Protein 3OND (pdb70)

Nearest PDB structures (foldseek):
  3ond-assembly1_B  TM=9.916E-01  e=1.783E-96  Lupinus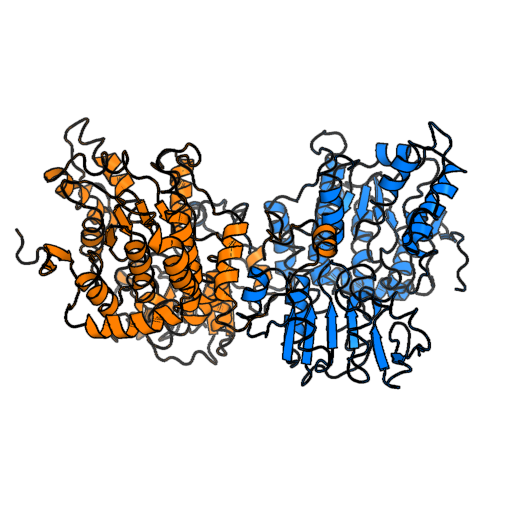 luteus
  5utu-assembly2_H  TM=9.765E-01  e=6.886E-68  Cryptosporidium parvum Iowa II
  5jxw-assembly1_B  TM=9.756E-01  e=2.093E-66  Cryptosporidium parvum
  5jpi-assembly1_C  TM=9.752E-01  e=1.414E-66  Cryptosporidium parvum
  5jxw-assembly1_C  TM=9.666E-01  e=1.003E-65  Cryptosporidium parvum

CATH classification: 3.40.50.1480 (+1 more: 3.40.50.720)

Secondary structure (DSSP, 8-state):
-------EE-TTS-EEEES-GGGHHHHHHHHHHHHHT-HHHHHHHHHHGGG-TTTT-EEEEES--SHHHHHHHHHHHHTT-EEEEE-SSTT---HHHHHHHHHHT-EEEE-TT--HHHHHHHHHHHH---TT---SEEEESSSHHHHHHHHHHHHHHHHHHH-PPP-GGG---HHHHHHHHHHHHHHTT-TTHHHHHHHH--EEEE-SHHHHHHHHHHHHTT---S-EEE-TTSHHHHTTIIIIIHHHHHHHHHHHHH----TT-EEEEE--SHHHHHHHHHHHHTT-EEEEE-S-HHHHHHHHHTT-EE--GGGTTTT-SEEEE-SS-S-SB-HHHHTTSPTTEEEEESSSTTTTBTHHHHHTSTT-EEEEEETTEEEEE-TTT--EEEEEGGGS-HHHHHS--S-HHHHHHHHHHHHHHHHHHHHTTTT----SSEE---HHHHHHHHHHHHGGGT--PPPPPHHHHHHTT--TTS--S-TT---/--TT----EE-TT--EEEES-GGGHHHHHHHHHHHHHH-HHHHHHHHHHTTT-TTTT-EEEE-S--SHHHHHHHHHHHHTT-EEEEE-SSTT---HHHHHHHHHHT-EEEE-TT--HHHHHHHHHHHH---TT---SEEEESSSHHHHHHHHHHHHHHHHHHH-PPP-GGG---HHHHHHHHHHHHHHHH-TTHHHHHHHH--EEEE-SHHHHHHHHHHHHTT---S-EEE-TTSHHHHTTIIIIIHHHHHHHHHHHHH----TT-EEEEE--SHHHHHHHHHHHHTT-EEEEE-S-HHHHHHHHHTT-EE--GGGTTTT-SEEEE--SSS-SB-HHHHTTSPTTEEEEE-SSTTTTBTHHHHHTSTT-EEEEEETTEEEEEETTTTEEEEEEGGGS-HHHHHS--S-HHHHHHHHHHHHHHHHHHHHTTTSSS--SSEE---HHHHHHHHHHHHGGGT--PPPPPHHHHHHHT--TTS--S-TT---

Sequence (975 aa):
SHMALLVEKTTSGREYKKVKKDDMMSQQADFGRLEIELAEVEMPGLMASRSSEFGPSQPFKKGAKITGSSLLHMTIQTAVLLIETLTALLGAEEVRWCSCNIFSTQDHAAAAIARDSAAVVFAWKGETLQQEYWWCTERALDWGPGGGPDLIVDDGGDTTLLLIHEGVKAEEEIYEKKSSGQFPDDPDSSTDNAEFKIVLSIIKEGLKTTDPKRYHKMKDRVVGVSEETTTGVKRLYQMQQANGTLLFPAIINVNDDSVTKSKKFDNLYYGCRHSLLPDGLMMRATDVMIAGKVAVVAGYGDVGKGCAAALKKQQAGARVIVTEIDPICALQATTMMEGLQVLTLEDDVVSEEADIFVTTTGNKDIIMLDHMMKKKMKNNAIVCNIGHFDDNEIDMLGLEETHPGVKRIITIKPQTDDRWVFPETNNTGIIILAEEGRLMNLGCATGHPSFVMSCSFTNQVIAQLELWNEKSSGKYEKKVYVVLPKHLDEKVAALHLEKLGAKLTKLSKDQADYISSVPVEGPYKPFHYRYGSHMALLVEKTTSGREYKKVKDDMMSQQADFGRLEIELAEVEMPGLMASRSEFGPSQPFKGAKITGSSLLHMTIQTAVLLIETLTALGAEVRWCSCNIFSTQDHAAAAIARDSAAVVFAWKGETLQQEYWWCTERRALDDWGPGGGPDLIVDDGGDTTLLLIHEGVKAEEEIYEEKSGQFPDPDSTDNAEFKIVLSSIIKEGLKTDPKKRRYHKMMKKDRVVVGVSEETTTGVKRLYQMQANGTLLFPAIINVNDDSVTKSKKFDNLLYGCRHSLLPDGLMMRATDVMIAGKVAVVAGYGDVGKGCAAALKKQQAGARVIVTEIDPICALQATTMMEGLQVLTLEDDVVSSEADIFVTTTGNKKDIIMLLDDHMMKKMKNNAIVCNIGHFDDNEIDMLGLETHPGVKRITIKPQTDDRWVFPETNTGIIILAEGRLMNLGCATGHPSFVMSCSFTNQVIAQLEELWNNEKSSSGGKYEKKKVYVLPKHLDEKVAALHLEEKLGAKKLTKLSKDQADYISVPVEGPYKPFHHYRY

B-factor: mean 17.03, std 7.27, range [6.89, 55.69]

Organism: Lupinus luteus (NCBI:txid3873)

InterPro domains:
  IPR000043 Adenosylhomocysteinase-like [MF_00563] (9-477)
  IPR000043 Adenosylhomocysteinase-like [PF05221] (13-484)
  IPR000043 Adenosylhomocysteinase-like [PIRSF001109] (7-485)
  IPR000043 Adenosylhomocysteinase-like [PTHR23420] (6-485)
  IPR000043 Adenosylhomocysteinase-like [SM00996] (13-484)
  IPR000043 Adenosylhomocysteinase-like [TIGR00936] (14-477)
  IPR000043 Adenosylhomocysteinase-like [cd00401] (23-473)
  IPR015878 S-adenosyl-L-homocysteine hydrolase, NAD binding domain [PF00670] (240-403)
  IPR015878 S-adenosyl-L-homocysteine hydrolase, NAD binding domain [SM00997] (240-403)
  IPR020082 S-adenosyl-L-homocysteine hydrolase, conserved site [PS00738] (85-99)
  IPR020082 S-adenosyl-L-homocysteine hydrolase, conserved site [PS00739] (262-279)
  IPR036291 NAD(P)-binding domain superfamily [SSF51735] (240-403)
  IPR042172 Adenosylhomocysteinase-like superfamily [G3DSA:3.40.50.1480] (15-485)

Radius of gyration: 31.19 Å; Cα contacts (8 Å, |Δi|>4): 2310; chains: 2; bounding box: 85×85×67 Å

Solvent-accessible surface area: 37130 Å² total; per-residue (Å²): 111,168,39,59,56,126,52,75,124,24,153,98,39,51,44,22,16,9,97,51,57,98,52,3,97,105,0,48,110,64,0,84,126,6,38,106,68,0,28,0,0,59,34,7,43,89,97,53,17,118,80,52,24,0,140,62,1,66,0,0,0,2,2,21,0,6,7,19,1,0,0,1,0,16,0,1,36,41,0,23,6,83,1,20,0,0,1,20,15,16,8,1,1,27,23,13,0,0,0,0,0,0,95,63,18,0,1,0,0,0,5,65,39,5,62,42,125,9,7,3,33,2,2,30,47,0,5,55,37,35,153,68,24,7,0,11,0,0,0,0,15,11,4,23,0,1,40,0,0,20,30,0,8,105,10,3,91,77,59,105,187,82,37,105,63,19,73,36,118,93,22,145,87,75,38,55,69,32,2,15,42,25,3,64,97,6,5,124,106,39,53,71,72,8,30,123,16,46,109,85,10,30,0,0,0,1,6,37,74,15,0,6,39,50,4,82,68,28,42,92,96,69,69,10,36,3,18,0,1,0,0,3,47,3,0,0,4,7,13,1,9,8,31,17,0,4,74,89,0,0,21,30,0,0,97,119,6,33,116,37,134,5,39,74,56,16,0,2,0,3,8,11,16,18,30,0,24,0,0,1,33,7,0,84,143,37,41,10,146,6,3,0,11,13,31,0,5,0,0,0,0,7,0,24,38,63,68,15,89,2,23,23,12,111,62,2,8,68,100,0,23,0,0,0,0,14,48,14,7,44,56,28,2,61,34,81,20,1,79,103,9,80,72,64,1,4,0,0,0,10,24,5,66,50,41,0,0,24,10,131,15,0,86,91,19,108,51,19,144,106,86,81,100,81,106,25,4,2,53,13,22,6,69,114,71,119,49,1,2,24,0,0,0,52,0,31,27,0,6,20,1,20,10,43,0,21,40,13,21,8,21,0,1,0,4,0,0,1,0,17,0,0,13,34,3,30,98,49,113,99,69,68,120,43,117,130,93,18,59,73,12,64,30,100,36,4,8,67,0,0,48,52,0,11,162,84,65,38,8,115,62,44,159,8,55,136,75,26,0,79,47,39,76,22,74,34,140,11,53,28,38,88,134,111,39,45,8,130,80,167,152,46,46,122,49,78,124,22,156,96,28,72,49,20,46,13,132,53,55,95,51,3,97,99,0,48,109,62,0,84,126,5,38,106,68,0,27,0,0,60,34,6,43,89,100,55,11,117,82,73,27,0,165,60,1,34,0,0,0,4,2,20,0,6,6,19,1,0,0,0,0,17,0,0,38,38,0,22,8,102,4,22,0,1,1,20,16,12,9,1,1,27,24,14,0,0,0,0,0,0,92,63,24,0,1,0,0,0,26,66,39,6,75,43,84,39,9,5,28,1,1,12,38,0,0,42,32,38,155,52,26,9,0,10,0,0,0,0,18,10,5,25,2,2,49,0,0,15,34,0,10,105,8,2,93,96,56,112,187,64,40,115,84,22,74,33,119,90,23,140,89,77,51,62,66,30,3,19,34,12,4,66,80,6,6,134,108,35,39,104,20,4,43,117,6,66,122,84,11,26,0,0,0,2,8,37,78,14,0,10,39,47,4,101,75,29,60,95,95,68,69,8,23,2,17,0,0,2,0,4,52,3,0,0,5,8,13,2,8,9,36,17,0,5,56,90,0,0,20,22,0,0,98,120,6,34,116,35,134,10,36,74,56,16,0,2,0,4,8,11,18,20,29,0,29,0,0,1,31,3,0,101,119,41,41,7,146,5,7,0,12,12,31,0,6,0,0,0,0,7,0,30,36,68,66,11,91,3,28,30,14,111,74,6,4,55,101,0,23,0,0,1,0,14,48,15,6,42,56,27,2,62,25,95,22,2,94,121,13,81,73,64,1,4,0,0,0,9,24,6,65,52,40,0,0,24,31,144,18,0,112,95,17,107,62,29,128,104,68,76,98,79,104,24,4,2,53,11,18,8,68,105,80,119,37,1,2,24,0,0,0,60,0,32,27,0,6,20,1,19,10,41,0,24,41,12,21,8,21,0,1,0,6,0,0,0,1,16,0,0,13,30,2,22,98,54,123,112,62,69,114,41,94,127,89,17,53,80,10,61,30,100,37,5,8,69,0,0,48,52,0,10,162,78,72,48,11,96,61,44,158,8,55,167,77,26,2,106,49,37,64,20,74,36,139,11,52,27,37,85,132,109,38,41,4

Foldseek 3Di:
DPDDLDWDAEPVGATADADDLVLQVVLVVVLVVLCLLQLLLVVLLVVQLVVLLQAPAEEFEADQQFSLVLSLQVSNVSSHYAFFYEHPDQAQHDRSSRSNCRHPNYYYYYYGRDDLLSRVSRLVVSLPPDPVADHQEYEYELCPNVVLLLVLVVQLVVCVPPVDAQQLVVDPDPSVSSSSVVSRVVCVPPSCRSVRHLVRHLEYEYQDDNNVVVQQVCVVVVRQRHEYEDLCPLCLRLVFCLAQLLLPLVVQLVCQQPVDQLAPFEEEEEDQGRNSNSNQVNSVVSHYQYEYEDDDVVSVVVCVVVVHHYDQCVVPLQRGQEYEYADSDFDRAEPVSQVNYAAAREYEYQHDDQGNHHLVRQVPPPPWDWDDPDQQWIWIADPVVRGTYIYGNSRHRSSSNRGNGGGSNSSSSSSSSVVVVRSVSSVCSPPPPGDSHYHYDDLLVSVVSVVSNQVSVPHDDDFDDPVRCVVQVADSSDPPDDPPDDD/DDPPDDDWDAEPVGATADADDLVLQVVLVVVLVVLCLLQLLLVVLLVVQLVVLLCAPAEEQEADQQFSLVLSLQVSNVSSHYAFFYEYNDQAQHDRSSRSNCRHPPYYYYYYGRDDLLSRLVRLVVSLPPPDVADHQEYEYEQCPNVVLLLVLVVQLVVCVVPVDAFDLVVDPPPSVSSSSVVSRVVCVVPSCRSVVCLVRHLEYEYQDDNNVVVLVVCVVVVRQRHFYADLCPLCLRVQQCLAQLLLPLVVQLVCQQPVDQLAPFEEEEEDQGRNSNNNQVNSVVSHYQYEYEDDDVVSVVVCVVVVHHYDQLVVCLQRGQEYEYADSDFDRAEPVSQVNYFAAREYEYQHADQGNYHLVRLVPDPPWDWDDPDQQWIWIADPVVRGTYTYGNNRHRSSSNRHNGGGSNSSSSSSSSVVVVRSVSSVVSPHVPGDSHYDYDDLLVSVVSVVSNQVSVPHDDDFDDPVRCVVQVADRSDPPDDPPDDD

Structure (mmCIF, N/CA/C/O backbone):
data_3OND
#
_entry.id   3OND
#
_cell.length_a   122.417
_cell.length_b   122.417
_cell.length_c   126.571
_cell.angle_alpha   90.00
_cell.angle_beta   90.00
_cell.angle_gamma   90.00
#
_symmetry.space_group_name_H-M   'P 43 21 2'
#
loop_
_entity.id
_entity.type
_entity.pdbx_description
1 polymer Adenosylhomocysteinase
2 non-polymer NICOTINAMIDE-ADENINE-DINUCLEOTIDE
3 non-polymer 2-AMINO-2-HYDROXYMETHYL-PROPANE-1,3-DIOL
4 non-polymer ADENOSINE
5 non-polymer 'SODIUM ION'
6 water water
#
loop_
_atom_site.group_PDB
_atom_site.id
_atom_site.type_symbol
_atom_site.label_atom_id
_atom_site.label_alt_id
_atom_site.label_comp_id
_atom_site.label_asym_id
_atom_site.label_entity_id
_atom_site.label_seq_id
_atom_site.pdbx_PDB_ins_code
_atom_site.Cartn_x
_atom_site.Cartn_y
_atom_site.Cartn_z
_atom_site.occupancy
_atom_site.B_iso_or_equiv
_atom_site.auth_seq_id
_atom_site.auth_comp_id
_atom_site.auth_asym_id
_atom_site.auth_atom_id
_atom_site.pdbx_PDB_model_num
ATOM 1 N N . SER A 1 2 ? 24.576 43.626 11.201 1.00 34.61 -1 SER A N 1
ATOM 2 C CA . SER A 1 2 ? 24.504 43.704 9.706 1.00 32.31 -1 SER A CA 1
ATOM 3 C C . SER A 1 2 ? 25.508 44.709 9.130 1.00 32.18 -1 SER A C 1
ATOM 4 O O . SER A 1 2 ? 25.756 45.766 9.733 1.00 34.05 -1 SER A O 1
ATOM 7 N N . HIS A 1 3 ? 26.090 44.390 7.980 1.00 30.93 0 HIS A N 1
ATOM 8 C CA . HIS A 1 3 ? 26.911 45.387 7.275 1.00 30.70 0 HIS A CA 1
ATOM 9 C C . HIS A 1 3 ? 26.170 46.148 6.223 1.00 26.99 0 HIS A C 1
ATOM 10 O O . HIS A 1 3 ? 26.791 46.901 5.485 1.00 28.13 0 HIS A O 1
ATOM 17 N N . MET A 1 4 ? 24.860 45.937 6.110 1.00 24.27 1 MET A N 1
ATOM 18 C CA . MET A 1 4 ? 24.093 46.612 5.074 1.00 22.08 1 MET A CA 1
ATOM 19 C C . MET A 1 4 ? 23.832 48.068 5.402 1.00 20.00 1 MET A C 1
ATOM 20 O O . MET A 1 4 ? 23.411 48.401 6.508 1.00 20.51 1 MET A O 1
ATOM 25 N N . ALA A 1 5 ? 24.043 48.903 4.418 1.00 21.08 2 ALA A N 1
ATOM 26 C CA . ALA A 1 5 ? 23.687 50.297 4.491 1.00 20.46 2 ALA A CA 1
ATOM 27 C C . ALA A 1 5 ? 22.349 50.428 3.774 1.00 20.38 2 ALA A C 1
ATOM 28 O O . ALA A 1 5 ? 22.239 50.033 2.601 1.00 22.40 2 ALA A O 1
ATOM 30 N N . LEU A 1 6 ? 21.341 50.977 4.459 1.00 17.74 3 LEU A N 1
ATOM 31 C CA . LEU A 1 6 ? 19.967 51.051 3.961 1.00 17.87 3 LEU A CA 1
ATOM 32 C C . LEU A 1 6 ? 19.773 52.319 3.130 1.00 18.79 3 LEU A C 1
ATOM 33 O O . LEU A 1 6 ? 19.040 53.275 3.471 1.00 21.49 3 LEU A O 1
ATOM 38 N N . LEU A 1 7 ? 20.492 52.258 2.031 1.00 19.79 4 LEU A N 1
ATOM 39 C CA . LEU A 1 7 ? 20.431 53.281 0.993 1.00 21.90 4 LEU A CA 1
ATOM 40 C C . LEU A 1 7 ? 20.261 52.572 -0.336 1.00 19.71 4 LEU A C 1
ATOM 41 O O . LEU A 1 7 ? 20.964 51.641 -0.633 1.00 22.32 4 LEU A O 1
ATOM 46 N N . VAL A 1 8 ? 19.321 53.048 -1.136 1.00 19.55 5 VAL A N 1
ATOM 47 C CA . VAL A 1 8 ? 19.079 52.374 -2.400 1.00 17.49 5 VAL A CA 1
ATOM 48 C C . VAL A 1 8 ? 20.238 52.600 -3.329 1.00 16.33 5 VAL A C 1
ATOM 49 O O . VAL A 1 8 ? 20.881 53.676 -3.330 1.00 18.19 5 VAL A O 1
ATOM 53 N N . GLU A 1 9 ? 20.485 51.594 -4.107 1.00 15.63 6 GLU A N 1
ATOM 54 C CA . GLU A 1 9 ? 21.386 51.647 -5.232 1.00 15.21 6 GLU A CA 1
ATOM 55 C C . GLU A 1 9 ? 20.550 51.750 -6.503 1.00 16.29 6 GLU A C 1
ATOM 56 O O . GLU A 1 9 ? 19.340 51.613 -6.490 1.00 16.85 6 GLU A O 1
ATOM 62 N N . LYS A 1 10 ? 21.194 52.045 -7.631 1.00 17.62 7 LYS A N 1
ATOM 63 C CA . LYS A 1 10 ? 20.468 52.161 -8.900 1.00 18.94 7 LYS A CA 1
ATOM 64 C C . LYS A 1 10 ? 21.223 51.542 -9.998 1.00 18.85 7 LYS A C 1
ATOM 65 O O . LYS A 1 10 ? 22.452 51.619 -10.048 1.00 21.27 7 LYS A O 1
ATOM 71 N N . THR A 1 11 ? 20.499 50.986 -10.941 1.00 18.92 8 THR A N 1
ATOM 72 C CA . THR A 1 11 ? 21.132 50.459 -12.129 1.00 19.70 8 THR A CA 1
ATOM 73 C C . THR A 1 11 ? 21.602 51.635 -12.962 1.00 20.66 8 THR A C 1
ATOM 74 O O . THR A 1 11 ? 21.227 52.791 -12.748 1.00 21.46 8 THR A O 1
ATOM 78 N N . THR A 1 12 ? 22.334 51.313 -14.015 1.00 21.50 9 THR A N 1
ATOM 79 C CA . THR A 1 12 ? 22.764 52.348 -14.958 1.00 23.33 9 THR A CA 1
ATOM 80 C C . THR A 1 12 ? 21.574 53.148 -15.480 1.00 23.88 9 THR A C 1
ATOM 81 O O . THR A 1 12 ? 21.601 54.365 -15.666 1.00 26.78 9 THR A O 1
ATOM 85 N N . SER A 1 13 ? 20.496 52.453 -15.743 1.00 24.42 10 SER A N 1
ATOM 86 C CA . SER A 1 13 ? 19.258 53.080 -16.209 1.00 23.78 10 SER A CA 1
ATOM 87 C C . SER A 1 13 ? 18.450 53.845 -15.170 1.00 24.31 10 SER A C 1
ATOM 88 O O . SER A 1 13 ? 17.402 54.403 -15.505 1.00 25.78 10 SER A O 1
ATOM 91 N N . GLY A 1 14 ? 18.863 53.817 -13.910 1.00 23.09 11 GLY A N 1
ATOM 92 C CA . GLY A 1 14 ? 18.165 54.568 -12.877 1.00 22.58 11 GLY A CA 1
ATOM 93 C C . GLY A 1 14 ? 17.199 53.779 -12.009 1.00 20.41 11 GLY A C 1
ATOM 94 O O . GLY A 1 14 ? 16.529 54.369 -11.152 1.00 22.73 11 GLY A O 1
ATOM 95 N N . ARG A 1 15 ? 17.090 52.458 -12.207 1.00 19.24 12 ARG A N 1
ATOM 96 C CA . ARG A 1 15 ? 16.127 51.646 -11.435 1.00 17.82 12 ARG A CA 1
ATOM 97 C C . ARG A 1 15 ? 16.748 51.287 -10.094 1.00 15.90 12 ARG A C 1
ATOM 98 O O . ARG A 1 15 ? 17.888 50.848 -10.015 1.00 17.27 12 ARG A O 1
ATOM 106 N N . GLU A 1 16 ? 15.982 51.505 -9.020 1.00 16.20 13 GLU A N 1
ATOM 107 C CA . GLU A 1 16 ? 16.461 51.278 -7.668 1.00 15.35 13 GLU A CA 1
ATOM 108 C C . GLU A 1 16 ? 16.529 49.787 -7.307 1.00 15.24 13 GLU A C 1
ATOM 109 O O . GLU A 1 16 ? 15.765 48.940 -7.803 1.00 16.09 13 GLU A O 1
ATOM 115 N N . TYR A 1 17 ? 17.412 49.487 -6.359 1.00 13.37 14 TYR A N 1
ATOM 116 C CA . TYR A 1 17 ? 17.516 48.146 -5.800 1.00 13.75 14 TYR A CA 1
ATOM 117 C C . TYR A 1 17 ? 18.348 48.157 -4.539 1.00 13.41 14 TYR A C 1
ATOM 118 O O . TYR A 1 17 ? 19.124 49.092 -4.274 1.00 14.25 14 TYR A O 1
ATOM 127 N N . LYS A 1 18 ? 18.228 47.097 -3.771 1.00 12.53 15 LYS A N 1
ATOM 128 C CA A LYS A 1 18 ? 19.160 46.772 -2.695 0.60 12.85 15 LYS A CA 1
ATOM 129 C CA B LYS A 1 18 ? 19.248 46.738 -2.817 0.40 12.94 15 LYS A CA 1
ATOM 130 C C . LYS A 1 18 ? 19.197 45.258 -2.567 1.00 12.68 15 LYS A C 1
ATOM 131 O O . LYS A 1 18 ? 18.205 44.689 -2.143 1.00 13.14 15 LYS A O 1
ATOM 142 N N . VAL A 1 19 ? 20.330 44.649 -2.879 1.00 13.06 16 VAL A N 1
ATOM 143 C CA . VAL A 1 19 ? 20.508 43.209 -2.821 1.00 12.56 16 VAL A CA 1
ATOM 144 C C . VAL A 1 19 ? 21.837 42.899 -2.136 1.00 14.32 16 VAL A C 1
ATOM 145 O O . VAL A 1 19 ? 22.647 43.786 -1.886 1.00 15.81 16 VAL A O 1
ATOM 149 N N . LYS A 1 20 ? 22.090 41.664 -1.784 1.00 13.73 17 LYS A N 1
ATOM 150 C CA A LYS A 1 20 ? 23.344 41.266 -1.169 0.60 14.59 17 LYS A CA 1
ATOM 151 C CA B LYS A 1 20 ? 23.343 41.373 -1.110 0.40 14.94 17 LYS A CA 1
ATOM 152 C C . LYS A 1 20 ? 24.550 41.498 -2.010 1.00 14.13 17 LYS A C 1
ATOM 153 O O . LYS A 1 20 ? 25.587 41.998 -1.537 1.00 16.89 17 LYS A O 1
ATOM 164 N N . ASP A 1 21 ? 24.486 41.028 -3.228 1.00 15.01 18 ASP A N 1
ATOM 165 C CA A ASP A 1 21 ? 25.656 40.875 -4.074 0.50 15.33 18 ASP A CA 1
ATOM 166 C CA B ASP A 1 21 ? 25.660 41.013 -4.131 0.50 15.05 18 ASP A CA 1
ATOM 167 C C . ASP A 1 21 ? 25.298 40.828 -5.579 1.00 14.62 18 ASP A C 1
ATOM 168 O O . ASP A 1 21 ? 24.974 39.798 -6.076 1.00 14.90 18 ASP A O 1
ATOM 177 N N . MET A 1 22 ? 25.396 41.952 -6.246 1.00 15.89 19 MET A N 1
ATOM 178 C CA A MET A 1 22 ? 25.099 42.035 -7.663 0.60 15.60 19 MET A CA 1
ATOM 179 C CA B MET A 1 22 ? 25.034 42.037 -7.629 0.40 15.28 19 MET A CA 1
ATOM 180 C C . MET A 1 22 ? 25.916 41.148 -8.527 1.00 15.30 19 MET A C 1
ATOM 181 O O . MET A 1 22 ? 25.506 40.808 -9.655 1.00 17.23 19 MET A O 1
ATOM 190 N N . SER A 1 23 ? 27.090 40.752 -8.050 1.00 16.72 20 SER A N 1
ATOM 191 C CA . SER A 1 23 ? 27.944 39.887 -8.834 1.00 16.86 20 SER A CA 1
ATOM 192 C C . SER A 1 23 ? 27.353 38.498 -9.013 1.00 15.23 20 SER A C 1
ATOM 193 O O . SER A 1 23 ? 27.832 37.766 -9.849 1.00 17.16 20 SER A O 1
ATOM 196 N N . GLN A 1 24 ? 26.293 38.200 -8.286 1.00 14.46 21 GLN A N 1
ATOM 197 C CA A GLN A 1 24 ? 25.651 36.904 -8.446 0.50 13.45 21 GLN A CA 1
ATOM 198 C CA B GLN A 1 24 ? 25.593 36.937 -8.390 0.50 13.57 21 GLN A CA 1
ATOM 199 C C . GLN A 1 24 ? 24.614 36.877 -9.576 1.00 13.30 21 GLN A C 1
ATOM 200 O O . GLN A 1 24 ? 23.975 35.860 -9.775 1.00 13.10 21 GLN A O 1
ATOM 211 N N . ALA A 1 25 ? 24.493 37.967 -10.341 1.00 13.40 22 ALA A N 1
ATOM 212 C CA . ALA A 1 25 ? 23.441 38.038 -11.344 1.00 12.95 22 ALA A CA 1
ATOM 213 C C . ALA A 1 25 ? 23.624 36.999 -12.447 1.00 13.06 22 ALA A C 1
ATOM 214 O O . ALA A 1 25 ? 22.629 36.408 -12.888 1.00 13.57 22 ALA A O 1
ATOM 216 N N . ASP A 1 26 ? 24.864 36.744 -12.888 1.00 13.34 23 ASP A N 1
ATOM 217 C CA . ASP A 1 26 ? 25.046 35.786 -13.972 1.00 13.49 23 ASP A CA 1
ATOM 218 C C . ASP A 1 26 ? 24.584 34.384 -13.530 1.00 13.37 23 ASP A C 1
ATOM 219 O O . ASP A 1 26 ? 23.936 33.669 -14.269 1.00 14.01 23 ASP A O 1
ATOM 224 N N . PHE A 1 27 ? 24.932 34.027 -12.298 1.00 13.64 24 PHE A N 1
ATOM 225 C CA . PHE A 1 27 ? 24.493 32.728 -11.737 1.00 12.62 24 PHE A CA 1
ATOM 226 C C . PHE A 1 27 ? 22.965 32.666 -11.609 1.00 12.00 24 PHE A C 1
ATOM 227 O O . PHE A 1 27 ? 22.321 31.689 -11.982 1.00 12.58 24 PHE A O 1
ATOM 235 N N . GLY A 1 28 ? 22.379 33.762 -11.135 1.00 12.15 25 GLY A N 1
ATOM 236 C CA . GLY A 1 28 ? 20.932 33.854 -11.110 1.00 11.73 25 GLY A CA 1
ATOM 237 C C . GLY A 1 28 ? 20.300 33.584 -12.463 1.00 11.98 25 GLY A C 1
ATOM 238 O O . GLY A 1 28 ? 19.357 32.837 -12.596 1.00 12.07 25 GLY A O 1
ATOM 239 N N . ARG A 1 29 ? 20.818 34.253 -13.486 1.00 12.05 26 ARG A N 1
ATOM 240 C CA . ARG A 1 29 ? 20.312 34.089 -14.821 1.00 11.41 26 ARG A CA 1
ATOM 241 C C . ARG A 1 29 ? 20.415 32.629 -15.280 1.00 11.28 26 ARG A C 1
ATOM 242 O O . ARG A 1 29 ? 19.488 32.120 -15.905 1.00 11.78 26 ARG A O 1
ATOM 250 N N . LEU A 1 30 ? 21.511 31.955 -15.009 1.00 11.64 27 LEU A N 1
ATOM 251 C CA . LEU A 1 30 ? 21.657 30.542 -15.390 1.00 12.75 27 LEU A CA 1
ATOM 252 C C . LEU A 1 30 ? 20.572 29.680 -14.764 1.00 11.45 27 LEU A C 1
ATOM 253 O O . LEU A 1 30 ? 20.030 28.806 -15.432 1.00 12.22 27 LEU A O 1
ATOM 258 N N . GLU A 1 31 ? 20.263 29.904 -13.487 1.00 11.05 28 GLU A N 1
ATOM 259 C CA . GLU A 1 31 ? 19.250 29.102 -12.868 1.00 11.23 28 GLU A CA 1
ATOM 260 C C . GLU A 1 31 ? 17.850 29.513 -13.258 1.00 10.06 28 GLU A C 1
ATOM 261 O O . GLU A 1 31 ? 16.962 28.662 -13.325 1.00 10.72 28 GLU A O 1
ATOM 267 N N . ILE A 1 32 ? 17.632 30.784 -13.580 1.00 10.23 29 ILE A N 1
ATOM 268 C CA . ILE A 1 32 ? 16.356 31.221 -14.099 1.00 10.89 29 ILE A CA 1
ATOM 269 C C . ILE A 1 32 ? 16.094 30.545 -15.433 1.00 11.01 29 ILE A C 1
ATOM 270 O O . ILE A 1 32 ? 14.971 30.096 -15.719 1.00 11.44 29 ILE A O 1
ATOM 275 N N . GLU A 1 33 ? 17.116 30.440 -16.279 1.00 11.29 30 GLU A N 1
ATOM 276 C CA . GLU A 1 33 ? 16.980 29.786 -17.582 1.00 11.77 30 GLU A CA 1
ATOM 277 C C . GLU A 1 33 ? 16.491 28.354 -17.432 1.00 10.57 30 GLU A C 1
ATOM 278 O O . GLU A 1 33 ? 15.713 27.862 -18.212 1.00 12.07 30 GLU A O 1
ATOM 284 N N . LEU A 1 34 ? 17.004 27.654 -16.422 1.00 10.86 31 LEU A N 1
ATOM 285 C CA . LEU A 1 34 ? 16.564 26.286 -16.115 1.00 10.45 31 LEU A CA 1
ATOM 286 C C . LEU A 1 34 ? 15.133 26.282 -15.607 1.00 10.55 31 LEU A C 1
ATOM 287 O O . LEU A 1 34 ? 14.341 25.446 -16.005 1.00 10.83 31 LEU A O 1
ATOM 292 N N . ALA A 1 35 ? 14.822 27.219 -14.743 1.00 10.12 32 ALA A N 1
ATOM 293 C CA . ALA A 1 35 ? 13.498 27.265 -14.128 1.00 10.49 32 ALA A CA 1
ATOM 294 C C . ALA A 1 35 ? 12.429 27.505 -15.168 1.00 10.26 32 ALA A C 1
ATOM 295 O O . ALA A 1 35 ? 11.347 26.981 -15.088 1.00 10.78 32 ALA A O 1
ATOM 297 N N . GLU A 1 36 ? 12.719 28.326 -16.155 1.00 10.71 33 GLU A N 1
ATOM 298 C CA . GLU A 1 36 ? 11.723 28.612 -17.190 1.00 10.36 33 GLU A CA 1
ATOM 299 C C . GLU A 1 36 ? 11.179 27.344 -17.830 1.00 10.53 33 GLU A C 1
ATOM 300 O O . GLU A 1 36 ? 9.984 27.212 -18.086 1.00 10.77 33 GLU A O 1
ATOM 306 N N . VAL A 1 37 ? 12.060 26.375 -18.096 1.00 10.00 34 VAL A N 1
ATOM 307 C CA . VAL A 1 37 ? 11.680 25.134 -18.699 1.00 10.63 34 VAL A CA 1
ATOM 308 C C . VAL A 1 37 ? 10.731 24.333 -17.791 1.00 10.77 34 VAL A C 1
ATOM 309 O O . VAL A 1 37 ? 9.874 23.614 -18.239 1.00 11.41 34 VAL A O 1
ATOM 313 N N . GLU A 1 38 ? 10.939 24.474 -16.472 1.00 9.92 35 GLU A N 1
ATOM 314 C CA . GLU A 1 38 ? 10.099 23.846 -15.486 1.00 10.07 35 GLU A CA 1
ATOM 315 C C . GLU A 1 38 ? 8.804 24.577 -15.174 1.00 10.20 35 GLU A C 1
ATOM 316 O O . GLU A 1 38 ? 8.034 24.089 -14.341 1.00 10.72 35 GLU A O 1
ATOM 322 N N . MET A 1 39 ? 8.568 25.733 -15.798 1.00 9.97 36 MET A N 1
ATOM 323 C CA . MET A 1 39 ? 7.433 26.564 -15.463 1.00 9.68 36 MET A CA 1
ATOM 324 C C . MET A 1 39 ? 6.577 26.865 -16.696 1.00 10.38 36 MET A C 1
ATOM 325 O O . MET A 1 39 ? 6.433 28.016 -17.110 1.00 10.86 36 MET A O 1
ATOM 330 N N . PRO A 1 40 ? 6.025 25.799 -17.296 1.00 10.37 37 PRO A N 1
ATOM 331 C CA . PRO A 1 40 ? 5.305 26.001 -18.564 1.00 11.26 37 PRO A CA 1
ATOM 332 C C . PRO A 1 40 ? 4.099 26.900 -18.437 1.00 11.28 37 PRO A C 1
ATOM 333 O O . PRO A 1 40 ? 3.692 27.518 -19.421 1.00 12.21 37 PRO A O 1
ATOM 337 N N . GLY A 1 41 ? 3.439 26.961 -17.283 1.00 11.39 38 GLY A N 1
ATOM 338 C CA . GLY A 1 41 ? 2.299 27.843 -17.163 1.00 11.33 38 GLY A CA 1
ATOM 339 C C . GLY A 1 41 ? 2.677 29.309 -17.298 1.00 11.40 38 GLY A C 1
ATOM 340 O O . GLY A 1 41 ? 1.964 30.084 -17.920 1.00 11.56 38 GLY A O 1
ATOM 341 N N . LEU A 1 42 ? 3.794 29.673 -16.684 1.00 11.02 39 LEU A N 1
ATOM 342 C CA . LEU A 1 42 ? 4.326 31.042 -16.831 1.00 10.56 39 LEU A CA 1
ATOM 343 C C . LEU A 1 42 ? 4.746 31.326 -18.236 1.00 10.90 39 LEU A C 1
ATOM 344 O O . LEU A 1 42 ? 4.455 32.389 -18.774 1.00 11.96 39 LEU A O 1
ATOM 349 N N . MET A 1 43 ? 5.458 30.390 -18.838 1.00 11.20 40 MET A N 1
ATOM 350 C CA . MET A 1 43 ? 5.953 30.620 -20.187 1.00 12.07 40 MET A CA 1
ATOM 351 C C . MET A 1 43 ? 4.780 30.685 -21.183 1.00 11.87 40 MET A C 1
ATOM 352 O O . MET A 1 43 ? 4.809 31.494 -22.097 1.00 12.73 40 MET A O 1
ATOM 357 N N . ALA A 1 44 ? 3.756 29.874 -20.974 1.00 12.52 41 ALA A N 1
ATOM 358 C CA . ALA A 1 44 ? 2.573 29.936 -21.834 1.00 12.66 41 ALA A CA 1
ATOM 359 C C . ALA A 1 44 ? 1.874 31.276 -21.661 1.00 12.59 41 ALA A C 1
ATOM 360 O O . ALA A 1 44 ? 1.304 31.807 -22.614 1.00 14.29 41 ALA A O 1
ATOM 362 N N . SER A 1 45 ? 1.837 31.802 -20.445 1.00 12.84 42 SER A N 1
ATOM 363 C CA . SER A 1 45 ? 1.245 33.085 -20.203 1.00 12.12 42 SER A CA 1
ATOM 364 C C . SER A 1 45 ? 2.006 34.181 -20.965 1.00 12.85 42 SER A C 1
ATOM 365 O O . SER A 1 45 ? 1.393 35.090 -21.521 1.00 13.79 42 SER A O 1
ATOM 368 N N . ARG A 1 46 ? 3.315 34.089 -20.997 1.00 13.17 43 ARG A N 1
ATOM 369 C CA . ARG A 1 46 ? 4.078 35.052 -21.759 1.00 13.99 43 ARG A CA 1
ATOM 370 C C . ARG A 1 46 ? 3.743 34.967 -23.252 1.00 15.35 43 ARG A C 1
ATOM 371 O O . ARG A 1 46 ? 3.605 35.975 -23.946 1.00 16.34 43 ARG A O 1
ATOM 379 N N . SER A 1 47 ? 3.628 33.771 -23.788 1.00 14.63 44 SER A N 1
ATOM 380 C CA A SER A 1 47 ? 3.292 33.596 -25.200 0.50 15.74 44 SER A CA 1
ATOM 381 C CA B SER A 1 47 ? 3.325 33.646 -25.210 0.50 16.55 44 SER A CA 1
ATOM 382 C C . SER A 1 47 ? 1.879 34.091 -25.523 1.00 14.87 44 SER A C 1
ATOM 383 O O . SER A 1 47 ? 1.614 34.725 -26.542 1.00 17.03 44 SER A O 1
ATOM 388 N N . GLU A 1 48 ? 0.937 33.779 -24.666 1.00 15.04 45 GLU A N 1
ATOM 389 C CA . GLU A 1 48 ? -0.456 34.139 -24.916 1.00 15.63 45 GLU A CA 1
ATOM 390 C C . GLU A 1 48 ? -0.663 35.652 -24.852 1.00 15.57 45 GLU A C 1
ATOM 391 O O . GLU A 1 48 ? -1.342 36.239 -25.687 1.00 16.53 45 GLU A O 1
ATOM 397 N N . PHE A 1 49 ? -0.067 36.282 -23.831 1.00 15.54 46 PHE A N 1
ATOM 398 C CA . PHE A 1 49 ? -0.402 37.669 -23.511 1.00 15.44 46 PHE A CA 1
ATOM 399 C C . PHE A 1 49 ? 0.703 38.637 -23.906 1.00 16.38 46 PHE A C 1
ATOM 400 O O . PHE A 1 49 ? 0.459 39.838 -23.939 1.00 17.63 46 PHE A O 1
ATOM 408 N N . GLY A 1 50 ? 1.887 38.163 -24.247 1.00 17.71 47 GLY A N 1
ATOM 409 C CA . GLY A 1 50 ? 2.960 39.054 -24.690 1.00 20.08 47 GLY A CA 1
ATOM 410 C C . GLY A 1 50 ? 2.557 40.074 -25.775 1.00 20.69 47 GLY A C 1
ATOM 411 O O . GLY A 1 50 ? 2.791 41.271 -25.634 1.00 22.39 47 GLY A O 1
ATOM 412 N N . PRO A 1 51 ? 1.896 39.598 -26.824 1.00 22.04 48 PRO A N 1
ATOM 413 C CA . PRO A 1 51 ? 1.562 40.492 -27.941 1.00 22.76 48 PRO A CA 1
ATOM 414 C C . PRO A 1 51 ? 0.730 41.696 -27.518 1.00 22.41 48 PRO A C 1
ATOM 415 O O . PRO A 1 51 ? 0.936 42.814 -28.035 1.00 24.35 48 PRO A O 1
ATOM 419 N N . SER A 1 52 ? -0.236 41.490 -26.646 1.00 19.69 49 SER A N 1
ATOM 420 C CA . SER A 1 52 ? -1.151 42.526 -26.210 1.00 19.77 49 SER A CA 1
ATOM 421 C C . SER A 1 52 ? -0.620 43.381 -25.091 1.00 18.11 49 SER A C 1
ATOM 422 O O . SER A 1 52 ? -1.241 44.348 -24.769 1.00 18.98 49 SER A O 1
ATOM 425 N N . GLN A 1 53 ? 0.498 43.016 -24.461 1.00 16.60 50 GLN A N 1
ATOM 426 C CA . GLN A 1 53 ? 1.087 43.829 -23.422 1.00 15.29 50 GLN A CA 1
ATOM 427 C C . GLN A 1 53 ? 0.049 44.336 -22.460 1.00 14.98 50 GLN A C 1
ATOM 428 O O . GLN A 1 53 ? -0.086 45.544 -22.215 1.00 17.20 50 GLN A O 1
ATOM 434 N N . PRO A 1 54 ? -0.699 43.420 -21.818 1.00 15.12 51 PRO A N 1
ATOM 435 C CA . PRO A 1 54 ? -1.813 43.836 -20.943 1.00 15.64 51 PRO A CA 1
ATOM 436 C C . PRO A 1 54 ? -1.404 44.647 -19.735 1.00 16.59 51 PRO A C 1
ATOM 437 O O . PRO A 1 54 ? -2.238 45.376 -19.214 1.00 17.62 51 PRO A O 1
ATOM 441 N N . PHE A 1 55 ? -0.147 44.517 -19.283 1.00 15.39 52 PHE A N 1
ATOM 442 C CA . PHE A 1 55 ? 0.323 45.275 -18.128 1.00 15.00 52 PHE A CA 1
ATOM 443 C C . PHE A 1 55 ? 1.140 46.527 -18.544 1.00 15.63 52 PHE A C 1
ATOM 444 O O . PHE A 1 55 ? 1.737 47.186 -17.698 1.00 16.00 52 PHE A O 1
ATOM 452 N N . LYS A 1 56 ? 1.140 46.902 -19.836 1.00 16.42 53 LYS A N 1
ATOM 453 C CA A LYS A 1 56 ? 1.788 48.139 -20.241 0.50 15.30 53 LYS A CA 1
ATOM 454 C CA B LYS A 1 56 ? 1.659 48.183 -20.290 0.50 16.72 53 LYS A CA 1
ATOM 455 C C . LYS A 1 56 ? 1.178 49.254 -19.393 1.00 16.17 53 LYS A C 1
ATOM 456 O O . LYS A 1 56 ? -0.029 49.422 -19.229 1.00 17.80 53 LYS A O 1
ATOM 467 N N . GLY A 1 57 ? 2.059 50.055 -18.846 1.00 15.55 54 GLY A N 1
ATOM 468 C CA . GLY A 1 57 ? 1.673 51.154 -18.028 1.00 16.77 54 GLY A CA 1
ATOM 469 C C . GLY A 1 57 ? 1.322 50.863 -16.579 1.00 17.17 54 GLY A C 1
ATOM 470 O O . GLY A 1 57 ? 0.967 51.760 -15.831 1.00 19.84 54 GLY A O 1
ATOM 471 N N . ALA A 1 58 ? 1.363 49.603 -16.196 1.00 15.98 55 ALA A N 1
ATOM 472 C CA . ALA A 1 58 ? 1.042 49.219 -14.827 1.00 15.51 55 ALA A CA 1
ATOM 473 C C . ALA A 1 58 ? 2.293 49.186 -13.940 1.00 13.10 55 ALA A C 1
ATOM 474 O O . ALA A 1 58 ? 3.398 48.894 -14.399 1.00 15.15 55 ALA A O 1
ATOM 476 N N . LYS A 1 59 ? 2.063 49.534 -12.694 1.00 14.69 56 LYS A N 1
ATOM 477 C CA . LYS A 1 59 ? 3.087 49.520 -11.616 1.00 14.05 56 LYS A CA 1
ATOM 478 C C . LYS A 1 59 ? 2.701 48.473 -10.569 1.00 14.48 56 LYS A C 1
ATOM 479 O O . LYS A 1 59 ? 1.659 48.601 -9.918 1.00 13.91 56 LYS A O 1
ATOM 485 N N . ILE A 1 60 ? 3.493 47.433 -10.423 1.00 13.11 57 ILE A N 1
ATOM 486 C CA . ILE A 1 60 ? 3.160 46.317 -9.563 1.00 13.32 57 ILE A CA 1
ATOM 487 C C . ILE A 1 60 ? 4.216 46.186 -8.465 1.00 12.64 57 ILE A C 1
ATOM 488 O O . ILE A 1 60 ? 5.394 46.138 -8.753 1.00 13.00 57 ILE A O 1
ATOM 493 N N . THR A 1 61 ? 3.737 46.189 -7.219 1.00 12.52 58 THR A N 1
ATOM 494 C CA . THR A 1 61 ? 4.580 45.860 -6.055 1.00 12.31 58 THR A CA 1
ATOM 495 C C . THR A 1 61 ? 4.305 44.438 -5.619 1.00 12.33 58 THR A C 1
ATOM 496 O O . THR A 1 61 ? 3.140 44.081 -5.442 1.00 13.11 58 THR A O 1
ATOM 500 N N . GLY A 1 62 ? 5.355 43.648 -5.436 1.00 12.28 59 GLY A N 1
ATOM 501 C CA . GLY A 1 62 ? 5.205 42.302 -4.897 1.00 11.91 59 GLY A CA 1
ATOM 502 C C . GLY A 1 62 ? 6.058 42.026 -3.712 1.00 12.51 59 GLY A C 1
ATOM 503 O O . GLY A 1 62 ? 7.140 42.610 -3.558 1.00 12.79 59 GLY A O 1
ATOM 504 N N A SER A 1 63 ? 5.498 41.257 -2.785 0.50 13.91 60 SER A N 1
ATOM 505 N N B SER A 1 63 ? 5.755 40.867 -3.085 0.50 11.38 60 SER A N 1
ATOM 506 C CA A SER A 1 63 ? 6.108 40.994 -1.490 0.50 13.25 60 SER A CA 1
ATOM 507 C CA B SER A 1 63 ? 6.478 40.396 -1.859 0.50 11.17 60 SER A CA 1
ATOM 508 C C A SER A 1 63 ? 5.962 39.508 -1.270 0.50 13.24 60 SER A C 1
ATOM 509 C C B SER A 1 63 ? 6.563 38.883 -1.836 0.50 10.57 60 SER A C 1
ATOM 510 O O A SER A 1 63 ? 5.028 39.039 -0.620 0.50 15.56 60 SER A O 1
ATOM 511 O O B SER A 1 63 ? 6.967 38.270 -0.833 0.50 11.53 60 SER A O 1
ATOM 516 N N A LEU A 1 64 ? 6.799 38.790 -1.970 0.50 14.23 61 LEU A N 1
ATOM 517 N N B LEU A 1 64 ? 6.211 38.212 -2.948 0.50 10.19 61 LEU A N 1
ATOM 518 C CA A LEU A 1 64 ? 6.696 37.341 -2.171 0.50 13.36 61 LEU A CA 1
ATOM 519 C CA B LEU A 1 64 ? 6.549 36.757 -3.015 0.50 10.30 61 LEU A CA 1
ATOM 520 C C A LEU A 1 64 ? 8.121 36.809 -2.211 0.50 13.26 61 LEU A C 1
ATOM 521 C C B LEU A 1 64 ? 8.031 36.566 -2.661 0.50 11.61 61 LEU A C 1
ATOM 522 O O A LEU A 1 64 ? 9.034 37.549 -2.583 0.50 12.75 61 LEU A O 1
ATOM 523 O O B LEU A 1 64 ? 8.896 37.317 -3.155 0.50 11.10 61 LEU A O 1
ATOM 532 N N . HIS A 1 65 ? 8.349 35.555 -1.818 1.00 14.54 62 HIS A N 1
ATOM 533 C CA . HIS A 1 65 ? 9.708 35.180 -1.497 1.00 11.97 62 HIS A CA 1
ATOM 534 C C . HIS A 1 65 ? 10.578 35.356 -2.722 1.00 10.36 62 HIS A C 1
ATOM 535 O O . HIS A 1 65 ? 10.254 34.846 -3.772 1.00 11.05 62 HIS A O 1
ATOM 542 N N . MET A 1 66 ? 11.723 35.979 -2.577 1.00 10.50 63 MET A N 1
ATOM 543 C CA . MET A 1 66 ? 12.558 36.348 -3.716 1.00 10.37 63 MET A CA 1
ATOM 544 C C . MET A 1 66 ? 13.491 35.196 -4.123 1.00 9.82 63 MET A C 1
ATOM 545 O O . MET A 1 66 ? 14.694 35.239 -3.957 1.00 10.63 63 MET A O 1
ATOM 550 N N . THR A 1 67 ? 12.858 34.185 -4.696 1.00 10.08 64 THR A N 1
ATOM 551 C CA . THR A 1 67 ? 13.482 32.977 -5.156 1.00 10.31 64 THR A CA 1
ATOM 552 C C . THR A 1 67 ? 13.623 32.990 -6.688 1.00 10.14 64 THR A C 1
ATOM 553 O O . THR A 1 67 ? 13.091 33.863 -7.368 1.00 10.00 64 THR A O 1
ATOM 557 N N . ILE A 1 68 ? 14.289 31.960 -7.215 1.00 9.96 65 ILE A N 1
ATOM 558 C CA . ILE A 1 68 ? 14.364 31.744 -8.645 1.00 9.62 65 ILE A CA 1
ATOM 559 C C . ILE A 1 68 ? 12.964 31.624 -9.231 1.00 10.39 65 ILE A C 1
ATOM 560 O O . ILE A 1 68 ? 12.694 32.103 -10.348 1.00 10.61 65 ILE A O 1
ATOM 565 N N . GLN A 1 69 ? 12.059 30.966 -8.518 1.00 9.91 66 GLN A N 1
ATOM 566 C CA . GLN A 1 69 ? 10.689 30.811 -8.978 1.00 10.00 66 GLN A CA 1
ATOM 567 C C . GLN A 1 69 ? 9.965 32.133 -9.138 1.00 9.99 66 GLN A C 1
ATOM 568 O O . GLN A 1 69 ? 9.296 32.405 -10.118 1.00 10.22 66 GLN A O 1
ATOM 574 N N . THR A 1 70 ? 10.129 32.969 -8.100 1.00 9.50 67 THR A N 1
ATOM 575 C CA . THR A 1 70 ? 9.547 34.286 -8.139 1.00 10.32 67 THR A CA 1
ATOM 576 C C . THR A 1 70 ? 10.186 35.125 -9.249 1.00 10.72 67 THR A C 1
ATOM 577 O O . THR A 1 70 ? 9.514 35.960 -9.856 1.00 10.96 67 THR A O 1
ATOM 581 N N . ALA A 1 71 ? 11.471 34.943 -9.535 1.00 10.10 68 ALA A N 1
ATOM 582 C CA . ALA A 1 71 ? 12.077 35.638 -10.647 1.00 10.37 68 ALA A CA 1
ATOM 583 C C . ALA A 1 71 ? 11.361 35.370 -11.940 1.00 10.61 68 ALA A C 1
ATOM 584 O O . ALA A 1 71 ? 11.143 36.275 -12.731 1.00 11.11 68 ALA A O 1
ATOM 586 N N . VAL A 1 72 ? 10.978 34.114 -12.196 1.00 10.62 69 VAL A N 1
ATOM 587 C CA . VAL A 1 72 ? 10.219 33.766 -13.398 1.00 10.94 69 VAL A CA 1
ATOM 588 C C . VAL A 1 72 ? 8.870 34.451 -13.408 1.00 10.38 69 VAL A C 1
ATOM 589 O O . VAL A 1 72 ? 8.395 34.921 -14.454 1.00 11.40 69 VAL A O 1
ATOM 593 N N . LEU A 1 73 ? 8.225 34.522 -12.275 1.00 10.39 70 LEU A N 1
ATOM 594 C CA A LEU A 1 73 ? 6.978 35.260 -12.152 0.50 11.04 70 LEU A CA 1
ATOM 595 C CA B LEU A 1 73 ? 6.963 35.267 -12.143 0.50 11.00 70 LEU A CA 1
ATOM 596 C C . LEU A 1 73 ? 7.178 36.749 -12.483 1.00 10.77 70 LEU A C 1
ATOM 597 O O . LEU A 1 73 ? 6.448 37.335 -13.285 1.00 10.98 70 LEU A O 1
ATOM 606 N N . ILE A 1 74 ? 8.190 37.373 -11.863 1.00 11.02 71 ILE A N 1
ATOM 607 C CA . ILE A 1 74 ? 8.444 38.801 -12.113 1.00 10.99 71 ILE A CA 1
ATOM 608 C C . ILE A 1 74 ? 8.666 39.056 -13.586 1.00 11.16 71 ILE A C 1
ATOM 609 O O . ILE A 1 74 ? 8.125 39.983 -14.152 1.00 11.97 71 ILE A O 1
ATOM 614 N N . GLU A 1 75 ? 9.462 38.195 -14.221 1.00 11.05 72 GLU A N 1
ATOM 615 C CA . GLU A 1 75 ? 9.816 38.345 -15.624 1.00 11.54 72 GLU A CA 1
ATOM 616 C C . GLU A 1 75 ? 8.665 37.982 -16.551 1.00 11.06 72 GLU A C 1
ATOM 617 O O . GLU A 1 75 ? 8.666 38.360 -17.721 1.00 12.81 72 GLU A O 1
ATOM 623 N N . THR A 1 76 ? 7.627 37.329 -16.036 1.00 11.39 73 THR A N 1
ATOM 624 C CA . THR A 1 76 ? 6.385 37.199 -16.760 1.00 11.72 73 THR A CA 1
ATOM 625 C C . THR A 1 76 ? 5.593 38.493 -16.695 1.00 11.82 73 THR A C 1
ATOM 626 O O . THR A 1 76 ? 5.065 38.924 -17.708 1.00 12.73 73 THR A O 1
ATOM 630 N N . LEU A 1 77 ? 5.503 39.090 -15.513 1.00 11.98 74 LEU A N 1
ATOM 631 C CA . LEU A 1 77 ? 4.840 40.410 -15.380 1.00 12.61 74 LEU A CA 1
ATOM 632 C C . LEU A 1 77 ? 5.515 41.432 -16.302 1.00 12.44 74 LEU A C 1
ATOM 633 O O . LEU A 1 77 ? 4.842 42.175 -17.003 1.00 13.94 74 LEU A O 1
ATOM 638 N N . THR A 1 78 ? 6.844 41.470 -16.297 1.00 12.57 75 THR A N 1
ATOM 639 C CA . THR A 1 78 ? 7.541 42.440 -17.134 1.00 13.59 75 THR A CA 1
ATOM 640 C C . THR A 1 78 ? 7.433 42.096 -18.642 1.00 14.15 75 THR A C 1
ATOM 641 O O . THR A 1 78 ? 7.309 42.980 -19.481 1.00 15.27 75 THR A O 1
ATOM 645 N N . ALA A 1 79 ? 7.454 40.828 -18.987 1.00 13.88 76 ALA A N 1
ATOM 646 C CA . ALA A 1 79 ? 7.220 40.433 -20.381 1.00 14.14 76 ALA A CA 1
ATOM 647 C C . ALA A 1 79 ? 5.895 40.881 -20.891 1.00 14.32 76 ALA A C 1
ATOM 648 O O . ALA A 1 79 ? 5.726 41.107 -22.058 1.00 17.13 76 ALA A O 1
ATOM 650 N N . LEU A 1 80 ? 4.939 41.046 -19.998 1.00 13.63 77 LEU A N 1
ATOM 651 C CA A LEU A 1 80 ? 3.564 41.454 -20.283 0.50 14.53 77 LEU A CA 1
ATOM 652 C CA B LEU A 1 80 ? 3.609 41.471 -20.356 0.50 14.37 77 LEU A CA 1
ATOM 653 C C . LEU A 1 80 ? 3.393 42.979 -20.179 1.00 14.57 77 LEU A C 1
ATOM 654 O O . LEU A 1 80 ? 2.292 43.474 -20.401 1.00 15.98 77 LEU A O 1
ATOM 663 N N . GLY A 1 81 ? 4.473 43.681 -19.841 1.00 14.59 78 GLY A N 1
ATOM 664 C CA . GLY A 1 81 ? 4.533 45.136 -19.892 1.00 14.48 78 GLY A CA 1
ATOM 665 C C . GLY A 1 81 ? 4.642 45.840 -18.581 1.00 14.56 78 GLY A C 1
ATOM 666 O O . GLY A 1 81 ? 4.778 47.062 -18.573 1.00 15.51 78 GLY A O 1
ATOM 667 N N . ALA A 1 82 ? 4.553 45.127 -17.464 1.00 14.65 79 ALA A N 1
ATOM 668 C CA . ALA A 1 82 ? 4.546 45.779 -16.144 1.00 14.05 79 ALA A CA 1
ATOM 669 C C . ALA A 1 82 ? 5.884 46.356 -15.777 1.00 12.77 79 ALA A C 1
ATOM 670 O O . ALA A 1 82 ? 6.945 45.841 -16.162 1.00 15.60 79 ALA A O 1
ATOM 672 N N A GLU A 1 83 ? 5.882 47.452 -15.030 0.50 13.73 80 GLU A N 1
ATOM 673 N N B GLU A 1 83 ? 5.765 47.434 -14.972 0.50 14.70 80 GLU A N 1
ATOM 674 C CA A GLU A 1 83 ? 7.086 47.863 -14.323 0.50 13.33 80 GLU A CA 1
ATOM 675 C CA B GLU A 1 83 ? 6.855 47.960 -14.123 0.50 14.58 80 GLU A CA 1
ATOM 676 C C A GLU A 1 83 ? 6.872 47.362 -12.894 0.50 12.92 80 GLU A C 1
ATOM 677 C C B GLU A 1 83 ? 6.756 47.313 -12.777 0.50 14.13 80 GLU A C 1
ATOM 678 O O A GLU A 1 83 ? 5.772 47.492 -12.385 0.50 12.79 80 GLU A O 1
ATOM 679 O O B GLU A 1 83 ? 5.615 47.284 -12.208 0.50 14.53 80 GLU A O 1
ATOM 690 N N . VAL A 1 84 ? 7.896 46.821 -12.247 1.00 12.92 81 VAL A N 1
ATOM 691 C CA . VAL A 1 84 ? 7.774 46.017 -11.021 1.00 13.19 81 VAL A CA 1
ATOM 692 C C . VAL A 1 84 ? 8.757 46.506 -9.976 1.00 12.07 81 VAL A C 1
ATOM 693 O O . VAL A 1 84 ? 9.891 46.769 -10.273 1.00 13.23 81 VAL A O 1
ATOM 697 N N . ARG A 1 85 ? 8.283 46.524 -8.714 1.00 12.33 82 ARG A N 1
ATOM 698 C CA . ARG A 1 85 ? 9.137 46.660 -7.524 1.00 11.51 82 ARG A CA 1
ATOM 699 C C . ARG A 1 85 ? 8.835 45.480 -6.597 1.00 12.03 82 ARG A C 1
ATOM 700 O O . ARG A 1 85 ? 7.680 45.106 -6.458 1.00 12.47 82 ARG A O 1
ATOM 708 N N . TRP A 1 86 ? 9.859 44.970 -5.937 1.00 11.53 83 TRP A N 1
ATOM 709 C CA . TRP A 1 86 ? 9.698 43.743 -5.172 1.00 11.67 83 TRP A CA 1
ATOM 710 C C . TRP A 1 86 ? 10.491 43.753 -3.876 1.00 11.59 83 TRP A C 1
ATOM 711 O O . TRP A 1 86 ? 11.562 44.331 -3.786 1.00 12.10 83 TRP A O 1
ATOM 722 N N . CYS A 1 87 ? 9.965 42.974 -2.928 1.00 11.46 84 CYS A N 1
ATOM 723 C CA . CYS A 1 87 ? 10.686 42.613 -1.726 1.00 11.36 84 CYS A CA 1
ATOM 724 C C . CYS A 1 87 ? 10.364 41.160 -1.382 1.00 11.06 84 CYS A C 1
ATOM 725 O O . CYS A 1 87 ? 9.442 40.595 -1.924 1.00 12.08 84 CYS A O 1
ATOM 728 N N . SER A 1 88 ? 11.135 40.538 -0.506 1.00 11.41 85 SER A N 1
ATOM 729 C CA . SER A 1 88 ? 10.753 39.243 0.007 1.00 11.23 85 SER A CA 1
ATOM 730 C C . SER A 1 88 ? 9.810 39.357 1.166 1.00 12.86 85 SER A C 1
ATOM 731 O O . SER A 1 88 ? 9.843 40.321 1.873 1.00 19.34 85 SER A O 1
ATOM 734 N N . CYS A 1 89 ? 8.986 38.364 1.418 1.00 11.92 86 CYS A N 1
ATOM 735 C CA . CYS A 1 89 ? 8.106 38.355 2.559 1.00 12.38 86 CYS A CA 1
ATOM 736 C C . CYS A 1 89 ? 8.680 37.526 3.729 1.00 11.91 86 CYS A C 1
ATOM 737 O O . CYS A 1 89 ? 7.972 37.249 4.685 1.00 13.76 86 CYS A O 1
ATOM 740 N N . ASN A 1 90 ? 9.960 37.205 3.696 1.00 12.33 87 ASN A N 1
ATOM 741 C CA . ASN A 1 90 ? 10.603 36.496 4.812 1.00 11.58 87 ASN A CA 1
ATOM 742 C C . ASN A 1 90 ? 12.053 36.891 4.840 1.00 11.99 87 ASN A C 1
ATOM 743 O O . ASN A 1 90 ? 12.675 37.070 3.776 1.00 12.46 87 ASN A O 1
ATOM 748 N N . ILE A 1 91 ? 12.614 37.041 6.054 1.00 11.72 88 ILE A N 1
ATOM 749 C CA . ILE A 1 91 ? 13.981 37.449 6.214 1.00 11.04 88 ILE A CA 1
ATOM 750 C C . ILE A 1 91 ? 15.021 36.445 5.753 1.00 10.32 88 ILE A C 1
ATOM 751 O O . ILE A 1 91 ? 16.164 36.842 5.509 1.00 11.69 88 ILE A O 1
ATOM 756 N N . PHE A 1 92 ? 14.648 35.172 5.589 1.00 10.85 89 PHE A N 1
ATOM 757 C CA . PHE A 1 92 ? 15.616 34.148 5.191 1.00 11.15 89 PHE A CA 1
ATOM 758 C C . PHE A 1 92 ? 15.317 33.527 3.850 1.00 10.66 89 PHE A C 1
ATOM 759 O O . PHE A 1 92 ? 16.028 32.627 3.435 1.00 11.80 89 PHE A O 1
ATOM 767 N N . SER A 1 93 ? 14.258 33.945 3.127 1.00 10.81 90 SER A N 1
ATOM 768 C CA . SER A 1 93 ? 13.810 33.178 1.955 1.00 10.73 90 SER A CA 1
ATOM 769 C C . SER A 1 93 ? 14.426 33.625 0.652 1.00 10.59 90 SER A C 1
ATOM 770 O O . SER A 1 93 ? 14.324 32.902 -0.328 1.00 11.03 90 SER A O 1
ATOM 773 N N . THR A 1 94 ? 15.028 34.800 0.604 1.00 11.01 91 THR A N 1
ATOM 774 C CA . THR A 1 94 ? 15.629 35.257 -0.631 1.00 10.90 91 THR A CA 1
ATOM 775 C C . THR A 1 94 ? 16.743 34.352 -1.066 1.00 10.84 91 THR A C 1
ATOM 776 O O . THR A 1 94 ? 17.566 33.912 -0.273 1.00 11.54 91 THR A O 1
ATOM 780 N N . GLN A 1 95 ? 16.784 34.071 -2.369 1.00 10.97 92 GLN A N 1
ATOM 781 C CA . GLN A 1 95 ? 17.924 33.476 -3.038 1.00 11.01 92 GLN A CA 1
ATOM 782 C C . GLN A 1 95 ? 18.695 34.653 -3.645 1.00 11.04 92 GLN A C 1
ATOM 783 O O . GLN A 1 95 ? 18.185 35.317 -4.547 1.00 11.39 92 GLN A O 1
ATOM 789 N N . ASP A 1 96 ? 19.885 34.954 -3.140 1.00 11.04 93 ASP A N 1
ATOM 790 C CA . ASP A 1 96 ? 20.559 36.173 -3.502 1.00 12.12 93 ASP A CA 1
ATOM 791 C C . ASP A 1 96 ? 20.883 36.265 -4.987 1.00 12.07 93 ASP A C 1
ATOM 792 O O . ASP A 1 96 ? 20.900 37.359 -5.562 1.00 12.38 93 ASP A O 1
ATOM 797 N N . HIS A 1 97 ? 21.125 35.129 -5.641 1.00 11.75 94 HIS A N 1
ATOM 798 C CA . HIS A 1 97 ? 21.436 35.172 -7.066 1.00 11.70 94 HIS A CA 1
ATOM 799 C C . HIS A 1 97 ? 20.170 35.525 -7.904 1.00 10.96 94 HIS A C 1
ATOM 800 O O . HIS A 1 97 ? 20.259 36.237 -8.902 1.00 11.55 94 HIS A O 1
ATOM 807 N N . ALA A 1 98 ? 19.000 35.048 -7.443 1.00 10.67 95 ALA A N 1
ATOM 808 C CA . ALA A 1 98 ? 17.752 35.420 -8.080 1.00 10.70 95 ALA A CA 1
ATOM 809 C C . ALA A 1 98 ? 17.509 36.932 -7.931 1.00 11.05 95 ALA A C 1
ATOM 810 O O . ALA A 1 98 ? 17.115 37.618 -8.897 1.00 11.89 95 ALA A O 1
ATOM 812 N N . ALA A 1 99 ? 17.709 37.447 -6.727 1.00 10.94 96 ALA A N 1
ATOM 813 C CA . ALA A 1 99 ? 17.515 38.846 -6.502 1.00 10.93 96 ALA A CA 1
ATOM 814 C C . ALA A 1 99 ? 18.426 39.693 -7.378 1.00 11.18 96 ALA A C 1
ATOM 815 O O . ALA A 1 99 ? 18.014 40.695 -7.961 1.00 11.73 96 ALA A O 1
ATOM 817 N N . ALA A 1 100 ? 19.693 39.301 -7.462 1.00 11.13 97 ALA A N 1
ATOM 818 C CA . ALA A 1 100 ? 20.661 40.021 -8.277 1.00 11.59 97 ALA A CA 1
ATOM 819 C C . ALA A 1 100 ? 20.273 40.037 -9.748 1.00 11.91 97 ALA A C 1
ATOM 820 O O . ALA A 1 100 ? 20.351 41.095 -10.398 1.00 13.07 97 ALA A O 1
ATOM 822 N N . ALA A 1 101 ? 19.881 38.899 -10.290 1.00 11.99 98 ALA A N 1
ATOM 823 C CA . ALA A 1 101 ? 19.518 38.847 -11.690 1.00 12.27 98 ALA A CA 1
ATOM 824 C C . ALA A 1 101 ? 18.345 39.747 -11.959 1.00 11.69 98 ALA A C 1
ATOM 825 O O . ALA A 1 101 ? 18.311 40.455 -13.000 1.00 13.11 98 ALA A O 1
ATOM 827 N N . ILE A 1 102 ? 17.334 39.698 -11.115 1.00 11.41 99 ILE A N 1
ATOM 828 C CA . ILE A 1 102 ? 16.160 40.530 -11.307 1.00 11.75 99 ILE A CA 1
ATOM 829 C C . ILE A 1 102 ? 16.535 42.024 -11.175 1.00 12.21 99 ILE A C 1
ATOM 830 O O . ILE A 1 102 ? 16.142 42.838 -12.008 1.00 12.97 99 ILE A O 1
ATOM 835 N N . ALA A 1 103 ? 17.305 42.392 -10.163 1.00 12.43 100 ALA A N 1
ATOM 836 C CA . ALA A 1 103 ? 17.743 43.767 -9.969 1.00 12.94 100 ALA A CA 1
ATOM 837 C C . ALA A 1 103 ? 18.498 44.292 -11.173 1.00 12.68 100 ALA A C 1
ATOM 838 O O . ALA A 1 103 ? 18.361 45.464 -11.569 1.00 14.67 100 ALA A O 1
ATOM 840 N N . ARG A 1 104 ? 19.312 43.447 -11.794 1.00 13.10 101 ARG A N 1
ATOM 841 C CA . ARG A 1 104 ? 20.120 43.826 -12.915 1.00 13.50 101 ARG A CA 1
ATOM 842 C C . ARG A 1 104 ? 19.275 43.995 -14.175 1.00 14.06 101 ARG A C 1
ATOM 843 O O . ARG A 1 104 ? 19.469 44.952 -14.934 1.00 15.69 101 ARG A O 1
ATOM 851 N N . ASP A 1 105 ? 18.383 43.029 -14.409 1.00 13.34 102 ASP A N 1
ATOM 852 C CA . ASP A 1 105 ? 17.775 42.855 -15.715 1.00 14.39 102 ASP A CA 1
ATOM 853 C C . ASP A 1 105 ? 16.346 43.297 -15.831 1.00 15.01 102 ASP A C 1
ATOM 854 O O . ASP A 1 105 ? 15.910 43.548 -16.969 1.00 16.63 102 ASP A O 1
ATOM 859 N N . SER A 1 106 ? 15.575 43.324 -14.736 1.00 14.06 103 SER A N 1
ATOM 860 C CA . SER A 1 106 ? 14.119 43.334 -14.875 1.00 14.63 103 SER A CA 1
ATOM 861 C C . SER A 1 106 ? 13.312 44.195 -13.961 1.00 12.84 103 SER A C 1
ATOM 862 O O . SER A 1 106 ? 12.237 44.664 -14.362 1.00 14.32 103 SER A O 1
ATOM 865 N N . ALA A 1 107 ? 13.686 44.350 -12.698 1.00 13.53 104 ALA A N 1
ATOM 866 C CA . ALA A 1 107 ? 12.762 45.010 -11.735 1.00 13.14 104 ALA A CA 1
ATOM 867 C C . ALA A 1 107 ? 13.559 45.507 -10.555 1.00 13.17 104 ALA A C 1
ATOM 868 O O . ALA A 1 107 ? 14.659 44.990 -10.254 1.00 14.93 104 ALA A O 1
ATOM 870 N N . ALA A 1 108 ? 12.994 46.506 -9.882 1.00 12.82 105 ALA A N 1
ATOM 871 C CA . ALA A 1 108 ? 13.560 46.971 -8.624 1.00 13.56 105 ALA A CA 1
ATOM 872 C C . ALA A 1 108 ? 13.312 45.877 -7.563 1.00 13.62 105 ALA A C 1
ATOM 873 O O . ALA A 1 108 ? 12.230 45.311 -7.480 1.00 14.88 105 ALA A O 1
ATOM 875 N N A VAL A 1 109 ? 14.387 45.452 -6.887 0.50 11.96 106 VAL A N 1
ATOM 876 N N B VAL A 1 109 ? 14.297 45.601 -6.756 0.50 12.90 106 VAL A N 1
ATOM 877 C CA A VAL A 1 109 ? 14.356 44.400 -5.823 0.50 11.45 106 VAL A CA 1
ATOM 878 C CA B VAL A 1 109 ? 14.111 44.616 -5.727 0.50 12.57 106 VAL A CA 1
ATOM 879 C C A VAL A 1 109 ? 15.012 44.942 -4.556 0.50 10.84 106 VAL A C 1
ATOM 880 C C B VAL A 1 109 ? 14.970 44.953 -4.560 0.50 11.32 106 VAL A C 1
ATOM 881 O O A VAL A 1 109 ? 16.105 45.491 -4.647 0.50 12.03 106 VAL A O 1
ATOM 882 O O B VAL A 1 109 ? 16.132 45.351 -4.722 0.50 11.84 106 VAL A O 1
ATOM 889 N N . PHE A 1 110 ? 14.356 44.763 -3.404 1.00 11.54 107 PHE A N 1
ATOM 890 C CA . PHE A 1 110 ? 14.945 45.088 -2.123 1.00 11.34 107 PHE A CA 1
ATOM 891 C C . PHE A 1 110 ? 14.824 43.829 -1.298 1.00 10.89 107 PHE A C 1
ATOM 892 O O . PHE A 1 110 ? 13.795 43.540 -0.720 1.00 11.80 107 PHE A O 1
ATOM 900 N N . ALA A 1 111 ? 15.864 43.019 -1.327 1.00 12.01 108 ALA A N 1
ATOM 901 C CA . ALA A 1 111 ? 15.798 41.687 -0.716 1.00 11.99 108 ALA A CA 1
ATOM 902 C C . ALA A 1 111 ? 17.160 41.057 -0.589 1.00 11.65 108 ALA A C 1
ATOM 903 O O . ALA A 1 111 ? 17.945 41.088 -1.556 1.00 12.04 108 ALA A O 1
ATOM 905 N N . TRP A 1 112 ? 17.418 40.391 0.550 1.00 11.68 109 TRP A N 1
ATOM 906 C CA . TRP A 1 112 ? 18.618 39.571 0.717 1.00 11.85 109 TRP A CA 1
ATOM 907 C C . TRP A 1 112 ? 18.344 38.519 1.744 1.00 11.40 109 TRP A C 1
ATOM 908 O O . TRP A 1 112 ? 17.482 38.691 2.607 1.00 12.03 109 TRP A O 1
ATOM 919 N N . LYS A 1 113 ? 19.081 37.437 1.679 1.00 11.36 110 LYS A N 1
ATOM 920 C CA . LYS A 1 113 ? 18.964 36.375 2.657 1.00 11.60 110 LYS A CA 1
ATOM 921 C C . LYS A 1 113 ? 19.614 36.835 3.944 1.00 12.00 110 LYS A C 1
ATOM 922 O O . LYS A 1 113 ? 20.740 37.323 3.944 1.00 14.12 110 LYS A O 1
ATOM 928 N N . GLY A 1 114 ? 18.920 36.679 5.049 1.00 12.00 111 GLY A N 1
ATOM 929 C CA . GLY A 1 114 ? 19.474 37.066 6.343 1.00 12.94 111 GLY A CA 1
ATOM 930 C C . GLY A 1 114 ? 19.269 38.526 6.688 1.00 12.49 111 GLY A C 1
ATOM 931 O O . GLY A 1 114 ? 20.088 39.128 7.382 1.00 15.03 111 GLY A O 1
ATOM 932 N N . GLU A 1 115 ? 18.133 39.082 6.299 1.00 12.64 112 GLU A N 1
ATOM 933 C CA . GLU A 1 115 ? 17.745 40.406 6.773 1.00 12.28 112 GLU A CA 1
ATOM 934 C C . GLU A 1 115 ? 17.485 40.403 8.271 1.00 12.79 112 GLU A C 1
ATOM 935 O O . GLU A 1 115 ? 17.044 39.420 8.837 1.00 14.00 112 GLU A O 1
ATOM 941 N N . THR A 1 116 ? 17.685 41.556 8.898 1.00 12.35 113 THR A N 1
ATOM 942 C CA . THR A 1 116 ? 17.101 41.817 10.202 1.00 13.33 113 THR A CA 1
ATOM 943 C C . THR A 1 116 ? 15.655 42.253 10.006 1.00 13.90 113 THR A C 1
ATOM 944 O O . THR A 1 116 ? 15.226 42.617 8.916 1.00 12.73 113 THR A O 1
ATOM 948 N N . LEU A 1 117 ? 14.854 42.283 11.078 1.00 14.77 114 LEU A N 1
ATOM 949 C CA . LEU A 1 117 ? 13.472 42.702 10.952 1.00 15.16 114 LEU A CA 1
ATOM 950 C C . LEU A 1 117 ? 13.384 44.175 10.559 1.00 14.24 114 LEU A C 1
ATOM 951 O O . LEU A 1 117 ? 12.488 44.553 9.796 1.00 14.85 114 LEU A O 1
ATOM 956 N N . GLN A 1 118 ? 14.279 45.022 11.061 1.00 14.42 115 GLN A N 1
ATOM 957 C CA A GLN A 1 118 ? 14.249 46.398 10.592 0.70 15.16 115 GLN A CA 1
ATOM 958 C CA B GLN A 1 118 ? 14.384 46.426 10.618 0.30 14.95 115 GLN A CA 1
ATOM 959 C C . GLN A 1 118 ? 14.523 46.468 9.115 1.00 14.65 115 GLN A C 1
ATOM 960 O O . GLN A 1 118 ? 13.874 47.240 8.411 1.00 15.29 115 GLN A O 1
ATOM 971 N N . GLU A 1 119 ? 15.446 45.699 8.637 1.00 14.18 116 GLU A N 1
ATOM 972 C CA . GLU A 1 119 ? 15.757 45.691 7.213 1.00 12.95 116 GLU A CA 1
ATOM 973 C C . GLU A 1 119 ? 14.564 45.178 6.408 1.00 12.22 116 GLU A C 1
ATOM 974 O O . GLU A 1 119 ? 14.288 45.685 5.347 1.00 12.87 116 GLU A O 1
ATOM 980 N N . TYR A 1 120 ? 13.923 44.140 6.917 1.00 12.35 117 TYR A N 1
ATOM 981 C CA . TYR A 1 120 ? 12.743 43.565 6.253 1.00 12.95 117 TYR A CA 1
ATOM 982 C C . TYR A 1 120 ? 11.693 44.620 5.993 1.00 12.55 117 TYR A C 1
ATOM 983 O O . TYR A 1 120 ? 11.087 44.718 4.895 1.00 13.40 117 TYR A O 1
ATOM 992 N N . TRP A 1 121 ? 11.389 45.365 7.049 1.00 12.84 118 TRP A N 1
ATOM 993 C CA . TRP A 1 121 ? 10.368 46.415 6.926 1.00 13.10 118 TRP A CA 1
ATOM 994 C C . TRP A 1 121 ? 10.816 47.611 6.064 1.00 12.94 118 TRP A C 1
ATOM 995 O O . TRP A 1 121 ? 10.017 48.181 5.355 1.00 13.90 118 TRP A O 1
ATOM 1006 N N . TRP A 1 122 ? 12.084 47.948 6.084 1.00 13.42 119 TRP A N 1
ATOM 1007 C CA . TRP A 1 122 ? 12.622 48.945 5.193 1.00 13.18 119 TRP A CA 1
ATOM 1008 C C . TRP A 1 122 ? 12.412 48.460 3.731 1.00 12.65 119 TRP A C 1
ATOM 1009 O O . TRP A 1 122 ? 12.001 49.232 2.854 1.00 13.41 119 TRP A O 1
ATOM 1020 N N . CYS A 1 123 ? 12.741 47.189 3.463 1.00 12.54 120 CYS A N 1
ATOM 1021 C CA . CYS A 1 123 ? 12.558 46.681 2.098 1.00 11.84 120 CYS A CA 1
ATOM 1022 C C . CYS A 1 123 ? 11.108 46.728 1.648 1.00 11.47 120 CYS A C 1
ATOM 1023 O O . CYS A 1 123 ? 10.832 47.007 0.494 1.00 12.77 120 CYS A O 1
ATOM 1026 N N . THR A 1 124 ? 10.200 46.479 2.566 1.00 12.73 121 THR A N 1
ATOM 1027 C CA . THR A 1 124 ? 8.778 46.554 2.297 1.00 13.07 121 THR A CA 1
ATOM 1028 C C . THR A 1 124 ? 8.384 47.966 1.910 1.00 13.71 121 THR A C 1
ATOM 1029 O O . THR A 1 124 ? 7.689 48.194 0.921 1.00 14.20 121 THR A O 1
ATOM 10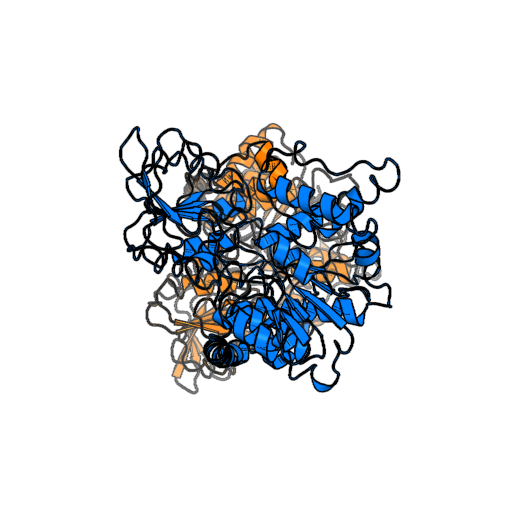33 N N . GLU A 1 125 ? 8.861 48.924 2.670 1.00 12.99 122 GLU A N 1
ATOM 1034 C CA . GLU A 1 125 ? 8.627 50.312 2.328 1.00 13.71 122 GLU A CA 1
ATOM 1035 C C . GLU A 1 125 ? 9.184 50.685 0.989 1.00 13.04 122 GLU A C 1
ATOM 1036 O O . GLU A 1 125 ? 8.557 51.378 0.190 1.00 14.35 122 GLU A O 1
ATOM 1042 N N . ARG A 1 126 ? 10.377 50.211 0.701 1.00 13.05 123 ARG A N 1
ATOM 1043 C CA . ARG A 1 126 ? 10.994 50.493 -0.571 1.00 13.03 123 ARG A CA 1
ATOM 1044 C C . ARG A 1 126 ? 10.227 49.897 -1.725 1.00 12.96 123 ARG A C 1
ATOM 1045 O O . ARG A 1 126 ? 10.048 50.537 -2.767 1.00 13.64 123 ARG A O 1
ATOM 1053 N N . ALA A 1 127 ? 9.742 48.669 -1.571 1.00 12.47 124 ALA A N 1
ATOM 1054 C CA . ALA A 1 127 ? 8.980 48.052 -2.660 1.00 12.90 124 ALA A CA 1
ATOM 1055 C C . ALA A 1 127 ? 7.679 48.807 -2.942 1.00 12.67 124 ALA A C 1
ATOM 1056 O O . ALA A 1 127 ? 7.215 48.819 -4.074 1.00 13.46 124 ALA A O 1
ATOM 1058 N N . LEU A 1 128 ? 7.110 49.428 -1.916 1.00 12.98 125 LEU A N 1
ATOM 1059 C CA . LEU A 1 128 ? 5.918 50.251 -2.094 1.00 13.87 125 LEU A CA 1
ATOM 1060 C C . LEU A 1 128 ? 6.152 51.684 -2.553 1.00 14.40 125 LEU A C 1
ATOM 1061 O O . LEU A 1 128 ? 5.201 52.357 -2.895 1.00 17.32 125 LEU A O 1
ATOM 1066 N N . ASP A 1 129 ? 7.406 52.092 -2.577 1.00 14.56 126 ASP A N 1
ATOM 1067 C CA . ASP A 1 129 ? 7.762 53.505 -2.783 1.00 15.05 126 ASP A CA 1
ATOM 1068 C C . ASP A 1 129 ? 7.993 53.768 -4.240 1.00 16.40 126 ASP A C 1
ATOM 1069 O O . ASP A 1 129 ? 9.054 53.538 -4.780 1.00 19.25 126 ASP A O 1
ATOM 1074 N N . TRP A 1 130 ? 6.946 54.226 -4.919 1.00 15.80 127 TRP A N 1
ATOM 1075 C CA . TRP A 1 130 ? 6.998 54.533 -6.354 1.00 17.27 127 TRP A CA 1
ATOM 1076 C C . TRP A 1 130 ? 7.359 55.994 -6.630 1.00 19.48 127 TRP A C 1
ATOM 1077 O O . TRP A 1 130 ? 7.324 56.438 -7.772 1.00 23.50 127 TRP A O 1
ATOM 1088 N N . GLY A 1 131 ? 7.768 56.691 -5.563 1.00 20.59 128 GLY A N 1
ATOM 1089 C CA . GLY A 1 131 ? 8.173 58.072 -5.655 1.00 21.49 128 GLY A CA 1
ATOM 1090 C C . GLY A 1 131 ? 6.962 58.918 -5.786 1.00 21.53 128 GLY A C 1
ATOM 1091 O O . GLY A 1 131 ? 5.832 58.497 -5.581 1.00 22.76 128 GLY A O 1
ATOM 1092 N N . PRO A 1 132 ? 7.196 60.210 -6.112 1.00 22.83 129 PRO A N 1
ATOM 1093 C CA . PRO A 1 132 ? 6.104 61.191 -5.981 1.00 24.58 129 PRO A CA 1
ATOM 1094 C C . PRO A 1 132 ? 4.942 61.007 -6.951 1.00 25.02 129 PRO A C 1
ATOM 1095 O O . PRO A 1 132 ? 3.812 61.401 -6.612 1.00 29.11 129 PRO A O 1
ATOM 1099 N N . GLY A 1 133 ? 5.204 60.405 -8.096 1.00 25.17 130 GLY A N 1
ATOM 1100 C CA . GLY A 1 133 ? 4.177 60.079 -9.045 1.00 25.72 130 GLY A CA 1
ATOM 1101 C C . GLY A 1 133 ? 3.174 59.042 -8.561 1.00 26.28 130 GLY A C 1
ATOM 1102 O O . GLY A 1 133 ? 2.068 58.952 -9.085 1.00 29.87 130 GLY A O 1
ATOM 1103 N N . GLY A 1 134 ? 3.527 58.231 -7.568 1.00 25.48 131 GLY A N 1
ATOM 1104 C CA . GLY A 1 134 ? 2.505 57.321 -7.041 1.00 22.78 131 GLY A CA 1
ATOM 1105 C C . GLY A 1 134 ? 2.557 55.873 -7.574 1.00 20.56 131 GLY A C 1
ATOM 1106 O O . GLY A 1 134 ? 3.188 55.562 -8.572 1.00 21.96 131 GLY A O 1
ATOM 1107 N N . GLY A 1 135 ? 1.819 55.055 -6.862 1.00 18.40 132 GLY A N 1
ATOM 1108 C CA . GLY A 1 135 ? 1.790 53.621 -7.083 1.00 17.13 132 GLY A CA 1
ATOM 1109 C C . GLY A 1 135 ? 1.851 52.929 -5.759 1.00 17.06 132 GLY A C 1
ATOM 1110 O O . GLY A 1 135 ? 2.049 53.563 -4.732 1.00 18.76 132 GLY A O 1
ATOM 1111 N N . PRO A 1 136 ? 1.698 51.622 -5.760 1.00 15.72 133 PRO A N 1
ATOM 1112 C CA . PRO A 1 136 ? 1.485 50.772 -6.945 1.00 14.58 133 PRO A CA 1
ATOM 1113 C C . PRO A 1 136 ? 0.054 50.799 -7.422 1.00 15.45 133 PRO A C 1
ATOM 1114 O O . PRO A 1 136 ? -0.853 51.176 -6.702 1.00 16.10 133 PRO A O 1
ATOM 1118 N N . ASP A 1 137 ? -0.142 50.355 -8.645 1.00 14.61 134 ASP A N 1
ATOM 1119 C CA . ASP A 1 137 ? -1.474 50.050 -9.144 1.00 14.52 134 ASP A CA 1
ATOM 1120 C C . ASP A 1 137 ? -1.950 48.690 -8.629 1.00 14.91 134 ASP A C 1
ATOM 1121 O O . ASP A 1 137 ? -3.164 48.477 -8.472 1.00 15.49 134 ASP A O 1
ATOM 1126 N N . LEU A 1 138 ? -1.039 47.731 -8.506 1.00 13.74 135 LEU A N 1
ATOM 1127 C CA . LEU A 1 138 ? -1.360 46.344 -8.185 1.00 13.81 135 LEU A CA 1
ATOM 1128 C C . LEU A 1 138 ? -0.406 45.844 -7.152 1.00 13.36 135 LEU A C 1
ATOM 1129 O O . LEU A 1 138 ? 0.778 46.194 -7.181 1.00 13.28 135 LEU A O 1
ATOM 1134 N N . ILE A 1 139 ? -0.878 44.956 -6.272 1.00 12.93 136 ILE A N 1
ATOM 1135 C CA . ILE A 1 139 ? -0.007 44.319 -5.286 1.00 12.71 136 ILE A CA 1
ATOM 1136 C C . ILE A 1 139 ? -0.142 42.789 -5.361 1.00 12.08 136 ILE A C 1
ATOM 1137 O O . ILE A 1 139 ? -1.267 42.258 -5.427 1.00 13.10 136 ILE A O 1
ATOM 1142 N N . VAL A 1 140 ? 0.995 42.138 -5.323 1.00 12.57 137 VAL A N 1
ATOM 1143 C CA . VAL A 1 140 ? 1.095 40.670 -5.178 1.00 11.73 137 VAL A CA 1
ATOM 1144 C C . VAL A 1 140 ? 1.647 40.461 -3.763 1.00 12.01 137 VAL A C 1
ATOM 1145 O O . VAL A 1 140 ? 2.720 40.942 -3.444 1.00 13.29 137 VAL A O 1
ATOM 1149 N N . ASP A 1 141 ? 0.888 39.791 -2.905 1.00 12.55 138 ASP A N 1
ATOM 1150 C CA . ASP A 1 141 ? 1.272 39.668 -1.487 1.00 13.08 138 ASP A CA 1
ATOM 1151 C C . ASP A 1 141 ? 1.351 38.201 -1.092 1.00 12.33 138 ASP A C 1
ATOM 1152 O O . ASP A 1 141 ? 0.653 37.361 -1.624 1.00 14.29 138 ASP A O 1
ATOM 1157 N N . ASP A 1 142 ? 2.175 37.910 -0.107 1.00 13.27 139 ASP A N 1
ATOM 1158 C CA . ASP A 1 142 ? 2.329 36.558 0.435 1.00 13.16 139 ASP A CA 1
ATOM 1159 C C . ASP A 1 142 ? 2.474 36.684 1.946 1.00 12.45 139 ASP A C 1
ATOM 1160 O O . ASP A 1 142 ? 3.513 37.096 2.424 1.00 13.80 139 ASP A O 1
ATOM 1165 N N . GLY A 1 143 ? 1.384 36.427 2.650 1.00 13.08 140 GLY A N 1
ATOM 1166 C CA . GLY A 1 143 ? 1.322 36.495 4.083 1.00 13.48 140 GLY A CA 1
ATOM 1167 C C . GLY A 1 143 ? 0.699 37.763 4.589 1.00 14.19 140 GLY A C 1
ATOM 1168 O O . GLY A 1 143 ? 0.408 37.872 5.741 1.00 15.90 140 GLY A O 1
ATOM 1169 N N . GLY A 1 144 ? 0.482 38.742 3.726 1.00 13.25 141 GLY A N 1
ATOM 1170 C CA . GLY A 1 144 ? -0.264 39.904 4.096 1.00 14.67 141 GLY A CA 1
ATOM 1171 C C . GLY A 1 144 ? 0.457 41.082 4.716 1.00 13.56 141 GLY A C 1
ATOM 1172 O O . GLY A 1 144 ? -0.173 42.052 5.131 1.00 14.08 141 GLY A O 1
ATOM 1173 N N . ASP A 1 145 ? 1.780 41.036 4.803 1.00 14.75 142 ASP A N 1
ATOM 1174 C CA . ASP A 1 145 ? 2.473 42.150 5.493 1.00 14.24 142 ASP A CA 1
ATOM 1175 C C . ASP A 1 145 ? 2.373 43.478 4.725 1.00 14.38 142 ASP A C 1
ATOM 1176 O O . ASP A 1 145 ? 2.241 44.552 5.332 1.00 15.40 142 ASP A O 1
ATOM 1181 N N . THR A 1 146 ? 2.468 43.479 3.408 1.00 16.04 143 THR A N 1
ATOM 1182 C CA . THR A 1 146 ? 2.332 44.710 2.661 1.00 15.61 143 THR A CA 1
ATOM 1183 C C . THR A 1 146 ? 0.918 45.271 2.776 1.00 15.12 143 THR A C 1
ATOM 1184 O O . THR A 1 146 ? 0.737 46.460 3.031 1.00 15.96 143 THR A O 1
ATOM 1188 N N . THR A 1 147 ? -0.087 44.388 2.682 1.00 15.14 144 THR A N 1
ATOM 1189 C CA . THR A 1 147 ? -1.436 44.743 2.885 1.00 14.79 144 THR A CA 1
ATOM 1190 C C . THR A 1 147 ? -1.656 45.333 4.290 1.00 14.64 144 THR A C 1
ATOM 1191 O O . THR A 1 147 ? -2.362 46.342 4.442 1.00 15.54 144 THR A O 1
ATOM 1195 N N . LEU A 1 148 ? -1.086 44.700 5.302 1.00 15.16 145 LEU A N 1
ATOM 1196 C CA A LEU A 1 148 ? -1.125 45.152 6.690 0.50 14.95 145 LEU A CA 1
ATOM 1197 C CA B LEU A 1 148 ? -1.162 45.165 6.677 0.50 15.05 145 LEU A CA 1
ATOM 1198 C C . LEU A 1 148 ? -0.591 46.574 6.835 1.00 14.48 145 LEU A C 1
ATOM 1199 O O . LEU A 1 148 ? -1.192 47.434 7.457 1.00 15.74 145 LEU A O 1
ATOM 1208 N N . LEU A 1 149 ? 0.578 46.797 6.272 1.00 14.33 146 LEU A N 1
ATOM 1209 C CA . LEU A 1 149 ? 1.217 48.093 6.406 1.00 14.66 146 LEU A CA 1
ATOM 1210 C C . LEU A 1 149 ? 0.312 49.176 5.833 1.00 14.43 146 LEU A C 1
ATOM 1211 O O . LEU A 1 149 ? 0.143 50.246 6.435 1.00 14.99 146 LEU A O 1
ATOM 1216 N N . ILE A 1 150 ? -0.300 48.938 4.688 1.00 13.91 147 ILE A N 1
ATOM 1217 C CA . ILE A 1 150 ? -1.163 49.939 4.113 1.00 14.16 147 ILE A CA 1
ATOM 1218 C C . ILE A 1 150 ? -2.405 50.226 4.951 1.00 14.89 147 ILE A C 1
ATOM 1219 O O . ILE A 1 150 ? -2.786 51.363 5.165 1.00 15.72 147 ILE A O 1
ATOM 1224 N N . HIS A 1 151 ? -3.015 49.162 5.449 1.00 15.05 148 HIS A N 1
ATOM 1225 C CA . HIS A 1 151 ? -4.206 49.297 6.281 1.00 15.81 148 HIS A CA 1
ATOM 1226 C C . HIS A 1 151 ? -3.898 49.967 7.617 1.00 15.02 148 HIS A C 1
ATOM 1227 O O . HIS A 1 151 ? -4.634 50.851 8.040 1.00 16.07 148 HIS A O 1
ATOM 1234 N N . GLU A 1 152 ? -2.829 49.545 8.283 1.00 14.98 149 GLU A N 1
ATOM 1235 C CA . GLU A 1 152 ? -2.414 50.194 9.501 1.00 14.30 149 GLU A CA 1
ATOM 1236 C C . GLU A 1 152 ? -2.043 51.652 9.238 1.00 14.76 149 GLU A C 1
ATOM 1237 O O . GLU A 1 152 ? -2.279 52.539 10.048 1.00 16.34 149 GLU A O 1
ATOM 1243 N N . GLY A 1 153 ? -1.428 51.880 8.117 1.00 14.55 150 GLY A N 1
ATOM 1244 C CA . GLY A 1 153 ? -1.004 53.238 7.773 1.00 14.44 150 GLY A CA 1
ATOM 1245 C C . GLY A 1 153 ? -2.214 54.143 7.602 1.00 15.42 150 GLY A C 1
ATOM 1246 O O . GLY A 1 153 ? -2.229 55.272 8.105 1.00 16.09 150 GLY A O 1
ATOM 1247 N N . VAL A 1 154 ? -3.225 53.703 6.884 1.00 15.84 151 VAL A N 1
ATOM 1248 C CA . VAL A 1 154 ? -4.452 54.487 6.692 1.00 16.43 151 VAL A CA 1
ATOM 1249 C C . VAL A 1 154 ? -5.069 54.796 8.039 1.00 17.40 151 VAL A C 1
ATOM 1250 O O . VAL A 1 154 ? -5.465 55.936 8.338 1.00 18.15 151 VAL A O 1
ATOM 1254 N N . LYS A 1 155 ? -5.166 53.827 8.882 1.00 17.12 152 LYS A N 1
ATOM 1255 C CA . LYS A 1 155 ? -5.770 54.024 10.187 1.00 18.75 152 LYS A CA 1
ATOM 1256 C C . LYS A 1 155 ? -5.017 55.075 11.009 1.00 17.50 152 LYS A C 1
ATOM 1257 O O . LYS A 1 155 ? -5.601 56.000 11.609 1.00 18.39 152 LYS A O 1
ATOM 1263 N N . ALA A 1 156 ? -3.699 54.971 11.019 1.00 16.52 153 ALA A N 1
ATOM 1264 C CA . ALA A 1 156 ? -2.877 55.943 11.713 1.00 15.19 153 ALA A CA 1
ATOM 1265 C C . ALA A 1 156 ? -3.026 57.340 11.135 1.00 14.81 153 ALA A C 1
ATOM 1266 O O . ALA A 1 156 ? -3.019 58.345 11.863 1.00 15.83 153 ALA A O 1
ATOM 1268 N N . GLU A 1 157 ? -3.131 57.421 9.818 1.00 14.82 154 GLU A N 1
ATOM 1269 C CA . GLU A 1 157 ? -3.298 58.703 9.145 1.00 15.98 154 GLU A CA 1
ATOM 1270 C C . GLU A 1 157 ? -4.608 59.347 9.505 1.00 16.16 154 GLU A C 1
ATOM 1271 O O . GLU A 1 157 ? -4.708 60.563 9.630 1.00 16.60 154 GLU A O 1
ATOM 1277 N N . GLU A 1 158 ? -5.663 58.580 9.678 1.00 17.21 155 GLU A N 1
ATOM 1278 C CA A GLU A 1 158 ? -6.942 59.179 10.007 0.50 17.01 155 GLU A CA 1
ATOM 1279 C CA B GLU A 1 158 ? -7.004 59.052 10.135 0.50 17.03 155 GLU A CA 1
ATOM 1280 C C . GLU A 1 158 ? -6.878 59.784 11.437 1.00 16.45 155 GLU A C 1
ATOM 1281 O O . GLU A 1 158 ? -7.387 60.898 11.631 1.00 18.49 155 GLU A O 1
ATOM 1292 N N . ILE A 1 159 ? -6.261 59.118 12.387 1.00 16.67 156 ILE A N 1
ATOM 1293 C CA . ILE A 1 159 ? -6.091 59.624 13.722 1.00 16.89 156 ILE A CA 1
ATOM 1294 C C . ILE A 1 159 ? -5.220 60.851 13.727 1.00 16.46 156 ILE A C 1
ATOM 1295 O O . ILE A 1 159 ? -5.548 61.868 14.325 1.00 16.24 156 ILE A O 1
ATOM 1300 N N . TYR A 1 160 ? -4.096 60.793 13.015 1.00 15.70 157 TYR A N 1
ATOM 1301 C CA . TYR A 1 160 ? -3.133 61.871 13.000 1.00 14.33 157 TYR A CA 1
ATOM 1302 C C . TYR A 1 160 ? -3.737 63.158 12.426 1.00 15.26 157 TYR A C 1
ATOM 1303 O O . TYR A 1 160 ? -3.553 64.257 12.921 1.00 15.79 157 TYR A O 1
ATOM 1312 N N . GLU A 1 161 ? -4.475 63.013 11.351 1.00 15.58 158 GLU A N 1
ATOM 1313 C CA . GLU A 1 161 ? -5.124 64.145 10.710 1.00 16.71 158 GLU A CA 1
ATOM 1314 C C . GLU A 1 161 ? -6.016 64.979 11.674 1.00 17.40 158 GLU A C 1
ATOM 1315 O O . GLU A 1 161 ? -6.089 66.190 11.547 1.00 17.75 158 GLU A O 1
ATOM 1321 N N . LYS A 1 162 ? -6.629 64.304 12.650 1.00 17.59 159 LYS A N 1
ATOM 1322 C CA A LYS A 1 162 ? -7.586 64.903 13.624 0.60 16.48 159 LYS A CA 1
ATOM 1323 C CA B LYS A 1 162 ? -7.535 64.993 13.550 0.40 17.74 159 LYS A CA 1
ATOM 1324 C C . LYS A 1 162 ? -6.875 65.457 14.853 1.00 18.99 159 LYS A C 1
ATOM 1325 O O . LYS A 1 162 ? -7.007 66.629 15.211 1.00 19.50 159 LYS A O 1
ATOM 1336 N N . SER A 1 163 ? -6.142 64.575 15.543 1.00 17.55 160 SER A N 1
ATOM 1337 C CA A SER A 1 163 ? -5.613 64.894 16.867 0.60 18.75 160 SER A CA 1
ATOM 1338 C CA B SER A 1 163 ? -5.593 64.853 16.863 0.40 19.14 160 SER A CA 1
ATOM 1339 C C . SER A 1 163 ? -4.137 65.089 16.881 1.00 16.60 160 SER A C 1
ATOM 1340 O O . SER A 1 163 ? -3.561 65.473 17.911 1.00 20.64 160 SER A O 1
ATOM 1345 N N . GLY A 1 164 ? -3.476 64.772 15.758 1.00 18.41 161 GLY A N 1
ATOM 1346 C CA . GLY A 1 164 ? -2.033 64.838 15.683 1.00 16.13 161 GLY A CA 1
ATOM 1347 C C . GLY A 1 164 ? -1.355 63.697 16.451 1.00 18.53 161 GLY A C 1
ATOM 1348 O O . GLY A 1 164 ? -0.153 63.724 16.663 1.00 19.35 161 GLY A O 1
ATOM 1349 N N . GLN A 1 165 ? -2.138 62.704 16.898 1.00 17.73 162 GLN A N 1
ATOM 1350 C CA . GLN A 1 165 ? -1.575 61.561 17.629 1.00 17.37 162 GLN A CA 1
ATOM 1351 C C . GLN A 1 165 ? -0.812 60.646 16.693 1.00 16.22 162 GLN A C 1
ATOM 1352 O O . GLN A 1 165 ? -1.270 60.350 15.611 1.00 16.02 162 GLN A O 1
ATOM 1358 N N . PHE A 1 166 ? 0.334 60.215 17.166 1.00 16.84 163 PHE A N 1
ATOM 1359 C CA . PHE A 1 166 ? 1.165 59.254 16.470 1.00 16.11 163 PHE A CA 1
ATOM 1360 C C . PHE A 1 166 ? 0.968 57.874 17.030 1.00 16.28 163 PHE A C 1
ATOM 1361 O O . PHE A 1 166 ? 0.624 57.684 18.209 1.00 18.26 163 PHE A O 1
ATOM 1369 N N . PRO A 1 167 ? 1.223 56.816 16.222 1.00 16.58 164 PRO A N 1
ATOM 1370 C CA . PRO A 1 167 ? 1.367 55.462 16.738 1.00 18.04 164 PRO A CA 1
ATOM 1371 C C . PRO A 1 167 ? 2.415 55.497 17.774 1.00 18.63 164 PRO A C 1
ATOM 1372 O O . PRO A 1 167 ? 3.386 56.251 17.666 1.00 19.50 164 PRO A O 1
ATOM 1376 N N . ASP A 1 168 ? 2.229 54.674 18.788 1.00 20.29 165 ASP A N 1
ATOM 1377 C CA A ASP A 1 168 ? 3.173 54.556 19.875 0.50 19.48 165 ASP A CA 1
ATOM 1378 C CA B ASP A 1 168 ? 3.212 54.558 19.827 0.50 20.04 165 ASP A CA 1
ATOM 1379 C C . ASP A 1 168 ? 3.602 53.107 20.006 1.00 19.51 165 ASP A C 1
ATOM 1380 O O . ASP A 1 168 ? 2.758 52.256 20.342 1.00 20.04 165 ASP A O 1
ATOM 1389 N N . PRO A 1 169 ? 4.896 52.799 19.783 1.00 19.04 166 PRO A N 1
ATOM 1390 C CA . PRO A 1 169 ? 5.305 51.383 19.902 1.00 18.91 166 PRO A CA 1
ATOM 1391 C C . PRO A 1 169 ? 5.051 50.755 21.278 1.00 18.41 166 PRO A C 1
ATOM 1392 O O . PRO A 1 169 ? 4.939 49.526 21.402 1.00 18.67 166 PRO A O 1
ATOM 1396 N N . ASP A 1 170 ? 4.946 51.598 22.284 1.00 17.60 167 ASP A N 1
ATOM 1397 C CA . ASP A 1 170 ? 4.657 51.107 23.640 1.00 18.88 167 ASP A CA 1
ATOM 1398 C C . ASP A 1 170 ? 3.267 50.445 23.702 1.00 20.60 167 ASP A C 1
ATOM 1399 O O . ASP A 1 170 ? 2.995 49.677 24.654 1.00 22.55 167 ASP A O 1
ATOM 1404 N N . SER A 1 171 ? 2.426 50.664 22.703 1.00 19.99 168 SER A N 1
ATOM 1405 C CA A SER A 1 171 ? 1.069 50.104 22.733 0.50 20.58 168 SER A CA 1
ATOM 1406 C CA B SER A 1 171 ? 1.060 50.121 22.628 0.50 21.53 168 SER A CA 1
ATOM 1407 C C . SER A 1 171 ? 1.049 48.608 22.394 1.00 22.21 168 SER A C 1
ATOM 1408 O O . SER A 1 171 ? 0.014 47.951 22.536 1.00 24.88 168 SER A O 1
ATOM 1413 N N . THR A 1 172 ? 2.191 48.046 21.971 1.00 22.14 169 THR A N 1
ATOM 1414 C CA . THR A 1 172 ? 2.308 46.610 21.642 1.00 23.51 169 THR A CA 1
ATOM 1415 C C . THR A 1 172 ? 3.510 46.004 22.332 1.00 23.48 169 THR A C 1
ATOM 1416 O O . THR A 1 172 ? 4.557 46.653 22.525 1.00 23.52 169 THR A O 1
ATOM 1420 N N . ASP A 1 173 ? 3.346 44.733 22.724 1.00 26.54 170 ASP A N 1
ATOM 1421 C CA . ASP A 1 173 ? 4.417 44.021 23.352 1.00 28.29 170 ASP A CA 1
ATOM 1422 C C . ASP A 1 173 ? 5.131 43.172 22.322 1.00 27.66 170 ASP A C 1
ATOM 1423 O O . ASP A 1 173 ? 6.135 42.501 22.635 1.00 31.24 170 ASP A O 1
ATOM 1428 N N . ASN A 1 174 ? 4.618 43.209 21.097 1.00 25.98 171 ASN A N 1
ATOM 1429 C CA . ASN A 1 174 ? 5.180 42.437 19.959 1.00 24.82 171 ASN A CA 1
ATOM 1430 C C . ASN A 1 174 ? 6.358 43.208 19.346 1.00 23.85 171 ASN A C 1
ATOM 1431 O O . ASN A 1 174 ? 6.171 44.310 18.851 1.00 22.44 171 ASN A O 1
ATOM 1436 N N . ALA A 1 175 ? 7.556 42.657 19.443 1.00 24.14 172 ALA A N 1
ATOM 1437 C CA . ALA A 1 175 ? 8.769 43.400 19.119 1.00 23.52 172 ALA A CA 1
ATOM 1438 C C . ALA A 1 175 ? 8.725 43.848 17.634 1.00 22.28 172 ALA A C 1
ATOM 1439 O O . ALA A 1 175 ? 9.194 44.951 17.249 1.00 20.62 172 ALA A O 1
ATOM 1441 N N . GLU A 1 176 ? 8.171 42.983 16.784 1.00 20.86 173 GLU A N 1
ATOM 1442 C CA . GLU A 1 176 ? 8.143 43.270 15.368 1.00 21.28 173 GLU A CA 1
ATOM 1443 C C . GLU A 1 176 ? 7.076 44.319 15.075 1.00 20.26 173 GLU A C 1
ATOM 1444 O O . GLU A 1 176 ? 7.262 45.213 14.234 1.00 20.18 173 GLU A O 1
ATOM 1450 N N . PHE A 1 177 ? 5.917 44.227 15.715 1.00 19.94 174 PHE A N 1
ATOM 1451 C CA . PHE A 1 177 ? 4.889 45.246 15.476 1.00 20.76 174 PHE A CA 1
ATOM 1452 C C . PHE A 1 177 ? 5.336 46.627 16.020 1.00 18.49 174 PHE A C 1
ATOM 1453 O O . PHE A 1 177 ? 4.944 47.659 15.461 1.00 19.33 174 PHE A O 1
ATOM 1461 N N . LYS A 1 178 ? 6.202 46.682 17.023 1.00 18.15 175 LYS A N 1
ATOM 1462 C CA . LYS A 1 178 ? 6.829 47.948 17.399 1.00 17.64 175 LYS A CA 1
ATOM 1463 C C . LYS A 1 178 ? 7.574 48.580 16.235 1.00 16.90 175 LYS A C 1
ATOM 1464 O O . LYS A 1 178 ? 7.516 49.782 16.028 1.00 17.24 175 LYS A O 1
ATOM 1470 N N . ILE A 1 179 ? 8.252 47.738 15.454 1.00 16.28 176 ILE A N 1
ATOM 1471 C CA . ILE A 1 179 ? 8.936 48.200 14.275 1.00 17.06 176 ILE A CA 1
ATOM 1472 C C . ILE A 1 179 ? 7.972 48.825 13.299 1.00 16.72 176 ILE A C 1
ATOM 1473 O O . ILE A 1 179 ? 8.221 49.905 12.750 1.00 16.91 176 ILE A O 1
ATOM 1478 N N . VAL A 1 180 ? 6.883 48.144 13.058 1.00 16.88 177 VAL A N 1
ATOM 1479 C CA . VAL A 1 180 ? 5.869 48.599 12.133 1.00 16.64 177 VAL A CA 1
ATOM 1480 C C . VAL A 1 180 ? 5.283 49.963 12.602 1.00 16.04 177 VAL A C 1
ATOM 1481 O O . VAL A 1 180 ? 5.157 50.912 11.834 1.00 15.63 177 VAL A O 1
ATOM 1485 N N . LEU A 1 181 ? 4.912 50.039 13.861 1.00 15.32 178 LEU A N 1
ATOM 1486 C CA . LEU A 1 181 ? 4.352 51.276 14.348 1.00 14.91 178 LEU A CA 1
ATOM 1487 C C . LEU A 1 181 ? 5.349 52.419 14.279 1.00 15.24 178 LEU A C 1
ATOM 1488 O O . LEU A 1 181 ? 4.973 53.552 13.956 1.00 15.17 178 LEU A O 1
ATOM 1493 N N . SER A 1 182 ? 6.621 52.132 14.557 1.00 15.38 179 SER A N 1
ATOM 1494 C CA . SER A 1 182 ? 7.612 53.159 14.418 1.00 15.27 179 SER A CA 1
ATOM 1495 C C . SER A 1 182 ? 7.832 53.626 12.995 1.00 14.83 179 SER A C 1
ATOM 1496 O O . SER A 1 182 ? 8.022 54.819 12.754 1.00 15.72 179 SER A O 1
ATOM 1499 N N . ILE A 1 183 ? 7.755 52.717 12.032 1.00 15.72 180 ILE A N 1
ATOM 1500 C CA . ILE A 1 183 ? 7.838 53.123 10.637 1.00 15.02 180 ILE A CA 1
ATOM 1501 C C . ILE A 1 183 ? 6.634 53.943 10.191 1.00 14.35 180 ILE A C 1
ATOM 1502 O O . ILE A 1 183 ? 6.794 54.895 9.430 1.00 15.38 180 ILE A O 1
ATOM 1507 N N . ILE A 1 184 ? 5.460 53.624 10.702 1.00 13.99 181 ILE A N 1
ATOM 1508 C CA . ILE A 1 184 ? 4.290 54.403 10.384 1.00 14.46 181 ILE A CA 1
ATOM 1509 C C . ILE A 1 184 ? 4.419 55.801 11.003 1.00 13.81 181 ILE A C 1
ATOM 1510 O O . ILE A 1 184 ? 4.100 56.802 10.355 1.00 14.64 181 ILE A O 1
ATOM 1515 N N . LYS A 1 185 ? 4.892 55.872 12.233 1.00 14.08 182 LYS A N 1
ATOM 1516 C CA . LYS A 1 185 ? 5.099 57.171 12.835 1.00 15.19 182 LYS A CA 1
ATOM 1517 C C . LYS A 1 185 ? 6.071 58.010 12.016 1.00 14.46 182 LYS A C 1
ATOM 1518 O O . LYS A 1 185 ? 5.824 59.188 11.755 1.00 15.25 182 LYS A O 1
ATOM 1524 N N . GLU A 1 186 ? 7.193 57.431 11.627 1.00 14.32 183 GLU A N 1
ATOM 1525 C CA . GLU A 1 186 ? 8.159 58.164 10.869 1.00 15.57 183 GLU A CA 1
ATOM 1526 C C . GLU A 1 186 ? 7.573 58.640 9.562 1.00 15.31 183 GLU A C 1
ATOM 1527 O O . GLU A 1 186 ? 7.859 59.739 9.081 1.00 16.19 183 GLU A O 1
ATOM 1533 N N . GLY A 1 187 ? 6.729 57.836 8.954 1.00 15.63 184 GLY A N 1
ATOM 1534 C CA . GLY A 1 187 ? 6.116 58.222 7.697 1.00 16.23 184 GLY A CA 1
ATOM 1535 C C . GLY A 1 187 ? 5.115 59.345 7.861 1.00 15.48 184 GLY A C 1
ATOM 1536 O O . GLY A 1 187 ? 5.003 60.182 6.966 1.00 17.53 184 GLY A O 1
ATOM 1537 N N . LEU A 1 188 ? 4.444 59.420 8.987 1.00 15.04 185 LEU A N 1
ATOM 1538 C CA . LEU A 1 188 ? 3.513 60.531 9.230 1.00 14.71 185 LEU A CA 1
ATOM 1539 C C . LEU A 1 188 ? 4.278 61.854 9.271 1.00 14.93 185 LEU A C 1
ATOM 1540 O O . LEU A 1 188 ? 3.754 62.918 8.880 1.00 17.19 185 LEU A O 1
ATOM 1545 N N . LYS A 1 189 ? 5.504 61.788 9.770 1.00 14.76 186 LYS A N 1
ATOM 1546 C CA . LYS A 1 189 ? 6.346 62.952 9.950 1.00 16.13 186 LYS A CA 1
ATOM 1547 C C . LYS A 1 189 ? 6.928 63.452 8.640 1.00 17.31 186 LYS A C 1
ATOM 1548 O O . LYS A 1 189 ? 7.531 64.541 8.618 1.00 18.43 186 LYS A O 1
ATOM 1554 N N . THR A 1 190 ? 6.717 62.706 7.551 1.00 18.32 187 THR A N 1
ATOM 1555 C CA A THR A 1 190 ? 7.118 63.153 6.213 0.50 19.69 187 THR A CA 1
ATOM 1556 C CA B THR A 1 190 ? 7.152 63.068 6.212 0.50 19.20 187 THR A CA 1
ATOM 1557 C C . THR A 1 190 ? 5.951 63.347 5.284 1.00 19.76 187 THR A C 1
ATOM 1558 O O . THR A 1 190 ? 5.918 64.356 4.572 1.00 23.78 187 THR A O 1
ATOM 1565 N N . ASP A 1 191 ? 4.998 62.418 5.235 1.00 18.21 188 ASP A N 1
ATOM 1566 C CA . ASP A 1 191 ? 3.827 62.522 4.366 1.00 18.33 188 ASP A CA 1
ATOM 1567 C C . ASP A 1 191 ? 2.633 61.884 5.027 1.00 16.10 188 ASP A C 1
ATOM 1568 O O . ASP A 1 191 ? 2.467 60.645 4.927 1.00 16.96 188 ASP A O 1
ATOM 1573 N N . PRO A 1 192 ? 1.784 62.685 5.694 1.00 16.18 189 PRO A N 1
ATOM 1574 C CA . PRO A 1 192 ? 0.690 62.123 6.476 1.00 16.35 189 PRO A CA 1
ATOM 1575 C C . PRO A 1 192 ? -0.477 61.557 5.654 1.00 16.69 189 PRO A C 1
ATOM 1576 O O . PRO A 1 192 ? -1.429 61.099 6.193 1.00 16.79 189 PRO A O 1
ATOM 1580 N N . LYS A 1 193 ? -0.344 61.592 4.354 1.00 16.20 190 LYS A N 1
ATOM 1581 C CA . LYS A 1 193 ? -1.358 60.986 3.478 1.00 17.67 190 LYS A CA 1
ATOM 1582 C C . LYS A 1 193 ? -0.751 59.940 2.492 1.00 18.19 190 LYS A C 1
ATOM 1583 O O . LYS A 1 193 ? -1.373 59.548 1.547 1.00 19.47 190 LYS A O 1
ATOM 1589 N N . ARG A 1 194 ? 0.472 59.495 2.778 1.00 17.92 191 ARG A N 1
ATOM 1590 C CA . ARG A 1 194 ? 1.088 58.456 1.975 1.00 18.14 191 ARG A CA 1
ATOM 1591 C C . ARG A 1 194 ? 0.168 57.280 1.665 1.00 19.13 191 ARG A C 1
ATOM 1592 O O . ARG A 1 194 ? -0.028 56.901 0.506 1.00 19.72 191 ARG A O 1
ATOM 1600 N N . TYR A 1 195 ? -0.413 56.720 2.710 1.00 17.17 192 TYR A N 1
ATOM 1601 C CA . TYR A 1 195 ? -1.216 55.514 2.513 1.00 16.94 192 TYR A CA 1
ATOM 1602 C C . TYR A 1 195 ? -2.613 55.780 1.987 1.00 19.65 192 TYR A C 1
ATOM 1603 O O . TYR A 1 195 ? -3.154 54.964 1.267 1.00 20.62 192 TYR A O 1
ATOM 1612 N N . HIS A 1 196 ? -3.174 56.926 2.366 1.00 18.94 193 HIS A N 1
ATOM 1613 C CA . HIS A 1 196 ? -4.399 57.361 1.703 1.00 20.64 193 HIS A CA 1
ATOM 1614 C C . HIS A 1 196 ? -4.254 57.442 0.207 1.00 21.78 193 HIS A C 1
ATOM 1615 O O . HIS A 1 196 ? -5.082 56.953 -0.559 1.00 22.16 193 HIS A O 1
ATOM 1622 N N . LYS A 1 197 ? -3.227 58.105 -0.239 1.00 22.09 194 LYS A N 1
ATOM 1623 C CA . LYS A 1 197 ? -2.999 58.285 -1.671 1.00 22.35 194 LYS A CA 1
ATOM 1624 C C . LYS A 1 197 ? -2.791 56.905 -2.288 1.00 21.67 194 LYS A C 1
ATOM 1625 O O . LYS A 1 197 ? -3.296 56.597 -3.366 1.00 24.13 194 LYS A O 1
ATOM 1631 N N . MET A 1 198 ? -2.051 56.046 -1.592 1.00 21.37 195 MET A N 1
ATOM 1632 C CA . MET A 1 198 ? -1.748 54.726 -2.101 1.00 22.43 195 MET A CA 1
ATOM 1633 C C . MET A 1 198 ? -3.017 53.912 -2.286 1.00 22.22 195 MET A C 1
ATOM 1634 O O . MET A 1 198 ? -3.248 53.322 -3.365 1.00 23.07 195 MET A O 1
ATOM 1639 N N . LYS A 1 199 ? -3.844 53.890 -1.262 1.00 20.91 196 LYS A N 1
ATOM 1640 C CA . LYS A 1 199 ? -5.001 53.034 -1.315 1.00 24.25 196 LYS A CA 1
ATOM 1641 C C . LYS A 1 199 ? -5.969 53.492 -2.372 1.00 25.00 196 LYS A C 1
ATOM 1642 O O . LYS A 1 199 ? -6.709 52.672 -2.902 1.00 26.58 196 LYS A O 1
ATOM 1648 N N . ASP A 1 200 ? -5.954 54.766 -2.716 1.00 24.51 197 ASP A N 1
ATOM 1649 C CA . ASP A 1 200 ? -6.907 55.292 -3.677 1.00 26.68 197 ASP A CA 1
ATOM 1650 C C . ASP A 1 200 ? -6.507 54.915 -5.094 1.00 27.49 197 ASP A C 1
ATOM 1651 O O . ASP A 1 200 ? -7.305 54.989 -6.030 1.00 29.91 197 ASP A O 1
ATOM 1656 N N . ARG A 1 201 ? -5.282 54.427 -5.234 1.00 24.23 198 ARG A N 1
ATOM 1657 C CA . ARG A 1 201 ? -4.747 54.051 -6.535 1.00 24.14 198 ARG A CA 1
ATOM 1658 C C . ARG A 1 201 ? -4.664 52.564 -6.737 1.00 22.12 198 ARG A C 1
ATOM 1659 O O . ARG A 1 201 ? -4.678 52.075 -7.865 1.00 23.50 198 ARG A O 1
ATOM 1667 N N . VAL A 1 202 ? -4.560 51.844 -5.634 1.00 19.44 199 VAL A N 1
ATOM 1668 C CA . VAL A 1 202 ? -4.471 50.368 -5.705 1.00 17.24 199 VAL A CA 1
ATOM 1669 C C . VAL A 1 202 ? -5.761 49.788 -6.292 1.00 17.90 199 VAL A C 1
ATOM 1670 O O . VAL A 1 202 ? -6.842 49.928 -5.733 1.00 19.65 199 VAL A O 1
ATOM 1674 N N . VAL A 1 203 ? -5.615 49.094 -7.408 1.00 15.75 200 VAL A N 1
ATOM 1675 C CA . VAL A 1 203 ? -6.706 48.376 -8.088 1.00 16.36 200 VAL A CA 1
ATOM 1676 C C . VAL A 1 203 ? -7.047 47.088 -7.321 1.00 15.62 200 VAL A C 1
ATOM 1677 O O . VAL A 1 203 ? -8.200 46.705 -7.221 1.00 18.52 200 VAL A O 1
ATOM 1681 N N . GLY A 1 204 ? -6.061 46.400 -6.773 1.00 15.65 201 GLY A N 1
ATOM 1682 C CA . GLY A 1 204 ? -6.341 45.241 -5.931 1.00 15.95 201 GLY A CA 1
ATOM 1683 C C . GLY A 1 204 ? -5.054 44.559 -5.541 1.00 14.33 201 GLY A C 1
ATOM 1684 O O . GLY A 1 204 ? -3.967 44.913 -5.982 1.00 15.05 201 GLY A O 1
ATOM 1685 N N . VAL A 1 205 ? -5.226 43.578 -4.680 1.00 14.02 202 VAL A N 1
ATOM 1686 C CA . VAL A 1 205 ? -4.149 42.693 -4.233 1.00 13.52 202 VAL A CA 1
ATOM 1687 C C . VAL A 1 205 ? -4.501 41.249 -4.524 1.00 13.44 202 VAL A C 1
ATOM 1688 O O . VAL A 1 205 ? -5.665 40.827 -4.450 1.00 14.37 202 VAL A O 1
ATOM 1692 N N . SER A 1 206 ? -3.487 40.461 -4.899 1.00 12.44 203 SER A N 1
ATOM 1693 C CA . SER A 1 206 ? -3.660 38.991 -4.977 1.00 11.88 203 SER A CA 1
ATOM 1694 C C . SER A 1 206 ? -2.746 38.393 -3.916 1.00 13.82 203 SER A C 1
ATOM 1695 O O . SER A 1 206 ? -1.569 38.680 -3.885 1.00 14.85 203 SER A O 1
ATOM 1698 N N . GLU A 1 207 ? -3.303 37.498 -3.103 1.00 13.23 204 GLU A N 1
ATOM 1699 C CA . GLU A 1 207 ? -2.643 36.940 -1.921 1.00 12.53 204 GLU A CA 1
ATOM 1700 C C . GLU A 1 207 ? -2.348 35.429 -2.062 1.00 11.60 204 GLU A C 1
ATOM 1701 O O . GLU A 1 207 ? -3.234 34.603 -2.353 1.00 13.41 204 GLU A O 1
ATOM 1707 N N . GLU A 1 208 ? -1.103 35.094 -1.836 1.00 12.52 205 GLU A N 1
ATOM 1708 C CA . GLU A 1 208 ? -0.553 33.764 -2.037 1.00 12.21 205 GLU A CA 1
ATOM 1709 C C . GLU A 1 208 ? -0.978 32.682 -1.033 1.00 11.98 205 GLU A C 1
ATOM 1710 O O . GLU A 1 208 ? -1.047 31.535 -1.432 1.00 13.00 205 GLU A O 1
ATOM 1716 N N . THR A 1 209 ? -1.057 33.000 0.250 1.00 12.37 206 THR A N 1
ATOM 1717 C CA . THR A 1 209 ? -0.970 31.940 1.239 1.00 11.59 206 THR A CA 1
ATOM 1718 C C . THR A 1 209 ? -2.063 31.991 2.243 1.00 11.71 206 THR A C 1
ATOM 1719 O O . THR A 1 209 ? -2.687 32.984 2.501 1.00 12.48 206 THR A O 1
ATOM 1723 N N . THR A 1 210 ? -2.294 30.826 2.875 1.00 12.31 207 THR A N 1
ATOM 1724 C CA . THR A 1 210 ? -3.408 30.608 3.804 1.00 12.16 207 THR A CA 1
ATOM 1725 C C . THR A 1 210 ? -3.455 31.680 4.873 1.00 12.41 207 THR A C 1
ATOM 1726 O O . THR A 1 210 ? -4.503 32.229 5.133 1.00 13.16 207 THR A O 1
ATOM 1730 N N . THR A 1 211 ? -2.328 31.964 5.522 1.00 12.68 208 THR A N 1
ATOM 1731 C CA . THR A 1 211 ? -2.316 32.971 6.581 1.00 13.55 208 THR A CA 1
ATOM 1732 C C . THR A 1 211 ? -2.689 34.352 6.067 1.00 13.14 208 THR A C 1
ATOM 1733 O O . THR A 1 211 ? -3.393 35.108 6.728 1.00 14.87 208 THR A O 1
ATOM 1737 N N . GLY A 1 212 ? -2.180 34.699 4.902 1.00 13.14 209 GLY A N 1
ATOM 1738 C CA . GLY A 1 212 ? -2.559 35.979 4.328 1.00 13.20 209 GLY A CA 1
ATOM 1739 C C . GLY A 1 212 ? -4.021 36.079 4.013 1.00 14.00 209 GLY A C 1
ATOM 1740 O O . GLY A 1 212 ? -4.670 37.115 4.198 1.00 14.18 209 GLY A O 1
ATOM 1741 N N . VAL A 1 213 ? -4.619 34.991 3.521 1.00 14.49 210 VAL A N 1
ATOM 1742 C CA . VAL A 1 213 ? -6.015 35.001 3.177 1.00 15.82 210 VAL A CA 1
ATOM 1743 C C . VAL A 1 213 ? -6.837 35.081 4.452 1.00 16.13 210 VAL A C 1
ATOM 1744 O O . VAL A 1 213 ? -7.872 35.736 4.476 1.00 17.69 210 VAL A O 1
ATOM 1748 N N . LYS A 1 214 ? -6.385 34.460 5.525 1.00 17.55 211 LYS A N 1
ATOM 1749 C CA . LYS A 1 214 ? -7.050 34.583 6.808 1.00 19.27 211 LYS A CA 1
ATOM 1750 C C . LYS A 1 214 ? -7.129 36.077 7.181 1.00 18.24 211 LYS A C 1
ATOM 1751 O O . LYS A 1 214 ? -8.149 36.594 7.629 1.00 20.94 211 LYS A O 1
ATOM 1757 N N . ARG A 1 215 ? -6.014 36.785 7.013 1.00 17.82 212 ARG A N 1
ATOM 1758 C CA . ARG A 1 215 ? -5.960 38.215 7.340 1.00 17.36 212 ARG A CA 1
ATOM 1759 C C . ARG A 1 215 ? -6.943 38.990 6.475 1.00 17.79 212 ARG A C 1
ATOM 1760 O O . ARG A 1 215 ? -7.584 39.926 6.950 1.00 19.20 212 ARG A O 1
ATOM 1768 N N . LEU A 1 216 ? -7.072 38.604 5.208 1.00 16.47 213 LEU A N 1
ATOM 1769 C CA . LEU A 1 216 ? -8.005 39.311 4.337 1.00 16.83 213 LEU A CA 1
ATOM 1770 C C . LEU A 1 216 ? -9.425 39.123 4.730 1.00 19.57 213 LEU A C 1
ATOM 1771 O O . LEU A 1 216 ? -10.208 40.038 4.624 1.00 19.34 213 LEU A O 1
ATOM 1776 N N . TYR A 1 217 ? -9.792 37.877 5.085 1.00 20.27 214 TYR A N 1
ATOM 1777 C CA . TYR A 1 217 ? -11.183 37.581 5.397 1.00 22.58 214 TYR A CA 1
ATOM 1778 C C . TYR A 1 217 ? -11.494 38.323 6.706 1.00 22.81 214 TYR A C 1
ATOM 1779 O O . TYR A 1 217 ? -12.594 38.834 6.859 1.00 24.65 214 TYR A O 1
ATOM 1788 N N . GLN A 1 218 ? -10.530 38.466 7.617 1.00 24.12 215 GLN A N 1
ATOM 1789 C CA . GLN A 1 218 ? -10.732 39.215 8.884 1.00 23.53 215 GLN A CA 1
ATOM 1790 C C . GLN A 1 218 ? -11.071 40.700 8.494 1.00 24.24 215 GLN A C 1
ATOM 1791 O O . GLN A 1 218 ? -12.030 41.293 8.994 1.00 25.50 215 GLN A O 1
ATOM 1797 N N . MET A 1 219 ? -10.317 41.289 7.563 1.00 22.46 216 MET A N 1
ATOM 1798 C CA . MET A 1 219 ? -10.569 42.679 7.139 1.00 21.32 216 MET A CA 1
ATOM 1799 C C . MET A 1 219 ? -11.866 42.850 6.389 1.00 21.34 216 MET A C 1
ATOM 1800 O O . MET A 1 219 ? -12.525 43.915 6.452 1.00 22.39 216 MET A O 1
ATOM 1805 N N . GLN A 1 220 ? -12.255 41.871 5.613 1.00 22.29 217 GLN A N 1
ATOM 1806 C CA A GLN A 1 220 ? -13.559 41.853 4.992 0.50 21.89 217 GLN A CA 1
ATOM 1807 C CA B GLN A 1 220 ? -13.549 41.991 4.978 0.50 22.51 217 GLN A CA 1
ATOM 1808 C C . GLN A 1 220 ? -14.658 41.901 6.055 1.00 23.79 217 GLN A C 1
ATOM 1809 O O . GLN A 1 220 ? -15.623 42.685 6.012 1.00 24.00 217 GLN A O 1
ATOM 1820 N N . ALA A 1 221 ? -14.501 41.010 7.033 1.00 24.74 218 ALA A N 1
ATOM 1821 C CA . ALA A 1 221 ? -15.562 40.777 8.039 1.00 27.05 218 ALA A CA 1
ATOM 1822 C C . ALA A 1 221 ? -15.697 42.035 8.902 1.00 27.65 218 ALA A C 1
ATOM 1823 O O . ALA A 1 221 ? -16.792 42.337 9.427 1.00 30.83 218 ALA A O 1
ATOM 1825 N N . ASN A 1 222 ? -14.646 42.816 9.073 1.00 27.34 219 ASN A N 1
ATOM 1826 C CA . ASN A 1 222 ? -14.761 43.961 9.965 1.00 28.88 219 ASN A CA 1
ATOM 1827 C C . ASN A 1 222 ? -14.919 45.278 9.222 1.00 26.04 219 ASN A C 1
ATOM 1828 O O . ASN A 1 222 ? -14.863 46.336 9.822 1.00 27.50 219 ASN A O 1
ATOM 1833 N N . GLY A 1 223 ? -15.092 45.158 7.913 1.00 24.55 220 GLY A N 1
ATOM 1834 C CA . GLY A 1 223 ? -15.331 46.269 7.029 1.00 23.51 220 GLY A CA 1
ATOM 1835 C C . GLY A 1 223 ? -14.160 47.214 6.784 1.00 23.39 220 GLY A C 1
ATOM 1836 O O . GLY A 1 223 ? -14.338 48.347 6.343 1.00 24.86 220 GLY A O 1
ATOM 1837 N N . THR A 1 224 ? -12.941 46.750 7.018 1.00 21.78 221 THR A N 1
ATOM 1838 C CA . THR A 1 224 ? -11.769 47.598 6.896 1.00 21.69 221 THR A CA 1
ATOM 1839 C C . THR A 1 224 ? -11.022 47.394 5.582 1.00 19.21 221 THR A C 1
ATOM 1840 O O . THR A 1 224 ? -10.168 48.194 5.226 1.00 21.09 221 THR A O 1
ATOM 1844 N N . LEU A 1 225 ? -11.326 46.332 4.840 1.00 19.12 222 LEU A N 1
ATOM 1845 C CA . LEU A 1 225 ? -10.568 46.049 3.615 1.00 17.77 222 LEU A CA 1
ATOM 1846 C C . LEU A 1 225 ? -10.730 47.215 2.646 1.00 17.73 222 LEU A C 1
ATOM 1847 O O . LEU A 1 225 ? -11.838 47.637 2.337 1.00 19.83 222 LEU A O 1
ATOM 1852 N N . LEU A 1 226 ? -9.612 47.731 2.150 1.00 17.42 223 LEU A N 1
ATOM 1853 C CA . LEU A 1 226 ? -9.602 48.969 1.368 1.00 17.34 223 LEU A CA 1
ATOM 1854 C C . LEU A 1 226 ? -9.743 48.830 -0.166 1.00 18.95 223 LEU A C 1
ATOM 1855 O O . LEU A 1 226 ? -9.948 49.825 -0.860 1.00 19.14 223 LEU A O 1
ATOM 1860 N N . PHE A 1 227 ? -9.566 47.620 -0.678 1.00 16.39 224 PHE A N 1
ATOM 1861 C CA . PHE A 1 227 ? -9.535 47.361 -2.106 1.00 17.20 224 PHE A CA 1
ATOM 1862 C C . PHE A 1 227 ? -9.849 45.903 -2.327 1.00 16.97 224 PHE A C 1
ATOM 1863 O O . PHE A 1 227 ? -9.736 45.100 -1.394 1.00 17.35 224 PHE A O 1
ATOM 1871 N N . PRO A 1 228 ? -10.220 45.547 -3.580 1.00 17.24 225 PRO A N 1
ATOM 1872 C CA . PRO A 1 228 ? -10.440 44.159 -3.915 1.00 16.74 225 PRO A CA 1
ATOM 1873 C C . PRO A 1 228 ? -9.236 43.291 -3.660 1.00 16.25 225 PRO A C 1
ATOM 1874 O O . PRO A 1 228 ? -8.087 43.723 -3.824 1.00 16.17 225 PRO A O 1
ATOM 1878 N N . ALA A 1 229 ? -9.520 42.040 -3.337 1.00 15.61 226 ALA A N 1
ATOM 1879 C CA . ALA A 1 229 ? -8.513 41.008 -3.102 1.00 15.68 226 ALA A CA 1
ATOM 1880 C C . ALA A 1 229 ? -8.898 39.727 -3.794 1.00 14.57 226 ALA A C 1
ATOM 1881 O O . ALA A 1 229 ? -10.023 39.295 -3.725 1.00 16.73 226 ALA A O 1
ATOM 1883 N N . ILE A 1 230 ? -7.931 39.128 -4.469 1.00 14.68 227 ILE A N 1
ATOM 1884 C CA A ILE A 1 230 ? -8.116 37.771 -4.929 0.50 14.66 227 ILE A CA 1
ATOM 1885 C CA B ILE A 1 230 ? -8.053 37.763 -5.013 0.50 14.52 227 ILE A CA 1
ATOM 1886 C C . ILE A 1 230 ? -7.278 36.816 -4.103 1.00 14.40 227 ILE A C 1
ATOM 1887 O O . ILE A 1 230 ? -6.071 36.974 -3.948 1.00 14.47 227 ILE A O 1
ATOM 1896 N N . ASN A 1 231 ? -7.980 35.816 -3.555 1.00 14.15 228 ASN A N 1
ATOM 1897 C CA . ASN A 1 231 ? -7.425 34.706 -2.802 1.00 13.73 228 ASN A CA 1
ATOM 1898 C C . ASN A 1 231 ? -6.916 33.700 -3.794 1.00 13.52 228 ASN A C 1
ATOM 1899 O O . ASN A 1 231 ? -7.659 32.894 -4.344 1.00 14.74 228 ASN A O 1
ATOM 1904 N N . VAL A 1 232 ? -5.606 33.742 -4.032 1.00 12.07 229 VAL A N 1
ATOM 1905 C CA . VAL A 1 232 ? -4.913 32.788 -4.896 1.00 12.55 229 VAL A CA 1
ATOM 1906 C C . VAL A 1 232 ? -4.694 31.458 -4.185 1.00 12.48 229 VAL A C 1
ATOM 1907 O O . VAL A 1 232 ? -4.730 30.393 -4.809 1.00 12.73 229 VAL A O 1
ATOM 1911 N N . ASN A 1 233 ? -4.449 31.501 -2.879 1.00 12.74 230 ASN A N 1
ATOM 1912 C CA . ASN A 1 233 ? -4.222 30.270 -2.143 1.00 12.48 230 ASN A CA 1
ATOM 1913 C C . ASN A 1 233 ? -5.256 29.198 -2.418 1.00 12.03 230 ASN A C 1
ATOM 1914 O O . ASN A 1 233 ? -4.920 28.026 -2.553 1.00 12.67 230 ASN A O 1
ATOM 1919 N N . ASP A 1 234 ? -6.503 29.623 -2.466 1.00 11.92 231 ASP A N 1
ATOM 1920 C CA A ASP A 1 234 ? -7.622 28.682 -2.529 0.50 12.78 231 ASP A CA 1
ATOM 1921 C CA B ASP A 1 234 ? -7.606 28.682 -2.562 0.50 12.98 231 ASP A CA 1
ATOM 1922 C C . ASP A 1 234 ? -8.070 28.318 -3.951 1.00 12.87 231 ASP A C 1
ATOM 1923 O O . ASP A 1 234 ? -9.084 27.623 -4.118 1.00 14.59 231 ASP A O 1
ATOM 1932 N N . SER A 1 235 ? -7.341 28.701 -4.963 1.00 12.78 232 SER A N 1
ATOM 1933 C CA . SER A 1 235 ? -7.450 27.959 -6.222 1.00 12.91 232 SER A CA 1
ATOM 1934 C C . SER A 1 235 ? -7.105 26.516 -5.908 1.00 12.08 232 SER A C 1
ATOM 1935 O O . SER A 1 235 ? -6.196 26.225 -5.110 1.00 12.25 232 SER A O 1
ATOM 1938 N N . VAL A 1 236 ? -7.765 25.584 -6.547 1.00 12.88 233 VAL A N 1
ATOM 1939 C CA . VAL A 1 236 ? -7.443 24.187 -6.366 1.00 12.65 233 VAL A CA 1
ATOM 1940 C C . VAL A 1 236 ? -6.003 23.928 -6.772 1.00 11.84 233 VAL A C 1
ATOM 1941 O O . VAL A 1 236 ? -5.268 23.185 -6.096 1.00 12.88 233 VAL A O 1
ATOM 1945 N N . THR A 1 237 ? -5.615 24.541 -7.895 1.00 11.62 234 THR A N 1
ATOM 1946 C CA . THR A 1 237 ? -4.268 24.380 -8.455 1.00 10.87 234 THR A CA 1
ATOM 1947 C C . THR A 1 237 ? -3.198 25.110 -7.682 1.00 11.53 234 THR A C 1
ATOM 1948 O O . THR A 1 237 ? -2.046 25.094 -8.100 1.00 13.01 234 THR A O 1
ATOM 1952 N N . LYS A 1 238 ? -3.543 25.736 -6.566 1.00 11.24 235 LYS A N 1
ATOM 1953 C CA . LYS A 1 238 ? -2.570 26.312 -5.625 1.00 10.69 235 LYS A CA 1
ATOM 1954 C C . LYS A 1 238 ? -2.648 25.429 -4.352 1.00 10.92 235 LYS A C 1
ATOM 1955 O O . LYS A 1 238 ? -1.773 24.580 -4.127 1.00 11.71 235 LYS A O 1
ATOM 1961 N N . SER A 1 239 ? -3.700 25.547 -3.552 1.00 11.64 236 SER A N 1
ATOM 1962 C CA . SER A 1 239 ? -3.820 24.807 -2.265 1.00 11.76 236 SER A CA 1
ATOM 1963 C C . SER A 1 239 ? -3.548 23.333 -2.347 1.00 12.31 236 SER A C 1
ATOM 1964 O O . SER A 1 239 ? -2.896 22.813 -1.466 1.00 14.34 236 SER A O 1
ATOM 1967 N N . LYS A 1 240 ? -4.056 22.642 -3.367 1.00 12.40 237 LYS A N 1
ATOM 1968 C CA A LYS A 1 240 ? -3.895 21.208 -3.369 0.50 12.27 237 LYS A CA 1
ATOM 1969 C CA B LYS A 1 240 ? -3.973 21.199 -3.512 0.50 12.05 237 LYS A CA 1
ATOM 1970 C C . LYS A 1 240 ? -2.682 20.711 -4.147 1.00 11.38 237 LYS A C 1
ATOM 1971 O O . LYS A 1 240 ? -2.504 19.511 -4.320 1.00 12.01 237 LYS A O 1
ATOM 1982 N N . PHE A 1 241 ? -1.839 21.650 -4.522 1.00 10.44 238 PHE A N 1
ATOM 1983 C CA . PHE A 1 241 ? -0.599 21.343 -5.226 1.00 10.83 238 PHE A CA 1
ATOM 1984 C C . PHE A 1 241 ? 0.564 21.936 -4.444 1.00 10.44 238 PHE A C 1
ATOM 1985 O O . PHE A 1 241 ? 1.323 21.193 -3.834 1.00 11.69 238 PHE A O 1
ATOM 1993 N N . ASP A 1 242 ? 0.723 23.227 -4.462 1.00 10.92 239 ASP A N 1
ATOM 1994 C CA . ASP A 1 242 ? 1.798 23.888 -3.731 1.00 9.94 239 ASP A CA 1
ATOM 1995 C C . ASP A 1 242 ? 1.811 23.501 -2.256 1.00 10.01 239 ASP A C 1
ATOM 1996 O O . ASP A 1 242 ? 2.811 23.021 -1.756 1.00 10.34 239 ASP A O 1
ATOM 2001 N N . ASN A 1 243 ? 0.698 23.681 -1.549 1.00 9.89 240 ASN A N 1
ATOM 2002 C CA . ASN A 1 243 ? 0.731 23.539 -0.116 1.00 9.95 240 ASN A CA 1
ATOM 2003 C C . ASN A 1 243 ? 1.078 22.101 0.277 1.00 10.35 240 ASN A C 1
ATOM 2004 O O . ASN A 1 243 ? 1.763 21.871 1.244 1.00 12.00 240 ASN A O 1
ATOM 2009 N N . LEU A 1 244 ? 0.544 21.146 -0.519 1.00 9.83 241 LEU A N 1
ATOM 2010 C CA . LEU A 1 244 ? 0.645 19.693 -0.313 1.00 10.45 241 LEU A CA 1
ATOM 2011 C C . LEU A 1 244 ? 1.954 19.185 -0.913 1.00 9.98 241 LEU A C 1
ATOM 2012 O O . LEU A 1 244 ? 2.913 18.849 -0.197 1.00 11.17 241 LEU A O 1
ATOM 2017 N N A TYR A 1 245 ? 2.026 19.116 -2.247 0.60 9.99 242 TYR A N 1
ATOM 2018 N N B TYR A 1 245 ? 2.031 19.133 -2.224 0.40 9.94 242 TYR A N 1
ATOM 2019 C CA A TYR A 1 245 ? 3.167 18.522 -2.939 0.60 9.49 242 TYR A CA 1
ATOM 2020 C CA B TYR A 1 245 ? 3.161 18.519 -2.858 0.40 9.51 242 TYR A CA 1
ATOM 2021 C C A TYR A 1 245 ? 4.393 19.379 -2.797 0.60 9.25 242 TYR A C 1
ATOM 2022 C C B TYR A 1 245 ? 4.406 19.391 -2.857 0.40 9.38 242 TYR A C 1
ATOM 2023 O O A TYR A 1 245 ? 5.514 18.865 -2.773 0.60 10.13 242 TYR A O 1
ATOM 2024 O O B TYR A 1 245 ? 5.535 18.896 -2.953 0.40 9.35 242 TYR A O 1
ATOM 2041 N N . GLY A 1 246 ? 4.244 20.701 -2.752 1.00 9.17 243 GLY A N 1
ATOM 2042 C CA . GLY A 1 246 ? 5.409 21.530 -2.575 1.00 9.71 243 GLY A CA 1
ATOM 2043 C C . GLY A 1 246 ? 6.121 21.258 -1.240 1.00 9.56 243 GLY A C 1
ATOM 2044 O O . GLY A 1 246 ? 7.325 21.052 -1.223 1.00 9.68 243 GLY A O 1
ATOM 2045 N N . CYS A 1 247 ? 5.357 21.161 -0.177 1.00 9.61 244 CYS A N 1
ATOM 2046 C CA . CYS A 1 247 ? 5.997 20.834 1.109 1.00 9.84 244 CYS A CA 1
ATOM 2047 C C . CYS A 1 247 ? 6.503 19.404 1.174 1.00 9.43 244 CYS A C 1
ATOM 2048 O O . CYS A 1 247 ? 7.516 19.136 1.809 1.00 9.56 244 CYS A O 1
ATOM 2051 N N . ARG A 1 248 ? 5.843 18.477 0.458 1.00 9.17 245 ARG A N 1
ATOM 2052 C CA . ARG A 1 248 ? 6.348 17.131 0.376 1.00 8.85 245 ARG A CA 1
ATOM 2053 C C . ARG A 1 248 ? 7.768 17.089 -0.207 1.00 9.10 245 ARG A C 1
ATOM 2054 O O . ARG A 1 248 ? 8.572 16.263 0.167 1.00 9.50 245 ARG A O 1
ATOM 2062 N N . HIS A 1 249 ? 8.073 18.026 -1.103 1.00 8.83 246 HIS A N 1
ATOM 2063 C CA . HIS A 1 249 ? 9.414 18.232 -1.613 1.00 8.86 246 HIS A CA 1
ATOM 2064 C C . HIS A 1 249 ? 10.314 19.020 -0.637 1.00 8.83 246 HIS A C 1
ATOM 2065 O O . HIS A 1 249 ? 11.423 18.601 -0.335 1.00 9.68 246 HIS A O 1
ATOM 2072 N N . SER A 1 250 ? 9.851 20.186 -0.222 1.00 8.55 247 SER A N 1
ATOM 2073 C CA . SER A 1 250 ? 10.769 21.142 0.403 1.00 9.16 247 SER A CA 1
ATOM 2074 C C . SER A 1 250 ? 10.970 20.976 1.911 1.00 9.10 247 SER A C 1
ATOM 2075 O O . SER A 1 250 ? 11.956 21.451 2.433 1.00 9.10 247 SER A O 1
ATOM 2078 N N . LEU A 1 251 ? 10.069 20.254 2.568 1.00 8.99 248 LEU A N 1
ATOM 2079 C CA A LEU A 1 251 ? 10.326 19.900 3.979 0.50 9.64 248 LEU A CA 1
ATOM 2080 C CA B LEU A 1 251 ? 10.291 19.894 3.972 0.50 9.67 248 LEU A CA 1
ATOM 2081 C C . LEU A 1 251 ? 11.554 19.009 4.131 1.00 9.47 248 LEU A C 1
ATOM 2082 O O . LEU A 1 251 ? 12.452 19.347 4.865 1.00 9.81 248 LEU A O 1
ATOM 2091 N N . PRO A 1 252 ? 11.613 17.848 3.421 1.00 9.19 249 PRO A N 1
ATOM 2092 C CA . PRO A 1 252 ? 12.809 17.046 3.616 1.00 9.91 249 PRO A CA 1
ATOM 2093 C C . PRO A 1 252 ? 14.051 17.756 3.113 1.00 9.14 249 PRO A C 1
ATOM 2094 O O . PRO A 1 252 ? 15.110 17.572 3.666 1.00 10.24 249 PRO A O 1
ATOM 2098 N N . ASP A 1 253 ? 13.931 18.557 2.067 1.00 9.55 250 ASP A N 1
ATOM 2099 C CA . ASP A 1 253 ? 15.081 19.305 1.567 1.00 9.43 250 ASP A CA 1
ATOM 2100 C C . ASP A 1 253 ? 15.608 20.229 2.687 1.00 9.06 250 ASP A C 1
ATOM 2101 O O . ASP A 1 253 ? 16.807 20.245 2.956 1.00 10.34 250 ASP A O 1
ATOM 2106 N N . GLY A 1 254 ? 14.727 20.975 3.329 1.00 9.66 251 GLY A N 1
ATOM 2107 C CA . GLY A 1 254 ? 15.192 21.813 4.432 1.00 9.89 251 GLY A CA 1
ATOM 2108 C C . GLY A 1 254 ? 15.854 21.019 5.558 1.00 9.12 251 GLY A C 1
ATOM 2109 O O . GLY A 1 254 ? 16.879 21.442 6.097 1.00 10.02 251 GLY A O 1
ATOM 2110 N N . LEU A 1 255 ? 15.254 19.892 5.924 1.00 9.55 252 LEU A N 1
ATOM 2111 C CA . LEU A 1 255 ? 15.841 19.097 6.986 1.00 9.59 252 LEU A CA 1
ATOM 2112 C C . LEU A 1 255 ? 17.215 18.602 6.611 1.00 9.42 252 LEU A C 1
ATOM 2113 O O . LEU A 1 255 ? 18.148 18.632 7.430 1.00 10.45 252 LEU A O 1
ATOM 2118 N N . MET A 1 256 ? 17.336 18.068 5.400 1.00 9.42 253 MET A N 1
ATOM 2119 C CA A MET A 1 256 ? 18.596 17.482 4.991 0.50 10.27 253 MET A CA 1
ATOM 2120 C CA B MET A 1 256 ? 18.597 17.496 4.961 0.50 10.29 253 MET A CA 1
ATOM 2121 C C . MET A 1 256 ? 19.670 18.548 4.874 1.00 9.51 253 MET A C 1
ATOM 2122 O O . MET A 1 256 ? 20.794 18.369 5.358 1.00 10.65 253 MET A O 1
ATOM 2131 N N . ARG A 1 257 ? 19.385 19.685 4.234 1.00 9.22 254 ARG A N 1
ATOM 2132 C CA . ARG A 1 257 ? 20.431 20.663 4.123 1.00 9.96 254 ARG A CA 1
ATOM 2133 C C . ARG A 1 257 ? 20.856 21.214 5.458 1.00 9.95 254 ARG A C 1
ATOM 2134 O O . ARG A 1 257 ? 22.027 21.475 5.699 1.00 10.42 254 ARG A O 1
ATOM 2142 N N . ALA A 1 258 ? 19.887 21.429 6.359 1.00 9.82 255 ALA A N 1
ATOM 2143 C CA . ALA A 1 258 ? 20.189 22.104 7.608 1.00 9.55 255 ALA A CA 1
ATOM 2144 C C . ALA A 1 258 ? 20.935 21.235 8.594 1.00 9.39 255 ALA A C 1
ATOM 2145 O O . ALA A 1 258 ? 21.672 21.768 9.447 1.00 10.41 255 ALA A O 1
ATOM 2147 N N . THR A 1 259 ? 20.698 19.945 8.550 1.00 9.75 256 THR A N 1
ATOM 2148 C CA . THR A 1 259 ? 21.151 19.031 9.577 1.00 9.45 256 THR A CA 1
ATOM 2149 C C . THR A 1 259 ? 21.801 17.767 9.089 1.00 9.34 256 THR A C 1
ATOM 2150 O O . THR A 1 259 ? 22.475 17.097 9.864 1.00 10.95 256 THR A O 1
ATOM 2154 N N . ASP A 1 260 ? 21.528 17.374 7.853 1.00 9.49 257 ASP A N 1
ATOM 2155 C CA . ASP A 1 260 ? 21.978 16.120 7.313 1.00 10.50 257 ASP A CA 1
ATOM 2156 C C . ASP A 1 260 ? 21.489 14.920 8.105 1.00 11.18 257 ASP A C 1
ATOM 2157 O O . ASP A 1 260 ? 22.004 13.827 7.924 1.00 12.86 257 ASP A O 1
ATOM 2162 N N . VAL A 1 261 ? 20.461 15.084 8.926 1.00 10.93 258 VAL A N 1
ATOM 2163 C CA . VAL A 1 261 ? 20.008 13.974 9.780 1.00 10.97 258 VAL A CA 1
ATOM 2164 C C . VAL A 1 261 ? 19.319 12.903 8.940 1.00 10.03 258 VAL A C 1
ATOM 2165 O O . VAL A 1 261 ? 18.577 13.208 8.032 1.00 11.68 258 VAL A O 1
ATOM 2169 N N . MET A 1 262 ? 19.527 11.645 9.318 1.00 9.52 259 MET A N 1
ATOM 2170 C CA . MET A 1 262 ? 18.719 10.583 8.725 1.00 9.28 259 MET A CA 1
ATOM 2171 C C . MET A 1 262 ? 17.306 10.712 9.257 1.00 9.46 259 MET A C 1
ATOM 2172 O O . MET A 1 262 ? 17.070 10.768 10.470 1.00 10.70 259 MET A O 1
ATOM 2177 N N . ILE A 1 263 ? 16.334 10.740 8.350 1.00 9.08 260 ILE A N 1
ATOM 2178 C CA . ILE A 1 263 ? 14.930 10.748 8.691 1.00 9.80 260 ILE A CA 1
ATOM 2179 C C . ILE A 1 263 ? 14.408 9.336 8.953 1.00 9.56 260 ILE A C 1
ATOM 2180 O O . ILE A 1 263 ? 13.636 9.092 9.852 1.00 9.53 260 ILE A O 1
ATOM 2185 N N . ALA A 1 264 ? 14.871 8.396 8.133 1.00 9.97 261 ALA A N 1
ATOM 2186 C CA . ALA A 1 264 ? 14.490 6.998 8.320 1.00 9.91 261 ALA A CA 1
ATOM 2187 C C . ALA A 1 264 ? 14.834 6.557 9.699 1.00 9.56 261 ALA A C 1
ATOM 2188 O O . ALA A 1 264 ? 15.920 6.834 10.218 1.00 10.75 261 ALA A O 1
ATOM 2190 N N . GLY A 1 265 ? 13.919 5.826 10.295 1.00 9.92 262 GLY A N 1
ATOM 2191 C CA . GLY A 1 265 ? 14.125 5.296 11.620 1.00 11.11 262 GLY A CA 1
ATOM 2192 C C . GLY A 1 265 ? 13.740 6.193 12.766 1.00 10.11 262 GLY A C 1
ATOM 2193 O O . GLY A 1 265 ? 13.679 5.726 13.899 1.00 11.51 262 GLY A O 1
ATOM 2194 N N . LYS A 1 266 ? 13.490 7.470 12.502 1.00 9.76 263 LYS A N 1
ATOM 2195 C CA . LYS A 1 266 ? 13.166 8.452 13.529 1.00 9.10 263 LYS A CA 1
ATOM 2196 C C . LYS A 1 266 ? 11.646 8.506 13.765 1.00 9.26 263 LYS A C 1
ATOM 2197 O O . LYS A 1 266 ? 10.853 7.989 12.974 1.00 11.26 263 LYS A O 1
ATOM 2203 N N . VAL A 1 267 ? 11.316 9.185 14.847 1.00 8.96 264 VAL A N 1
ATOM 2204 C CA . VAL A 1 267 ? 9.966 9.609 15.166 1.00 9.49 264 VAL A CA 1
ATOM 2205 C C . VAL A 1 267 ? 9.885 11.106 14.844 1.00 8.95 264 VAL A C 1
ATOM 2206 O O . VAL A 1 267 ? 10.691 11.885 15.305 1.00 9.50 264 VAL A O 1
ATOM 2210 N N . ALA A 1 268 ? 8.883 11.480 14.053 1.00 9.20 265 ALA A N 1
ATOM 2211 C CA . ALA A 1 268 ? 8.676 12.858 13.667 1.00 9.26 265 ALA A CA 1
ATOM 2212 C C . ALA A 1 268 ? 7.262 13.257 14.017 1.00 9.57 265 ALA A C 1
ATOM 2213 O O . ALA A 1 268 ? 6.322 12.544 13.734 1.00 12.20 265 ALA A O 1
ATOM 2215 N N . VAL A 1 269 ? 7.118 14.426 14.620 1.00 9.54 266 VAL A N 1
ATOM 2216 C CA . VAL A 1 269 ? 5.855 15.005 14.933 1.00 9.62 266 VAL A CA 1
ATOM 2217 C C . VAL A 1 269 ? 5.525 16.128 13.965 1.00 9.47 266 VAL A C 1
ATOM 2218 O O . VAL A 1 269 ? 6.345 17.019 13.764 1.00 10.61 266 VAL A O 1
ATOM 2222 N N . VAL A 1 270 ? 4.342 16.032 13.363 1.00 9.04 267 VAL A N 1
ATOM 2223 C CA . VAL A 1 270 ? 3.812 17.084 12.509 1.00 8.91 267 VAL A CA 1
ATOM 2224 C C . VAL A 1 270 ? 2.615 17.656 13.210 1.00 9.32 267 VAL A C 1
ATOM 2225 O O . VAL A 1 270 ? 1.599 16.974 13.448 1.00 9.62 267 VAL A O 1
ATOM 2229 N N . ALA A 1 271 ? 2.721 18.911 13.624 1.00 9.40 268 ALA A N 1
ATOM 2230 C CA . ALA A 1 271 ? 1.616 19.626 14.241 1.00 9.63 268 ALA A CA 1
ATOM 2231 C C . ALA A 1 271 ? 0.784 20.243 13.138 1.00 9.60 268 ALA A C 1
ATOM 2232 O O . ALA A 1 271 ? 1.266 21.099 12.389 1.00 9.94 268 ALA A O 1
ATOM 2234 N N . GLY A 1 272 ? -0.455 19.810 13.041 1.00 9.69 269 GLY A N 1
ATOM 2235 C CA . GLY A 1 272 ? -1.358 20.189 11.972 1.00 9.84 269 GLY A CA 1
ATOM 2236 C C . GLY A 1 272 ? -1.382 19.167 10.835 1.00 9.46 269 GLY A C 1
ATOM 2237 O O . GLY A 1 272 ? -0.358 18.588 10.498 1.00 10.81 269 GLY A O 1
ATOM 2238 N N . TYR A 1 273 ? -2.552 19.031 10.239 1.00 10.03 270 TYR A N 1
ATOM 2239 C CA . TYR A 1 273 ? -2.763 18.095 9.161 1.00 9.68 270 TYR A CA 1
ATOM 2240 C C . TYR A 1 273 ? -3.732 18.669 8.159 1.00 9.98 270 TYR A C 1
ATOM 2241 O O . TYR A 1 273 ? -4.658 18.024 7.668 1.00 10.56 270 TYR A O 1
ATOM 2250 N N . GLY A 1 274 ? -3.525 19.951 7.857 1.00 10.51 271 GLY A N 1
ATOM 2251 C CA . GLY A 1 274 ? -4.146 20.614 6.723 1.00 10.42 271 GLY A CA 1
ATOM 2252 C C . GLY A 1 274 ? -3.300 20.302 5.477 1.00 9.96 271 GLY A C 1
ATOM 2253 O O . GLY A 1 274 ? -2.665 19.282 5.417 1.00 10.94 271 GLY A O 1
ATOM 2254 N N . ASP A 1 275 ? -3.316 21.181 4.475 1.00 10.53 272 ASP A N 1
ATOM 2255 C CA . ASP A 1 275 ? -2.575 20.855 3.268 1.00 10.60 272 ASP A CA 1
ATOM 2256 C C . ASP A 1 275 ? -1.082 20.730 3.496 1.00 10.43 272 ASP A C 1
ATOM 2257 O O . ASP A 1 275 ? -0.451 19.783 3.025 1.00 11.14 272 ASP A O 1
ATOM 2262 N N . VAL A 1 276 ? -0.543 21.680 4.234 1.00 9.86 273 VAL A N 1
ATOM 2263 C CA . VAL A 1 276 ? 0.891 21.657 4.544 1.00 10.05 273 VAL A CA 1
ATOM 2264 C C . VAL A 1 276 ? 1.254 20.448 5.411 1.00 9.31 273 VAL A C 1
ATOM 2265 O O . VAL A 1 276 ? 2.196 19.719 5.100 1.00 10.16 273 VAL A O 1
ATOM 2269 N N . GLY A 1 277 ? 0.494 20.208 6.459 1.00 9.53 274 GLY A N 1
ATOM 2270 C CA . GLY A 1 277 ? 0.777 19.072 7.326 1.00 9.16 274 GLY A CA 1
ATOM 2271 C C . GLY A 1 277 ? 0.625 17.751 6.603 1.00 9.36 274 GLY A C 1
ATOM 2272 O O . GLY A 1 277 ? 1.409 16.853 6.816 1.00 9.02 274 GLY A O 1
ATOM 2273 N N . LYS A 1 278 ? -0.362 17.619 5.715 1.00 9.09 275 LYS A N 1
ATOM 2274 C CA . LYS A 1 278 ? -0.488 16.436 4.896 1.00 8.85 275 LYS A CA 1
ATOM 2275 C C . LYS A 1 278 ? 0.765 16.189 4.089 1.00 9.65 275 LYS A C 1
ATOM 2276 O O . LYS A 1 278 ? 1.272 15.071 3.976 1.00 9.59 275 LYS A O 1
ATOM 2282 N N . GLY A 1 279 ? 1.288 17.221 3.445 1.00 9.25 276 GLY A N 1
ATOM 2283 C CA . GLY A 1 279 ? 2.473 17.092 2.621 1.00 9.18 276 GLY A CA 1
ATOM 2284 C C . GLY A 1 279 ? 3.722 16.789 3.428 1.00 9.02 276 GLY A C 1
ATOM 2285 O O . GLY A 1 279 ? 4.558 15.975 3.040 1.00 9.53 276 GLY A O 1
ATOM 2286 N N . CYS A 1 280 ? 3.848 17.449 4.584 1.00 9.14 277 CYS A N 1
ATOM 2287 C CA . CYS A 1 280 ? 4.994 17.181 5.441 1.00 8.81 277 CYS A CA 1
ATOM 2288 C C . CYS A 1 280 ? 4.972 15.772 6.004 1.00 9.12 277 CYS A C 1
ATOM 2289 O O . CYS A 1 280 ? 5.994 15.071 6.008 1.00 9.27 277 CYS A O 1
ATOM 2292 N N . ALA A 1 281 ? 3.804 15.333 6.488 1.00 9.37 278 ALA A N 1
ATOM 2293 C CA . ALA A 1 281 ? 3.647 13.975 6.993 1.00 9.46 278 ALA A CA 1
ATOM 2294 C C . ALA A 1 281 ? 3.931 12.958 5.906 1.00 9.40 278 ALA A C 1
ATOM 2295 O O . ALA A 1 281 ? 4.599 11.956 6.161 1.00 10.13 278 ALA A O 1
ATOM 2297 N N . ALA A 1 282 ? 3.489 13.221 4.695 1.00 9.85 279 ALA A N 1
ATOM 2298 C CA . ALA A 1 282 ? 3.754 12.309 3.573 1.00 10.04 279 ALA A CA 1
ATOM 2299 C C . ALA A 1 282 ? 5.255 12.177 3.370 1.00 10.03 279 ALA A C 1
ATOM 2300 O O . ALA A 1 282 ? 5.769 11.079 3.226 1.00 9.85 279 ALA A O 1
ATOM 2302 N N . ALA A 1 283 ? 5.949 13.323 3.283 1.00 9.39 280 ALA A N 1
ATOM 2303 C CA . ALA A 1 283 ? 7.390 13.241 3.087 1.00 9.72 280 ALA A CA 1
ATOM 2304 C C . ALA A 1 283 ? 8.103 12.459 4.174 1.00 9.54 280 ALA A C 1
ATOM 2305 O O . ALA A 1 283 ? 8.973 11.652 3.901 1.00 9.69 280 ALA A O 1
ATOM 2307 N N . LEU A 1 284 ? 7.731 12.753 5.412 1.00 8.48 281 LEU A N 1
ATOM 2308 C CA . LEU A 1 284 ? 8.420 12.083 6.507 1.00 8.77 281 LEU A CA 1
ATOM 2309 C C . LEU A 1 284 ? 8.167 10.587 6.529 1.00 9.04 281 LEU A C 1
ATOM 2310 O O . LEU A 1 284 ? 9.075 9.805 6.707 1.00 9.82 281 LEU A O 1
ATOM 2315 N N . LYS A 1 285 ? 6.931 10.199 6.322 1.00 9.36 282 LYS A N 1
ATOM 2316 C CA A LYS A 1 285 ? 6.545 8.801 6.261 0.50 10.62 282 LYS A CA 1
ATOM 2317 C CA B LYS A 1 285 ? 6.586 8.796 6.286 0.50 10.23 282 LYS A CA 1
ATOM 2318 C C . LYS A 1 285 ? 7.245 8.117 5.095 1.00 11.22 282 LYS A C 1
ATOM 2319 O O . LYS A 1 285 ? 7.770 7.018 5.213 1.00 11.80 282 LYS A O 1
ATOM 2330 N N . GLN A 1 286 ? 7.257 8.765 3.939 1.00 10.62 283 GLN A N 1
ATOM 2331 C CA A GLN A 1 286 ? 7.858 8.116 2.807 0.50 11.71 283 GLN A CA 1
ATOM 2332 C CA B GLN A 1 286 ? 7.942 8.309 2.718 0.50 12.01 283 GLN A CA 1
ATOM 2333 C C . GLN A 1 286 ? 9.396 8.038 2.939 1.00 12.60 283 GLN A C 1
ATOM 2334 O O . GLN A 1 286 ? 9.973 7.153 2.331 1.00 16.25 283 GLN A O 1
ATOM 2345 N N . ALA A 1 287 ? 9.998 8.843 3.773 1.00 11.11 284 ALA A N 1
ATOM 2346 C CA . ALA A 1 287 ? 11.431 8.775 4.038 1.00 10.54 284 ALA A CA 1
ATOM 2347 C C . ALA A 1 287 ? 11.738 7.722 5.102 1.00 10.85 284 ALA A C 1
ATOM 2348 O O . ALA A 1 287 ? 12.923 7.516 5.372 1.00 12.83 284 ALA A O 1
ATOM 2350 N N . GLY A 1 288 ? 10.746 7.104 5.718 1.00 10.49 285 GLY A N 1
ATOM 2351 C CA . GLY A 1 288 ? 10.989 6.081 6.711 1.00 10.29 285 GLY A CA 1
ATOM 2352 C C . GLY A 1 288 ? 10.863 6.529 8.140 1.00 10.39 285 GLY A C 1
ATOM 2353 O O . GLY A 1 288 ? 11.226 5.746 9.018 1.00 10.19 285 GLY A O 1
ATOM 2354 N N . ALA A 1 289 ? 10.414 7.740 8.420 1.00 9.46 286 ALA A N 1
ATOM 2355 C CA . ALA A 1 289 ? 10.107 8.143 9.777 1.00 10.02 286 ALA A CA 1
ATOM 2356 C C . ALA A 1 289 ? 8.730 7.613 10.168 1.00 9.91 286 ALA A C 1
ATOM 2357 O O . ALA A 1 289 ? 7.881 7.352 9.339 1.00 10.65 286 ALA A O 1
ATOM 2359 N N . ARG A 1 290 ? 8.589 7.438 11.477 1.00 9.89 287 ARG A N 1
ATOM 2360 C CA . ARG A 1 290 ? 7.328 7.117 12.122 1.00 9.61 287 ARG A CA 1
ATOM 2361 C C . ARG A 1 290 ? 6.701 8.474 12.523 1.00 10.21 287 ARG A C 1
ATOM 2362 O O . ARG A 1 290 ? 7.236 9.188 13.372 1.00 10.57 287 ARG A O 1
ATOM 2370 N N . VAL A 1 291 ? 5.581 8.832 11.885 1.00 9.96 288 VAL A N 1
ATOM 2371 C CA . VAL A 1 291 ? 5.020 10.152 11.996 1.00 10.12 288 VAL A CA 1
ATOM 2372 C C . VAL A 1 291 ? 3.833 10.165 12.960 1.00 9.75 288 VAL A C 1
ATOM 2373 O O . VAL A 1 291 ? 2.917 9.365 12.823 1.00 10.49 288 VAL A O 1
ATOM 2377 N N . ILE A 1 292 ? 3.884 11.110 13.878 1.00 9.07 289 ILE A N 1
ATOM 2378 C CA . ILE A 1 292 ? 2.789 11.383 14.812 1.00 9.74 289 ILE A CA 1
ATOM 2379 C C . ILE A 1 292 ? 2.255 12.764 14.478 1.00 8.96 289 ILE A C 1
ATOM 2380 O O . ILE A 1 292 ? 3.001 13.688 14.325 1.00 10.90 289 ILE A O 1
ATOM 2385 N N . VAL A 1 293 ? 0.946 12.835 14.340 1.00 9.10 290 VAL A N 1
ATOM 2386 C CA . VAL A 1 293 ? 0.263 14.049 13.991 1.00 9.36 290 VAL A CA 1
ATOM 2387 C C . VAL A 1 293 ? -0.467 14.616 15.205 1.00 10.08 290 VAL A C 1
ATOM 2388 O O . VAL A 1 293 ? -1.080 13.873 15.963 1.00 10.55 290 VAL A O 1
ATOM 2392 N N . THR A 1 294 ? -0.429 15.934 15.368 1.00 9.38 291 THR A N 1
ATOM 2393 C CA . THR A 1 294 ? -1.324 16.611 16.274 1.00 9.77 291 THR A CA 1
ATOM 2394 C C . THR A 1 294 ? -2.367 17.383 15.458 1.00 9.55 291 THR A C 1
ATOM 2395 O O . THR A 1 294 ? -2.089 17.881 14.363 1.00 10.19 291 THR A O 1
ATOM 2399 N N . GLU A 1 295 ? -3.571 17.495 16.017 1.00 9.64 292 GLU A N 1
ATOM 2400 C CA . GLU A 1 295 ? -4.621 18.211 15.322 1.00 9.42 292 GLU A CA 1
ATOM 2401 C C . GLU A 1 295 ? -5.655 18.679 16.300 1.00 9.74 292 GLU A C 1
ATOM 2402 O O . GLU A 1 295 ? -5.876 18.043 17.323 1.00 10.62 292 GLU A O 1
ATOM 2408 N N . ILE A 1 296 ? -6.329 19.755 15.932 1.00 9.97 293 ILE A N 1
ATOM 2409 C CA . ILE A 1 296 ? -7.549 20.280 16.594 1.00 10.72 293 ILE A CA 1
ATOM 2410 C C . ILE A 1 296 ? -8.831 19.978 15.849 1.00 10.96 293 ILE A C 1
ATOM 2411 O O . ILE A 1 296 ? -9.921 20.083 16.418 1.00 11.66 293 ILE A O 1
ATOM 2416 N N . ASP A 1 297 ? -8.742 19.604 14.580 1.00 10.56 294 ASP A N 1
ATOM 2417 C CA . ASP A 1 297 ? -9.885 19.403 13.706 1.00 10.61 294 ASP A CA 1
ATOM 2418 C C . ASP A 1 297 ? -10.134 17.910 13.597 1.00 10.54 294 ASP A C 1
ATOM 2419 O O . ASP A 1 297 ? -9.250 17.173 13.154 1.00 11.20 294 ASP A O 1
ATOM 2424 N N . PRO A 1 298 ? -11.301 17.423 14.058 1.00 10.27 295 PRO A N 1
ATOM 2425 C CA . PRO A 1 298 ? -11.531 15.989 14.066 1.00 10.95 295 PRO A CA 1
ATOM 2426 C C . PRO A 1 298 ? -11.541 15.345 12.688 1.00 9.95 295 PRO A C 1
ATOM 2427 O O . PRO A 1 298 ? -11.214 14.181 12.546 1.00 10.60 295 PRO A O 1
ATOM 2431 N N . ILE A 1 299 ? -11.962 16.107 11.684 1.00 10.57 296 ILE A N 1
ATOM 2432 C CA . ILE A 1 299 ? -11.934 15.586 10.296 1.00 10.37 296 ILE A CA 1
ATOM 2433 C C . ILE A 1 299 ? -10.487 15.357 9.857 1.00 9.96 296 ILE A C 1
ATOM 2434 O O . ILE A 1 299 ? -10.150 14.289 9.333 1.00 10.18 296 ILE A O 1
ATOM 2439 N N . CYS A 1 300 ? -9.648 16.362 10.031 1.00 10.24 297 CYS A N 1
ATOM 2440 C CA . CYS A 1 300 ? -8.238 16.206 9.677 1.00 10.36 297 CYS A CA 1
ATOM 2441 C C . CYS A 1 300 ? -7.588 15.100 10.475 1.00 9.99 297 CYS A C 1
ATOM 2442 O O . CYS A 1 300 ? -6.789 14.316 9.942 1.00 10.01 297 CYS A O 1
ATOM 2445 N N . ALA A 1 301 ? -7.909 14.998 11.751 1.00 10.09 298 ALA A N 1
ATOM 2446 C CA . ALA A 1 301 ? -7.356 13.912 12.588 1.00 9.92 298 ALA A CA 1
ATOM 2447 C C . ALA A 1 301 ? -7.757 12.555 12.033 1.00 9.81 298 ALA A C 1
ATOM 2448 O O . ALA A 1 301 ? -6.960 11.638 11.987 1.00 11.15 298 ALA A O 1
ATOM 2450 N N . LEU A 1 302 ? -9.025 12.419 11.676 1.00 9.60 299 LEU A N 1
ATOM 2451 C CA . LEU A 1 302 ? -9.492 11.168 11.134 1.00 9.76 299 LEU A CA 1
ATOM 2452 C C . LEU A 1 302 ? -8.779 10.823 9.797 1.00 9.22 299 LEU A C 1
ATOM 2453 O O . LEU A 1 302 ? -8.433 9.674 9.554 1.00 10.12 299 LEU A O 1
ATOM 2458 N N . GLN A 1 303 ? -8.600 11.831 8.953 1.00 10.06 300 GLN A N 1
ATOM 2459 C CA . GLN A 1 303 ? -7.821 11.617 7.727 1.00 9.87 300 GLN A CA 1
ATOM 2460 C C . GLN A 1 303 ? -6.417 11.036 8.036 1.00 10.07 300 GLN A C 1
ATOM 2461 O O . GLN A 1 303 ? -5.968 10.098 7.429 1.00 10.90 300 GLN A O 1
ATOM 2467 N N . ALA A 1 304 ? -5.741 11.647 9.028 1.00 9.63 301 ALA A N 1
ATOM 2468 C CA . ALA A 1 304 ? -4.400 11.199 9.375 1.00 9.94 301 ALA A CA 1
ATOM 2469 C C . ALA A 1 304 ? -4.431 9.731 9.822 1.00 10.19 301 ALA A C 1
ATOM 2470 O O . ALA A 1 304 ? -3.558 8.928 9.444 1.00 10.80 301 ALA A O 1
ATOM 2472 N N A THR A 1 305 ? -5.436 9.304 10.589 0.50 9.96 302 THR A N 1
ATOM 2473 N N B THR A 1 305 ? -5.420 9.383 10.628 0.50 10.44 302 THR A N 1
ATOM 2474 C CA A THR A 1 305 ? -5.503 7.919 11.027 0.50 10.93 302 THR A CA 1
ATOM 2475 C CA B THR A 1 305 ? -5.503 8.077 11.179 0.50 11.05 302 THR A CA 1
ATOM 2476 C C A THR A 1 305 ? -5.702 6.965 9.868 0.50 11.30 302 THR A C 1
ATOM 2477 C C B THR A 1 305 ? -5.744 7.057 10.022 0.50 11.61 302 THR A C 1
ATOM 2478 O O A THR A 1 305 ? -5.211 5.861 9.809 0.50 11.15 302 THR A O 1
ATOM 2479 O O B THR A 1 305 ? -5.226 5.946 10.143 0.50 12.17 302 THR A O 1
ATOM 2486 N N . MET A 1 306 ? -6.462 7.422 8.923 1.00 12.54 303 MET A N 1
ATOM 2487 C CA A MET A 1 306 ? -6.747 6.648 7.683 0.50 12.83 303 MET A CA 1
ATOM 2488 C CA B MET A 1 306 ? -6.738 6.527 7.856 0.50 13.05 303 MET A CA 1
ATOM 2489 C C . MET A 1 306 ? -5.538 6.420 6.859 1.00 13.20 303 MET A C 1
ATOM 2490 O O . MET A 1 306 ? -5.469 5.513 6.048 1.00 15.13 303 MET A O 1
ATOM 2499 N N . GLU A 1 307 ? -4.563 7.283 7.054 1.00 13.15 304 GLU A N 1
ATOM 2500 C CA . GLU A 1 307 ? -3.298 7.201 6.395 1.00 14.98 304 GLU A CA 1
ATOM 2501 C C . GLU A 1 307 ? -2.264 6.503 7.268 1.00 12.33 304 GLU A C 1
ATOM 2502 O O . GLU A 1 307 ? -1.082 6.554 6.955 1.00 15.28 304 GLU A O 1
ATOM 2508 N N . GLY A 1 308 ? -2.672 5.865 8.347 1.00 11.16 305 GLY A N 1
ATOM 2509 C CA . GLY A 1 308 ? -1.772 5.065 9.089 1.00 11.25 305 GLY A CA 1
ATOM 2510 C C . GLY A 1 308 ? -0.889 5.810 10.043 1.00 11.09 305 GLY A C 1
ATOM 2511 O O . GLY A 1 308 ? 0.117 5.271 10.473 1.00 12.24 305 GLY A O 1
ATOM 2512 N N . LEU A 1 309 ? -1.260 7.032 10.393 1.00 10.84 306 LEU A N 1
ATOM 2513 C CA . LEU A 1 309 ? -0.509 7.904 11.278 1.00 10.18 306 LEU A CA 1
ATOM 2514 C C . LEU A 1 309 ? -1.159 7.952 12.640 1.00 10.44 306 LEU A C 1
ATOM 2515 O O . LEU A 1 309 ? -2.377 8.029 12.770 1.00 12.53 306 LEU A O 1
ATOM 2520 N N . GLN A 1 310 ? -0.360 7.949 13.693 1.00 11.58 307 GLN A N 1
ATOM 2521 C CA . GLN A 1 310 ? -0.844 8.115 15.018 1.00 11.00 307 GLN A CA 1
ATOM 2522 C C . GLN A 1 310 ? -1.187 9.581 15.314 1.00 10.75 307 GLN A C 1
ATOM 2523 O O . GLN A 1 310 ? -0.411 10.451 14.998 1.00 13.39 307 GLN A O 1
ATOM 2529 N N . VAL A 1 311 ? -2.316 9.823 15.962 1.00 10.11 308 VAL A N 1
ATOM 2530 C CA . VAL A 1 311 ? -2.726 11.160 16.359 1.00 10.03 308 VAL A CA 1
ATOM 2531 C C . VAL A 1 311 ? -2.683 11.253 17.870 1.00 10.32 308 VAL A C 1
ATOM 2532 O O . VAL A 1 311 ? -3.414 10.547 18.540 1.00 10.85 308 VAL A O 1
ATOM 2536 N N . LEU A 1 312 ? -1.834 12.133 18.385 1.00 10.69 309 LEU A N 1
ATOM 2537 C CA . LEU A 1 312 ? -1.673 12.352 19.804 1.00 10.68 309 LEU A CA 1
ATOM 2538 C C . LEU A 1 312 ? -1.564 13.836 20.064 1.00 10.09 309 LEU A C 1
ATOM 2539 O O . LEU A 1 312 ? -1.414 14.633 19.144 1.00 10.66 309 LEU A O 1
ATOM 2544 N N . THR A 1 313 ? -1.597 14.237 21.318 1.00 11.61 310 THR A N 1
ATOM 2545 C CA . THR A 1 313 ? -1.235 15.590 21.672 1.00 11.31 310 THR A CA 1
ATOM 2546 C C . THR A 1 313 ? 0.268 15.711 21.833 1.00 11.41 310 THR A C 1
ATOM 2547 O O . THR A 1 313 ? 0.980 14.720 22.056 1.00 12.39 310 THR A O 1
ATOM 2551 N N . LEU A 1 314 ? 0.786 16.915 21.666 1.00 11.27 311 LEU A N 1
ATOM 2552 C CA . LEU A 1 314 ? 2.231 17.107 21.749 1.00 11.83 311 LEU A CA 1
ATOM 2553 C C . LEU A 1 314 ? 2.814 16.598 23.055 1.00 12.23 311 LEU A C 1
ATOM 2554 O O . LEU A 1 314 ? 3.897 16.058 23.086 1.00 12.47 311 LEU A O 1
ATOM 2559 N N . GLU A 1 315 ? 2.066 16.794 24.153 1.00 12.73 312 GLU A N 1
ATOM 2560 C CA . GLU A 1 315 ? 2.565 16.426 25.481 1.00 13.71 312 GLU A CA 1
ATOM 2561 C C . GLU A 1 315 ? 2.835 14.926 25.581 1.00 13.26 312 GLU A C 1
ATOM 2562 O O . GLU A 1 315 ? 3.675 14.530 26.338 1.00 16.20 312 GLU A O 1
ATOM 2568 N N . ASP A 1 316 ? 2.191 14.115 24.765 1.00 12.19 313 ASP A N 1
ATOM 2569 C CA A ASP A 1 316 ? 2.415 12.680 24.846 0.50 13.99 313 ASP A CA 1
ATOM 2570 C CA B ASP A 1 316 ? 2.321 12.664 24.747 0.50 13.68 313 ASP A CA 1
ATOM 2571 C C . ASP A 1 316 ? 3.651 12.207 24.155 1.00 14.53 313 ASP A C 1
ATOM 2572 O O . ASP A 1 316 ? 4.081 11.076 24.402 1.00 17.65 313 ASP A O 1
ATOM 2581 N N . VAL A 1 317 ? 4.273 13.041 23.351 1.00 12.89 314 VAL A N 1
ATOM 2582 C CA . VAL A 1 317 ? 5.400 12.607 22.536 1.00 13.51 314 VAL A CA 1
ATOM 2583 C C . VAL A 1 317 ? 6.622 13.495 22.602 1.00 12.57 314 VAL A C 1
ATOM 2584 O O . VAL A 1 317 ? 7.609 13.261 21.929 1.00 12.90 314 VAL A O 1
ATOM 2588 N N . VAL A 1 318 ? 6.587 14.544 23.427 1.00 11.40 315 VAL A N 1
ATOM 2589 C CA . VAL A 1 318 ? 7.621 15.543 23.406 1.00 12.26 315 VAL A CA 1
ATOM 2590 C C . VAL A 1 318 ? 9.008 15.005 23.714 1.00 11.48 315 VAL A C 1
ATOM 2591 O O . VAL A 1 318 ? 9.978 15.511 23.180 1.00 11.90 315 VAL A O 1
ATOM 2595 N N . SER A 1 319 ? 9.116 13.989 24.589 1.00 11.06 316 SER A N 1
ATOM 2596 C CA . SER A 1 319 ? 10.425 13.475 24.933 1.00 12.02 316 SER A CA 1
ATOM 2597 C C . SER A 1 319 ? 10.872 12.339 24.004 1.00 12.13 316 SER A C 1
ATOM 2598 O O . SER A 1 319 ? 12.005 11.867 24.139 1.00 14.79 316 SER A O 1
ATOM 2601 N N . GLU A 1 320 ? 9.991 11.891 23.141 1.00 11.56 317 GLU A N 1
ATOM 2602 C CA A GLU A 1 320 ? 10.232 10.762 22.232 0.50 11.96 317 GLU A CA 1
ATOM 2603 C CA B GLU A 1 320 ? 10.315 10.775 22.242 0.50 11.89 317 GLU A CA 1
ATOM 2604 C C . GLU A 1 320 ? 10.697 11.168 20.852 1.00 11.06 317 GLU A C 1
ATOM 2605 O O . GLU A 1 320 ? 11.501 10.492 20.208 1.00 11.91 317 GLU A O 1
ATOM 2616 N N . ALA A 1 321 ? 10.096 12.235 20.335 1.00 11.52 318 ALA A N 1
ATOM 2617 C CA . ALA A 1 321 ? 10.282 12.560 18.932 1.00 10.29 318 ALA A CA 1
ATOM 2618 C C . ALA A 1 321 ? 11.654 13.128 18.677 1.00 10.11 318 ALA A C 1
ATOM 2619 O O . ALA A 1 321 ? 12.261 13.849 19.497 1.00 10.78 318 ALA A O 1
ATOM 2621 N N . ASP A 1 322 ? 12.134 12.885 17.460 1.00 9.26 319 ASP A N 1
ATOM 2622 C CA . ASP A 1 322 ? 13.420 13.345 16.978 1.00 9.30 319 ASP A CA 1
ATOM 2623 C C . ASP A 1 322 ? 13.340 14.632 16.190 1.00 9.34 319 ASP A C 1
ATOM 2624 O O . ASP A 1 322 ? 14.336 15.386 16.081 1.00 9.80 319 ASP A O 1
ATOM 2629 N N . ILE A 1 323 ? 12.194 14.836 15.557 1.00 9.18 320 ILE A N 1
ATOM 2630 C CA . ILE A 1 323 ? 11.937 15.938 14.638 1.00 9.43 320 ILE A CA 1
ATOM 2631 C C . ILE A 1 323 ? 10.538 16.441 14.919 1.00 8.30 320 ILE A C 1
ATOM 2632 O O . ILE A 1 323 ? 9.631 15.634 15.073 1.00 9.67 320 ILE A O 1
ATOM 2637 N N . PHE A 1 324 ? 10.372 17.762 14.999 1.00 8.62 321 PHE A N 1
ATOM 2638 C CA . PHE A 1 324 ? 9.120 18.426 15.201 1.00 8.74 321 PHE A CA 1
ATOM 2639 C C . PHE A 1 324 ? 8.925 19.439 14.095 1.00 8.83 321 PHE A C 1
ATOM 2640 O O . PHE A 1 324 ? 9.843 20.261 13.875 1.00 9.94 321 PHE A O 1
ATOM 2648 N N . VAL A 1 325 ? 7.774 19.431 13.427 1.00 8.87 322 VAL A N 1
ATOM 2649 C CA . VAL A 1 325 ? 7.431 20.356 12.373 1.00 9.22 322 VAL A CA 1
ATOM 2650 C C . VAL A 1 325 ? 6.088 20.958 12.609 1.00 8.63 322 VAL A C 1
ATOM 2651 O O . VAL A 1 325 ? 5.110 20.248 12.688 1.00 10.30 322 VAL A O 1
ATOM 2655 N N . THR A 1 326 ? 6.021 22.292 12.729 1.00 9.58 323 THR A N 1
ATOM 2656 C CA . THR A 1 326 ? 4.769 22.975 12.886 1.00 9.46 323 THR A CA 1
ATOM 2657 C C . THR A 1 326 ? 4.226 23.470 11.557 1.00 9.08 323 THR A C 1
ATOM 2658 O O . THR A 1 326 ? 4.961 24.041 10.759 1.00 10.07 323 THR A O 1
ATOM 2662 N N . THR A 1 327 ? 2.937 23.201 11.319 1.00 9.39 324 THR A N 1
ATOM 2663 C CA . THR A 1 327 ? 2.292 23.470 10.021 1.00 9.99 324 THR A CA 1
ATOM 2664 C C . THR A 1 327 ? 0.958 24.160 10.162 1.00 10.62 324 THR A C 1
ATOM 2665 O O . THR A 1 327 ? 0.135 24.108 9.253 1.00 11.45 324 THR A O 1
ATOM 2669 N N . THR A 1 328 ? 0.731 24.788 11.316 1.00 10.84 325 THR A N 1
ATOM 2670 C CA . THR A 1 328 ? -0.622 25.119 11.690 1.00 11.28 325 THR A CA 1
ATOM 2671 C C . THR A 1 328 ? -1.160 26.437 11.217 1.00 12.22 325 THR A C 1
ATOM 2672 O O . THR A 1 328 ? -2.379 26.578 11.073 1.00 14.34 325 THR A O 1
ATOM 2676 N N . GLY A 1 329 ? -0.307 27.440 11.023 1.00 12.20 326 GLY A N 1
ATOM 2677 C CA . GLY A 1 329 ? -0.797 28.811 10.902 1.00 12.29 326 GLY A CA 1
ATOM 2678 C C . GLY A 1 329 ? -1.323 29.413 12.186 1.00 12.28 326 GLY A C 1
ATOM 2679 O O . GLY A 1 329 ? -1.902 30.492 12.165 1.00 13.53 326 GLY A O 1
ATOM 2680 N N . ASN A 1 330 ? -1.132 28.733 13.301 1.00 12.83 327 ASN A N 1
ATOM 2681 C CA . ASN A 1 330 ? -1.568 29.168 14.616 1.00 12.07 327 ASN A CA 1
ATOM 2682 C C . ASN A 1 330 ? -0.378 29.455 15.480 1.00 12.84 327 ASN A C 1
ATOM 2683 O O . ASN A 1 330 ? 0.730 29.105 15.170 1.00 15.65 327 ASN A O 1
ATOM 2688 N N . LYS A 1 331 ? -0.646 30.029 16.631 1.00 13.62 328 LYS A N 1
ATOM 2689 C CA . LYS A 1 331 ? 0.410 30.359 17.597 1.00 13.04 328 LYS A CA 1
ATOM 2690 C C . LYS A 1 331 ? 0.501 29.346 18.721 1.00 12.59 328 LYS A C 1
ATOM 2691 O O . LYS A 1 331 ? -0.445 28.635 19.045 1.00 13.03 328 LYS A O 1
ATOM 2697 N N . ASP A 1 332 ? 1.661 29.359 19.365 1.00 13.04 329 ASP A N 1
ATOM 2698 C CA . ASP A 1 332 ? 1.864 28.700 20.649 1.00 13.29 329 ASP A CA 1
ATOM 2699 C C . ASP A 1 332 ? 1.676 27.205 20.535 1.00 12.16 329 ASP A C 1
ATOM 2700 O O . ASP A 1 332 ? 1.029 26.565 21.363 1.00 14.28 329 ASP A O 1
ATOM 2705 N N . ILE A 1 333 ? 2.324 26.610 19.548 1.00 11.93 330 ILE A N 1
ATOM 2706 C CA . ILE A 1 333 ? 2.268 25.168 19.297 1.00 11.15 330 ILE A CA 1
ATOM 2707 C C . ILE A 1 333 ? 3.333 24.438 20.124 1.00 11.13 330 ILE A C 1
ATOM 2708 O O . ILE A 1 333 ? 3.022 23.449 20.810 1.00 12.37 330 ILE A O 1
ATOM 2713 N N . ILE A 1 334 ? 4.571 24.899 20.040 1.00 10.84 331 ILE A N 1
ATOM 2714 C CA . ILE A 1 334 ? 5.694 24.282 20.736 1.00 11.44 331 ILE A CA 1
ATOM 2715 C C . ILE A 1 334 ? 6.255 25.340 21.682 1.00 11.74 331 ILE A C 1
ATOM 2716 O O . ILE A 1 334 ? 6.928 26.267 21.281 1.00 12.06 331 ILE A O 1
ATOM 2721 N N . MET A 1 335 ? 5.947 25.211 22.966 1.00 12.02 332 MET A N 1
ATOM 2722 C CA . MET A 1 335 ? 6.302 26.201 23.963 1.00 12.32 332 MET A CA 1
ATOM 2723 C C . MET A 1 335 ? 7.671 25.849 24.561 1.00 12.33 332 MET A C 1
ATOM 2724 O O . MET A 1 335 ? 8.169 24.733 24.459 1.00 11.48 332 MET A O 1
ATOM 2729 N N . LEU A 1 336 ? 8.242 26.803 25.278 1.00 11.74 333 LEU A N 1
ATOM 2730 C CA . LEU A 1 336 ? 9.460 26.581 26.020 1.00 11.84 333 LEU A CA 1
ATOM 2731 C C . LEU A 1 336 ? 9.353 25.343 26.911 1.00 11.83 333 LEU A C 1
ATOM 2732 O O . LEU A 1 336 ? 10.256 24.512 26.992 1.00 12.80 333 LEU A O 1
ATOM 2737 N N . ASP A 1 337 ? 8.229 25.173 27.591 1.00 13.57 334 ASP A N 1
ATOM 2738 C CA . ASP A 1 337 ? 8.030 24.048 28.469 1.00 15.12 334 ASP A CA 1
ATOM 2739 C C . ASP A 1 337 ? 8.150 22.705 27.733 1.00 14.00 334 ASP A C 1
ATOM 2740 O O . ASP A 1 337 ? 8.644 21.731 28.300 1.00 16.08 334 ASP A O 1
ATOM 2745 N N . HIS A 1 338 ? 7.676 22.644 26.504 1.00 12.31 335 HIS A N 1
ATOM 2746 C CA . HIS A 1 338 ? 7.865 21.495 25.683 1.00 12.06 335 HIS A CA 1
ATOM 2747 C C . HIS A 1 338 ? 9.316 21.290 25.317 1.00 11.00 335 HIS A C 1
ATOM 2748 O O . HIS A 1 338 ? 9.864 20.186 25.391 1.00 11.38 335 HIS A O 1
ATOM 2755 N N . MET A 1 339 ? 9.950 22.358 24.832 1.00 10.61 336 MET A N 1
ATOM 2756 C CA A MET A 1 339 ? 11.358 22.299 24.405 0.50 10.82 336 MET A CA 1
ATOM 2757 C CA B MET A 1 339 ? 11.336 22.252 24.378 0.50 10.84 336 MET A CA 1
ATOM 2758 C C . MET A 1 339 ? 12.290 21.757 25.480 1.00 11.00 336 MET A C 1
ATOM 2759 O O . MET A 1 339 ? 13.212 20.995 25.192 1.00 11.34 336 MET A O 1
ATOM 2768 N N . LYS A 1 340 ? 12.046 22.144 26.720 1.00 11.23 337 LYS A N 1
ATOM 2769 C CA . LYS A 1 340 ? 12.876 21.704 27.798 1.00 11.65 337 LYS A CA 1
ATOM 2770 C C . LYS A 1 340 ? 12.829 20.206 28.040 1.00 11.11 337 LYS A C 1
ATOM 2771 O O . LYS A 1 340 ? 13.745 19.657 28.670 1.00 11.71 337 LYS A O 1
ATOM 2777 N N . LYS A 1 341 ? 11.800 19.521 27.557 1.00 10.41 338 LYS A N 1
ATOM 2778 C CA A LYS A 1 341 ? 11.612 18.099 27.740 0.50 10.14 338 LYS A CA 1
ATOM 2779 C CA B LYS A 1 341 ? 11.621 18.107 27.748 0.50 9.99 338 LYS A CA 1
ATOM 2780 C C . LYS A 1 341 ? 12.153 17.255 26.563 1.00 10.40 338 LYS A C 1
ATOM 2781 O O . LYS A 1 341 ? 12.134 16.032 26.621 1.00 10.93 338 LYS A O 1
ATOM 2792 N N . MET A 1 342 ? 12.592 17.901 25.484 1.00 9.86 339 MET A N 1
ATOM 2793 C CA . MET A 1 342 ? 13.017 17.194 24.291 1.00 9.20 339 MET A CA 1
ATOM 2794 C C . MET A 1 342 ? 14.360 16.570 24.477 1.00 9.31 339 MET A C 1
ATOM 2795 O O . MET A 1 342 ? 15.207 17.057 25.243 1.00 9.80 339 MET A O 1
ATOM 2800 N N . LYS A 1 343 ? 14.593 15.453 23.793 1.00 9.75 340 LYS A N 1
ATOM 2801 C CA . LYS A 1 343 ? 15.866 14.822 23.849 1.00 9.80 340 LYS A CA 1
ATOM 2802 C C . LYS A 1 343 ? 16.953 15.699 23.261 1.00 9.71 340 LYS A C 1
ATOM 2803 O O . LYS A 1 343 ? 16.703 16.597 22.426 1.00 9.84 340 LYS A O 1
ATOM 2809 N N . ASN A 1 344 ? 18.189 15.435 23.641 1.00 10.00 341 ASN A N 1
ATOM 2810 C CA . ASN A 1 344 ? 19.308 16.168 23.099 1.00 10.15 341 ASN A CA 1
ATOM 2811 C C . ASN A 1 344 ? 19.324 16.089 21.582 1.00 9.87 341 ASN A C 1
ATOM 2812 O O . ASN A 1 344 ? 19.262 14.996 21.012 1.00 9.74 341 ASN A O 1
ATOM 2817 N N . ASN A 1 345 ? 19.431 17.240 20.957 1.00 9.58 342 ASN A N 1
ATOM 2818 C CA . ASN A 1 345 ? 19.508 17.437 19.506 1.00 10.11 342 ASN A CA 1
ATOM 2819 C C . ASN A 1 345 ? 18.231 17.129 18.752 1.00 9.49 342 ASN A C 1
ATOM 2820 O O . ASN A 1 345 ? 18.244 17.016 17.531 1.00 10.31 342 ASN A O 1
ATOM 2825 N N . ALA A 1 346 ? 17.105 17.084 19.435 1.00 8.98 343 ALA A N 1
ATOM 2826 C CA . ALA A 1 346 ? 15.838 17.111 18.729 1.00 9.06 343 ALA A CA 1
ATOM 2827 C C . ALA A 1 346 ? 15.803 18.321 17.807 1.00 9.10 343 ALA A C 1
ATOM 2828 O O . ALA A 1 346 ? 16.229 19.405 18.184 1.00 9.88 343 ALA A O 1
ATOM 2830 N N . ILE A 1 347 ? 15.272 18.125 16.611 1.00 8.75 344 ILE A N 1
ATOM 2831 C CA . ILE A 1 347 ? 15.157 19.182 15.595 1.00 9.50 344 ILE A CA 1
ATOM 2832 C C . ILE A 1 347 ? 13.764 19.763 15.624 1.00 9.07 344 ILE A C 1
ATOM 2833 O O . ILE A 1 347 ? 12.786 19.010 15.582 1.00 10.30 344 ILE A O 1
ATOM 2838 N N . VAL A 1 348 ? 13.704 21.073 15.716 1.00 9.32 345 VAL A N 1
ATOM 2839 C CA . VAL A 1 348 ? 12.445 21.803 15.879 1.00 8.87 345 VAL A CA 1
ATOM 2840 C C . VAL A 1 348 ? 12.371 22.832 14.756 1.00 9.21 345 VAL A C 1
ATOM 2841 O O . VAL A 1 348 ? 13.266 23.666 14.622 1.00 9.90 345 VAL A O 1
ATOM 2845 N N . CYS A 1 349 ? 11.275 22.817 13.991 1.00 9.69 346 CYS A N 1
ATOM 2846 C CA . CYS A 1 349 ? 11.163 23.723 12.871 1.00 9.59 346 CYS A CA 1
ATOM 2847 C C . CYS A 1 349 ? 9.688 24.026 12.593 1.00 9.24 346 CYS A C 1
ATOM 2848 O O . CYS A 1 349 ? 8.772 23.334 13.011 1.00 10.02 346 CYS A O 1
ATOM 2851 N N . ASN A 1 350 ? 9.522 25.114 11.841 1.00 9.20 347 ASN A N 1
ATOM 2852 C CA . ASN A 1 350 ? 8.218 25.659 11.488 1.00 9.45 347 ASN A CA 1
ATOM 2853 C C . ASN A 1 350 ? 8.200 25.892 9.973 1.00 9.21 347 ASN A C 1
ATOM 2854 O O . ASN A 1 350 ? 9.110 26.506 9.414 1.00 10.63 347 ASN A O 1
ATOM 2859 N N . ILE A 1 351 ? 7.168 25.369 9.337 1.00 9.60 348 ILE A N 1
ATOM 2860 C CA . ILE A 1 351 ? 6.940 25.560 7.905 1.00 9.68 348 ILE A CA 1
ATOM 2861 C C . ILE A 1 351 ? 5.603 26.263 7.667 1.00 10.65 348 ILE A C 1
ATOM 2862 O O . ILE A 1 351 ? 5.160 26.404 6.522 1.00 11.78 348 ILE A O 1
ATOM 2867 N N . GLY A 1 352 ? 4.954 26.707 8.740 1.00 10.60 349 GLY A N 1
ATOM 2868 C CA . GLY A 1 352 ? 3.667 27.390 8.659 1.00 11.40 349 GLY A CA 1
ATOM 2869 C C . GLY A 1 352 ? 3.748 28.855 8.481 1.00 11.62 349 GLY A C 1
ATOM 2870 O O . GLY A 1 352 ? 3.713 29.399 7.376 1.00 13.18 349 GLY A O 1
ATOM 2871 N N . HIS A 1 353 ? 3.867 29.553 9.594 1.00 12.41 350 HIS A N 1
ATOM 2872 C CA . HIS A 1 353 ? 3.851 31.005 9.531 1.00 13.06 350 HIS A CA 1
ATOM 2873 C C . HIS A 1 353 ? 4.636 31.686 10.669 1.00 14.08 350 HIS A C 1
ATOM 2874 O O . HIS A 1 353 ? 4.801 31.145 11.757 1.00 13.11 350 HIS A O 1
ATOM 2881 N N . PHE A 1 354 ? 5.101 32.882 10.326 1.00 13.40 351 PHE A N 1
ATOM 2882 C CA . PHE A 1 354 ? 5.678 33.809 11.243 1.00 13.36 351 PHE A CA 1
ATOM 2883 C C . PHE A 1 354 ? 6.786 33.138 12.084 1.00 12.61 351 PHE A C 1
ATOM 2884 O O . PHE A 1 354 ? 7.539 32.310 11.568 1.00 13.41 351 PHE A O 1
ATOM 2892 N N A ASP A 1 355 ? 6.816 33.511 13.352 0.50 13.17 352 ASP A N 1
ATOM 2893 N N B ASP A 1 355 ? 6.973 33.546 13.340 0.50 13.08 352 ASP A N 1
ATOM 2894 C CA A ASP A 1 355 ? 7.874 33.097 14.252 0.50 13.34 352 ASP A CA 1
ATOM 2895 C CA B ASP A 1 355 ? 7.950 32.875 14.235 0.50 13.24 352 ASP A CA 1
ATOM 2896 C C A ASP A 1 355 ? 7.325 32.605 15.554 0.50 12.46 352 ASP A C 1
ATOM 2897 C C B ASP A 1 355 ? 7.311 32.657 15.591 0.50 12.88 352 ASP A C 1
ATOM 2898 O O A ASP A 1 355 ? 8.117 32.359 16.492 0.50 13.44 352 ASP A O 1
ATOM 2899 O O B ASP A 1 355 ? 7.998 32.688 16.628 0.50 14.54 352 ASP A O 1
ATOM 2908 N N . ASN A 1 356 ? 6.009 32.379 15.618 1.00 13.12 353 ASN A N 1
ATOM 2909 C CA . ASN A 1 356 ? 5.309 32.138 16.879 1.00 14.06 353 ASN A CA 1
ATOM 2910 C C . ASN A 1 356 ? 4.628 30.805 16.957 1.00 12.24 353 ASN A C 1
ATOM 2911 O O . ASN A 1 356 ? 3.931 30.557 17.921 1.00 13.29 353 ASN A O 1
ATOM 2916 N N . GLU A 1 357 ? 4.806 29.904 15.976 1.00 11.79 354 GLU A N 1
ATOM 2917 C CA . GLU A 1 357 ? 4.350 28.536 16.143 1.00 10.99 354 GLU A CA 1
ATOM 2918 C C . GLU A 1 357 ? 5.220 27.836 17.215 1.00 10.76 354 GLU A C 1
ATOM 2919 O O . GLU A 1 357 ? 4.713 27.198 18.114 1.00 11.78 354 GLU A O 1
ATOM 2925 N N . ILE A 1 358 ? 6.515 27.993 17.056 1.00 11.75 355 ILE A N 1
ATOM 2926 C CA . ILE A 1 358 ? 7.509 27.688 18.061 1.00 11.72 355 ILE A CA 1
ATOM 2927 C C . ILE A 1 358 ? 7.683 28.944 18.943 1.00 11.73 355 ILE A C 1
ATOM 2928 O O . ILE A 1 358 ? 7.780 30.040 18.432 1.00 12.66 355 ILE A O 1
ATOM 2933 N N . ASP A 1 359 ? 7.824 28.735 20.231 1.00 11.91 356 ASP A N 1
ATOM 2934 C CA . ASP A 1 359 ? 7.959 29.824 21.213 1.00 12.20 356 ASP A CA 1
ATOM 2935 C C . ASP A 1 359 ? 9.404 30.355 21.226 1.00 12.46 356 ASP A C 1
ATOM 2936 O O . ASP A 1 359 ? 10.133 30.166 22.195 1.00 12.12 356 ASP A O 1
ATOM 2941 N N . MET A 1 360 ? 9.756 31.044 20.145 1.00 12.20 357 MET A N 1
ATOM 2942 C CA . MET A 1 360 ? 11.060 31.586 20.029 1.00 12.37 357 MET A CA 1
ATOM 2943 C C . MET A 1 360 ? 11.327 32.645 21.068 1.00 13.17 357 MET A C 1
ATOM 2944 O O . MET A 1 360 ? 12.450 32.771 21.580 1.00 13.80 357 MET A O 1
ATOM 2949 N N . LEU A 1 361 ? 10.302 33.415 21.420 1.00 14.25 358 LEU A N 1
ATOM 2950 C CA . LEU A 1 361 ? 10.453 34.434 22.451 1.00 15.03 358 LEU A CA 1
ATOM 2951 C C . LEU A 1 361 ? 10.826 33.797 23.769 1.00 15.10 358 LEU A C 1
ATOM 2952 O O . LEU A 1 361 ? 11.744 34.221 24.468 1.00 15.65 358 LEU A O 1
ATOM 2957 N N . GLY A 1 362 ? 10.104 32.775 24.179 1.00 14.49 359 GLY A N 1
ATOM 2958 C CA . GLY A 1 362 ? 10.362 32.075 25.416 1.00 14.77 359 GLY A CA 1
ATOM 2959 C C . GLY A 1 362 ? 11.725 31.451 25.448 1.00 14.25 359 GLY A C 1
ATOM 2960 O O . GLY A 1 362 ? 12.420 31.443 26.471 1.00 14.78 359 GLY A O 1
ATOM 2961 N N . LEU A 1 363 ? 12.134 30.870 24.326 1.00 13.92 360 LEU A N 1
ATOM 2962 C CA . LEU A 1 363 ? 13.429 30.306 24.226 1.00 14.27 360 LEU A CA 1
ATOM 2963 C C . LEU A 1 363 ? 14.523 31.293 24.418 1.00 14.43 360 LEU A C 1
ATOM 2964 O O . LEU A 1 363 ? 15.435 31.104 25.237 1.00 15.50 360 LEU A O 1
ATOM 2969 N N . GLU A 1 364 ? 14.450 32.390 23.674 1.00 16.25 361 GLU A N 1
ATOM 2970 C CA A GLU A 1 364 ? 15.525 33.373 23.647 0.50 17.48 361 GLU A CA 1
ATOM 2971 C CA B GLU A 1 364 ? 15.584 33.290 23.669 0.50 16.99 361 GLU A CA 1
ATOM 2972 C C . GLU A 1 364 ? 15.698 34.063 25.002 1.00 17.98 361 GLU A C 1
ATOM 2973 O O . GLU A 1 364 ? 16.757 34.528 25.356 1.00 18.95 361 GLU A O 1
ATOM 2984 N N . THR A 1 365 ? 14.622 34.130 25.753 1.00 16.95 362 THR A N 1
ATOM 2985 C CA . THR A 1 365 ? 14.577 34.786 27.079 1.00 17.32 362 THR A CA 1
ATOM 2986 C C . THR A 1 365 ? 14.710 33.818 28.262 1.00 16.28 362 THR A C 1
ATOM 2987 O O . THR A 1 365 ? 14.592 34.235 29.446 1.00 18.79 362 THR A O 1
ATOM 2991 N N . HIS A 1 366 ? 14.928 32.534 28.012 1.00 15.74 363 HIS A N 1
ATOM 2992 C CA . HIS A 1 366 ? 15.082 31.590 29.072 1.00 14.97 363 HIS A CA 1
ATOM 2993 C C . HIS A 1 366 ? 16.385 31.841 29.810 1.00 15.15 363 HIS A C 1
ATOM 2994 O O . HIS A 1 366 ? 17.443 31.831 29.207 1.00 14.95 363 HIS A O 1
ATOM 3001 N N . PRO A 1 367 ? 16.346 32.099 31.144 1.00 16.68 364 PRO A N 1
ATOM 3002 C CA . PRO A 1 367 ? 17.566 32.446 31.829 1.00 16.58 364 PRO A CA 1
ATOM 3003 C C . PRO A 1 367 ? 18.633 31.374 31.734 1.00 16.08 364 PRO A C 1
ATOM 3004 O O . PRO A 1 367 ? 18.377 30.174 31.951 1.00 16.74 364 PRO A O 1
ATOM 3008 N N . GLY A 1 368 ? 19.829 31.794 31.318 1.00 15.87 365 GLY A N 1
ATOM 3009 C CA . GLY A 1 368 ? 20.941 30.890 31.247 1.00 14.53 365 GLY A CA 1
ATOM 3010 C C . GLY A 1 368 ? 21.043 30.061 29.977 1.00 15.10 365 GLY A C 1
ATOM 3011 O O . GLY A 1 368 ? 22.005 29.324 29.819 1.00 14.85 365 GLY A O 1
ATOM 3012 N N . VAL A 1 369 ? 20.083 30.194 29.080 1.00 13.86 366 VAL A N 1
ATOM 3013 C CA . VAL A 1 369 ? 20.144 29.457 27.787 1.00 13.05 366 VAL A CA 1
ATOM 3014 C C . VAL A 1 369 ? 21.331 29.963 27.002 1.00 13.39 366 VAL A C 1
ATOM 3015 O O . VAL A 1 369 ? 21.733 31.137 27.103 1.00 14.82 366 VAL A O 1
ATOM 3019 N N . LYS A 1 370 ? 21.845 29.096 26.147 1.00 13.01 367 LYS A N 1
ATOM 3020 C CA . LYS A 1 370 ? 22.941 29.506 25.248 1.00 14.01 367 LYS A CA 1
ATOM 3021 C C . LYS A 1 370 ? 22.643 29.033 23.849 1.00 13.33 367 LYS A C 1
ATOM 3022 O O . LYS A 1 370 ? 22.151 27.954 23.647 1.00 16.19 367 LYS A O 1
ATOM 3028 N N . ARG A 1 371 ? 22.926 29.867 22.901 1.00 13.55 368 ARG A N 1
ATOM 3029 C CA . ARG A 1 371 ? 22.757 29.597 21.475 1.00 13.47 368 ARG A CA 1
ATOM 3030 C C . ARG A 1 371 ? 24.088 29.429 20.805 1.00 13.53 368 ARG A C 1
ATOM 3031 O O . ARG A 1 371 ? 24.947 30.309 20.910 1.00 15.54 368 ARG A O 1
ATOM 3039 N N . ILE A 1 372 ? 24.269 28.342 20.121 1.00 12.71 369 ILE A N 1
ATOM 3040 C CA A ILE A 1 372 ? 25.434 28.041 19.370 0.70 12.88 369 ILE A CA 1
ATOM 3041 C CA B ILE A 1 372 ? 25.458 28.185 19.300 0.30 13.67 369 ILE A CA 1
ATOM 3042 C C . ILE A 1 372 ? 25.026 27.924 17.892 1.00 12.89 369 ILE A C 1
ATOM 3043 O O . ILE A 1 372 ? 24.293 26.996 17.546 1.00 13.06 369 ILE A O 1
ATOM 3052 N N . THR A 1 373 ? 25.497 28.794 17.070 1.00 12.83 370 THR A N 1
ATOM 3053 C CA . THR A 1 373 ? 25.191 28.693 15.647 1.00 13.66 370 THR A CA 1
ATOM 3054 C C . THR A 1 373 ? 26.084 27.652 15.008 1.00 12.54 370 THR A C 1
ATOM 3055 O O . THR A 1 373 ? 27.305 27.801 14.998 1.00 14.94 370 THR A O 1
ATOM 3059 N N . ILE A 1 374 ? 25.491 26.613 14.449 1.00 11.53 371 ILE A N 1
ATOM 3060 C CA . ILE A 1 374 ? 26.238 25.582 13.768 1.00 11.82 371 ILE A CA 1
ATOM 3061 C C . ILE A 1 374 ? 26.700 26.094 12.397 1.00 12.11 371 ILE A C 1
ATOM 3062 O O . ILE A 1 374 ? 27.841 25.905 11.975 1.00 12.97 371 ILE A O 1
ATOM 3067 N N . LYS A 1 375 ? 25.763 26.733 11.699 1.00 12.72 372 LYS A N 1
ATOM 3068 C CA . LYS A 1 375 ? 25.942 27.359 10.408 1.00 12.42 372 LYS A CA 1
ATOM 3069 C C . LYS A 1 375 ? 24.697 28.196 10.216 1.00 12.03 372 LYS A C 1
ATOM 3070 O O . LYS A 1 375 ? 23.729 28.071 10.958 1.00 12.34 372 LYS A O 1
ATOM 3076 N N . PRO A 1 376 ? 24.660 29.080 9.217 1.00 12.58 373 PRO A N 1
ATOM 3077 C CA . PRO A 1 376 ? 23.479 29.936 9.098 1.00 12.33 373 PRO A CA 1
ATOM 3078 C C . PRO A 1 376 ? 22.191 29.105 9.018 1.00 11.28 373 PRO A C 1
ATOM 3079 O O . PRO A 1 376 ? 22.077 28.186 8.217 1.00 12.30 373 PRO A O 1
ATOM 3083 N N . GLN A 1 377 ? 21.260 29.482 9.877 1.00 11.29 374 GLN A N 1
ATOM 3084 C CA . GLN A 1 377 ? 19.903 28.938 9.996 1.00 11.63 374 GLN A CA 1
ATOM 3085 C C . GLN A 1 377 ? 19.841 27.556 10.653 1.00 10.52 374 GLN A C 1
ATOM 3086 O O . GLN A 1 377 ? 18.781 26.962 10.698 1.00 10.79 374 GLN A O 1
ATOM 3092 N N . THR A 1 378 ? 20.956 27.071 11.217 1.00 10.25 375 THR A N 1
ATOM 3093 C CA . THR A 1 378 ? 20.950 25.906 12.109 1.00 10.17 375 THR A CA 1
ATOM 3094 C C . THR A 1 378 ? 21.576 26.302 13.416 1.00 10.58 375 THR A C 1
ATOM 3095 O O . THR A 1 378 ? 22.774 26.540 13.466 1.00 11.16 375 THR A O 1
ATOM 3099 N N . ASP A 1 379 ? 20.759 26.380 14.443 1.00 10.13 376 ASP A N 1
ATOM 3100 C CA A ASP A 1 379 ? 21.190 26.854 15.769 0.50 10.38 376 ASP A CA 1
ATOM 3101 C CA B ASP A 1 379 ? 21.217 26.811 15.745 0.50 10.42 376 ASP A CA 1
ATOM 3102 C C . ASP A 1 379 ? 20.938 25.791 16.798 1.00 10.77 376 ASP A C 1
ATOM 3103 O O . ASP A 1 379 ? 19.858 25.241 16.836 1.00 12.61 376 ASP A O 1
ATOM 3112 N N . ARG A 1 380 ? 21.910 25.534 17.676 1.00 10.28 377 ARG A N 1
ATOM 3113 C CA . ARG A 1 380 ? 21.718 24.602 18.797 1.00 10.39 377 ARG A CA 1
ATOM 3114 C C . ARG A 1 380 ? 21.595 25.452 20.072 1.00 10.70 377 ARG A C 1
ATOM 3115 O O . ARG A 1 380 ? 22.448 26.246 20.397 1.00 12.39 377 ARG A O 1
ATOM 3123 N N . TRP A 1 381 ? 20.485 25.271 20.775 1.00 11.14 378 TRP A N 1
ATOM 3124 C CA . TRP A 1 381 ? 20.183 25.968 22.015 1.00 10.76 378 TRP A CA 1
ATOM 3125 C C . TRP A 1 381 ? 20.345 24.962 23.136 1.00 11.69 378 TRP A C 1
ATOM 3126 O O . TRP A 1 381 ? 19.763 23.889 23.122 1.00 12.19 378 TRP A O 1
ATOM 3137 N N . VAL A 1 382 ? 21.195 25.338 24.127 1.00 12.19 379 VAL A N 1
ATOM 3138 C CA . VAL A 1 382 ? 21.505 24.490 25.257 1.00 12.80 379 VAL A CA 1
ATOM 3139 C C . VAL A 1 382 ? 20.897 25.055 26.510 1.00 12.62 379 VAL A C 1
ATOM 3140 O O . VAL A 1 382 ? 21.053 26.257 26.841 1.00 12.72 379 VAL A O 1
ATOM 3144 N N . PHE A 1 383 ? 20.207 24.202 27.241 1.00 12.31 380 PHE A N 1
ATOM 3145 C CA . PHE A 1 383 ? 19.513 24.602 28.459 1.00 12.88 380 PHE A CA 1
ATOM 3146 C C . PHE A 1 383 ? 20.359 24.343 29.697 1.00 13.30 380 PHE A C 1
ATOM 3147 O O . PHE A 1 383 ? 21.032 23.310 29.782 1.00 13.64 380 PHE A O 1
ATOM 3155 N N . PRO A 1 384 ? 20.321 25.276 30.661 1.00 13.22 381 PRO A N 1
ATOM 3156 C CA . PRO A 1 384 ? 21.187 25.106 31.812 1.00 15.31 381 PRO A CA 1
ATOM 3157 C C . PRO A 1 384 ? 20.749 24.035 32.809 1.00 14.78 381 PRO A C 1
ATOM 3158 O O . PRO A 1 384 ? 21.584 23.476 33.513 1.00 17.35 381 PRO A O 1
ATOM 3162 N N . GLU A 1 385 ? 19.474 23.710 32.860 1.00 13.76 382 GLU A N 1
ATOM 3163 C CA . GLU A 1 385 ? 18.978 22.707 33.801 1.00 14.48 382 GLU A CA 1
ATOM 3164 C C . GLU A 1 385 ? 19.535 21.361 33.463 1.00 13.95 382 GLU A C 1
ATOM 3165 O O . GLU A 1 385 ? 19.862 20.599 34.345 1.00 17.27 382 GLU A O 1
ATOM 3171 N N . THR A 1 386 ? 19.586 21.034 32.177 1.00 13.29 383 THR A N 1
ATOM 3172 C CA . THR A 1 386 ? 19.847 19.737 31.654 1.00 12.24 383 THR A CA 1
ATOM 3173 C C . THR A 1 386 ? 21.192 19.588 30.986 1.00 12.13 383 THR A C 1
ATOM 3174 O O . THR A 1 386 ? 21.697 18.489 30.866 1.00 12.82 383 THR A O 1
ATOM 3178 N N . ASN A 1 387 ? 21.763 20.714 30.570 1.00 12.36 384 ASN A N 1
ATOM 3179 C CA A ASN A 1 387 ? 22.925 20.718 29.707 0.50 13.01 384 ASN A CA 1
ATOM 3180 C CA B ASN A 1 387 ? 22.915 20.712 29.685 0.50 13.31 384 ASN A CA 1
ATOM 3181 C C . ASN A 1 387 ? 22.744 19.909 28.425 1.00 13.03 384 ASN A C 1
ATOM 3182 O O . ASN A 1 387 ? 23.716 19.418 27.856 1.00 15.64 384 ASN A O 1
ATOM 3191 N N . THR A 1 388 ? 21.515 19.767 27.981 1.00 12.03 385 THR A N 1
ATOM 3192 C CA . THR A 1 388 ? 21.222 19.202 26.657 1.00 11.15 385 THR A CA 1
ATOM 3193 C C . THR A 1 388 ? 20.664 20.323 25.804 1.00 10.82 385 THR A C 1
ATOM 3194 O O . THR A 1 388 ? 20.317 21.397 26.251 1.00 11.57 385 THR A O 1
ATOM 3198 N N . GLY A 1 389 ? 20.590 20.042 24.502 1.00 11.27 386 GLY A N 1
ATOM 3199 C CA . GLY A 1 389 ? 20.266 21.022 23.505 1.00 11.60 386 GLY A CA 1
ATOM 3200 C C . GLY A 1 389 ? 19.121 20.588 22.596 1.00 9.96 386 GLY A C 1
ATOM 3201 O O . GLY A 1 389 ? 18.717 19.408 22.559 1.00 10.46 386 GLY A O 1
ATOM 3202 N N . ILE A 1 390 ? 18.635 21.547 21.856 1.00 10.07 387 ILE A N 1
ATOM 3203 C CA . ILE A 1 390 ? 17.756 21.330 20.716 1.00 10.28 387 ILE A CA 1
ATOM 3204 C C . ILE A 1 390 ? 18.320 22.098 19.535 1.00 9.99 387 ILE A C 1
ATOM 3205 O O . ILE A 1 390 ? 19.076 23.030 19.688 1.00 10.93 387 ILE A O 1
ATOM 3210 N N . ILE A 1 391 ? 17.890 21.679 18.365 1.00 9.58 388 ILE A N 1
ATOM 3211 C CA . ILE A 1 391 ? 18.291 22.309 17.102 1.00 9.57 388 ILE A CA 1
ATOM 3212 C C . ILE A 1 391 ? 17.102 23.024 16.528 1.00 9.96 388 ILE A C 1
ATOM 3213 O O . ILE A 1 391 ? 16.130 22.398 16.204 1.00 11.93 388 ILE A O 1
ATOM 3218 N N . ILE A 1 392 ? 17.198 24.358 16.433 1.00 9.85 389 ILE A N 1
ATOM 3219 C CA . ILE A 1 392 ? 16.159 25.183 15.854 1.00 10.09 389 ILE A CA 1
ATOM 3220 C C . ILE A 1 392 ? 16.586 25.555 14.455 1.00 9.70 389 ILE A C 1
ATOM 3221 O O . ILE A 1 392 ? 17.703 26.038 14.220 1.00 10.12 389 ILE A O 1
ATOM 3226 N N . LEU A 1 393 ? 15.687 25.363 13.493 1.00 9.43 390 LEU A N 1
ATOM 3227 C CA . LEU A 1 393 ? 15.937 25.766 12.118 1.00 9.62 390 LEU A CA 1
ATOM 3228 C C . LEU A 1 393 ? 15.371 27.125 11.800 1.00 9.31 390 LEU A C 1
ATOM 3229 O O . LEU A 1 393 ? 14.237 27.408 12.141 1.00 9.93 390 LEU A O 1
ATOM 3234 N N . ALA A 1 394 ? 16.159 27.922 11.094 1.00 9.95 391 ALA A N 1
ATOM 3235 C CA . ALA A 1 394 ? 15.739 29.220 10.554 1.00 10.56 391 ALA A CA 1
ATOM 3236 C C . ALA A 1 394 ? 15.088 30.122 11.599 1.00 10.28 391 ALA A C 1
ATOM 3237 O O . ALA A 1 394 ? 14.155 30.860 11.305 1.00 11.19 391 ALA A O 1
ATOM 3239 N N . GLU A 1 395 ? 15.575 30.040 12.844 1.00 10.67 392 GLU A N 1
ATOM 3240 C CA A GLU A 1 395 ? 15.081 30.866 13.933 0.50 11.01 392 GLU A CA 1
ATOM 3241 C CA B GLU A 1 395 ? 15.048 30.886 13.916 0.50 10.72 392 GLU A CA 1
ATOM 3242 C C . GLU A 1 395 ? 13.543 30.737 14.083 1.00 10.35 392 GLU A C 1
ATOM 3243 O O . GLU A 1 395 ? 12.866 31.651 14.509 1.00 11.72 392 GLU A O 1
ATOM 3254 N N . GLY A 1 396 ? 13.038 29.567 13.784 1.00 10.53 393 GLY A N 1
ATOM 3255 C CA . GLY A 1 396 ? 11.609 29.343 13.893 1.00 10.53 393 GLY A CA 1
ATOM 3256 C C . GLY A 1 396 ? 10.735 29.920 12.812 1.00 10.50 393 GLY A C 1
ATOM 3257 O O . GLY A 1 396 ? 9.509 29.910 12.967 1.00 11.55 393 GLY A O 1
ATOM 3258 N N . ARG A 1 397 ? 11.355 30.414 11.728 1.00 10.83 394 ARG A N 1
ATOM 3259 C CA . ARG A 1 397 ? 10.691 30.925 10.546 1.00 10.96 394 ARG A CA 1
ATOM 3260 C C . ARG A 1 397 ? 10.697 29.864 9.462 1.00 10.92 394 ARG A C 1
ATOM 3261 O O . ARG A 1 397 ? 11.359 28.863 9.592 1.00 10.81 394 ARG A O 1
ATOM 3269 N N . LEU A 1 398 ? 9.958 30.114 8.367 1.00 10.62 395 LEU A N 1
ATOM 3270 C CA . LEU A 1 398 ? 9.744 29.065 7.365 1.00 10.25 395 LEU A CA 1
ATOM 3271 C C . LEU A 1 398 ? 11.025 28.312 7.049 1.00 10.07 395 LEU A C 1
ATOM 3272 O O . LEU A 1 398 ? 11.940 28.853 6.441 1.00 10.80 395 LEU A O 1
ATOM 3277 N N . MET A 1 399 ? 11.038 27.030 7.377 1.00 10.16 396 MET A N 1
ATOM 3278 C CA . MET A 1 399 ? 12.266 26.276 7.330 1.00 10.01 396 MET A CA 1
ATOM 3279 C C . MET A 1 399 ? 12.636 25.867 5.919 1.00 9.93 396 MET A C 1
ATOM 3280 O O . MET A 1 399 ? 13.801 25.673 5.561 1.00 10.09 396 MET A O 1
ATOM 3285 N N . ASN A 1 400 ? 11.625 25.697 5.059 1.00 9.44 397 ASN A N 1
ATOM 3286 C CA . ASN A 1 400 ? 11.863 25.199 3.737 1.00 9.86 397 ASN A CA 1
ATOM 3287 C C . ASN A 1 400 ? 12.588 26.233 2.852 1.00 9.89 397 ASN A C 1
ATOM 3288 O O . ASN A 1 400 ? 13.567 25.940 2.172 1.00 10.91 397 ASN A O 1
ATOM 3293 N N . LEU A 1 401 ? 12.082 27.459 2.966 1.00 10.02 398 LEU A N 1
ATOM 3294 C CA . LEU A 1 401 ? 12.689 28.598 2.295 1.00 10.41 398 LEU A CA 1
ATOM 3295 C C . LEU A 1 401 ? 13.936 29.053 3.025 1.00 10.02 398 LEU A C 1
ATOM 3296 O O . LEU A 1 401 ? 14.862 29.571 2.394 1.00 11.71 398 LEU A O 1
ATOM 3301 N N . GLY A 1 402 ? 13.989 28.914 4.343 1.00 10.18 399 GLY A N 1
ATOM 3302 C CA . GLY A 1 402 ? 15.102 29.447 5.108 1.00 10.48 399 GLY A CA 1
ATOM 3303 C C . GLY A 1 402 ? 16.319 28.566 5.075 1.00 10.77 399 GLY A C 1
ATOM 3304 O O . GLY A 1 402 ? 17.449 29.100 5.005 1.00 12.43 399 GLY A O 1
ATOM 3305 N N . CYS A 1 403 ? 16.143 27.257 5.058 1.00 9.69 400 CYS A N 1
ATOM 3306 C CA . CYS A 1 403 ? 17.209 26.293 5.090 1.00 9.81 400 CYS A CA 1
ATOM 3307 C C . CYS A 1 403 ? 17.503 25.643 3.753 1.00 9.99 400 CYS A C 1
ATOM 3308 O O . CYS A 1 403 ? 18.537 25.012 3.606 1.00 11.17 400 CYS A O 1
ATOM 3311 N N . ALA A 1 404 ? 16.597 25.745 2.804 1.00 10.35 401 ALA A N 1
ATOM 3312 C CA . ALA A 1 404 ? 16.778 25.172 1.478 1.00 9.68 401 ALA A CA 1
ATOM 3313 C C . ALA A 1 404 ? 16.325 26.231 0.478 1.00 10.69 401 ALA A C 1
ATOM 3314 O O . ALA A 1 404 ? 16.771 27.371 0.581 1.00 12.26 401 ALA A O 1
ATOM 3316 N N . THR A 1 405 ? 15.499 25.875 -0.502 1.00 9.61 402 THR A N 1
ATOM 3317 C CA . THR A 1 405 ? 15.144 26.800 -1.557 1.00 10.02 402 THR A CA 1
ATOM 3318 C C . THR A 1 405 ? 13.619 26.860 -1.762 1.00 9.71 402 THR A C 1
ATOM 3319 O O . THR A 1 405 ? 13.124 27.252 -2.793 1.00 11.17 402 THR A O 1
ATOM 3323 N N . GLY A 1 406 ? 12.873 26.444 -0.745 1.00 9.85 403 GLY A N 1
ATOM 3324 C CA . GLY A 1 406 ? 11.440 26.337 -0.884 1.00 10.36 403 GLY A CA 1
ATOM 3325 C C . GLY A 1 406 ? 11.023 25.355 -1.961 1.00 8.82 403 GLY A C 1
ATOM 3326 O O . GLY A 1 406 ? 11.764 24.475 -2.360 1.00 9.79 403 GLY A O 1
ATOM 3327 N N . HIS A 1 407 ? 9.795 25.537 -2.415 1.00 9.25 404 HIS A N 1
ATOM 3328 C CA . HIS A 1 407 ? 9.210 24.592 -3.352 1.00 9.69 404 HIS A CA 1
ATOM 3329 C C . HIS A 1 407 ? 9.979 24.672 -4.673 1.00 9.31 404 HIS A C 1
ATOM 3330 O O . HIS A 1 407 ? 10.613 25.683 -5.007 1.00 10.07 404 HIS A O 1
ATOM 3337 N N . PRO A 1 408 ? 9.858 23.619 -5.471 1.00 8.88 405 PRO A N 1
ATOM 3338 C CA . PRO A 1 408 ? 10.465 23.605 -6.794 1.00 9.77 405 PRO A CA 1
ATOM 3339 C C . PRO A 1 408 ? 9.641 24.356 -7.831 1.00 9.20 405 PRO A C 1
ATOM 3340 O O . PRO A 1 408 ? 8.460 24.656 -7.646 1.00 9.81 405 PRO A O 1
ATOM 3344 N N . SER A 1 409 ? 10.301 24.638 -8.945 1.00 9.62 406 SER A N 1
ATOM 3345 C CA . SER A 1 409 ? 9.711 25.415 -9.999 1.00 9.45 406 SER A CA 1
ATOM 3346 C C . SER A 1 409 ? 8.409 24.890 -10.531 1.00 9.29 406 SER A C 1
ATOM 3347 O O . SER A 1 409 ? 7.488 25.678 -10.774 1.00 10.11 406 SER A O 1
ATOM 3350 N N . PHE A 1 410 ? 8.291 23.572 -10.771 1.00 9.91 407 PHE A N 1
ATOM 3351 C CA . PHE A 1 410 ? 7.106 23.097 -11.461 1.00 9.43 407 PHE A CA 1
ATOM 3352 C C . PHE A 1 410 ? 5.822 23.443 -10.654 1.00 9.39 407 PHE A C 1
ATOM 3353 O O . PHE A 1 410 ? 4.844 23.918 -11.218 1.00 9.86 407 PHE A O 1
ATOM 3361 N N . VAL A 1 411 ? 5.857 23.141 -9.356 1.00 9.14 408 VAL A N 1
ATOM 3362 C CA . VAL A 1 411 ? 4.659 23.424 -8.576 1.00 9.82 408 VAL A CA 1
ATOM 3363 C C . VAL A 1 411 ? 4.457 24.934 -8.406 1.00 9.33 408 VAL A C 1
ATOM 3364 O O . VAL A 1 411 ? 3.317 25.398 -8.393 1.00 9.54 408 VAL A O 1
ATOM 3368 N N . MET A 1 412 ? 5.535 25.696 -8.301 1.00 9.48 409 MET A N 1
ATOM 3369 C CA . MET A 1 412 ? 5.374 27.136 -8.204 1.00 9.73 409 MET A CA 1
ATOM 3370 C C . MET A 1 412 ? 4.804 27.725 -9.501 1.00 9.73 409 MET A C 1
ATOM 3371 O O . MET A 1 412 ? 4.206 28.783 -9.465 1.00 10.19 409 MET A O 1
ATOM 3376 N N . SER A 1 413 ? 5.006 27.066 -10.634 1.00 9.83 410 SER A N 1
ATOM 3377 C CA . SER A 1 413 ? 4.373 27.491 -11.875 1.00 9.64 410 SER A CA 1
ATOM 3378 C C . SER A 1 413 ? 2.861 27.401 -11.768 1.00 9.35 410 SER A C 1
ATOM 3379 O O . SER A 1 413 ? 2.123 28.248 -12.290 1.00 10.26 410 SER A O 1
ATOM 3382 N N . CYS A 1 414 ? 2.359 26.408 -11.058 1.00 9.87 411 CYS A N 1
ATOM 3383 C CA . CYS A 1 414 ? 0.930 26.326 -10.821 1.00 10.66 411 CYS A CA 1
ATOM 3384 C C . CYS A 1 414 ? 0.490 27.516 -9.974 1.00 10.44 411 CYS A C 1
ATOM 3385 O O . CYS A 1 414 ? -0.454 28.214 -10.313 1.00 11.36 411 CYS A O 1
ATOM 3388 N N . SER A 1 415 ? 1.125 27.716 -8.835 1.00 9.91 412 SER A N 1
ATOM 3389 C CA . SER A 1 415 ? 0.755 28.848 -7.982 1.00 10.24 412 SER A CA 1
ATOM 3390 C C . SER A 1 415 ? 0.846 30.187 -8.712 1.00 10.36 412 SER A C 1
ATOM 3391 O O . SER A 1 415 ? -0.044 31.045 -8.584 1.00 11.14 412 SER A O 1
ATOM 3394 N N . PHE A 1 416 ? 1.955 30.380 -9.389 1.00 9.75 413 PHE A N 1
ATOM 3395 C CA . PHE A 1 416 ? 2.226 31.670 -9.996 1.00 9.58 413 PHE A CA 1
ATOM 3396 C C . PHE A 1 416 ? 1.484 31.941 -11.293 1.00 10.02 413 PHE A C 1
ATOM 3397 O O . PHE A 1 416 ? 1.259 33.097 -11.611 1.00 11.00 413 PHE A O 1
ATOM 3405 N N . THR A 1 417 ? 1.026 30.884 -11.991 1.00 10.39 414 THR A N 1
ATOM 3406 C CA . THR A 1 417 ? 0.126 31.115 -13.107 1.00 10.68 414 THR A CA 1
ATOM 3407 C C . THR A 1 417 ? -1.185 31.648 -12.539 1.00 10.73 414 THR A C 1
ATOM 3408 O O . THR A 1 417 ? -1.789 32.571 -13.137 1.00 11.02 414 THR A O 1
ATOM 3412 N N . ASN A 1 418 ? -1.669 31.113 -11.403 1.00 10.72 415 ASN A N 1
ATOM 3413 C CA . ASN A 1 418 ? -2.799 31.688 -10.753 1.00 11.42 415 ASN A CA 1
ATOM 3414 C C . ASN A 1 418 ? -2.563 33.168 -10.413 1.00 10.86 415 ASN A C 1
ATOM 3415 O O . ASN A 1 418 ? -3.462 33.991 -10.560 1.00 11.68 415 ASN A O 1
ATOM 3420 N N . GLN A 1 419 ? -1.382 33.487 -9.901 1.00 11.07 416 GLN A N 1
ATOM 3421 C CA . GLN A 1 419 ? -1.068 34.913 -9.588 1.00 11.26 416 GLN A CA 1
ATOM 3422 C C . GLN A 1 419 ? -1.156 35.793 -10.864 1.00 10.71 416 GLN A C 1
ATOM 3423 O O . GLN A 1 419 ? -1.750 36.864 -10.781 1.00 12.04 416 GLN A O 1
ATOM 3429 N N . VAL A 1 420 ? -0.614 35.331 -11.972 1.00 10.99 417 VAL A N 1
ATOM 3430 C CA . VAL A 1 420 ? -0.684 36.111 -13.203 1.00 11.32 417 VAL A CA 1
ATOM 3431 C C . VAL A 1 420 ? -2.155 36.306 -13.584 1.00 11.43 417 VAL A C 1
ATOM 3432 O O . VAL A 1 420 ? -2.559 37.414 -13.979 1.00 12.06 417 VAL A O 1
ATOM 3436 N N . ILE A 1 421 ? -2.949 35.240 -13.575 1.00 11.63 418 ILE A N 1
ATOM 3437 C CA . ILE A 1 421 ? -4.325 35.327 -13.931 1.00 11.75 418 ILE A CA 1
ATOM 3438 C C . ILE A 1 421 ? -5.081 36.302 -13.013 1.00 11.99 418 ILE A C 1
ATOM 3439 O O . ILE A 1 421 ? -5.878 37.098 -13.512 1.00 12.43 418 ILE A O 1
ATOM 3444 N N . ALA A 1 422 ? -4.797 36.259 -11.708 1.00 12.28 419 ALA A N 1
ATOM 3445 C CA . ALA A 1 422 ? -5.450 37.145 -10.743 1.00 12.73 419 ALA A CA 1
ATOM 3446 C C . ALA A 1 422 ? -5.093 38.611 -11.022 1.00 12.64 419 ALA A C 1
ATOM 3447 O O . ALA A 1 422 ? -5.953 39.484 -11.018 1.00 13.35 419 ALA A O 1
ATOM 3449 N N . GLN A 1 423 ? -3.808 38.878 -11.273 1.00 12.34 420 GLN A N 1
ATOM 3450 C CA . GLN A 1 423 ? -3.355 40.234 -11.582 1.00 12.34 420 GLN A CA 1
ATOM 3451 C C . GLN A 1 423 ? -3.958 40.736 -12.886 1.00 12.74 420 GLN A C 1
ATOM 3452 O O . GLN A 1 423 ? -4.377 41.883 -12.965 1.00 14.40 420 GLN A O 1
ATOM 3458 N N . LEU A 1 424 ? -4.037 39.864 -13.891 1.00 13.30 421 LEU A N 1
ATOM 3459 C CA . LEU A 1 424 ? -4.649 40.260 -15.171 1.00 13.47 421 LEU A CA 1
ATOM 3460 C C . LEU A 1 424 ? -6.102 40.613 -14.977 1.00 15.06 421 LEU A C 1
ATOM 3461 O O . LEU A 1 424 ? -6.622 41.564 -15.583 1.00 16.47 421 LEU A O 1
ATOM 3466 N N . GLU A 1 425 ? -6.797 39.814 -14.177 1.00 13.68 422 GLU A N 1
ATOM 3467 C CA . GLU A 1 425 ? -8.209 40.079 -13.896 1.00 15.89 422 GLU A CA 1
ATOM 3468 C C . GLU A 1 425 ? -8.440 41.403 -13.201 1.00 14.54 422 GLU A C 1
ATOM 3469 O O . GLU A 1 425 ? -9.268 42.185 -13.603 1.00 16.85 422 GLU A O 1
ATOM 3475 N N . LEU A 1 426 ? -7.693 41.639 -12.138 1.00 15.10 423 LEU A N 1
ATOM 3476 C CA . LEU A 1 426 ? -7.820 42.895 -11.440 1.00 14.78 423 LEU A CA 1
ATOM 3477 C C . LEU A 1 426 ? -7.557 44.072 -12.389 1.00 14.06 423 LEU A C 1
ATOM 3478 O O . LEU A 1 426 ? -8.303 45.062 -12.435 1.00 17.07 423 LEU A O 1
ATOM 3483 N N . TRP A 1 427 ? -6.458 44.007 -13.134 1.00 14.43 424 TRP A N 1
ATOM 3484 C CA . TRP A 1 427 ? -6.006 45.106 -13.969 1.00 14.65 424 TRP A CA 1
ATOM 3485 C C . TRP A 1 427 ? -6.906 45.342 -15.173 1.00 15.74 424 TRP A C 1
ATOM 3486 O O . TRP A 1 427 ? -7.244 46.497 -15.517 1.00 17.30 424 TRP A O 1
ATOM 3497 N N . ASN A 1 428 ? -7.322 44.271 -15.830 1.00 15.82 425 ASN A N 1
ATOM 3498 C CA . ASN A 1 428 ? -8.214 44.427 -16.986 1.00 17.07 425 ASN A CA 1
ATOM 3499 C C . ASN A 1 428 ? -9.511 45.023 -16.589 1.00 18.03 425 ASN A C 1
ATOM 3500 O O . ASN A 1 428 ? -10.174 45.736 -17.376 1.00 19.69 425 ASN A O 1
ATOM 3505 N N . GLU A 1 429 ? -9.971 44.674 -15.409 1.00 17.20 426 GLU A N 1
ATOM 3506 C CA . GLU A 1 429 ? -11.201 45.221 -14.833 1.00 18.62 426 GLU A CA 1
ATOM 3507 C C . GLU A 1 429 ? -11.054 46.482 -13.982 1.00 17.90 426 GLU A C 1
ATOM 3508 O O . GLU A 1 429 ? -12.032 46.859 -13.338 1.00 21.87 426 GLU A O 1
ATOM 3514 N N . LYS A 1 430 ? -9.933 47.188 -14.110 1.00 18.93 427 LYS A N 1
ATOM 3515 C CA . LYS A 1 430 ? -9.619 48.327 -13.215 1.00 19.31 427 LYS A CA 1
ATOM 3516 C C . LYS A 1 430 ? -10.694 49.402 -13.268 1.00 21.13 427 LYS A C 1
ATOM 3517 O O . LYS A 1 430 ? -10.946 50.049 -12.233 1.00 22.71 427 LYS A O 1
ATOM 3523 N N . SER A 1 431 ? -11.367 49.561 -14.414 1.00 20.82 428 SER A N 1
ATOM 3524 C CA . SER A 1 431 ? -12.259 50.736 -14.636 1.00 22.67 428 SER A CA 1
ATOM 3525 C C . SER A 1 431 ? -13.691 50.266 -14.735 1.00 23.56 428 SER A C 1
ATOM 3526 O O . SER A 1 431 ? -14.562 51.106 -14.989 1.00 25.11 428 SER A O 1
ATOM 3529 N N . SER A 1 432 ? -13.986 48.980 -14.538 1.00 24.42 429 SER A N 1
ATOM 3530 C CA . SER A 1 432 ? -15.298 48.382 -14.838 1.00 24.95 429 SER A CA 1
ATOM 3531 C C . SER A 1 432 ? -16.246 48.272 -13.664 1.00 24.61 429 SER A C 1
ATOM 3532 O O . SER A 1 432 ? -17.464 48.105 -13.859 1.00 27.32 429 SER A O 1
ATOM 3535 N N . GLY A 1 433 ? -15.751 48.413 -12.457 1.00 26.59 430 GLY A N 1
ATOM 3536 C CA . GLY A 1 433 ? -16.570 48.228 -11.266 1.00 23.86 430 GLY A CA 1
ATOM 3537 C C . GLY A 1 433 ? -16.923 46.789 -10.989 1.00 26.05 430 GLY A C 1
ATOM 3538 O O . GLY A 1 433 ? -17.687 46.494 -10.112 1.00 26.89 430 GLY A O 1
ATOM 3539 N N . LYS A 1 434 ? -16.340 45.835 -11.698 1.00 25.99 431 LYS A N 1
ATOM 3540 C CA . LYS A 1 434 ? -16.683 44.453 -11.430 1.00 25.30 431 LYS A CA 1
ATOM 3541 C C . LYS A 1 434 ? -16.382 43.998 -9.972 1.00 26.43 431 LYS A C 1
ATOM 3542 O O . LYS A 1 434 ? -17.162 43.312 -9.321 1.00 27.08 431 LYS A O 1
ATOM 3548 N N . TYR A 1 435 ? -15.239 44.424 -9.447 1.00 23.58 432 TYR A N 1
ATOM 3549 C CA . TYR A 1 435 ? -14.840 43.976 -8.099 1.00 23.89 432 TYR A CA 1
ATOM 3550 C C . TYR A 1 435 ? -15.097 45.026 -7.042 1.00 25.20 432 TYR A C 1
ATOM 3551 O O . TYR A 1 435 ? -14.792 46.198 -7.237 1.00 27.30 432 TYR A O 1
ATOM 3560 N N . GLU A 1 436 ? -15.685 44.580 -5.945 1.00 22.49 433 GLU A N 1
ATOM 3561 C CA . GLU A 1 436 ? -15.883 45.392 -4.762 1.00 23.81 433 GLU A CA 1
ATOM 3562 C C . GLU A 1 436 ? -14.737 45.188 -3.799 1.00 21.72 433 GLU A C 1
ATOM 3563 O O . GLU A 1 436 ? -13.820 44.391 -4.071 1.00 21.81 433 GLU A O 1
ATOM 3569 N N . LYS A 1 437 ? -14.833 45.841 -2.624 1.00 21.08 434 LYS A N 1
ATOM 3570 C CA . LYS A 1 437 ? -13.808 45.719 -1.578 1.00 20.78 434 LYS A CA 1
ATOM 3571 C C . LYS A 1 437 ? -14.043 44.457 -0.752 1.00 20.86 434 LYS A C 1
ATOM 3572 O O . LYS A 1 437 ? -14.343 44.480 0.434 1.00 20.97 434 LYS A O 1
ATOM 3578 N N . LYS A 1 438 ? -13.860 43.335 -1.434 1.00 19.81 435 LYS A N 1
ATOM 3579 C CA . LYS A 1 438 ? -14.112 42.006 -0.907 1.00 19.57 435 LYS A CA 1
ATOM 3580 C C . LYS A 1 438 ? -13.047 41.036 -1.447 1.00 15.73 435 LYS A C 1
ATOM 3581 O O . LYS A 1 438 ? -12.246 41.388 -2.322 1.00 17.33 435 LYS A O 1
ATOM 3587 N N . VAL A 1 439 ? -13.109 39.802 -0.954 1.00 16.81 436 VAL A N 1
ATOM 3588 C CA . VAL A 1 439 ? -12.194 38.728 -1.301 1.00 15.78 436 VAL A CA 1
ATOM 3589 C C . VAL A 1 439 ? -12.894 37.797 -2.284 1.00 16.34 436 VAL A C 1
ATOM 3590 O O . VAL A 1 439 ? -14.040 37.381 -2.047 1.00 18.90 436 VAL A O 1
ATOM 3594 N N . TYR A 1 440 ? -12.236 37.541 -3.415 1.00 15.23 437 TYR A N 1
ATOM 3595 C CA . TYR A 1 440 ? -12.733 36.720 -4.502 1.00 14.91 437 TYR A CA 1
ATOM 3596 C C . TYR A 1 440 ? -11.786 35.577 -4.728 1.00 15.34 437 TYR A C 1
ATOM 3597 O O . TYR A 1 440 ? -10.617 35.692 -4.454 1.00 15.97 437 TYR A O 1
ATOM 3606 N N . VAL A 1 441 ? -12.302 34.520 -5.325 1.00 15.19 438 VAL A N 1
ATOM 3607 C CA A VAL A 1 441 ? -11.468 33.442 -5.864 0.50 15.26 438 VAL A CA 1
ATOM 3608 C CA B VAL A 1 441 ? -11.503 33.423 -5.815 0.50 15.76 438 VAL A CA 1
ATOM 3609 C C . VAL A 1 441 ? -11.676 33.361 -7.337 1.00 15.44 438 VAL A C 1
ATOM 3610 O O . VAL A 1 441 ? -12.703 33.737 -7.853 1.00 18.68 438 VAL A O 1
ATOM 3617 N N . LEU A 1 442 ? -10.684 32.853 -8.019 1.00 14.10 439 LEU A N 1
ATOM 3618 C CA . LEU A 1 442 ? -10.740 32.686 -9.471 1.00 14.43 439 LEU A CA 1
ATOM 3619 C C . LEU A 1 442 ? -11.776 31.612 -9.823 1.00 13.99 439 LEU A C 1
ATOM 3620 O O . LEU A 1 442 ? -11.934 30.657 -9.076 1.00 15.06 439 LEU A O 1
ATOM 3625 N N . PRO A 1 443 ? -12.464 31.765 -10.958 1.00 14.04 440 PRO A N 1
ATOM 3626 C CA . PRO A 1 443 ? -13.438 30.759 -11.346 1.00 14.55 440 PRO A CA 1
ATOM 3627 C C . PRO A 1 443 ? -12.804 29.451 -11.764 1.00 13.11 440 PRO A C 1
ATOM 3628 O O . PRO A 1 443 ? -11.648 29.408 -12.197 1.00 13.36 440 PRO A O 1
ATOM 3632 N N . LYS A 1 444 ? -13.610 28.423 -11.695 1.00 13.02 441 LYS A N 1
ATOM 3633 C CA . LYS A 1 444 ? -13.137 27.076 -11.952 1.00 12.39 441 LYS A CA 1
ATOM 3634 C C . LYS A 1 444 ? -12.546 26.887 -13.310 1.00 11.84 441 LYS A C 1
ATOM 3635 O O . LYS A 1 444 ? -11.583 26.153 -13.474 1.00 12.66 441 LYS A O 1
ATOM 3641 N N . HIS A 1 445 ? -13.093 27.525 -14.348 1.00 12.82 442 HIS A N 1
ATOM 3642 C CA . HIS A 1 445 ? -12.545 27.296 -15.669 1.00 13.71 442 HIS A CA 1
ATOM 3643 C C . HIS A 1 445 ? -11.090 27.761 -15.784 1.00 12.81 442 HIS A C 1
ATOM 3644 O O . HIS A 1 445 ? -10.307 27.195 -16.511 1.00 12.68 442 HIS A O 1
ATOM 3651 N N . LEU A 1 446 ? -10.729 28.795 -15.022 1.00 12.60 443 LEU A N 1
ATOM 3652 C CA . LEU A 1 446 ? -9.346 29.263 -15.003 1.00 12.21 443 LEU A CA 1
ATOM 3653 C C . LEU A 1 446 ? -8.469 28.371 -14.154 1.00 12.45 443 LEU A C 1
ATOM 3654 O O . LEU A 1 446 ? -7.332 28.145 -14.496 1.00 12.62 443 LEU A O 1
ATOM 3659 N N . ASP A 1 447 ? -8.987 27.858 -13.061 1.00 12.55 444 ASP A N 1
ATOM 3660 C CA . ASP A 1 447 ? -8.264 26.864 -12.252 1.00 12.72 444 ASP A CA 1
ATOM 3661 C C . ASP A 1 447 ? -7.947 25.637 -13.122 1.00 11.79 444 ASP A C 1
ATOM 3662 O O . ASP A 1 447 ? -6.817 25.154 -13.152 1.00 12.85 444 ASP A O 1
ATOM 3667 N N . GLU A 1 448 ? -8.935 25.166 -13.878 1.00 11.79 445 GLU A N 1
ATOM 3668 C CA . GLU A 1 448 ? -8.704 24.078 -14.800 1.00 11.47 445 GLU A CA 1
ATOM 3669 C C . GLU A 1 448 ? -7.681 24.436 -15.899 1.00 12.06 445 GLU A C 1
ATOM 3670 O O . GLU A 1 448 ? -6.846 23.605 -16.225 1.00 13.16 445 GLU A O 1
ATOM 3676 N N . LYS A 1 449 ? -7.730 25.657 -16.410 1.00 11.74 446 LYS A N 1
ATOM 3677 C CA . LYS A 1 449 ? -6.757 26.087 -17.416 1.00 11.83 446 LYS A CA 1
ATOM 3678 C C . LYS A 1 449 ? -5.331 25.969 -16.829 1.00 11.66 446 LYS A C 1
ATOM 3679 O O . LYS A 1 449 ? -4.403 25.521 -17.512 1.00 12.22 446 LYS A O 1
ATOM 3685 N N . VAL A 1 450 ? -5.144 26.400 -15.585 1.00 11.06 447 VAL A N 1
ATOM 3686 C CA . VAL A 1 450 ? -3.820 26.286 -14.963 1.00 11.27 447 VAL A CA 1
ATOM 3687 C C . VAL A 1 450 ? -3.348 24.836 -14.999 1.00 10.67 447 VAL A C 1
ATOM 3688 O O . VAL A 1 450 ? -2.227 24.562 -15.412 1.00 10.76 447 VAL A O 1
ATOM 3692 N N . ALA A 1 451 ? -4.184 23.908 -14.566 1.00 10.21 448 ALA A N 1
ATOM 3693 C CA . ALA A 1 451 ? -3.779 22.501 -14.604 1.00 10.55 448 ALA A CA 1
ATOM 3694 C C . ALA A 1 451 ? -3.456 22.070 -16.008 1.00 10.40 448 ALA A C 1
ATOM 3695 O O . ALA A 1 451 ? -2.446 21.406 -16.247 1.00 11.05 448 ALA A O 1
ATOM 3697 N N . ALA A 1 452 ? -4.342 22.410 -16.939 1.00 10.72 449 ALA A N 1
ATOM 3698 C CA . ALA A 1 452 ? -4.169 21.946 -18.300 1.00 11.76 449 ALA A CA 1
ATOM 3699 C C . ALA A 1 452 ? -2.865 22.423 -18.897 1.00 11.01 449 ALA A C 1
ATOM 3700 O O . ALA A 1 452 ? -2.243 21.692 -19.653 1.00 11.93 449 ALA A O 1
ATOM 3702 N N . LEU A 1 453 ? -2.420 23.629 -18.547 1.00 10.90 450 LEU A N 1
ATOM 3703 C CA . LEU A 1 453 ? -1.161 24.168 -19.039 1.00 11.24 450 LEU A CA 1
ATOM 3704 C C . LEU A 1 453 ? 0.064 23.401 -18.575 1.00 10.88 450 LEU A C 1
ATOM 3705 O O . LEU A 1 453 ? 1.117 23.571 -19.149 1.00 12.47 450 LEU A O 1
ATOM 3710 N N . HIS A 1 454 ? -0.072 22.562 -17.573 1.00 10.43 451 HIS A N 1
ATOM 3711 C CA . HIS A 1 454 ? 1.051 21.819 -17.014 1.00 10.90 451 HIS A CA 1
ATOM 3712 C C . HIS A 1 454 ? 1.098 20.353 -17.380 1.00 10.68 451 HIS A C 1
ATOM 3713 O O . HIS A 1 454 ? 2.049 19.685 -17.025 1.00 12.05 451 HIS A O 1
ATOM 3720 N N . LEU A 1 455 ? 0.100 19.865 -18.123 1.00 10.94 452 LEU A N 1
ATOM 3721 C CA . LEU A 1 455 ? 0.037 18.466 -18.465 1.00 10.58 452 LEU A CA 1
ATOM 3722 C C . LEU A 1 455 ? 1.032 18.018 -19.482 1.00 10.56 452 LEU A C 1
ATOM 3723 O O . LEU A 1 455 ? 1.603 16.955 -19.363 1.00 11.10 452 LEU A O 1
ATOM 3728 N N . GLU A 1 456 ? 1.211 18.837 -20.536 1.00 10.76 453 GLU A N 1
ATOM 3729 C CA . GLU A 1 456 ? 2.105 18.418 -21.628 1.00 11.77 453 GLU A CA 1
ATOM 3730 C C . GLU A 1 456 ? 3.527 18.182 -21.166 1.00 10.75 453 GLU A C 1
ATOM 3731 O O . GLU A 1 456 ? 4.170 17.223 -21.563 1.00 11.96 453 GLU A O 1
ATOM 3737 N N . LYS A 1 457 ? 4.001 19.028 -20.272 1.00 11.34 454 LYS A N 1
ATOM 3738 C CA . LYS A 1 457 ? 5.361 18.873 -19.713 1.00 12.09 454 LYS A CA 1
ATOM 3739 C C . LYS A 1 457 ? 5.581 17.487 -19.145 1.00 11.59 454 LYS A C 1
ATOM 3740 O O . LYS A 1 457 ? 6.659 16.920 -19.263 1.00 12.32 454 LYS A O 1
ATOM 3746 N N . LEU A 1 458 ? 4.548 16.941 -18.518 1.00 10.57 455 LEU A N 1
ATOM 3747 C CA . LEU A 1 458 ? 4.611 15.673 -17.842 1.00 11.01 455 LEU A CA 1
ATOM 3748 C C . LEU A 1 458 ? 4.170 14.507 -18.706 1.00 11.00 455 LEU A C 1
ATOM 3749 O O . LEU A 1 458 ? 4.184 13.355 -18.242 1.00 11.53 455 LEU A O 1
ATOM 3754 N N . GLY A 1 459 ? 3.768 14.786 -19.933 1.00 11.28 456 GLY A N 1
ATOM 3755 C CA . GLY A 1 459 ? 3.295 13.736 -20.785 1.00 12.14 456 GLY A CA 1
ATOM 3756 C C . GLY A 1 459 ? 1.938 13.175 -20.507 1.00 11.79 456 GLY A C 1
ATOM 3757 O O . GLY A 1 459 ? 1.580 12.118 -21.043 1.00 14.42 456 GLY A O 1
ATOM 3758 N N . ALA A 1 460 ? 1.175 13.830 -19.660 1.00 11.26 457 ALA A N 1
ATOM 3759 C CA . ALA A 1 460 ? -0.138 13.362 -19.269 1.00 11.72 457 ALA A CA 1
ATOM 3760 C C . ALA A 1 460 ? -1.081 13.620 -20.397 1.00 12.55 457 ALA A C 1
ATOM 3761 O O . ALA A 1 460 ? -1.212 14.746 -20.851 1.00 15.47 457 ALA A O 1
ATOM 3763 N N . LYS A 1 461 ? -1.786 12.576 -20.855 1.00 11.99 458 LYS A N 1
ATOM 3764 C CA . LYS A 1 461 ? -2.700 12.679 -22.019 1.00 12.58 458 LYS A CA 1
ATOM 3765 C C . LYS A 1 461 ? -4.126 12.635 -21.525 1.00 11.93 458 LYS A C 1
ATOM 3766 O O . LYS A 1 461 ? -4.592 11.621 -20.985 1.00 13.71 458 LYS A O 1
ATOM 3772 N N . LEU A 1 462 ? -4.841 13.713 -21.697 1.00 11.80 459 LEU A N 1
ATOM 3773 C CA . LEU A 1 462 ? -6.218 13.835 -21.285 1.00 12.16 459 LEU A CA 1
ATOM 3774 C C . LEU A 1 462 ? -7.150 13.239 -22.335 1.00 11.77 459 LEU A C 1
ATOM 3775 O O . LEU A 1 462 ? -6.938 13.330 -23.527 1.00 13.64 459 LEU A O 1
ATOM 3780 N N . THR A 1 463 ? -8.206 12.609 -21.819 1.00 11.78 460 THR A N 1
ATOM 3781 C CA . THR A 1 463 ? -9.317 12.139 -22.620 1.00 12.41 460 THR A CA 1
ATOM 3782 C C . THR A 1 463 ? -10.303 13.270 -22.875 1.00 11.73 460 THR A C 1
ATOM 3783 O O . THR A 1 463 ? -10.542 14.089 -22.023 1.00 13.42 460 THR A O 1
ATOM 3787 N N . LYS A 1 464 ? -10.860 13.304 -24.069 1.00 13.11 461 LYS A N 1
ATOM 3788 C CA . LYS A 1 464 ? -11.895 14.230 -24.430 1.00 14.01 461 LYS A CA 1
ATOM 3789 C C . LYS A 1 464 ? -13.262 13.586 -24.355 1.00 13.35 461 LYS A C 1
ATOM 3790 O O . LYS A 1 464 ? -13.479 12.496 -24.916 1.00 14.32 461 LYS A O 1
ATOM 3796 N N . LEU A 1 465 ? -14.189 14.172 -23.619 1.00 13.75 462 LEU A N 1
ATOM 3797 C CA . LEU A 1 465 ? -15.572 13.703 -23.618 1.00 12.89 462 LEU A CA 1
ATOM 3798 C C . LEU A 1 465 ? -16.195 13.844 -24.964 1.00 14.85 462 LEU A C 1
ATOM 3799 O O . LEU A 1 465 ? -16.005 14.846 -25.643 1.00 15.35 462 LEU A O 1
ATOM 3804 N N . SER A 1 466 ? -16.986 12.862 -25.362 1.00 14.93 463 SER A N 1
ATOM 3805 C CA . SER A 1 466 ? -17.917 13.066 -26.467 1.00 15.47 463 SER A CA 1
ATOM 3806 C C . SER A 1 466 ? -19.014 13.997 -25.970 1.00 15.50 463 SER A C 1
ATOM 3807 O O . SER A 1 466 ? -19.240 14.163 -24.771 1.00 15.45 463 SER A O 1
ATOM 3810 N N . LYS A 1 467 ? -19.780 14.620 -26.916 1.00 16.23 464 LYS A N 1
ATOM 3811 C CA . LYS A 1 467 ? -20.901 15.423 -26.478 1.00 17.03 464 LYS A CA 1
ATOM 3812 C C . LYS A 1 467 ? -21.904 14.626 -25.691 1.00 15.48 464 LYS A C 1
ATOM 3813 O O . LYS A 1 467 ? -22.445 15.078 -24.713 1.00 17.39 464 LYS A O 1
ATOM 3819 N N . ASP A 1 468 ? -22.155 13.389 -26.119 1.00 16.72 465 ASP A N 1
ATOM 3820 C CA . ASP A 1 468 ? -23.080 12.512 -25.420 1.00 17.22 465 ASP A CA 1
ATOM 3821 C C . ASP A 1 468 ? -22.653 12.258 -23.966 1.00 15.32 465 ASP A C 1
ATOM 3822 O O . ASP A 1 468 ? -23.440 12.335 -23.010 1.00 17.23 465 ASP A O 1
ATOM 3827 N N . GLN A 1 469 ? -21.366 11.959 -23.782 1.00 14.68 466 GLN A N 1
ATOM 3828 C CA . GLN A 1 469 ? -20.817 11.767 -22.451 1.00 14.27 466 GLN A CA 1
ATOM 3829 C C . GLN A 1 469 ? -20.881 13.029 -21.605 1.00 14.55 466 GLN A C 1
ATOM 3830 O O . GLN A 1 469 ? -21.169 12.971 -20.389 1.00 15.87 466 GLN A O 1
ATOM 3836 N N . ALA A 1 470 ? -20.548 14.176 -22.204 1.00 15.07 467 ALA A N 1
ATOM 3837 C CA . ALA A 1 470 ? -20.600 15.456 -21.447 1.00 15.86 467 ALA A CA 1
ATOM 3838 C C . ALA A 1 470 ? -22.024 15.733 -20.945 1.00 16.13 467 ALA A C 1
ATOM 3839 O O . ALA A 1 470 ? -22.266 16.014 -19.737 1.00 17.30 467 ALA A O 1
ATOM 3841 N N . ASP A 1 471 ? -22.970 15.504 -21.839 1.00 17.01 468 ASP A N 1
ATOM 3842 C CA . ASP A 1 471 ? -24.369 15.622 -21.444 1.00 18.00 468 ASP A CA 1
ATOM 3843 C C . ASP A 1 471 ? -24.764 14.673 -20.320 1.00 18.76 468 ASP A C 1
ATOM 3844 O O . ASP A 1 471 ? -25.505 15.034 -19.388 1.00 18.86 468 ASP A O 1
ATOM 3849 N N . TYR A 1 472 ? -24.256 13.439 -20.402 1.00 17.36 469 TYR A N 1
ATOM 3850 C CA . TYR A 1 472 ? -24.593 12.452 -19.431 1.00 16.29 469 TYR A CA 1
ATOM 3851 C C . TYR A 1 472 ? -24.219 12.838 -17.994 1.00 16.73 469 TYR A C 1
ATOM 3852 O O . TYR A 1 472 ? -24.960 12.529 -17.073 1.00 17.65 469 TYR A O 1
ATOM 3861 N N . ILE A 1 473 ? -23.103 13.520 -17.809 1.00 16.79 470 ILE A N 1
ATOM 3862 C CA . ILE A 1 473 ? -22.635 13.944 -16.487 1.00 18.33 470 ILE A CA 1
ATOM 3863 C C . ILE A 1 473 ? -22.890 15.417 -16.229 1.00 18.13 470 ILE A C 1
ATOM 3864 O O . ILE A 1 473 ? -22.446 15.967 -15.269 1.00 19.93 470 ILE A O 1
ATOM 3869 N N A SER A 1 474 ? -23.596 16.003 -17.190 0.70 19.41 471 SER A N 1
ATOM 3870 N N B SER A 1 474 ? -23.696 16.032 -17.061 0.30 16.58 471 SER A N 1
ATOM 3871 C CA A SER A 1 474 ? -24.112 17.379 -17.156 0.70 20.60 471 SER A CA 1
ATOM 3872 C CA B SER A 1 474 ? -24.111 17.388 -16.777 0.30 15.40 471 SER A CA 1
ATOM 3873 C C A SER A 1 474 ? -23.056 18.467 -17.063 0.70 20.05 471 SER A C 1
ATOM 3874 C C B SER A 1 474 ? -22.910 18.355 -16.817 0.30 16.34 471 SER A C 1
ATOM 3875 O O A SER A 1 474 ? -23.168 19.430 -16.313 0.70 20.15 471 SER A O 1
ATOM 3876 O O B SER A 1 474 ? -22.781 19.147 -15.866 0.30 14.36 471 SER A O 1
ATOM 3881 N N . VAL A 1 475 ? -22.041 18.289 -17.861 1.00 16.99 472 VAL A N 1
ATOM 3882 C CA . VAL A 1 475 ? -20.933 19.291 -17.990 1.00 16.62 472 VAL A CA 1
ATOM 3883 C C . VAL A 1 475 ? -20.692 19.637 -19.449 1.00 16.87 472 VAL A C 1
ATOM 3884 O O . VAL A 1 475 ? -21.010 18.868 -20.358 1.00 18.48 472 VAL A O 1
ATOM 3888 N N . PRO A 1 476 ? -20.143 20.810 -19.725 1.00 16.99 473 PRO A N 1
ATOM 3889 C CA . PRO A 1 476 ? -19.677 21.092 -21.042 1.00 17.25 473 PRO A CA 1
ATOM 3890 C C . PRO A 1 476 ? -18.457 20.263 -21.462 1.00 16.77 473 PRO A C 1
ATOM 3891 O O . PRO A 1 476 ? -17.617 19.946 -20.651 1.00 15.49 473 PRO A O 1
ATOM 3895 N N . VAL A 1 477 ? -18.321 19.963 -22.740 1.00 16.66 474 VAL A N 1
ATOM 3896 C CA . VAL A 1 477 ? -17.135 19.278 -23.257 1.00 15.69 474 VAL A CA 1
ATOM 3897 C C . VAL A 1 477 ? -15.834 19.941 -22.832 1.00 15.96 474 VAL A C 1
ATOM 3898 O O . VAL A 1 477 ? -14.850 19.308 -22.446 1.00 15.71 474 VAL A O 1
ATOM 3902 N N . GLU A 1 478 ? -15.859 21.278 -22.845 1.00 16.66 475 GLU A N 1
ATOM 3903 C CA . GLU A 1 478 ? -14.696 22.119 -22.490 1.00 17.20 475 GLU A CA 1
ATOM 3904 C C . GLU A 1 478 ? -14.614 22.463 -20.998 1.00 15.53 475 GLU A C 1
ATOM 3905 O O . GLU A 1 478 ? -13.753 23.245 -20.591 1.00 16.97 475 GLU A O 1
ATOM 3911 N N . GLY A 1 479 ? -15.499 21.909 -20.186 1.00 15.32 476 GLY A N 1
ATOM 3912 C CA . GLY A 1 479 ? -15.578 22.206 -18.765 1.00 15.33 476 GLY A CA 1
ATOM 3913 C C . GLY A 1 479 ? -16.275 23.497 -18.481 1.00 15.15 476 GLY A C 1
ATOM 3914 O O . GLY A 1 479 ? -16.738 24.183 -19.397 1.00 17.15 476 GLY A O 1
ATOM 3915 N N . PRO A 1 480 ? -16.397 23.851 -17.216 1.00 14.76 477 PRO A N 1
ATOM 3916 C CA . PRO A 1 480 ? -15.794 23.152 -16.101 1.00 14.13 477 PRO A CA 1
ATOM 3917 C C . PRO A 1 480 ? -16.421 21.812 -15.827 1.00 12.91 477 PRO A C 1
ATOM 3918 O O . PRO A 1 480 ? -17.576 21.565 -16.181 1.00 14.51 477 PRO A O 1
ATOM 3922 N N . TYR A 1 481 ? -15.635 20.941 -15.204 1.00 12.29 478 TYR A N 1
ATOM 3923 C CA . TYR A 1 481 ? -16.002 19.546 -15.099 1.00 11.82 478 TYR A CA 1
ATOM 3924 C C . TYR A 1 481 ? -16.590 19.123 -13.784 1.00 12.24 478 TYR A C 1
ATOM 3925 O O . TYR A 1 481 ? -17.117 18.032 -13.667 1.00 12.74 478 TYR A O 1
ATOM 3934 N N . LYS A 1 482 ? -16.506 19.996 -12.791 1.00 12.22 479 LYS A N 1
ATOM 3935 C CA . LYS A 1 482 ? -16.894 19.668 -11.422 1.00 12.24 479 LYS A CA 1
ATOM 3936 C C . LYS A 1 482 ? -17.826 20.727 -10.849 1.00 12.65 479 LYS A C 1
ATOM 3937 O O . LYS A 1 482 ? -17.734 21.874 -11.230 1.00 13.90 479 LYS A O 1
ATOM 3943 N N . PRO A 1 483 ? -18.703 20.324 -9.913 1.00 12.98 480 PRO A N 1
ATOM 3944 C CA . PRO A 1 483 ? -19.545 21.266 -9.265 1.00 14.70 480 PRO A CA 1
ATOM 3945 C C . PRO A 1 483 ? -18.779 22.285 -8.469 1.00 13.54 480 PRO A C 1
ATOM 3946 O O . PRO A 1 483 ? -17.631 22.078 -8.063 1.00 13.22 480 PRO A O 1
ATOM 3950 N N . PHE A 1 484 ? -19.453 23.376 -8.181 1.00 15.08 481 PHE A N 1
ATOM 3951 C CA . PHE A 1 484 ? -18.834 24.483 -7.502 1.00 15.38 481 PHE A CA 1
ATOM 3952 C C . PHE A 1 484 ? -18.140 24.112 -6.193 1.00 14.50 481 PHE A C 1
ATOM 3953 O O . PHE A 1 484 ? -17.068 24.641 -5.884 1.00 13.61 481 PHE A O 1
ATOM 3961 N N . HIS A 1 485 ? -18.769 23.246 -5.439 1.00 13.54 482 HIS A N 1
ATOM 3962 C CA . HIS A 1 485 ? -18.274 22.855 -4.133 1.00 13.68 482 HIS A CA 1
ATOM 3963 C C . HIS A 1 485 ? -17.401 21.600 -4.141 1.00 13.07 482 HIS A C 1
ATOM 3964 O O . HIS A 1 485 ? -17.073 21.055 -3.096 1.00 13.17 482 HIS A O 1
ATOM 3971 N N . TYR A 1 486 ? -16.986 21.146 -5.307 1.00 11.61 483 TYR A N 1
ATOM 3972 C CA . TYR A 1 486 ? -16.174 19.937 -5.382 1.00 10.77 483 TYR A CA 1
ATOM 3973 C C . TYR A 1 486 ? -14.841 20.136 -4.643 1.00 10.65 483 TYR A C 1
ATOM 3974 O O . TYR A 1 486 ? -14.208 21.191 -4.730 1.00 11.05 483 TYR A O 1
ATOM 3983 N N . ARG A 1 487 ? -14.415 19.113 -3.923 1.00 10.04 484 ARG A N 1
ATOM 3984 C CA . ARG A 1 487 ? -13.232 19.229 -3.088 1.00 10.48 484 ARG A CA 1
ATOM 3985 C C . ARG A 1 487 ? -11.954 18.608 -3.628 1.00 10.79 484 ARG A C 1
ATOM 3986 O O . ARG A 1 487 ? -10.897 18.853 -3.055 1.00 11.94 484 ARG A O 1
ATOM 3994 N N . TYR A 1 488 ? -12.029 17.797 -4.675 1.00 10.57 485 TYR A N 1
ATOM 3995 C CA . TYR A 1 488 ? -10.860 17.163 -5.272 1.00 10.40 485 TYR A CA 1
ATOM 3996 C C . TYR A 1 488 ? -10.145 16.289 -4.267 1.00 10.92 485 TYR A C 1
ATOM 3997 O O . TYR A 1 488 ? -10.790 15.808 -3.308 1.00 12.07 485 TYR A O 1
ATOM 4007 N N . GLY B 1 1 ? -52.857 -15.713 -10.412 1.00 29.97 -2 GLY B N 1
ATOM 4008 C CA . GLY B 1 1 ? -51.610 -15.136 -10.995 1.00 28.76 -2 GLY B CA 1
ATOM 4009 C C . GLY B 1 1 ? -50.619 -16.197 -11.406 1.00 28.50 -2 GLY B C 1
ATOM 4010 O O . GLY B 1 1 ? -50.882 -17.421 -11.389 1.00 30.28 -2 GLY B O 1
ATOM 4011 N N . SER B 1 2 ? -49.430 -15.717 -11.760 1.00 27.04 -1 SER B N 1
ATOM 4012 C CA . SER B 1 2 ? -48.422 -16.562 -12.393 1.00 27.15 -1 SER B CA 1
ATOM 4013 C C . SER B 1 2 ? -47.823 -17.603 -11.448 1.00 28.50 -1 SER B C 1
ATOM 4014 O O . SER B 1 2 ? -47.711 -17.381 -10.229 1.00 29.24 -1 SER B O 1
ATOM 4017 N N . HIS B 1 3 ? -47.440 -18.744 -12.016 1.00 29.37 0 HIS B N 1
ATOM 4018 C CA . HIS B 1 3 ? -46.819 -19.824 -11.235 1.00 30.87 0 HIS B CA 1
ATOM 4019 C C . HIS B 1 3 ? -45.619 -19.257 -10.479 1.00 31.71 0 HIS B C 1
ATOM 4020 O O . HIS B 1 3 ? -45.409 -19.564 -9.264 1.00 33.88 0 HIS B O 1
ATOM 4027 N N . MET B 1 4 ? -44.871 -18.403 -11.191 1.00 31.01 1 MET B N 1
ATOM 4028 C CA . MET B 1 4 ? -43.574 -17.858 -10.711 1.00 31.47 1 MET B CA 1
ATOM 4029 C C . MET B 1 4 ? -43.734 -16.451 -10.127 1.00 31.05 1 MET B C 1
ATOM 4030 O O . MET B 1 4 ? -42.744 -15.709 -9.977 1.00 31.85 1 MET B O 1
ATOM 4035 N N . ALA B 1 5 ? -44.964 -16.064 -9.805 1.00 29.07 2 ALA B N 1
ATOM 4036 C CA . ALA B 1 5 ? -45.207 -14.730 -9.260 1.00 27.13 2 ALA B CA 1
ATOM 4037 C C . ALA B 1 5 ? -44.327 -14.540 -8.018 1.00 26.09 2 ALA B C 1
ATOM 4038 O O . ALA B 1 5 ? -44.142 -15.474 -7.218 1.00 26.65 2 ALA B O 1
ATOM 4040 N N . LEU B 1 6 ? -43.808 -13.314 -7.874 1.00 24.85 3 LEU B N 1
ATOM 4041 C CA . LEU B 1 6 ? -43.133 -12.877 -6.663 1.00 23.67 3 LEU B CA 1
ATOM 4042 C C . LEU B 1 6 ? -44.194 -12.539 -5.624 1.00 22.32 3 LEU B C 1
ATOM 4043 O O . LEU B 1 6 ? -45.040 -11.667 -5.846 1.00 24.18 3 LEU B O 1
ATOM 4048 N N . LEU B 1 7 ? -44.142 -13.242 -4.504 1.00 23.81 4 LEU B N 1
ATOM 4049 C CA . LEU B 1 7 ? -45.075 -13.022 -3.393 1.00 24.33 4 LEU B CA 1
ATOM 4050 C C . LEU B 1 7 ? -44.371 -12.790 -2.070 1.00 23.00 4 LEU B C 1
ATOM 4051 O O . LEU B 1 7 ? -43.415 -13.497 -1.738 1.00 25.14 4 LEU B O 1
ATOM 4056 N N . VAL B 1 8 ? -44.889 -11.832 -1.299 1.00 22.63 5 VAL B N 1
ATOM 4057 C CA . VAL B 1 8 ? -44.282 -11.582 0.000 1.00 22.59 5 VAL B CA 1
ATOM 4058 C C . VAL B 1 8 ? -44.580 -12.694 0.985 1.00 21.81 5 VAL B C 1
ATOM 4059 O O . VAL B 1 8 ? -45.610 -13.368 0.891 1.00 24.35 5 VAL B O 1
ATOM 4063 N N . GLU B 1 9 ? -43.643 -12.932 1.889 1.00 21.99 6 GLU B N 1
ATOM 4064 C CA . GLU B 1 9 ? -43.851 -13.781 3.058 1.00 21.79 6 GLU B CA 1
ATOM 4065 C C . GLU B 1 9 ? -44.035 -12.886 4.266 1.00 21.72 6 GLU B C 1
ATOM 4066 O O . GLU B 1 9 ? -43.856 -11.688 4.185 1.00 20.75 6 GLU B O 1
ATOM 4072 N N . LYS B 1 10 ? -44.439 -13.473 5.380 1.00 21.18 7 LYS B N 1
ATOM 4073 C CA . LYS B 1 10 ? -44.717 -12.716 6.579 1.00 20.89 7 LYS B CA 1
ATOM 4074 C C . LYS B 1 10 ? -44.119 -13.382 7.782 1.00 20.12 7 LYS B C 1
ATOM 4075 O O . LYS B 1 10 ? -44.168 -14.610 7.910 1.00 21.43 7 LYS B O 1
ATOM 4081 N N . THR B 1 11 ? -43.559 -12.581 8.686 1.00 19.90 8 THR B N 1
ATOM 4082 C CA . THR B 1 11 ? -43.074 -13.103 9.958 1.00 19.92 8 THR B CA 1
ATOM 4083 C C . THR B 1 11 ? -44.279 -13.522 10.811 1.00 20.86 8 THR B C 1
ATOM 4084 O O . THR B 1 11 ? -45.420 -13.244 10.483 1.00 20.42 8 THR B O 1
ATOM 4088 N N . THR B 1 12 ? -43.991 -14.080 11.979 1.00 23.28 9 THR B N 1
ATOM 4089 C CA . THR B 1 12 ? -45.043 -14.528 12.898 1.00 24.92 9 THR B CA 1
ATOM 4090 C C . THR B 1 12 ? -45.975 -13.353 13.238 1.00 24.02 9 THR B C 1
ATOM 4091 O O . THR B 1 12 ? -47.178 -13.546 13.385 1.00 24.62 9 THR B O 1
ATOM 4095 N N . SER B 1 13 ? -45.420 -12.140 13.325 1.00 23.78 10 SER B N 1
ATOM 4096 C CA . SER B 1 13 ? -46.172 -10.918 13.652 1.00 23.57 10 SER B CA 1
ATOM 4097 C C . SER B 1 13 ? -46.750 -10.218 12.449 1.00 21.17 10 SER B C 1
ATOM 4098 O O . SER B 1 13 ? -47.332 -9.130 12.560 1.00 23.55 10 SER B O 1
ATOM 4101 N N . GLY B 1 14 ? -46.633 -10.838 11.280 1.00 19.10 11 GLY B N 1
ATOM 4102 C CA . GLY B 1 14 ? -47.274 -10.311 10.093 1.00 19.84 11 GLY B CA 1
ATOM 4103 C C . GLY B 1 14 ? -46.451 -9.342 9.274 1.00 19.38 11 GLY B C 1
ATOM 4104 O O . GLY B 1 14 ? -46.961 -8.789 8.289 1.00 22.58 11 GLY B O 1
ATOM 4105 N N . ARG B 1 15 ? -45.196 -9.113 9.626 1.00 18.61 12 ARG B N 1
ATOM 4106 C CA . ARG B 1 15 ? -44.380 -8.155 8.865 1.00 18.39 12 ARG B CA 1
ATOM 4107 C C . ARG B 1 15 ? -43.895 -8.819 7.587 1.00 17.58 12 ARG B C 1
ATOM 4108 O O . ARG B 1 15 ? -43.456 -9.966 7.611 1.00 18.52 12 ARG B O 1
ATOM 4116 N N . GLU B 1 16 ? -44.031 -8.088 6.496 1.00 18.24 13 GLU B N 1
ATOM 4117 C CA . GLU B 1 16 ? -43.725 -8.603 5.166 1.00 18.73 13 GLU B CA 1
ATOM 4118 C C . GLU B 1 16 ? -42.229 -8.656 4.924 1.00 16.58 13 GLU B C 1
ATOM 4119 O O . GLU B 1 16 ? -41.439 -7.858 5.464 1.00 17.83 13 GLU B O 1
ATOM 4125 N N . TYR B 1 17 ? -41.825 -9.592 4.096 1.00 16.84 14 TYR B N 1
ATOM 4126 C CA . TYR B 1 17 ? -40.439 -9.700 3.641 1.00 15.34 14 TYR B CA 1
ATOM 4127 C C . TYR B 1 17 ? -40.360 -10.599 2.421 1.00 16.07 14 TYR B C 1
ATOM 4128 O O . TYR B 1 17 ? -41.269 -11.387 2.139 1.00 17.72 14 TYR B O 1
ATOM 4137 N N . LYS B 1 18 ? -39.232 -10.491 1.711 1.00 15.63 15 LYS B N 1
ATOM 4138 C CA A LYS B 1 18 ? -38.848 -11.499 0.749 0.50 15.58 15 LYS B CA 1
ATOM 4139 C CA B LYS B 1 18 ? -38.816 -11.568 0.809 0.50 15.35 15 LYS B CA 1
ATOM 4140 C C . LYS B 1 18 ? -37.328 -11.515 0.735 1.00 14.75 15 LYS B C 1
ATOM 4141 O O . LYS B 1 18 ? -36.717 -10.530 0.319 1.00 14.84 15 LYS B O 1
ATOM 4152 N N . VAL B 1 19 ? -36.752 -12.593 1.199 1.00 15.23 16 VAL B N 1
ATOM 4153 C CA . VAL B 1 19 ? -35.316 -12.761 1.266 1.00 14.57 16 VAL B CA 1
ATOM 4154 C C . VAL B 1 19 ? -34.929 -14.125 0.741 1.00 14.90 16 VAL B C 1
ATOM 4155 O O . VAL B 1 19 ? -35.778 -14.994 0.532 1.00 16.94 16 VAL B O 1
ATOM 4159 N N . LYS B 1 20 ? -33.663 -14.371 0.565 1.00 14.88 17 LYS B N 1
ATOM 4160 C CA . LYS B 1 20 ? -33.221 -15.673 0.040 1.00 16.19 17 LYS B CA 1
ATOM 4161 C C . LYS B 1 20 ? -33.522 -16.833 0.979 1.00 16.03 17 LYS B C 1
ATOM 4162 O O . LYS B 1 20 ? -34.031 -17.875 0.560 1.00 17.17 17 LYS B O 1
ATOM 4168 N N . ASP B 1 21 ? -33.192 -16.672 2.240 1.00 15.72 18 ASP B N 1
ATOM 4169 C CA A ASP B 1 21 ? -33.156 -17.791 3.183 0.50 16.11 18 ASP B CA 1
ATOM 4170 C CA B ASP B 1 21 ? -33.270 -17.769 3.207 0.50 15.59 18 ASP B CA 1
ATOM 4171 C C . ASP B 1 21 ? -33.225 -17.277 4.627 1.00 16.31 18 ASP B C 1
ATOM 4172 O O . ASP B 1 21 ? -32.199 -16.849 5.181 1.00 16.35 18 ASP B O 1
ATOM 4181 N N . MET B 1 22 ? -34.390 -17.329 5.227 1.00 16.39 19 MET B N 1
ATOM 4182 C CA A MET B 1 22 ? -34.562 -16.876 6.600 0.70 15.45 19 MET B CA 1
ATOM 4183 C CA B MET B 1 22 ? -34.573 -16.786 6.562 0.30 16.16 19 MET B CA 1
ATOM 4184 C C . MET B 1 22 ? -33.752 -17.594 7.604 1.00 16.47 19 MET B C 1
ATOM 4185 O O . MET B 1 22 ? -33.496 -17.066 8.690 1.00 16.96 19 MET B O 1
ATOM 4194 N N . SER B 1 23 ? -33.296 -18.814 7.264 1.00 16.02 20 SER B N 1
ATOM 4195 C CA . SER B 1 23 ? -32.464 -19.584 8.174 1.00 16.35 20 SER B CA 1
ATOM 4196 C C . SER B 1 23 ? -31.087 -18.988 8.394 1.00 15.18 20 SER B C 1
ATOM 4197 O O . SER B 1 23 ? -30.391 -19.380 9.277 1.00 17.29 20 SER B O 1
ATOM 4200 N N . GLN B 1 24 ? -30.736 -18.003 7.605 1.00 14.73 21 GLN B N 1
ATOM 4201 C CA A GLN B 1 24 ? -29.446 -17.336 7.775 0.50 14.16 21 GLN B CA 1
ATOM 4202 C CA B GLN B 1 24 ? -29.481 -17.276 7.728 0.50 14.54 21 GLN B CA 1
ATOM 4203 C C . GLN B 1 24 ? -29.520 -16.179 8.786 1.00 13.87 21 GLN B C 1
ATOM 4204 O O . GLN B 1 24 ? -28.523 -15.482 9.000 1.00 14.04 21 GLN B O 1
ATOM 4215 N N . ALA B 1 25 ? -30.669 -15.967 9.435 1.00 13.06 22 ALA B N 1
ATOM 4216 C CA . ALA B 1 25 ? -30.818 -14.881 10.365 1.00 13.14 22 ALA B CA 1
ATOM 4217 C C . ALA B 1 25 ? -29.842 -14.959 11.525 1.00 13.28 22 ALA B C 1
ATOM 4218 O O . ALA B 1 25 ? -29.283 -13.929 11.935 1.00 13.47 22 ALA B O 1
ATOM 4220 N N . ASP B 1 26 ? -29.631 -16.130 12.123 1.00 13.75 23 ASP B N 1
ATOM 4221 C CA . ASP B 1 26 ? -28.727 -16.196 13.272 1.00 13.03 23 ASP B CA 1
ATOM 4222 C C . ASP B 1 26 ? -27.303 -15.767 12.879 1.00 13.67 23 ASP B C 1
ATOM 4223 O O . ASP B 1 26 ? -26.628 -15.074 13.636 1.00 12.97 23 ASP B O 1
ATOM 4228 N N . PHE B 1 27 ? -26.858 -16.219 11.716 1.00 12.70 24 PHE B N 1
ATOM 4229 C CA . PHE B 1 27 ? -25.542 -15.825 11.170 1.00 13.13 24 PHE B CA 1
ATOM 4230 C C . PHE B 1 27 ? -25.507 -14.304 10.950 1.00 11.86 24 PHE B C 1
ATOM 4231 O O . PHE B 1 27 ? -24.535 -13.640 11.297 1.00 12.17 24 PHE B O 1
ATOM 4239 N N . GLY B 1 28 ? -26.557 -13.738 10.369 1.00 12.34 25 GLY B N 1
ATOM 4240 C CA . GLY B 1 28 ? -26.645 -12.337 10.192 1.00 11.39 25 GLY B CA 1
ATOM 4241 C C . GLY B 1 28 ? -26.493 -11.593 11.525 1.00 11.63 25 GLY B C 1
ATOM 4242 O O . GLY B 1 28 ? -25.741 -10.625 11.639 1.00 11.73 25 GLY B O 1
ATOM 4243 N N . ARG B 1 29 ? -27.213 -12.047 12.545 1.00 12.19 26 ARG B N 1
ATOM 4244 C CA . ARG B 1 29 ? -27.102 -11.423 13.865 1.00 11.70 26 ARG B CA 1
ATOM 4245 C C . ARG B 1 29 ? -25.701 -11.453 14.417 1.00 11.31 26 ARG B C 1
ATOM 4246 O O . ARG B 1 29 ? -25.234 -10.456 14.987 1.00 11.74 26 ARG B O 1
ATOM 4254 N N . LEU B 1 30 ? -25.011 -12.561 14.264 1.00 11.88 27 LEU B N 1
ATOM 4255 C CA . LEU B 1 30 ? -23.634 -12.687 14.737 1.00 11.97 27 LEU B CA 1
ATOM 4256 C C . LEU B 1 30 ? -22.738 -11.660 14.091 1.00 11.68 27 LEU B C 1
ATOM 4257 O O . LEU B 1 30 ? -21.912 -11.041 14.757 1.00 12.24 27 LEU B O 1
ATOM 4262 N N . GLU B 1 31 ? -22.861 -11.480 12.781 1.00 10.86 28 GLU B N 1
ATOM 4263 C CA . GLU B 1 31 ? -22.020 -10.477 12.114 1.00 10.79 28 GLU B CA 1
ATOM 4264 C C . GLU B 1 31 ? -22.486 -9.046 12.357 1.00 10.84 28 GLU B C 1
ATOM 4265 O O . GLU B 1 31 ? -21.636 -8.145 12.422 1.00 11.51 28 GLU B O 1
ATOM 4271 N N . ILE B 1 32 ? -23.770 -8.819 12.591 1.00 10.82 29 ILE B N 1
ATOM 4272 C CA . ILE B 1 32 ? -24.238 -7.489 12.972 1.00 10.03 29 ILE B CA 1
ATOM 4273 C C . ILE B 1 32 ? -23.659 -7.118 14.330 1.00 10.95 29 ILE B C 1
ATOM 4274 O O . ILE B 1 32 ? -23.237 -5.980 14.537 1.00 11.07 29 ILE B O 1
ATOM 4279 N N . GLU B 1 33 ? -23.605 -8.062 15.264 1.00 10.72 30 GLU B N 1
ATOM 4280 C CA . GLU B 1 33 ? -23.071 -7.770 16.576 1.00 11.74 30 GLU B CA 1
ATOM 4281 C C . GLU B 1 33 ? -21.603 -7.344 16.503 1.00 11.76 30 GLU B C 1
ATOM 4282 O O . GLU B 1 33 ? -21.169 -6.469 17.254 1.00 12.14 30 GLU B O 1
ATOM 4288 N N . LEU B 1 34 ? -20.832 -7.931 15.606 1.00 11.10 31 LEU B N 1
ATOM 4289 C CA . LEU B 1 34 ? -19.460 -7.497 15.363 1.00 11.16 31 LEU B CA 1
ATOM 4290 C C . LEU B 1 34 ? -19.419 -6.122 14.711 1.00 10.75 31 LEU B C 1
ATOM 4291 O O . LEU B 1 34 ? -18.611 -5.263 15.097 1.00 11.45 31 LEU B O 1
ATOM 4296 N N . ALA B 1 35 ? -20.268 -5.893 13.723 1.00 10.57 32 ALA B N 1
ATOM 4297 C CA . ALA B 1 35 ? -20.290 -4.623 13.051 1.00 10.39 32 ALA B CA 1
ATOM 4298 C C . ALA B 1 35 ? -20.618 -3.461 13.985 1.00 10.18 32 ALA B C 1
ATOM 4299 O O . ALA B 1 35 ? -20.083 -2.371 13.866 1.00 11.14 32 ALA B O 1
ATOM 4301 N N . GLU B 1 36 ? -21.513 -3.658 14.950 1.00 10.51 33 GLU B N 1
ATOM 4302 C CA . GLU B 1 36 ? -21.864 -2.616 15.877 1.00 10.84 33 GLU B CA 1
ATOM 4303 C C . GLU B 1 36 ? -20.626 -2.012 16.542 1.00 10.48 33 GLU B C 1
ATOM 4304 O O . GLU B 1 36 ? -20.525 -0.820 16.718 1.00 11.04 33 GLU B O 1
ATOM 4310 N N . VAL B 1 37 ? -19.711 -2.878 16.957 1.00 11.04 34 VAL B N 1
ATOM 4311 C CA . VAL B 1 37 ? -18.465 -2.445 17.614 1.00 11.04 34 VAL B CA 1
ATOM 4312 C C . VAL B 1 37 ? -17.611 -1.589 16.679 1.00 10.66 34 VAL B C 1
ATOM 4313 O O . VAL B 1 37 ? -16.910 -0.670 17.102 1.00 12.14 34 VAL B O 1
ATOM 4317 N N . GLU B 1 38 ? -17.666 -1.883 15.386 1.00 10.49 35 GLU B N 1
ATOM 4318 C CA . GLU B 1 38 ? -16.948 -1.167 14.364 1.00 10.23 35 GLU B CA 1
ATOM 4319 C C . GLU B 1 38 ? -17.680 0.112 13.907 1.00 11.08 35 GLU B C 1
ATOM 4320 O O . GLU B 1 38 ? -17.138 0.836 13.064 1.00 11.51 35 GLU B O 1
ATOM 4326 N N . MET B 1 39 ? -18.867 0.403 14.452 1.00 10.20 36 MET B N 1
ATOM 4327 C CA . MET B 1 39 ? -19.689 1.526 13.971 1.00 10.99 36 MET B CA 1
ATOM 4328 C C . MET B 1 39 ? -20.058 2.457 15.108 1.00 11.15 36 MET B C 1
ATOM 4329 O O . MET B 1 39 ? -21.221 2.633 15.427 1.00 10.87 36 MET B O 1
ATOM 4334 N N . PRO B 1 40 ? -19.048 3.081 15.720 1.00 10.89 37 PRO B N 1
ATOM 4335 C CA . PRO B 1 40 ? -19.316 3.903 16.917 1.00 12.19 37 PRO B CA 1
ATOM 4336 C C . PRO B 1 40 ? -20.221 5.086 16.640 1.00 11.62 37 PRO B C 1
ATOM 4337 O O . PRO B 1 40 ? -20.901 5.528 17.563 1.00 12.70 37 PRO B O 1
ATOM 4341 N N . GLY B 1 41 ? -20.198 5.654 15.456 1.00 11.44 38 GLY B N 1
ATOM 4342 C CA . GLY B 1 41 ? -21.105 6.741 15.208 1.00 12.33 38 GLY B CA 1
ATOM 4343 C C . GLY B 1 41 ? -22.571 6.368 15.254 1.00 11.59 38 GLY B C 1
ATOM 4344 O O . GLY B 1 41 ? -23.382 7.110 15.774 1.00 12.19 38 GLY B O 1
ATOM 4345 N N . LEU B 1 42 ? -22.893 5.216 14.706 1.00 11.59 39 LEU B N 1
ATOM 4346 C CA . LEU B 1 42 ? -24.241 4.718 14.795 1.00 11.26 39 LEU B CA 1
ATOM 4347 C C . LEU B 1 42 ? -24.637 4.339 16.228 1.00 11.62 39 LEU B C 1
ATOM 4348 O O . LEU B 1 42 ? -25.731 4.663 16.677 1.00 12.85 39 LEU B O 1
ATOM 4353 N N . MET B 1 43 ? -23.746 3.687 16.944 1.00 11.90 40 MET B N 1
ATOM 4354 C CA . MET B 1 43 ? -24.063 3.284 18.307 1.00 12.36 40 MET B CA 1
ATOM 4355 C C . MET B 1 43 ? -24.198 4.529 19.204 1.00 12.14 40 MET B C 1
ATOM 4356 O O . MET B 1 43 ? -25.048 4.575 20.074 1.00 13.16 40 MET B O 1
ATOM 4361 N N . ALA B 1 44 ? -23.379 5.536 18.980 1.00 12.19 41 ALA B N 1
ATOM 4362 C CA . ALA B 1 44 ? -23.477 6.777 19.741 1.00 12.91 41 ALA B CA 1
ATOM 4363 C C . ALA B 1 44 ? -24.788 7.463 19.419 1.00 13.10 41 ALA B C 1
ATOM 4364 O O . ALA B 1 44 ? -25.377 8.082 20.297 1.00 14.97 41 ALA B O 1
ATOM 4366 N N . SER B 1 45 ? -25.260 7.382 18.187 1.00 13.25 42 SER B N 1
ATOM 4367 C CA . SER B 1 45 ? -26.532 7.943 17.787 1.00 14.04 42 SER B CA 1
ATOM 4368 C C . SER B 1 45 ? -27.657 7.255 18.518 1.00 14.42 42 SER B C 1
ATOM 4369 O O . SER B 1 45 ? -28.612 7.895 19.002 1.00 15.20 42 SER B O 1
ATOM 4372 N N . ARG B 1 46 ? -27.570 5.944 18.694 1.00 14.03 43 ARG B N 1
ATOM 4373 C CA . ARG B 1 46 ? -28.554 5.221 19.476 1.00 14.01 43 ARG B CA 1
ATOM 4374 C C . ARG B 1 46 ? -28.568 5.663 20.902 1.00 14.14 43 ARG B C 1
ATOM 4375 O O . ARG B 1 46 ? -29.632 5.835 21.503 1.00 16.42 43 ARG B O 1
ATOM 4383 N N . SER B 1 47 ? -27.403 5.830 21.500 1.00 14.95 44 SER B N 1
ATOM 4384 C CA . SER B 1 47 ? -27.339 6.259 22.895 1.00 16.94 44 SER B CA 1
ATOM 4385 C C . SER B 1 47 ? -27.843 7.656 23.102 1.00 17.02 44 SER B C 1
ATOM 4386 O O . SER B 1 47 ? -28.554 7.928 24.079 1.00 18.75 44 SER B O 1
ATOM 4389 N N . GLU B 1 48 ? -27.496 8.548 22.197 1.00 16.28 45 GLU B N 1
ATOM 4390 C CA . GLU B 1 48 ? -27.865 9.953 22.345 1.00 17.89 45 GLU B CA 1
ATOM 4391 C C . GLU B 1 48 ? -29.360 10.156 22.102 1.00 16.74 45 GLU B C 1
ATOM 4392 O O . GLU B 1 48 ? -30.008 10.886 22.867 1.00 19.33 45 GLU B O 1
ATOM 4398 N N . PHE B 1 49 ? -29.926 9.530 21.089 1.00 15.78 46 PHE B N 1
ATOM 4399 C CA . PHE B 1 49 ? -31.240 9.843 20.612 1.00 16.15 46 PHE B CA 1
ATOM 4400 C C . PHE B 1 49 ? -32.314 8.795 20.884 1.00 16.68 46 PHE B C 1
ATOM 4401 O O . PHE B 1 49 ? -33.514 9.086 20.798 1.00 17.70 46 PHE B O 1
ATOM 4409 N N . GLY B 1 50 ? -31.916 7.594 21.204 1.00 17.10 47 GLY B N 1
ATOM 4410 C CA . GLY B 1 50 ? -32.846 6.528 21.500 1.00 17.83 47 GLY B CA 1
ATOM 4411 C C . GLY B 1 50 ? -33.938 6.935 22.490 1.00 18.36 47 GLY B C 1
ATOM 4412 O O . GLY B 1 50 ? -35.130 6.749 22.230 1.00 18.93 47 GLY B O 1
ATOM 4413 N N . PRO B 1 51 ? -33.556 7.471 23.653 1.00 18.42 48 PRO B N 1
ATOM 4414 C CA . PRO B 1 51 ? -34.592 7.740 24.658 1.00 18.81 48 PRO B CA 1
ATOM 4415 C C . PRO B 1 51 ? -35.657 8.716 24.244 1.00 17.93 48 PRO B C 1
ATOM 4416 O O . PRO B 1 51 ? -36.816 8.577 24.663 1.00 19.00 48 PRO B O 1
ATOM 4420 N N . SER B 1 52 ? -35.306 9.691 23.443 1.00 17.57 49 SER B N 1
ATOM 4421 C CA . SER B 1 52 ? -36.290 10.636 22.978 1.00 16.45 49 SER B CA 1
ATOM 4422 C C . SER B 1 52 ? -37.090 10.193 21.753 1.00 16.14 49 SER B C 1
ATOM 4423 O O . SER B 1 52 ? -37.993 10.904 21.308 1.00 16.57 49 SER B O 1
ATOM 4426 N N . GLN B 1 53 ? -36.781 9.033 21.179 1.00 15.50 50 GLN B N 1
ATOM 4427 C CA . GLN B 1 53 ? -37.611 8.482 20.086 1.00 15.48 50 GLN B CA 1
ATOM 4428 C C . GLN B 1 53 ? -37.953 9.492 19.020 1.00 14.96 50 GLN B C 1
ATOM 4429 O O . GLN B 1 53 ? -39.132 9.668 18.711 1.00 16.58 50 GLN B O 1
ATOM 4435 N N . PRO B 1 54 ? -36.933 10.158 18.437 1.00 15.04 51 PRO B N 1
ATOM 4436 C CA . PRO B 1 54 ? -37.227 11.283 17.548 1.00 16.22 51 PRO B CA 1
ATOM 4437 C C . PRO B 1 54 ? -38.009 10.872 16.306 1.00 16.20 51 PRO B C 1
ATOM 4438 O O . PRO B 1 54 ? -38.630 11.742 15.700 1.00 18.62 51 PRO B O 1
ATOM 4442 N N . PHE B 1 55 ? -37.938 9.590 15.897 1.00 15.74 52 PHE B N 1
ATOM 4443 C CA . PHE B 1 55 ? -38.647 9.131 14.698 1.00 16.12 52 PHE B CA 1
ATOM 4444 C C . PHE B 1 55 ? -39.975 8.457 15.028 1.00 17.29 52 PHE B C 1
ATOM 4445 O O . PHE B 1 55 ? -40.577 7.804 14.187 1.00 17.89 52 PHE B O 1
ATOM 4453 N N . LYS B 1 56 ? -40.474 8.644 16.247 1.00 17.94 53 LYS B N 1
ATOM 4454 C CA . LYS B 1 56 ? -41.791 8.099 16.573 1.00 18.25 53 LYS B CA 1
ATOM 4455 C C . LYS B 1 56 ? -42.817 8.522 15.575 1.00 17.80 53 LYS B C 1
ATOM 4456 O O . LYS B 1 56 ? -43.016 9.711 15.314 1.00 19.73 53 LYS B O 1
ATOM 4462 N N . GLY B 1 57 ? -43.502 7.531 15.023 1.00 18.81 54 GLY B N 1
ATOM 4463 C CA . GLY B 1 57 ? -44.535 7.755 14.025 1.00 18.41 54 GLY B CA 1
ATOM 4464 C C . GLY B 1 57 ? -44.036 7.844 12.607 1.00 19.15 54 GLY B C 1
ATOM 4465 O O . GLY B 1 57 ? -44.838 7.839 11.705 1.00 21.88 54 GLY B O 1
ATOM 4466 N N . ALA B 1 58 ? -42.735 7.965 12.371 1.00 17.75 55 ALA B N 1
ATOM 4467 C CA . ALA B 1 58 ? -42.180 8.088 11.026 1.00 16.40 55 ALA B CA 1
ATOM 4468 C C . ALA B 1 58 ? -42.055 6.713 10.382 1.00 16.70 55 ALA B C 1
ATOM 4469 O O . ALA B 1 58 ? -41.660 5.751 11.029 1.00 17.72 55 ALA B O 1
ATOM 4471 N N . LYS B 1 59 ? -42.346 6.714 9.077 1.00 14.31 56 LYS B N 1
ATOM 4472 C CA . LYS B 1 59 ? -42.150 5.562 8.224 1.00 13.97 56 LYS B CA 1
ATOM 4473 C C . LYS B 1 59 ? -41.046 5.879 7.235 1.00 13.07 56 LYS B C 1
ATOM 4474 O O . LYS B 1 59 ? -41.115 6.894 6.541 1.00 15.06 56 LYS B O 1
ATOM 4480 N N . ILE B 1 60 ? -40.025 5.019 7.203 1.00 13.32 57 ILE B N 1
ATOM 4481 C CA . ILE B 1 60 ? -38.851 5.252 6.359 1.00 13.04 57 ILE B CA 1
ATOM 4482 C C . ILE B 1 60 ? -38.736 4.094 5.380 1.00 13.14 57 ILE B C 1
ATOM 4483 O O . ILE B 1 60 ? -38.721 2.946 5.790 1.00 13.41 57 ILE B O 1
ATOM 4488 N N . THR B 1 61 ? -38.675 4.423 4.089 1.00 12.96 58 THR B N 1
ATOM 4489 C CA . THR B 1 61 ? -38.303 3.464 3.042 1.00 13.82 58 THR B CA 1
ATOM 4490 C C . THR B 1 61 ? -36.844 3.749 2.711 1.00 12.44 58 THR B C 1
ATOM 4491 O O . THR B 1 61 ? -36.473 4.840 2.413 1.00 14.21 58 THR B O 1
ATOM 4495 N N . GLY B 1 62 ? -36.046 2.684 2.678 1.00 12.29 59 GLY B N 1
ATOM 4496 C CA . GLY B 1 62 ? -34.666 2.764 2.255 1.00 12.04 59 GLY B CA 1
ATOM 4497 C C . GLY B 1 62 ? -34.322 1.804 1.164 1.00 12.29 59 GLY B C 1
ATOM 4498 O O . GLY B 1 62 ? -34.860 0.733 1.048 1.00 12.75 59 GLY B O 1
ATOM 4499 N N A SER B 1 63 ? -33.211 2.178 0.505 0.50 12.48 60 SER B N 1
ATOM 4500 N N B SER B 1 63 ? -33.490 2.296 0.238 0.50 14.72 60 SER B N 1
ATOM 4501 C CA A SER B 1 63 ? -32.599 1.349 -0.543 0.50 11.20 60 SER B CA 1
ATOM 4502 C CA B SER B 1 63 ? -33.089 1.537 -0.948 0.50 16.07 60 SER B CA 1
ATOM 4503 C C A SER B 1 63 ? -31.089 1.234 -0.508 0.50 11.06 60 SER B C 1
ATOM 4504 C C B SER B 1 63 ? -31.617 1.728 -0.971 0.50 15.93 60 SER B C 1
ATOM 4505 O O A SER B 1 63 ? -30.456 0.749 -1.451 0.50 11.16 60 SER B O 1
ATOM 4506 O O B SER B 1 63 ? -31.145 2.725 -1.460 0.50 18.15 60 SER B O 1
ATOM 4511 N N A LEU B 1 64 ? -30.460 1.689 0.590 0.50 9.81 61 LEU B N 1
ATOM 4512 N N B LEU B 1 64 ? -30.897 0.810 -0.356 0.50 17.20 61 LEU B N 1
ATOM 4513 C CA A LEU B 1 64 ? -29.032 1.432 0.760 0.50 10.07 61 LEU B CA 1
ATOM 4514 C CA B LEU B 1 64 ? -29.477 1.064 0.043 0.50 16.86 61 LEU B CA 1
ATOM 4515 C C A LEU B 1 64 ? -28.771 -0.083 0.583 0.50 12.14 61 LEU B C 1
ATOM 4516 C C B LEU B 1 64 ? -28.944 -0.309 0.245 0.50 14.79 61 LEU B C 1
ATOM 4517 O O A LEU B 1 64 ? -29.579 -0.865 1.057 0.50 12.01 61 LEU B O 1
ATOM 4518 O O B LEU B 1 64 ? -29.629 -1.195 0.797 0.50 13.06 61 LEU B O 1
ATOM 4527 N N . HIS B 1 65 ? -27.692 -0.491 -0.120 1.00 13.62 62 HIS B N 1
ATOM 4528 C CA . HIS B 1 65 ? -27.304 -1.900 -0.327 1.00 12.66 62 HIS B CA 1
ATOM 4529 C C . HIS B 1 65 ? -27.558 -2.699 0.942 1.00 10.96 62 HIS B C 1
ATOM 4530 O O . HIS B 1 65 ? -27.134 -2.274 1.990 1.00 11.08 62 HIS B O 1
ATOM 4537 N N . MET B 1 66 ? -28.178 -3.872 0.835 1.00 10.98 63 MET B N 1
ATOM 4538 C CA . MET B 1 66 ? -28.618 -4.595 2.006 1.00 11.02 63 MET B CA 1
ATOM 4539 C C . MET B 1 66 ? -27.521 -5.473 2.583 1.00 10.91 63 MET B C 1
ATOM 4540 O O . MET B 1 66 ? -27.536 -6.717 2.509 1.00 11.01 63 MET B O 1
ATOM 4545 N N . THR B 1 67 ? -26.523 -4.789 3.147 1.00 9.91 64 THR B N 1
ATOM 4546 C CA . THR B 1 67 ? -25.362 -5.351 3.737 1.00 10.37 64 THR B CA 1
ATOM 4547 C C . THR B 1 67 ? -25.504 -5.382 5.257 1.00 9.89 64 THR B C 1
ATOM 4548 O O . THR B 1 67 ? -26.407 -4.803 5.846 1.00 10.35 64 THR B O 1
ATOM 4552 N N . ILE B 1 68 ? -24.506 -5.995 5.879 1.00 10.09 65 ILE B N 1
ATOM 4553 C CA . ILE B 1 68 ? -24.387 -5.956 7.353 1.00 10.21 65 ILE B CA 1
ATOM 4554 C C . ILE B 1 68 ? -24.287 -4.502 7.857 1.00 10.52 65 ILE B C 1
ATOM 4555 O O . ILE B 1 68 ? -24.836 -4.162 8.903 1.00 10.99 65 ILE B O 1
ATOM 4560 N N . GLN B 1 69 ? -23.605 -3.646 7.129 1.00 9.98 66 GLN B N 1
ATOM 4561 C CA . GLN B 1 69 ? -23.469 -2.266 7.493 1.00 10.68 66 GLN B CA 1
ATOM 4562 C C . GLN B 1 69 ? -24.802 -1.544 7.469 1.00 10.53 66 GLN B C 1
ATOM 4563 O O . GLN B 1 69 ? -25.150 -0.811 8.391 1.00 10.55 66 GLN B O 1
ATOM 4569 N N . THR B 1 70 ? -25.582 -1.798 6.417 1.00 10.60 67 THR B N 1
ATOM 4570 C CA . THR B 1 70 ? -26.897 -1.240 6.308 1.00 10.49 67 THR B CA 1
ATOM 4571 C C . THR B 1 70 ? -27.803 -1.756 7.426 1.00 10.59 67 THR B C 1
ATOM 4572 O O . THR B 1 70 ? -28.664 -1.036 7.915 1.00 11.43 67 THR B O 1
ATOM 4576 N N . ALA B 1 71 ? -27.643 -3.011 7.809 1.00 10.09 68 ALA B N 1
ATOM 4577 C CA . ALA B 1 71 ? -28.403 -3.585 8.901 1.00 10.76 68 ALA B CA 1
ATOM 4578 C C . ALA B 1 71 ? -28.214 -2.759 10.172 1.00 10.49 68 ALA B C 1
ATOM 4579 O O . ALA B 1 71 ? -29.192 -2.483 10.864 1.00 11.02 68 ALA B O 1
ATOM 4581 N N . VAL B 1 72 ? -26.991 -2.337 10.465 1.00 10.72 69 VAL B N 1
ATOM 4582 C CA . VAL B 1 72 ? -26.730 -1.518 11.664 1.00 10.86 69 VAL B CA 1
ATOM 4583 C C . VAL B 1 72 ? -27.415 -0.152 11.505 1.00 10.73 69 VAL B C 1
ATOM 4584 O O . VAL B 1 72 ? -27.945 0.399 12.484 1.00 11.78 69 VAL B O 1
ATOM 4588 N N . LEU B 1 73 ? -27.413 0.422 10.304 1.00 10.57 70 LEU B N 1
ATOM 4589 C CA A LEU B 1 73 ? -28.143 1.664 10.041 0.50 11.39 70 LEU B CA 1
ATOM 4590 C CA B LEU B 1 73 ? -28.136 1.663 10.038 0.50 11.57 70 LEU B CA 1
ATOM 4591 C C . LEU B 1 73 ? -29.639 1.458 10.298 1.00 11.48 70 LEU B C 1
ATOM 4592 O O . LEU B 1 73 ? -30.277 2.233 11.000 1.00 11.97 70 LEU B O 1
ATOM 4601 N N . ILE B 1 74 ? -30.220 0.407 9.734 1.00 11.31 71 ILE B N 1
ATOM 4602 C CA . ILE B 1 74 ? -31.661 0.151 9.884 1.00 11.82 71 ILE B CA 1
ATOM 4603 C C . ILE B 1 74 ? -32.018 0.072 11.344 1.00 12.20 71 ILE B C 1
ATOM 4604 O O . ILE B 1 74 ? -33.014 0.640 11.766 1.00 12.42 71 ILE B O 1
ATOM 4609 N N . GLU B 1 75 ? -31.207 -0.659 12.112 1.00 11.46 72 GLU B N 1
ATOM 4610 C CA . GLU B 1 75 ? -31.469 -0.880 13.500 1.00 12.10 72 GLU B CA 1
ATOM 4611 C C . GLU B 1 75 ? -31.151 0.333 14.361 1.00 12.44 72 GLU B C 1
ATOM 4612 O O . GLU B 1 75 ? -31.630 0.420 15.495 1.00 13.93 72 GLU B O 1
ATOM 4618 N N . THR B 1 76 ? -30.467 1.314 13.813 1.00 11.91 73 THR B N 1
ATOM 4619 C CA . THR B 1 76 ? -30.369 2.602 14.439 1.00 11.95 73 THR B CA 1
ATOM 4620 C C . THR B 1 76 ? -31.648 3.426 14.198 1.00 12.30 73 THR B C 1
ATOM 4621 O O . THR B 1 76 ? -32.168 4.044 15.137 1.00 13.46 73 THR B O 1
ATOM 4625 N N . LEU B 1 77 ? -32.179 3.405 12.972 1.00 12.28 74 LEU B N 1
ATOM 4626 C CA . LEU B 1 77 ? -33.424 4.054 12.694 1.00 12.15 74 LEU B CA 1
ATOM 4627 C C . LEU B 1 77 ? -34.543 3.492 13.571 1.00 12.92 74 LEU B C 1
ATOM 4628 O O . LEU B 1 77 ? -35.337 4.261 14.135 1.00 13.78 74 LEU B O 1
ATOM 4633 N N . THR B 1 78 ? -34.599 2.162 13.698 1.00 12.31 75 THR B N 1
ATOM 4634 C CA . THR B 1 78 ? -35.666 1.559 14.506 1.00 13.85 75 THR B CA 1
ATOM 4635 C C . THR B 1 78 ? -35.419 1.848 16.003 1.00 13.81 75 THR B C 1
ATOM 4636 O O . THR B 1 78 ? -36.371 2.095 16.752 1.00 15.94 75 THR B O 1
ATOM 4640 N N . ALA B 1 79 ? -34.180 1.866 16.443 1.00 13.78 76 ALA B N 1
ATOM 4641 C CA . ALA B 1 79 ? -33.874 2.251 17.827 1.00 14.94 76 ALA B CA 1
ATOM 4642 C C . ALA B 1 79 ? -34.336 3.640 18.161 1.00 14.84 76 ALA B C 1
ATOM 4643 O O . ALA B 1 79 ? -34.660 3.950 19.336 1.00 17.45 76 ALA B O 1
ATOM 4645 N N . LEU B 1 80 ? -34.406 4.498 17.161 1.00 14.35 77 LEU B N 1
ATOM 4646 C CA . LEU B 1 80 ? -34.855 5.883 17.304 1.00 14.95 77 LEU B CA 1
ATOM 4647 C C . LEU B 1 80 ? -36.350 6.036 17.093 1.00 14.91 77 LEU B C 1
ATOM 4648 O O . LEU B 1 80 ? -36.855 7.154 17.164 1.00 16.18 77 LEU B O 1
ATOM 4653 N N . GLY B 1 81 ? -37.059 4.924 16.863 1.00 15.05 78 GLY B N 1
ATOM 4654 C CA . GLY B 1 81 ? -38.503 4.921 16.771 1.00 15.25 78 GLY B CA 1
ATOM 4655 C C . GLY B 1 81 ? -39.140 4.746 15.416 1.00 15.03 78 GLY B C 1
ATOM 4656 O O . GLY B 1 81 ? -40.363 4.686 15.339 1.00 16.78 78 GLY B O 1
ATOM 4657 N N . ALA B 1 82 ? -38.332 4.726 14.350 1.00 14.00 79 ALA B N 1
ATOM 4658 C CA . ALA B 1 82 ? -38.900 4.604 13.014 1.00 14.36 79 ALA B CA 1
ATOM 4659 C C . ALA B 1 82 ? -39.436 3.197 12.772 1.00 14.78 79 ALA B C 1
ATOM 4660 O O . ALA B 1 82 ? -38.915 2.212 13.271 1.00 15.34 79 ALA B O 1
ATOM 4662 N N . GLU B 1 83 ? -40.458 3.156 11.906 1.00 14.48 80 GLU B N 1
ATOM 4663 C CA . GLU B 1 83 ? -40.839 1.946 11.209 1.00 14.78 80 GLU B CA 1
ATOM 4664 C C . GLU B 1 83 ? -40.185 1.983 9.829 1.00 13.50 80 GLU B C 1
ATOM 4665 O O . GLU B 1 83 ? -40.169 3.049 9.206 1.00 14.94 80 GLU B O 1
ATOM 4671 N N . VAL B 1 84 ? -39.713 0.831 9.395 1.00 14.00 81 VAL B N 1
ATOM 4672 C CA . VAL B 1 84 ? -38.812 0.793 8.205 1.00 14.09 81 VAL B CA 1
ATOM 4673 C C . VAL B 1 84 ? -39.208 -0.312 7.250 1.00 13.63 81 VAL B C 1
ATOM 4674 O O . VAL B 1 84 ? -39.523 -1.426 7.666 1.00 13.41 81 VAL B O 1
ATOM 4678 N N . ARG B 1 85 ? -39.131 -0.006 5.978 1.00 12.78 82 ARG B N 1
ATOM 4679 C CA . ARG B 1 85 ? -39.215 -0.993 4.897 1.00 12.99 82 ARG B CA 1
ATOM 4680 C C . ARG B 1 85 ? -37.989 -0.731 4.010 1.00 12.59 82 ARG B C 1
ATOM 4681 O O . ARG B 1 85 ? -37.595 0.400 3.808 1.00 14.14 82 ARG B O 1
ATOM 4689 N N . TRP B 1 86 ? -37.414 -1.801 3.456 1.00 12.49 83 TRP B N 1
ATOM 4690 C CA . TRP B 1 86 ? -36.119 -1.727 2.798 1.00 11.93 83 TRP B CA 1
ATOM 4691 C C . TRP B 1 86 ? -36.039 -2.616 1.586 1.00 11.72 83 TRP B C 1
ATOM 4692 O O . TRP B 1 86 ? -36.640 -3.672 1.502 1.00 13.33 83 TRP B O 1
ATOM 4703 N N . CYS B 1 87 ? -35.210 -2.185 0.631 1.00 11.88 84 CYS B N 1
ATOM 4704 C CA . CYS B 1 87 ? -34.768 -2.986 -0.497 1.00 11.87 84 CYS B CA 1
ATOM 4705 C C . CYS B 1 87 ? -33.305 -2.671 -0.779 1.00 11.60 84 CYS B C 1
ATOM 4706 O O . CYS B 1 87 ? -32.782 -1.704 -0.244 1.00 11.76 84 CYS B O 1
ATOM 4709 N N . SER B 1 88 ? -32.633 -3.468 -1.594 1.00 12.18 85 SER B N 1
ATOM 4710 C CA . SER B 1 88 ? -31.321 -3.112 -2.009 1.00 10.93 85 SER B CA 1
ATOM 4711 C C . SER B 1 88 ? -31.361 -2.320 -3.273 1.00 12.00 85 SER B C 1
ATOM 4712 O O . SER B 1 88 ? -32.237 -2.507 -4.048 1.00 18.73 85 SER B O 1
ATOM 4715 N N . CYS B 1 89 ? -30.386 -1.458 -3.512 1.00 11.77 86 CYS B N 1
ATOM 4716 C CA . CYS B 1 89 ? -30.270 -0.674 -4.734 1.00 12.18 86 CYS B CA 1
ATOM 4717 C C . CYS B 1 89 ? -29.369 -1.333 -5.804 1.00 12.31 86 CYS B C 1
ATOM 4718 O O . CYS B 1 89 ? -29.062 -0.682 -6.784 1.00 13.65 86 CYS B O 1
ATOM 4721 N N . ASN B 1 90 ? -29.046 -2.613 -5.636 1.00 11.63 87 ASN B N 1
ATOM 4722 C CA . ASN B 1 90 ? -28.250 -3.341 -6.607 1.00 11.18 87 ASN B CA 1
ATOM 4723 C C . ASN B 1 90 ? -28.644 -4.781 -6.562 1.00 11.64 87 ASN B C 1
ATOM 4724 O O . ASN B 1 90 ? -28.864 -5.329 -5.477 1.00 12.31 87 ASN B O 1
ATOM 4729 N N . ILE B 1 91 ? -28.695 -5.422 -7.724 1.00 11.57 88 ILE B N 1
ATOM 4730 C CA . ILE B 1 91 ? -29.103 -6.821 -7.816 1.00 11.97 88 ILE B CA 1
ATOM 4731 C C . ILE B 1 91 ? -28.129 -7.823 -7.223 1.00 11.07 88 ILE B C 1
ATOM 4732 O O . ILE B 1 91 ? -28.529 -8.941 -6.963 1.00 11.89 88 ILE B O 1
ATOM 4737 N N . PHE B 1 92 ? -26.861 -7.418 -7.020 1.00 11.24 89 PHE B N 1
ATOM 4738 C CA . PHE B 1 92 ? -25.838 -8.306 -6.477 1.00 11.30 89 PHE B CA 1
ATOM 4739 C C . PHE B 1 92 ? -25.284 -7.916 -5.116 1.00 10.42 89 PHE B C 1
ATOM 4740 O O . PHE B 1 92 ? -24.429 -8.577 -4.592 1.00 11.82 89 PHE B O 1
ATOM 4748 N N . SER B 1 93 ? -25.769 -6.827 -4.525 1.00 10.80 90 SER B N 1
ATOM 4749 C CA . SER B 1 93 ? -25.090 -6.278 -3.340 1.00 9.93 90 SER B CA 1
ATOM 4750 C C . SER B 1 93 ? -25.618 -6.789 -2.007 1.00 11.19 90 SER B C 1
ATOM 4751 O O . SER B 1 93 ? -24.956 -6.611 -0.988 1.00 11.43 90 SER B O 1
ATOM 4754 N N . THR B 1 94 ? -26.786 -7.390 -2.016 1.00 11.03 91 THR B N 1
ATOM 4755 C CA . THR B 1 94 ? -27.337 -7.903 -0.737 1.00 10.83 91 THR B CA 1
ATOM 4756 C C . THR B 1 94 ? -26.429 -8.954 -0.149 1.00 11.05 91 THR B C 1
ATOM 4757 O O . THR B 1 94 ? -25.915 -9.836 -0.849 1.00 12.12 91 THR B O 1
ATOM 4761 N N . GLN B 1 95 ? -26.237 -8.868 1.166 1.00 11.06 92 GLN B N 1
ATOM 4762 C CA . GLN B 1 95 ? -25.701 -9.964 1.971 1.00 11.78 92 GLN B CA 1
ATOM 4763 C C . GLN B 1 95 ? -26.892 -10.706 2.582 1.00 11.38 92 GLN B C 1
ATOM 4764 O O . GLN B 1 95 ? -27.633 -10.141 3.384 1.00 12.06 92 GLN B O 1
ATOM 4770 N N . ASP B 1 96 ? -27.151 -11.899 2.096 1.00 11.68 93 ASP B N 1
ATOM 4771 C CA . ASP B 1 96 ? -28.396 -12.577 2.433 1.00 11.90 93 ASP B CA 1
ATOM 4772 C C . ASP B 1 96 ? -28.601 -12.758 3.933 1.00 11.78 93 ASP B C 1
ATOM 4773 O O . ASP B 1 96 ? -29.724 -12.739 4.387 1.00 12.60 93 ASP B O 1
ATOM 4778 N N . HIS B 1 97 ? -27.518 -12.958 4.677 1.00 11.98 94 HIS B N 1
ATOM 4779 C CA . HIS B 1 97 ? -27.646 -13.145 6.141 1.00 12.36 94 HIS B CA 1
ATOM 4780 C C . HIS B 1 97 ? -28.071 -11.837 6.819 1.00 11.67 94 HIS B C 1
ATOM 4781 O O . HIS B 1 97 ? -28.816 -11.858 7.794 1.00 12.25 94 HIS B O 1
ATOM 4788 N N . ALA B 1 98 ? -27.566 -10.723 6.324 1.00 11.93 95 ALA B N 1
ATOM 4789 C CA . ALA B 1 98 ? -28.001 -9.409 6.809 1.00 11.59 95 ALA B CA 1
ATOM 4790 C C . ALA B 1 98 ? -29.487 -9.183 6.560 1.00 11.51 95 ALA B C 1
ATOM 4791 O O . ALA B 1 98 ? -30.213 -8.783 7.447 1.00 12.21 95 ALA B O 1
ATOM 4793 N N . ALA B 1 99 ? -29.926 -9.515 5.348 1.00 11.90 96 ALA B N 1
ATOM 4794 C CA . ALA B 1 99 ? -31.310 -9.340 5.003 1.00 11.58 96 ALA B CA 1
ATOM 4795 C C . ALA B 1 99 ? -32.212 -10.191 5.890 1.00 12.78 96 ALA B C 1
ATOM 4796 O O . ALA B 1 99 ? -33.249 -9.742 6.356 1.00 13.16 96 ALA B O 1
ATOM 4798 N N . ALA B 1 100 ? -31.787 -11.444 6.140 1.00 12.46 97 ALA B N 1
ATOM 4799 C CA . ALA B 1 100 ? -32.603 -12.363 6.949 1.00 12.55 97 ALA B CA 1
ATOM 4800 C C . ALA B 1 100 ? -32.701 -11.865 8.361 1.00 12.63 97 ALA B C 1
ATOM 4801 O O . ALA B 1 100 ? -33.774 -11.899 8.964 1.00 13.44 97 ALA B O 1
ATOM 4803 N N . ALA B 1 101 ? -31.594 -11.413 8.950 1.00 12.50 98 ALA B N 1
ATOM 4804 C CA . ALA B 1 101 ? -31.663 -10.931 10.339 1.00 12.70 98 ALA B CA 1
ATOM 4805 C C . ALA B 1 101 ? -32.566 -9.716 10.468 1.00 12.38 98 ALA B C 1
ATOM 4806 O O . ALA B 1 101 ? -33.368 -9.638 11.402 1.00 13.24 98 ALA B O 1
ATOM 4808 N N . ILE B 1 102 ? -32.453 -8.802 9.530 1.00 12.19 99 ILE B N 1
ATOM 4809 C CA . ILE B 1 102 ? -33.347 -7.654 9.553 1.00 13.39 99 ILE B CA 1
ATOM 4810 C C . ILE B 1 102 ? -34.812 -8.040 9.384 1.00 12.85 99 ILE B C 1
ATOM 4811 O O . ILE B 1 102 ? -35.702 -7.545 10.105 1.00 13.76 99 ILE B O 1
ATOM 4816 N N . ALA B 1 103 ? -35.090 -8.913 8.427 1.00 13.76 100 ALA B N 1
ATOM 4817 C CA . ALA B 1 103 ? -36.452 -9.365 8.199 1.00 14.60 100 ALA B CA 1
ATOM 4818 C C . ALA B 1 103 ? -37.031 -10.031 9.450 1.00 15.26 100 ALA B C 1
ATOM 4819 O O . ALA B 1 103 ? -38.202 -9.864 9.774 1.00 15.65 100 ALA B O 1
ATOM 4821 N N . ARG B 1 104 ? -36.217 -10.822 10.097 1.00 14.28 101 ARG B N 1
ATOM 4822 C CA . ARG B 1 104 ? -36.680 -11.493 11.285 1.00 14.36 101 ARG B CA 1
ATOM 4823 C C . ARG B 1 104 ? -36.946 -10.534 12.439 1.00 15.31 101 ARG B C 1
ATOM 4824 O O . ARG B 1 104 ? -37.942 -10.689 13.182 1.00 16.30 101 ARG B O 1
ATOM 4832 N N . ASP B 1 105 ? -36.027 -9.604 12.653 1.00 14.46 102 ASP B N 1
ATOM 4833 C CA . ASP B 1 105 ? -35.939 -8.878 13.888 1.00 14.04 102 ASP B CA 1
ATOM 4834 C C . ASP B 1 105 ? -36.372 -7.426 13.857 1.00 14.42 102 ASP B C 1
ATOM 4835 O O . ASP B 1 105 ? -36.753 -6.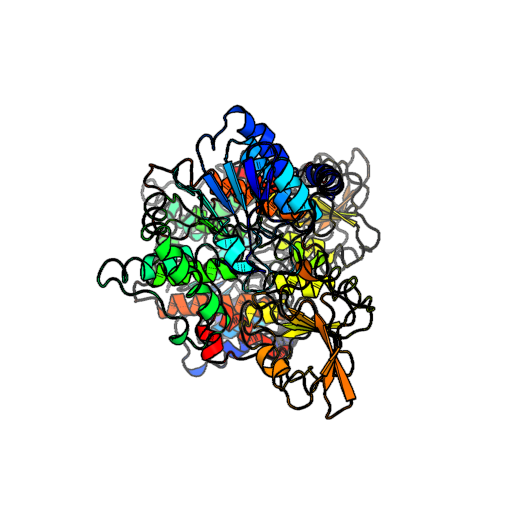919 14.914 1.00 16.94 102 ASP B O 1
ATOM 4840 N N . SER B 1 106 ? -36.358 -6.758 12.696 1.00 14.60 103 SER B N 1
ATOM 4841 C CA . SER B 1 106 ? -36.398 -5.328 12.755 1.00 14.45 103 SER B CA 1
ATOM 4842 C C . SER B 1 106 ? -37.195 -4.583 11.668 1.00 15.15 103 SER B C 1
ATOM 4843 O O . SER B 1 106 ? -37.698 -3.477 11.947 1.00 15.53 103 SER B O 1
ATOM 4846 N N . ALA B 1 107 ? -37.273 -5.092 10.423 1.00 14.44 104 ALA B N 1
ATOM 4847 C CA . ALA B 1 107 ? -37.874 -4.299 9.364 1.00 14.04 104 ALA B CA 1
ATOM 4848 C C . ALA B 1 107 ? -38.291 -5.185 8.217 1.00 14.14 104 ALA B C 1
ATOM 4849 O O . ALA B 1 107 ? -37.687 -6.206 7.993 1.00 14.86 104 ALA B O 1
ATOM 4851 N N . ALA B 1 108 ? -39.288 -4.748 7.450 1.00 13.90 105 ALA B N 1
ATOM 4852 C CA . ALA B 1 108 ? -39.643 -5.396 6.204 1.00 13.73 105 ALA B CA 1
ATOM 4853 C C . ALA B 1 108 ? -38.492 -5.177 5.231 1.00 14.13 105 ALA B C 1
ATOM 4854 O O . ALA B 1 108 ? -38.001 -4.059 5.097 1.00 15.70 105 ALA B O 1
ATOM 4856 N N . VAL B 1 109 ? -38.057 -6.258 4.612 1.00 13.22 106 VAL B N 1
ATOM 4857 C CA A VAL B 1 109 ? -36.910 -6.264 3.683 0.70 13.34 106 VAL B CA 1
ATOM 4858 C CA B VAL B 1 109 ? -37.016 -6.141 3.647 0.30 12.19 106 VAL B CA 1
ATOM 4859 C C . VAL B 1 109 ? -37.268 -7.096 2.481 1.00 12.25 106 VAL B C 1
ATOM 4860 O O . VAL B 1 109 ? -37.732 -8.234 2.656 1.00 14.00 106 VAL B O 1
ATOM 4867 N N . PHE B 1 110 ? -36.979 -6.579 1.302 1.00 13.19 107 PHE B N 1
ATOM 4868 C CA . PHE B 1 110 ? -37.233 -7.258 0.023 1.00 13.46 107 PHE B CA 1
ATOM 4869 C C . PHE B 1 110 ? -35.890 -7.173 -0.721 1.00 12.84 107 PHE B C 1
ATOM 4870 O O . PHE B 1 110 ? -35.585 -6.181 -1.351 1.00 13.25 107 PHE B O 1
ATOM 4878 N N . ALA B 1 111 ? -35.090 -8.212 -0.574 1.00 13.17 108 ALA B N 1
ATOM 4879 C CA . ALA B 1 111 ? -33.718 -8.206 -1.068 1.00 12.85 108 ALA B CA 1
ATOM 4880 C C . ALA B 1 111 ? -33.050 -9.546 -0.995 1.00 12.90 108 ALA B C 1
ATOM 4881 O O . ALA B 1 111 ? -33.141 -10.225 0.020 1.00 13.69 108 ALA B O 1
ATOM 4883 N N . TRP B 1 112 ? -32.338 -9.898 -2.071 1.00 12.69 109 TRP B N 1
ATOM 4884 C CA . TRP B 1 112 ? -31.491 -11.073 -2.112 1.00 13.40 109 TRP B CA 1
ATOM 4885 C C . TRP B 1 112 ? -30.370 -10.852 -3.110 1.00 12.27 109 TRP B C 1
ATOM 4886 O O . TRP B 1 112 ? -30.483 -10.071 -4.041 1.00 12.89 109 TRP B O 1
ATOM 4897 N N . LYS B 1 113 ? -29.278 -11.555 -2.905 1.00 12.15 110 LYS B N 1
ATOM 4898 C CA . LYS B 1 113 ? -28.201 -11.496 -3.845 1.00 11.84 110 LYS B CA 1
ATOM 4899 C C . LYS B 1 113 ? -28.573 -12.271 -5.147 1.00 11.90 110 LYS B C 1
ATOM 4900 O O . LYS B 1 113 ? -29.051 -13.393 -5.026 1.00 13.71 110 LYS B O 1
ATOM 4906 N N . GLY B 1 114 ? -28.334 -11.638 -6.280 1.00 12.02 111 GLY B N 1
ATOM 4907 C CA . GLY B 1 114 ? -28.676 -12.305 -7.539 1.00 12.12 111 GLY B CA 1
ATOM 4908 C C . GLY B 1 114 ? -30.072 -12.110 -7.993 1.00 12.92 111 GLY B C 1
ATOM 4909 O O . GLY B 1 114 ? -30.617 -12.999 -8.636 1.00 14.95 111 GLY B O 1
ATOM 4910 N N . GLU B 1 115 ? -30.657 -10.964 -7.727 1.00 12.83 112 GLU B N 1
ATOM 4911 C CA . GLU B 1 115 ? -31.963 -10.617 -8.308 1.00 12.86 112 GLU B CA 1
ATOM 4912 C C . GLU B 1 115 ? -31.846 -10.462 -9.834 1.00 13.25 112 GLU B C 1
ATOM 4913 O O . GLU B 1 115 ? -30.786 -10.090 -10.358 1.00 14.18 112 GLU B O 1
ATOM 4919 N N . THR B 1 116 ? -32.956 -10.718 -10.529 1.00 13.09 113 THR B N 1
ATOM 4920 C CA . THR B 1 116 ? -33.151 -10.207 -11.875 1.00 14.37 113 THR B CA 1
ATOM 4921 C C . THR B 1 116 ? -33.575 -8.756 -11.793 1.00 14.28 113 THR B C 1
ATOM 4922 O O . THR B 1 116 ? -34.035 -8.280 -10.760 1.00 14.45 113 THR B O 1
ATOM 4926 N N . LEU B 1 117 ? -33.543 -8.052 -12.899 1.00 15.65 114 LEU B N 1
ATOM 4927 C CA . LEU B 1 117 ? -34.053 -6.685 -12.940 1.00 16.45 114 LEU B CA 1
ATOM 4928 C C . LEU B 1 117 ? -35.540 -6.624 -12.680 1.00 15.91 114 LEU B C 1
ATOM 4929 O O . LEU B 1 117 ? -35.984 -5.703 -12.012 1.00 17.64 114 LEU B O 1
ATOM 4934 N N . GLN B 1 118 ? -36.299 -7.605 -13.124 1.00 16.51 115 GLN B N 1
ATOM 4935 C CA A GLN B 1 118 ? -37.704 -7.637 -12.818 0.50 17.44 115 GLN B CA 1
ATOM 4936 C CA B GLN B 1 118 ? -37.723 -7.667 -12.800 0.50 17.35 115 GLN B CA 1
ATOM 4937 C C . GLN B 1 118 ? -37.901 -7.738 -11.293 1.00 16.24 115 GLN B C 1
ATOM 4938 O O . GLN B 1 118 ? -38.720 -7.037 -10.714 1.00 18.66 115 GLN B O 1
ATOM 4949 N N . GLU B 1 119 ? -37.151 -8.613 -10.668 1.00 15.05 116 GLU B N 1
ATOM 4950 C CA . GLU B 1 119 ? -37.222 -8.797 -9.204 1.00 15.16 116 GLU B CA 1
ATOM 4951 C C . GLU B 1 119 ? -36.784 -7.506 -8.488 1.00 14.45 116 GLU B C 1
ATOM 4952 O O . GLU B 1 119 ? -37.362 -7.145 -7.460 1.00 15.56 116 GLU B O 1
ATOM 4958 N N . TYR B 1 120 ? -35.715 -6.883 -8.982 1.00 13.66 117 TYR B N 1
ATOM 4959 C CA . TYR B 1 120 ? -35.229 -5.652 -8.410 1.00 13.15 117 TYR B CA 1
ATOM 4960 C C . TYR B 1 120 ? -36.269 -4.564 -8.291 1.00 14.57 117 TYR B C 1
ATOM 4961 O O . TYR B 1 120 ? -36.457 -3.921 -7.234 1.00 14.73 117 TYR B O 1
ATOM 4970 N N . TRP B 1 121 ? -37.010 -4.353 -9.364 1.00 15.15 118 TRP B N 1
ATOM 4971 C CA . TRP B 1 121 ? -38.011 -3.339 -9.397 1.00 15.50 118 TRP B CA 1
ATOM 4972 C C . TRP B 1 121 ? -39.255 -3.717 -8.572 1.00 16.51 118 TRP B C 1
ATOM 4973 O O . TRP B 1 121 ? -39.851 -2.844 -7.931 1.00 17.83 118 TRP B O 1
ATOM 4984 N N . TRP B 1 122 ? -39.569 -5.005 -8.513 1.00 16.50 119 TRP B N 1
ATOM 4985 C CA . TRP B 1 122 ? -40.626 -5.464 -7.644 1.00 17.05 119 TRP B CA 1
ATOM 4986 C C . TRP B 1 122 ? -40.220 -5.180 -6.193 1.00 16.76 119 TRP B C 1
ATOM 4987 O O . TRP B 1 122 ? -41.061 -4.675 -5.428 1.00 18.21 119 TRP B O 1
ATOM 4998 N N . CYS B 1 123 ? -38.986 -5.485 -5.816 1.00 15.40 120 CYS B N 1
ATOM 4999 C CA . CYS B 1 123 ? -38.542 -5.198 -4.451 1.00 16.01 120 CYS B CA 1
ATOM 5000 C C . CYS B 1 123 ? -38.638 -3.745 -4.121 1.00 15.42 120 CYS B C 1
ATOM 5001 O O . CYS B 1 123 ? -38.969 -3.378 -3.000 1.00 16.30 120 CYS B O 1
ATOM 5004 N N . THR B 1 124 ? -38.306 -2.889 -5.073 1.00 15.02 121 THR B N 1
ATOM 5005 C CA . THR B 1 124 ? -38.344 -1.438 -4.850 1.00 16.88 121 THR B CA 1
ATOM 5006 C C . THR B 1 124 ? -39.790 -0.991 -4.617 1.00 18.53 121 THR B C 1
ATOM 5007 O O . THR B 1 124 ? -40.096 -0.221 -3.709 1.00 19.47 121 THR B O 1
ATOM 5011 N N . GLU B 1 125 ? -40.698 -1.486 -5.471 1.00 18.08 122 GLU B N 1
ATOM 5012 C CA . GLU B 1 125 ? -42.071 -1.138 -5.297 1.00 18.99 122 GLU B CA 1
ATOM 5013 C C . GLU B 1 125 ? -42.560 -1.609 -3.921 1.00 19.92 122 GLU B C 1
ATOM 5014 O O . GLU B 1 125 ? -43.332 -0.877 -3.225 1.00 21.63 122 GLU B O 1
ATOM 5020 N N . ARG B 1 126 ? -42.220 -2.833 -3.520 1.00 18.78 123 ARG B N 1
ATOM 5021 C CA A ARG B 1 126 ? -42.601 -3.276 -2.218 0.50 18.08 123 ARG B CA 1
ATOM 5022 C CA B ARG B 1 126 ? -42.545 -3.434 -2.188 0.50 18.42 123 ARG B CA 1
ATOM 5023 C C . ARG B 1 126 ? -42.051 -2.501 -1.068 1.00 18.16 123 ARG B C 1
ATOM 5024 O O . ARG B 1 126 ? -42.780 -2.197 -0.142 1.00 20.01 123 ARG B O 1
ATOM 5039 N N . ALA B 1 127 ? -40.814 -2.091 -1.133 1.00 16.73 124 ALA B N 1
ATOM 5040 C CA . ALA B 1 127 ? -40.273 -1.263 -0.063 1.00 14.76 124 ALA B CA 1
ATOM 5041 C C . ALA B 1 127 ? -41.052 0.029 0.086 1.00 15.35 124 ALA B C 1
ATOM 5042 O O . ALA B 1 127 ? -41.131 0.615 1.173 1.00 15.82 124 ALA B O 1
ATOM 5044 N N . LEU B 1 128 ? -41.632 0.495 -1.014 1.00 17.56 125 LEU B N 1
ATOM 5045 C CA . LEU B 1 128 ? -42.468 1.699 -1.001 1.00 19.89 125 LEU B CA 1
ATOM 5046 C C . LEU B 1 128 ? -43.933 1.517 -0.657 1.00 20.48 125 LEU B C 1
ATOM 5047 O O . LEU B 1 128 ? -44.645 2.499 -0.458 1.00 24.06 125 LEU B O 1
ATOM 5052 N N A ASP B 1 129 ? -44.399 0.345 -0.681 0.50 19.35 126 ASP B N 1
ATOM 5053 N N B ASP B 1 129 ? -44.301 0.198 -0.463 0.50 19.80 126 ASP B N 1
ATOM 5054 C CA A ASP B 1 129 ? -45.802 0.279 -0.648 0.50 17.64 126 ASP B CA 1
ATOM 5055 C CA B ASP B 1 129 ? -45.729 -0.432 -0.253 0.50 19.99 126 ASP B CA 1
ATOM 5056 C C A ASP B 1 129 ? -46.146 -0.169 0.777 0.50 18.29 126 ASP B C 1
ATOM 5057 C C B ASP B 1 129 ? -46.114 -0.394 1.190 0.50 18.96 126 ASP B C 1
ATOM 5058 O O A ASP B 1 129 ? -46.037 -1.277 1.080 0.50 17.71 126 ASP B O 1
ATOM 5059 O O B ASP B 1 129 ? -46.066 -1.418 1.948 0.50 19.53 126 ASP B O 1
ATOM 5068 N N . TRP B 1 130 ? -46.542 0.784 1.608 1.00 19.42 127 TRP B N 1
ATOM 5069 C CA . TRP B 1 130 ? -46.883 0.780 3.016 1.00 18.12 127 TRP B CA 1
ATOM 5070 C C . TRP B 1 130 ? -48.301 0.332 3.344 1.00 22.18 127 TRP B C 1
ATOM 5071 O O . TRP B 1 130 ? -48.674 0.131 4.507 1.00 25.71 127 TRP B O 1
ATOM 5082 N N . GLY B 1 131 ? -49.120 0.126 2.339 1.00 22.11 128 GLY B N 1
ATOM 5083 C CA . GLY B 1 131 ? -50.487 -0.287 2.617 1.00 23.94 128 GLY B CA 1
ATOM 5084 C C . GLY B 1 131 ? -51.355 0.833 3.104 1.00 24.49 128 GLY B C 1
ATOM 5085 O O . GLY B 1 131 ? -51.052 1.985 2.931 1.00 24.19 128 GLY B O 1
ATOM 5086 N N . PRO B 1 132 ? -52.539 0.492 3.648 1.00 27.55 129 PRO B N 1
ATOM 5087 C CA . PRO B 1 132 ? -53.534 1.575 3.762 1.00 27.69 129 PRO B CA 1
ATOM 5088 C C . PRO B 1 132 ? -53.215 2.771 4.691 1.00 26.89 129 PRO B C 1
ATOM 5089 O O . PRO B 1 132 ? -53.742 3.888 4.481 1.00 28.46 129 PRO B O 1
ATOM 5093 N N . GLY B 1 133 ? -52.363 2.552 5.681 1.00 24.78 130 GLY B N 1
ATOM 5094 C CA . GLY B 1 133 ? -51.899 3.621 6.532 1.00 23.06 130 GLY B CA 1
ATOM 5095 C C . GLY B 1 133 ? -50.941 4.607 5.870 1.00 20.51 130 GLY B C 1
ATOM 5096 O O . GLY B 1 133 ? -50.593 5.638 6.487 1.00 20.23 130 GLY B O 1
ATOM 5097 N N . GLY B 1 134 ? -50.546 4.332 4.612 1.00 19.89 131 GLY B N 1
ATOM 5098 C CA . GLY B 1 134 ? -49.686 5.234 3.894 1.00 19.57 131 GLY B CA 1
ATOM 5099 C C . GLY B 1 134 ? -48.236 5.269 4.359 1.00 16.64 131 GLY B C 1
ATOM 5100 O O . GLY B 1 134 ? -47.807 4.603 5.312 1.00 17.71 131 GLY B O 1
ATOM 5101 N N . GLY B 1 135 ? -47.468 5.979 3.568 1.00 17.26 132 GLY B N 1
ATOM 5102 C CA . GLY B 1 135 ? -46.028 6.079 3.770 1.00 16.39 132 GLY B CA 1
ATOM 5103 C C . GLY B 1 135 ? -45.285 5.942 2.440 1.00 16.64 132 GLY B C 1
ATOM 5104 O O . GLY B 1 135 ? -45.884 5.655 1.403 1.00 18.37 132 GLY B O 1
ATOM 5105 N N . PRO B 1 136 ? -43.980 6.213 2.479 1.00 15.83 133 PRO B N 1
ATOM 5106 C CA . PRO B 1 136 ? -43.200 6.633 3.599 1.00 14.86 133 PRO B CA 1
ATOM 5107 C C . PRO B 1 136 ? -43.296 8.130 3.911 1.00 15.72 133 PRO B C 1
ATOM 5108 O O . PRO B 1 136 ? -43.712 8.918 3.064 1.00 17.53 133 PRO B O 1
ATOM 5112 N N . ASP B 1 137 ? -42.841 8.506 5.103 1.00 15.29 134 ASP B N 1
ATOM 5113 C CA . ASP B 1 137 ? -42.526 9.879 5.384 1.00 15.60 134 ASP B CA 1
ATOM 5114 C C . ASP B 1 137 ? -41.168 10.333 4.939 1.00 15.07 134 ASP B C 1
ATOM 5115 O O . ASP B 1 137 ? -40.972 11.508 4.638 1.00 15.73 134 ASP B O 1
ATOM 5120 N N . LEU B 1 138 ? -40.233 9.380 4.903 1.00 14.73 135 LEU B N 1
ATOM 5121 C CA . LEU B 1 138 ? -38.810 9.644 4.674 1.00 14.24 135 LEU B CA 1
ATOM 5122 C C . LEU B 1 138 ? -38.262 8.603 3.763 1.00 14.25 135 LEU B C 1
ATOM 5123 O O . LEU B 1 138 ? -38.648 7.443 3.862 1.00 14.32 135 LEU B O 1
ATOM 5128 N N . ILE B 1 139 ? -37.301 8.999 2.923 1.00 13.76 136 ILE B N 1
ATOM 5129 C CA . ILE B 1 139 ? -36.637 8.080 2.009 1.00 12.98 136 ILE B CA 1
ATOM 5130 C C . ILE B 1 139 ? -35.144 8.195 2.219 1.00 12.60 136 ILE B C 1
ATOM 5131 O O . ILE B 1 139 ? -34.602 9.277 2.253 1.00 13.07 136 ILE B O 1
ATOM 5136 N N . VAL B 1 140 ? -34.520 7.025 2.301 1.00 12.83 137 VAL B N 1
ATOM 5137 C CA . VAL B 1 140 ? -33.046 6.896 2.256 1.00 13.05 137 VAL B CA 1
ATOM 5138 C C . VAL B 1 140 ? -32.723 6.202 0.925 1.00 12.51 137 VAL B C 1
ATOM 5139 O O . VAL B 1 140 ? -33.169 5.103 0.706 1.00 13.80 137 VAL B O 1
ATOM 5143 N N . ASP B 1 141 ? -31.999 6.879 0.052 1.00 12.40 138 ASP B N 1
ATOM 5144 C CA . ASP B 1 141 ? -31.780 6.366 -1.306 1.00 12.59 138 ASP B CA 1
ATOM 5145 C C . ASP B 1 141 ? -30.309 6.350 -1.615 1.00 11.66 138 ASP B C 1
ATOM 5146 O O . ASP B 1 141 ? -29.519 7.098 -1.075 1.00 13.49 138 ASP B O 1
ATOM 5151 N N . ASP B 1 142 ? -29.926 5.454 -2.483 1.00 13.13 139 ASP B N 1
ATOM 5152 C CA . ASP B 1 142 ? -28.565 5.277 -2.954 1.00 11.55 139 ASP B CA 1
ATOM 5153 C C . ASP B 1 142 ? -28.655 5.015 -4.458 1.00 12.61 139 ASP B C 1
ATOM 5154 O O . ASP B 1 142 ? -28.998 3.910 -4.888 1.00 13.59 139 ASP B O 1
ATOM 5159 N N . GLY B 1 143 ? -28.345 6.046 -5.235 1.00 12.28 140 GLY B N 1
ATOM 5160 C CA . GLY B 1 143 ? -28.366 5.971 -6.675 1.00 12.67 140 GLY B CA 1
ATOM 5161 C C . GLY B 1 143 ? -29.586 6.545 -7.316 1.00 12.66 140 GLY B C 1
ATOM 5162 O O . GLY B 1 143 ? -29.583 6.752 -8.522 1.00 15.09 140 GLY B O 1
ATOM 5163 N N . GLY B 1 144 ? -30.622 6.797 -6.522 1.00 13.21 141 GLY B N 1
ATOM 5164 C CA . GLY B 1 144 ? -31.802 7.459 -6.999 1.00 14.86 141 GLY B CA 1
ATOM 5165 C C . GLY B 1 144 ? -32.917 6.622 -7.634 1.00 13.22 141 GLY B C 1
ATOM 5166 O O . GLY B 1 144 ? -33.867 7.217 -8.139 1.00 13.49 141 GLY B O 1
ATOM 5167 N N . ASP B 1 145 ? -32.842 5.306 -7.657 1.00 13.83 142 ASP B N 1
ATOM 5168 C CA . ASP B 1 145 ? -33.904 4.517 -8.287 1.00 13.29 142 ASP B CA 1
ATOM 5169 C C . ASP B 1 145 ? -35.253 4.657 -7.560 1.00 13.78 142 ASP B C 1
ATOM 5170 O O . ASP B 1 145 ? -36.306 4.709 -8.198 1.00 14.44 142 ASP B O 1
ATOM 5175 N N . THR B 1 146 ? -35.255 4.671 -6.239 1.00 14.53 143 THR B N 1
ATOM 5176 C CA . THR B 1 146 ? -36.504 4.831 -5.491 1.00 15.49 143 THR B CA 1
ATOM 5177 C C . THR B 1 146 ? -37.127 6.185 -5.779 1.00 14.14 143 THR B C 1
ATOM 5178 O O . THR B 1 146 ? -38.307 6.299 -6.055 1.00 14.67 143 THR B O 1
ATOM 5182 N N . THR B 1 147 ? -36.291 7.198 -5.752 1.00 14.12 144 THR B N 1
ATOM 5183 C CA . THR B 1 147 ? -36.699 8.547 -6.059 1.00 14.74 144 THR B CA 1
ATOM 5184 C C . THR B 1 147 ? -37.252 8.627 -7.502 1.00 13.19 144 THR B C 1
ATOM 5185 O O . THR B 1 147 ? -38.282 9.252 -7.743 1.00 14.37 144 THR B O 1
ATOM 5189 N N . LEU B 1 148 ? -36.585 7.975 -8.419 1.00 13.51 145 LEU B N 1
ATOM 5190 C CA A LEU B 1 148 ? -37.011 7.943 -9.824 0.50 13.65 145 LEU B CA 1
ATOM 5191 C CA B LEU B 1 148 ? -37.007 7.948 -9.815 0.50 13.70 145 LEU B CA 1
ATOM 5192 C C . LEU B 1 148 ? -38.402 7.304 -9.937 1.00 13.41 145 LEU B C 1
ATOM 5193 O O . LEU B 1 148 ? -39.264 7.786 -10.653 1.00 14.65 145 LEU B O 1
ATOM 5202 N N . LEU B 1 149 ? -38.578 6.174 -9.258 1.00 13.35 146 LEU B N 1
ATOM 5203 C CA . LEU B 1 149 ? -39.876 5.491 -9.337 1.00 13.74 146 LEU B CA 1
ATOM 5204 C C . LEU B 1 149 ? -41.019 6.382 -8.875 1.00 13.48 146 LEU B C 1
ATOM 5205 O O . LEU B 1 149 ? -42.086 6.440 -9.490 1.00 14.48 146 LEU B O 1
ATOM 5210 N N . ILE B 1 150 ? -40.793 7.112 -7.823 1.00 13.29 147 ILE B N 1
ATOM 5211 C CA . ILE B 1 150 ? -41.801 8.015 -7.316 1.00 13.71 147 ILE B CA 1
ATOM 5212 C C . ILE B 1 150 ? -42.114 9.128 -8.324 1.00 13.50 147 ILE B C 1
ATOM 5213 O O . ILE B 1 150 ? -43.284 9.428 -8.578 1.00 14.08 147 ILE B O 1
ATOM 5218 N N . HIS B 1 151 ? -41.083 9.703 -8.902 1.00 13.03 148 HIS B N 1
ATOM 5219 C CA . HIS B 1 151 ? -41.270 10.782 -9.849 1.00 13.40 148 HIS B CA 1
ATOM 5220 C C . HIS B 1 151 ? -41.947 10.284 -11.125 1.00 12.76 148 HIS B C 1
ATOM 5221 O O . HIS B 1 151 ? -42.850 10.945 -11.649 1.00 14.93 148 HIS B O 1
ATOM 5228 N N . GLU B 1 152 ? -41.525 9.130 -11.649 1.00 13.72 149 GLU B N 1
ATOM 5229 C CA . GLU B 1 152 ? -42.155 8.526 -12.821 1.00 14.24 149 GLU B CA 1
ATOM 5230 C C . GLU B 1 152 ? -43.582 8.109 -12.478 1.00 13.52 149 GLU B C 1
ATOM 5231 O O . GLU B 1 152 ? -44.482 8.187 -13.306 1.00 15.25 149 GLU B O 1
ATOM 5237 N N . GLY B 1 153 ? -43.799 7.632 -11.273 1.00 14.29 150 GLY B N 1
ATOM 5238 C CA . GLY B 1 153 ? -45.124 7.229 -10.833 1.00 14.35 150 GLY B CA 1
ATOM 5239 C C . GLY B 1 153 ? -46.083 8.405 -10.775 1.00 14.74 150 GLY B C 1
ATOM 5240 O O . GLY B 1 153 ? -47.224 8.307 -11.210 1.00 15.33 150 GLY B O 1
ATOM 5241 N N . VAL B 1 154 ? -45.635 9.541 -10.261 1.00 14.27 151 VAL B N 1
ATOM 5242 C CA . VAL B 1 154 ? -46.446 10.724 -10.266 1.00 14.38 151 VAL B CA 1
ATOM 5243 C C . VAL B 1 154 ? -46.804 11.107 -11.692 1.00 14.45 151 VAL B C 1
ATOM 5244 O O . VAL B 1 154 ? -47.953 11.439 -11.986 1.00 15.80 151 VAL B O 1
ATOM 5248 N N . LYS B 1 155 ? -45.841 11.109 -12.575 1.00 15.64 152 LYS B N 1
ATOM 5249 C CA . LYS B 1 155 ? -46.133 11.450 -13.954 1.00 16.10 152 LYS B CA 1
ATOM 5250 C C . LYS B 1 155 ? -47.182 10.537 -14.571 1.00 15.33 152 LYS B C 1
ATOM 5251 O O . LYS B 1 155 ? -48.114 10.975 -15.225 1.00 16.51 152 LYS B O 1
ATOM 5257 N N . ALA B 1 156 ? -47.037 9.242 -14.365 1.00 14.63 153 ALA B N 1
ATOM 5258 C CA . ALA B 1 156 ? -47.999 8.275 -14.880 1.00 14.96 153 ALA B CA 1
ATOM 5259 C C . ALA B 1 156 ? -49.373 8.518 -14.260 1.00 13.71 153 ALA B C 1
ATOM 5260 O O . ALA B 1 156 ? -50.397 8.419 -14.914 1.00 14.52 153 ALA B O 1
ATOM 5262 N N . GLU B 1 157 ? -49.411 8.826 -12.973 1.00 14.21 154 GLU B N 1
ATOM 5263 C CA . GLU B 1 157 ? -50.661 9.045 -12.288 1.00 13.80 154 GLU B CA 1
ATOM 5264 C C . GLU B 1 157 ? -51.339 10.298 -12.803 1.00 15.75 154 GLU B C 1
ATOM 5265 O O . GLU B 1 157 ? -52.555 10.356 -12.817 1.00 16.59 154 GLU B O 1
ATOM 5271 N N . GLU B 1 158 ? -50.574 11.310 -13.158 1.00 16.10 155 GLU B N 1
ATOM 5272 C CA A GLU B 1 158 ? -51.121 12.530 -13.787 0.50 16.73 155 GLU B CA 1
ATOM 5273 C CA B GLU B 1 158 ? -51.192 12.516 -13.715 0.50 16.46 155 GLU B CA 1
ATOM 5274 C C . GLU B 1 158 ? -51.818 12.254 -15.087 1.00 17.02 155 GLU B C 1
ATOM 5275 O O . GLU B 1 158 ? -52.920 12.744 -15.398 1.00 17.23 155 GLU B O 1
ATOM 5286 N N . ILE B 1 159 ? -51.152 11.497 -15.930 1.00 15.70 156 ILE B N 1
ATOM 5287 C CA . ILE B 1 159 ? -51.704 11.087 -17.184 1.00 16.37 156 ILE B CA 1
ATOM 5288 C C . ILE B 1 159 ? -52.959 10.259 -16.979 1.00 15.98 156 ILE B C 1
ATOM 5289 O O . ILE B 1 159 ? -53.985 10.448 -17.656 1.00 17.65 156 ILE B O 1
ATOM 5294 N N . TYR B 1 160 ? -52.912 9.330 -16.050 1.00 16.03 157 TYR B N 1
ATOM 5295 C CA . TYR B 1 160 ? -54.070 8.510 -15.724 1.00 15.63 157 TYR B CA 1
ATOM 5296 C C . TYR B 1 160 ? -55.223 9.328 -15.219 1.00 16.74 157 TYR B C 1
ATOM 5297 O O . TYR B 1 160 ? -56.361 9.118 -15.606 1.00 18.50 157 TYR B O 1
ATOM 5306 N N . GLU B 1 161 ? -54.957 10.294 -14.377 1.00 17.15 158 GLU B N 1
ATOM 5307 C CA A GLU B 1 161 ? -56.003 11.129 -13.852 0.50 18.09 158 GLU B CA 1
ATOM 5308 C CA B GLU B 1 161 ? -56.021 11.100 -13.834 0.50 17.78 158 GLU B CA 1
ATOM 5309 C C . GLU B 1 161 ? -56.699 11.893 -14.956 1.00 18.60 158 GLU B C 1
ATOM 5310 O O . GLU B 1 161 ? -57.911 12.034 -14.983 1.00 20.36 158 GLU B O 1
ATOM 5321 N N . LYS B 1 162 ? -55.924 12.387 -15.881 1.00 19.63 159 LYS B N 1
ATOM 5322 C CA . LYS B 1 162 ? -56.474 13.201 -16.972 1.00 23.07 159 LYS B CA 1
ATOM 5323 C C . LYS B 1 162 ? -57.249 12.388 -17.983 1.00 23.80 159 LYS B C 1
ATOM 5324 O O . LYS B 1 162 ? -58.304 12.874 -18.434 1.00 26.49 159 LYS B O 1
ATOM 5330 N N . SER B 1 163 ? -56.758 11.219 -18.373 1.00 24.02 160 SER B N 1
ATOM 5331 C CA . SER B 1 163 ? -57.302 10.432 -19.537 1.00 24.70 160 SER B CA 1
ATOM 5332 C C . SER B 1 163 ? -57.548 8.978 -19.298 1.00 24.82 160 SER B C 1
ATOM 5333 O O . SER B 1 163 ? -58.081 8.300 -20.197 1.00 25.69 160 SER B O 1
ATOM 5336 N N . GLY B 1 164 ? -57.195 8.480 -18.124 1.00 22.83 161 GLY B N 1
ATOM 5337 C CA . GLY B 1 164 ? -57.359 7.066 -17.806 1.00 22.80 161 GLY B CA 1
ATOM 5338 C C . GLY B 1 164 ? -56.340 6.205 -18.504 1.00 22.05 161 GLY B C 1
ATOM 5339 O O . GLY B 1 164 ? -56.410 4.974 -18.379 1.00 23.84 161 GLY B O 1
ATOM 5340 N N . GLN B 1 165 ? -55.375 6.821 -19.216 1.00 21.01 162 GLN B N 1
ATOM 5341 C CA . GLN B 1 165 ? -54.349 6.045 -19.927 1.00 20.82 162 GLN B CA 1
ATOM 5342 C C . GLN B 1 165 ? -53.299 5.524 -18.970 1.00 18.33 162 GLN B C 1
ATOM 5343 O O . GLN B 1 165 ? -52.901 6.191 -18.028 1.00 19.04 162 GLN B O 1
ATOM 5349 N N . PHE B 1 166 ? -52.901 4.280 -19.211 1.00 18.30 163 PHE B N 1
ATOM 5350 C CA . PHE B 1 166 ? -51.838 3.592 -18.486 1.00 17.33 163 PHE B CA 1
ATOM 5351 C C . PHE B 1 166 ? -50.520 3.698 -19.267 1.00 18.57 163 PHE B C 1
ATOM 5352 O O . PHE B 1 166 ? -50.510 3.830 -20.480 1.00 20.78 163 PHE B O 1
ATOM 5360 N N . PRO B 1 167 ? -49.374 3.575 -18.577 1.00 18.54 164 PRO B N 1
ATOM 5361 C CA . PRO B 1 167 ? -48.110 3.422 -19.271 1.00 19.22 164 PRO B CA 1
ATOM 5362 C C . PRO B 1 167 ? -48.120 2.177 -20.134 1.00 20.26 164 PRO B C 1
ATOM 5363 O O . PRO B 1 167 ? -48.847 1.195 -19.887 1.00 22.67 164 PRO B O 1
ATOM 5367 N N . ASP B 1 168 ? -47.268 2.192 -21.143 1.00 22.26 165 ASP B N 1
ATOM 5368 C CA . ASP B 1 168 ? -47.208 1.103 -22.126 1.00 23.68 165 ASP B CA 1
ATOM 5369 C C . ASP B 1 168 ? -45.741 0.812 -22.314 1.00 22.74 165 ASP B C 1
ATOM 5370 O O . ASP B 1 168 ? -45.022 1.649 -22.885 1.00 22.46 165 ASP B O 1
ATOM 5375 N N . PRO B 1 169 ? -45.256 -0.352 -21.834 1.00 22.39 166 PRO B N 1
ATOM 5376 C CA . PRO B 1 169 ? -43.814 -0.584 -22.024 1.00 24.10 166 PRO B CA 1
ATOM 5377 C C . PRO B 1 169 ? -43.416 -0.528 -23.509 1.00 25.12 166 PRO B C 1
ATOM 5378 O O . PRO B 1 169 ? -42.245 -0.304 -23.832 1.00 25.11 166 PRO B O 1
ATOM 5382 N N . ASP B 1 170 ? -44.372 -0.704 -24.432 1.00 27.58 167 ASP B N 1
ATOM 5383 C CA . ASP B 1 170 ? -44.015 -0.633 -25.873 1.00 29.29 167 ASP B CA 1
ATOM 5384 C C . ASP B 1 170 ? -43.445 0.712 -26.288 1.00 29.98 167 ASP B C 1
ATOM 5385 O O . ASP B 1 170 ? -42.799 0.826 -27.329 1.00 32.19 167 ASP B O 1
ATOM 5390 N N . SER B 1 171 ? -43.696 1.719 -25.472 1.00 29.31 168 SER B N 1
ATOM 5391 C CA . SER B 1 171 ? -43.279 3.099 -25.746 1.00 28.95 168 SER B CA 1
ATOM 5392 C C . SER B 1 171 ? -41.817 3.412 -25.600 1.00 29.55 168 SER B C 1
ATOM 5393 O O . SER B 1 171 ? -41.364 4.526 -25.936 1.00 31.44 168 SER B O 1
ATOM 5396 N N . THR B 1 172 ? -41.078 2.458 -25.056 1.00 28.90 169 THR B N 1
ATOM 5397 C CA . THR B 1 172 ? -39.657 2.660 -24.825 1.00 28.60 169 THR B CA 1
ATOM 5398 C C . THR B 1 172 ? -38.902 1.448 -25.302 1.00 28.28 169 THR B C 1
ATOM 5399 O O . THR B 1 172 ? -39.393 0.307 -25.267 1.00 28.50 169 THR B O 1
ATOM 5403 N N . ASP B 1 173 ? -37.694 1.703 -25.765 1.00 30.14 170 ASP B N 1
ATOM 5404 C CA . ASP B 1 173 ? -36.822 0.631 -26.214 1.00 31.51 170 ASP B CA 1
ATOM 5405 C C . ASP B 1 173 ? -35.753 0.271 -25.189 1.00 30.32 170 ASP B C 1
ATOM 5406 O O . ASP B 1 173 ? -34.974 -0.685 -25.382 1.00 31.76 170 ASP B O 1
ATOM 5411 N N . ASN B 1 174 ? -35.774 1.030 -24.095 1.00 27.45 171 ASN B N 1
ATOM 5412 C CA . ASN B 1 174 ? -34.868 0.823 -22.970 1.00 26.32 171 ASN B CA 1
ATOM 5413 C C . ASN B 1 174 ? -35.415 -0.371 -22.197 1.00 25.46 171 ASN B C 1
ATOM 5414 O O . ASN B 1 174 ? -36.534 -0.321 -21.657 1.00 24.35 171 ASN B O 1
ATOM 5419 N N . ALA B 1 175 ? -34.665 -1.457 -22.163 1.00 24.68 172 ALA B N 1
ATOM 5420 C CA . ALA B 1 175 ? -35.128 -2.697 -21.567 1.00 23.67 172 ALA B CA 1
ATOM 5421 C C . ALA B 1 175 ? -35.549 -2.549 -20.101 1.00 22.86 172 ALA B C 1
ATOM 5422 O O . ALA B 1 175 ? -36.586 -3.071 -19.635 1.00 22.56 172 ALA B O 1
ATOM 5424 N N . GLU B 1 176 ? -34.727 -1.839 -19.366 1.00 20.37 173 GLU B N 1
ATOM 5425 C CA . GLU B 1 176 ? -35.009 -1.623 -17.948 1.00 20.12 173 GLU B CA 1
ATOM 5426 C C . GLU B 1 176 ? -36.222 -0.716 -17.755 1.00 19.33 173 GLU B C 1
ATOM 5427 O O . GLU B 1 176 ? -37.061 -0.918 -16.865 1.00 19.23 173 GLU B O 1
ATOM 5433 N N . PHE B 1 177 ? -36.321 0.307 -18.575 1.00 20.60 174 PHE B N 1
ATOM 5434 C CA . PHE B 1 177 ? -37.455 1.207 -18.403 1.00 18.90 174 PHE B CA 1
ATOM 5435 C C . PHE B 1 177 ? -38.782 0.556 -18.788 1.00 18.46 174 PHE B C 1
ATOM 5436 O O . PHE B 1 177 ? -39.824 0.861 -18.198 1.00 18.26 174 PHE B O 1
ATOM 5444 N N . LYS B 1 178 ? -38.744 -0.423 -19.675 1.00 18.31 175 LYS B N 1
ATOM 5445 C CA . LYS B 1 178 ? -39.914 -1.214 -19.908 1.00 18.81 175 LYS B CA 1
ATOM 5446 C C . LYS B 1 178 ? -40.443 -1.876 -18.646 1.00 18.24 175 LYS B C 1
ATOM 5447 O O . LYS B 1 178 ? -41.622 -1.932 -18.378 1.00 18.01 175 LYS B O 1
ATOM 5453 N N . ILE B 1 179 ? -39.500 -2.391 -17.852 1.00 16.91 176 ILE B N 1
ATOM 5454 C CA . ILE B 1 179 ? -39.832 -3.006 -16.587 1.00 16.92 176 ILE B CA 1
ATOM 5455 C C . ILE B 1 179 ? -40.475 -2.002 -15.645 1.00 16.17 176 ILE B C 1
ATOM 5456 O O . ILE B 1 179 ? -41.515 -2.257 -14.999 1.00 16.88 176 ILE B O 1
ATOM 5461 N N . VAL B 1 180 ? -39.900 -0.834 -15.565 1.00 15.89 177 VAL B N 1
ATOM 5462 C CA . VAL B 1 180 ? -40.430 0.217 -14.691 1.00 16.08 177 VAL B CA 1
ATOM 5463 C C . VAL B 1 180 ? -41.843 0.648 -15.116 1.00 15.89 177 VAL B C 1
ATOM 5464 O O . VAL B 1 180 ? -42.760 0.774 -14.286 1.00 15.49 177 VAL B O 1
ATOM 5468 N N . LEU B 1 181 ? -42.029 0.859 -16.404 1.00 15.73 178 LEU B N 1
ATOM 5469 C CA . LEU B 1 181 ? -43.372 1.216 -16.869 1.00 16.32 178 LEU B CA 1
ATOM 5470 C C . LEU B 1 181 ? -44.393 0.131 -16.610 1.00 16.02 178 LEU B C 1
ATOM 5471 O O . LEU B 1 181 ? -45.542 0.423 -16.266 1.00 17.14 178 LEU B O 1
ATOM 5476 N N . SER B 1 182 ? -43.985 -1.129 -16.761 1.00 16.75 179 SER B N 1
ATOM 5477 C CA A SER B 1 182 ? -44.852 -2.277 -16.407 0.50 16.90 179 SER B CA 1
ATOM 5478 C CA B SER B 1 182 ? -44.900 -2.219 -16.440 0.50 17.35 179 SER B CA 1
ATOM 5479 C C . SER B 1 182 ? -45.261 -2.281 -14.941 1.00 16.65 179 SER B C 1
ATOM 5480 O O . SER B 1 182 ? -46.402 -2.527 -14.596 1.00 17.82 179 SER B O 1
ATOM 5485 N N . ILE B 1 183 ? -44.292 -2.032 -14.065 1.00 16.04 180 ILE B N 1
ATOM 5486 C CA . ILE B 1 183 ? -44.547 -1.997 -12.616 1.00 16.48 180 ILE B CA 1
ATOM 5487 C C . ILE B 1 183 ? -45.583 -0.900 -12.369 1.00 15.40 180 ILE B C 1
ATOM 5488 O O . ILE B 1 183 ? -46.518 -1.071 -11.577 1.00 15.84 180 ILE B O 1
ATOM 5493 N N . ILE B 1 184 ? -45.370 0.256 -12.967 1.00 14.41 181 ILE B N 1
ATOM 5494 C CA . ILE B 1 184 ? -46.271 1.358 -12.680 1.00 14.51 181 ILE B CA 1
ATOM 5495 C C . ILE B 1 184 ? -47.674 1.032 -13.228 1.00 14.59 181 ILE B C 1
ATOM 5496 O O . ILE B 1 184 ? -48.673 1.326 -12.562 1.00 16.48 181 ILE B O 1
ATOM 5501 N N . LYS B 1 185 ? -47.734 0.502 -14.452 1.00 15.88 182 LYS B N 1
ATOM 5502 C CA . LYS B 1 185 ? -49.021 0.113 -15.061 1.00 16.72 182 LYS B CA 1
ATOM 5503 C C . LYS B 1 185 ? -49.798 -0.798 -14.107 1.00 17.61 182 LYS B C 1
ATOM 5504 O O . LYS B 1 185 ? -50.982 -0.566 -13.874 1.00 18.93 182 LYS B O 1
ATOM 5510 N N . GLU B 1 186 ? -49.173 -1.886 -13.657 1.00 17.61 183 GLU B N 1
ATOM 5511 C CA . GLU B 1 186 ? -49.889 -2.848 -12.834 1.00 18.33 183 GLU B CA 1
ATOM 5512 C C . GLU B 1 186 ? -50.223 -2.186 -11.477 1.00 18.77 183 GLU B C 1
ATOM 5513 O O . GLU B 1 186 ? -51.298 -2.408 -10.906 1.00 19.57 183 GLU B O 1
ATOM 5519 N N . GLY B 1 187 ? -49.376 -1.269 -11.012 1.00 17.99 184 GLY B N 1
ATOM 5520 C CA . GLY B 1 187 ? -49.617 -0.564 -9.767 1.00 17.67 184 GLY B CA 1
ATOM 5521 C C . GLY B 1 187 ? -50.821 0.405 -9.829 1.00 17.71 184 GLY B C 1
ATOM 5522 O O . GLY B 1 187 ? -51.449 0.676 -8.812 1.00 18.65 184 GLY B O 1
ATOM 5523 N N . LEU B 1 188 ? -51.141 0.899 -11.014 1.00 16.82 185 LEU B N 1
ATOM 5524 C CA . LEU B 1 188 ? -52.318 1.735 -11.133 1.00 16.10 185 LEU B CA 1
ATOM 5525 C C . LEU B 1 188 ? -53.591 0.947 -10.950 1.00 15.39 185 LEU B C 1
ATOM 5526 O O . LEU B 1 188 ? -54.622 1.544 -10.669 1.00 16.43 185 LEU B O 1
ATOM 5531 N N . LYS B 1 189 ? -53.530 -0.379 -11.116 1.00 15.36 186 LYS B N 1
ATOM 5532 C CA . LYS B 1 189 ? -54.691 -1.223 -10.921 1.00 16.05 186 LYS B CA 1
ATOM 5533 C C . LYS B 1 189 ? -54.989 -1.387 -9.442 1.00 16.17 186 LYS B C 1
ATOM 5534 O O . LYS B 1 189 ? -56.140 -1.655 -9.069 1.00 18.55 186 LYS B O 1
ATOM 5540 N N . THR B 1 190 ? -53.993 -1.249 -8.582 1.00 17.80 187 THR B N 1
ATOM 5541 C CA . THR B 1 190 ? -54.175 -1.415 -7.143 1.00 18.26 187 THR B CA 1
ATOM 5542 C C . THR B 1 190 ? -54.334 -0.088 -6.373 1.00 16.46 187 THR B C 1
ATOM 5543 O O . THR B 1 190 ? -55.090 0.009 -5.414 1.00 17.70 187 THR B O 1
ATOM 5547 N N . ASP B 1 191 ? -53.596 0.951 -6.756 1.00 16.77 188 ASP B N 1
ATOM 5548 C CA . ASP B 1 191 ? -53.678 2.237 -6.099 1.00 17.51 188 ASP B CA 1
ATOM 5549 C C . ASP B 1 191 ? -53.202 3.340 -7.002 1.00 16.33 188 ASP B C 1
ATOM 5550 O O . ASP B 1 191 ? -52.027 3.688 -7.008 1.00 17.28 188 ASP B O 1
ATOM 5555 N N . PRO B 1 192 ? -54.130 3.890 -7.786 1.00 16.53 189 PRO B N 1
ATOM 5556 C CA . PRO B 1 192 ? -53.785 4.902 -8.763 1.00 17.80 189 PRO B CA 1
ATOM 5557 C C . PRO B 1 192 ? -53.443 6.291 -8.227 1.00 16.34 189 PRO B C 1
ATOM 5558 O O . PRO B 1 192 ? -53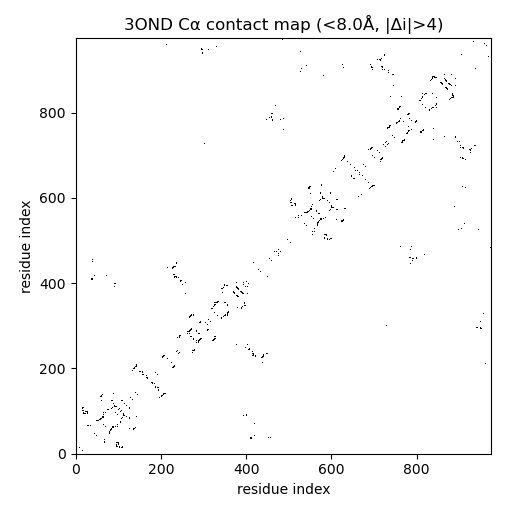.140 7.184 -9.017 1.00 16.28 189 PRO B O 1
ATOM 5562 N N A LYS B 1 193 ? -53.441 6.463 -6.916 0.50 15.74 190 LYS B N 1
ATOM 5563 N N B LYS B 1 193 ? -53.475 6.418 -6.902 0.50 15.92 190 LYS B N 1
ATOM 5564 C CA A LYS B 1 193 ? -52.973 7.698 -6.317 0.50 15.53 190 LYS B CA 1
ATOM 5565 C CA B LYS B 1 193 ? -53.121 7.633 -6.180 0.50 15.62 190 LYS B CA 1
ATOM 5566 C C A LYS B 1 193 ? -51.880 7.423 -5.264 0.50 15.42 190 LYS B C 1
ATOM 5567 C C B LYS B 1 193 ? -51.852 7.448 -5.342 0.50 15.62 190 LYS B C 1
ATOM 5568 O O A LYS B 1 193 ? -51.627 8.229 -4.368 0.50 15.23 190 LYS B O 1
ATOM 5569 O O B LYS B 1 193 ? -51.431 8.373 -4.656 0.50 15.40 190 LYS B O 1
ATOM 5580 N N . ARG B 1 194 ? -51.235 6.269 -5.397 1.00 15.98 191 ARG B N 1
ATOM 5581 C CA A ARG B 1 194 ? -50.124 5.870 -4.552 0.50 16.23 191 ARG B CA 1
ATOM 5582 C CA B ARG B 1 194 ? -50.179 5.952 -4.442 0.50 16.68 191 ARG B CA 1
ATOM 5583 C C . ARG B 1 194 ? -49.071 6.981 -4.461 1.00 16.45 191 ARG B C 1
ATOM 5584 O O . ARG B 1 194 ? -48.634 7.403 -3.383 1.00 17.52 191 ARG B O 1
ATOM 5599 N N . TYR B 1 195 ? -48.612 7.376 -5.636 1.00 15.42 192 TYR B N 1
ATOM 5600 C CA . TYR B 1 195 ? -47.458 8.309 -5.724 1.00 15.35 192 TYR B CA 1
ATOM 5601 C C . TYR B 1 195 ? -47.826 9.738 -5.436 1.00 14.81 192 TYR B C 1
ATOM 5602 O O . TYR B 1 195 ? -47.049 10.509 -4.870 1.00 16.75 192 TYR B O 1
ATOM 5611 N N . HIS B 1 196 ? -49.056 10.114 -5.764 1.00 15.94 193 HIS B N 1
ATOM 5612 C CA . HIS B 1 196 ? -49.559 11.426 -5.375 1.00 16.20 193 HIS B CA 1
ATOM 5613 C C . HIS B 1 196 ? -49.682 11.549 -3.905 1.00 17.45 193 HIS B C 1
ATOM 5614 O O . HIS B 1 196 ? -49.398 12.597 -3.360 1.00 18.90 193 HIS B O 1
ATOM 5621 N N . LYS B 1 197 ? -50.139 10.496 -3.241 1.00 17.38 194 LYS B N 1
ATOM 5622 C CA . LYS B 1 197 ? -50.198 10.550 -1.796 1.00 17.43 194 LYS B CA 1
ATOM 5623 C C . LYS B 1 197 ? -48.797 10.683 -1.217 1.00 17.91 194 LYS B C 1
ATOM 5624 O O . LYS B 1 197 ? -48.582 11.409 -0.258 1.00 18.58 194 LYS B O 1
ATOM 5630 N N A MET B 1 198 ? -47.928 9.841 -1.724 0.50 18.69 195 MET B N 1
ATOM 5631 N N B MET B 1 198 ? -47.786 10.140 -1.903 0.50 16.77 195 MET B N 1
ATOM 5632 C CA A MET B 1 198 ? -46.581 9.774 -1.250 0.50 19.95 195 MET B CA 1
ATOM 5633 C CA B ME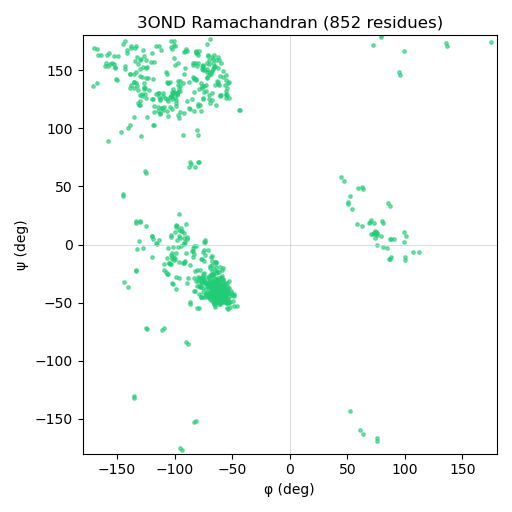T B 1 198 ? -46.350 10.334 -1.478 0.50 16.25 195 MET B CA 1
ATOM 5634 C C A MET B 1 198 ? -46.005 11.198 -1.318 0.50 19.47 195 MET B C 1
ATOM 5635 C C B MET B 1 198 ? -45.877 11.736 -1.806 0.50 16.15 195 MET B C 1
ATOM 5636 O O A MET B 1 198 ? -45.450 11.700 -0.333 0.50 20.08 195 MET B O 1
ATOM 5637 O O B MET B 1 198 ? -45.174 12.390 -1.020 0.50 16.29 195 MET B O 1
ATOM 5646 N N A LYS B 1 199 ? -46.128 11.875 -2.455 0.50 19.27 196 LYS B N 1
ATOM 5647 N N B LYS B 1 199 ? -46.186 12.216 -2.991 0.50 17.01 196 LYS B N 1
ATOM 5648 C CA A LYS B 1 199 ? -45.462 13.189 -2.632 0.50 20.40 196 LYS B CA 1
ATOM 5649 C CA B LYS B 1 199 ? -45.919 13.615 -3.294 0.50 18.33 196 LYS B CA 1
ATOM 5650 C C A LYS B 1 199 ? -46.166 14.389 -1.961 0.50 21.34 196 LYS B C 1
ATOM 5651 C C B LYS B 1 199 ? -46.154 14.346 -2.003 0.50 20.61 196 LYS B C 1
ATOM 5652 O O A LYS B 1 199 ? -45.641 15.522 -1.852 0.50 21.04 196 LYS B O 1
ATOM 5653 O O B LYS B 1 199 ? -45.225 14.993 -1.457 0.50 21.69 196 LYS B O 1
ATOM 5664 N N . ASP B 1 200 ? -47.348 14.130 -1.452 1.00 21.83 197 ASP B N 1
ATOM 5665 C CA . ASP B 1 200 ? -47.909 15.038 -0.476 1.00 22.00 197 ASP B CA 1
ATOM 5666 C C . ASP B 1 200 ? -47.387 14.825 0.945 1.00 21.47 197 ASP B C 1
ATOM 5667 O O . ASP B 1 200 ? -47.349 15.753 1.732 1.00 24.40 197 ASP B O 1
ATOM 5672 N N . ARG B 1 201 ? -46.971 13.610 1.257 1.00 19.39 198 ARG B N 1
ATOM 5673 C CA . ARG B 1 201 ? -46.560 13.225 2.599 1.00 18.79 198 ARG B CA 1
ATOM 5674 C C . ARG B 1 201 ? -45.030 13.168 2.798 1.00 17.74 198 ARG B C 1
ATOM 5675 O O . ARG B 1 201 ? -44.540 13.455 3.874 1.00 19.27 198 ARG B O 1
ATOM 5683 N N . VAL B 1 202 ? -44.273 12.782 1.774 1.00 17.41 199 VAL B N 1
ATOM 5684 C CA . VAL B 1 202 ? -42.822 12.666 1.931 1.00 16.57 199 VAL B CA 1
ATOM 5685 C C . VAL B 1 202 ? -42.193 13.986 2.326 1.00 15.88 199 VAL B C 1
ATOM 5686 O O . VAL B 1 202 ? -42.336 15.009 1.653 1.00 18.49 199 VAL B O 1
ATOM 5690 N N A VAL B 1 203 ? -41.456 13.872 3.413 0.50 15.37 200 VAL B N 1
ATOM 5691 N N B VAL B 1 203 ? -41.410 14.002 3.403 0.50 16.45 200 VAL B N 1
ATOM 5692 C CA A VAL B 1 203 ? -40.742 14.954 4.036 0.50 14.99 200 VAL B CA 1
ATOM 5693 C CA B VAL B 1 203 ? -40.737 15.242 3.855 0.50 17.12 200 VAL B CA 1
ATOM 5694 C C A VAL B 1 203 ? -39.463 15.286 3.251 0.50 14.80 200 VAL B C 1
ATOM 5695 C C B VAL B 1 203 ? -39.297 15.350 3.367 0.50 16.15 200 VAL B C 1
ATOM 5696 O O A VAL B 1 203 ? -39.159 16.449 3.016 0.50 16.34 200 VAL B O 1
ATOM 5697 O O B VAL B 1 203 ? -38.667 16.424 3.525 0.50 16.54 200 VAL B O 1
ATOM 5704 N N . GLY B 1 204 ? -38.748 14.257 2.810 1.00 14.96 201 GLY B N 1
ATOM 5705 C CA . GLY B 1 204 ? -37.517 14.395 2.066 1.00 14.71 201 GLY B CA 1
ATOM 5706 C C . GLY B 1 204 ? -36.829 13.069 1.829 1.00 13.88 201 GLY B C 1
ATOM 5707 O O . GLY B 1 204 ? -37.264 12.036 2.365 1.00 14.14 201 GLY B O 1
ATOM 5708 N N . VAL B 1 205 ? -35.808 13.124 0.989 1.00 13.44 202 VAL B N 1
ATOM 5709 C CA . VAL B 1 205 ? -34.937 12.019 0.714 1.00 13.16 202 VAL B CA 1
ATOM 5710 C C . VAL B 1 205 ? -33.517 12.399 1.117 1.00 12.46 202 VAL B C 1
ATOM 5711 O O . VAL B 1 205 ? -33.110 13.546 0.935 1.00 14.43 202 VAL B O 1
ATOM 5715 N N . SER B 1 206 ? -32.774 11.450 1.657 1.00 12.55 203 SER B N 1
ATOM 5716 C CA . SER B 1 206 ? -31.349 11.614 1.839 1.00 12.62 203 SER B CA 1
ATOM 5717 C C . SER B 1 206 ? -30.609 10.645 0.933 1.00 12.81 203 SER B C 1
ATOM 5718 O O . SER B 1 206 ? -30.866 9.456 0.979 1.00 14.03 203 SER B O 1
ATOM 5721 N N . GLU B 1 207 ? -29.723 11.168 0.093 1.00 12.05 204 GLU B N 1
ATOM 5722 C CA . GLU B 1 207 ? -29.112 10.428 -1.017 1.00 11.49 204 GLU B CA 1
ATOM 5723 C C . GLU B 1 207 ? -27.641 10.161 -0.736 1.00 11.00 204 GLU B C 1
ATOM 5724 O O . GLU B 1 207 ? -26.857 11.059 -0.432 1.00 13.11 204 GLU B O 1
ATOM 5730 N N . GLU B 1 208 ? -27.266 8.895 -0.850 1.00 12.19 205 GLU B N 1
ATOM 5731 C CA . GLU B 1 208 ? -25.960 8.367 -0.530 1.00 11.76 205 GLU B CA 1
ATOM 5732 C C . GLU B 1 208 ? -24.843 8.702 -1.485 1.00 11.60 205 GLU B C 1
ATOM 5733 O O . GLU B 1 208 ? -23.739 8.828 -1.015 1.00 12.16 205 GLU B O 1
ATOM 5739 N N . THR B 1 209 ? -25.071 8.742 -2.809 1.00 11.76 206 THR B N 1
ATOM 5740 C CA . THR B 1 209 ? -23.937 8.608 -3.693 1.00 11.25 206 THR B CA 1
ATOM 5741 C C . THR B 1 209 ? -23.914 9.638 -4.786 1.00 11.79 206 THR B C 1
ATOM 5742 O O . THR B 1 209 ? -24.926 10.208 -5.172 1.00 12.04 206 THR B O 1
ATOM 5746 N N . THR B 1 210 ? -22.712 9.809 -5.379 1.00 11.52 207 THR B N 1
ATOM 5747 C CA . THR B 1 210 ? -22.439 10.854 -6.364 1.00 11.46 207 THR B CA 1
ATOM 5748 C C . THR B 1 210 ? -23.467 10.808 -7.500 1.00 11.30 207 THR B C 1
ATOM 5749 O O . THR B 1 210 ? -24.021 11.818 -7.856 1.00 12.33 207 THR B O 1
ATOM 5753 N N . THR B 1 211 ? -23.701 9.642 -8.067 1.00 11.30 208 THR B N 1
ATOM 5754 C CA . THR B 1 211 ? -24.626 9.566 -9.209 1.00 11.34 208 THR B CA 1
ATOM 5755 C C . THR B 1 211 ? -26.034 9.869 -8.831 1.00 12.21 208 THR B C 1
ATOM 5756 O O . THR B 1 211 ? -26.771 10.502 -9.583 1.00 13.47 208 THR B O 1
ATOM 5760 N N . GLY B 1 212 ? -26.455 9.457 -7.625 1.00 12.34 209 GLY B N 1
ATOM 5761 C CA . GLY B 1 212 ? -27.775 9.842 -7.160 1.00 12.72 209 GLY B CA 1
ATOM 5762 C C . GLY B 1 212 ? -27.947 11.337 -7.009 1.00 12.59 209 GLY B C 1
ATOM 5763 O O . GLY B 1 212 ? -29.011 11.917 -7.312 1.00 13.23 209 GLY B O 1
ATOM 5764 N N . VAL B 1 213 ? -26.907 11.984 -6.521 1.00 12.70 210 VAL B N 1
ATOM 5765 C CA . VAL B 1 213 ? -26.955 13.428 -6.370 1.00 13.93 210 VAL B CA 1
ATOM 5766 C C . VAL B 1 213 ? -27.000 14.110 -7.755 1.00 14.28 210 VAL B C 1
ATOM 5767 O O . VAL B 1 213 ? -27.728 15.076 -7.953 1.00 14.75 210 VAL B O 1
ATOM 5771 N N . LYS B 1 214 ? -26.301 13.575 -8.760 1.00 13.79 211 LYS B N 1
ATOM 5772 C CA . LYS B 1 214 ? -26.426 14.103 -10.116 1.00 14.98 211 LYS B CA 1
ATOM 5773 C C . LYS B 1 214 ? -27.857 14.073 -10.566 1.00 14.78 211 LYS B C 1
ATOM 5774 O O . LYS B 1 214 ? -28.374 15.034 -11.147 1.00 16.24 211 LYS B O 1
ATOM 5780 N N . ARG B 1 215 ? -28.519 12.954 -10.343 1.00 14.20 212 ARG B N 1
ATOM 5781 C CA . ARG B 1 215 ? -29.934 12.816 -10.710 1.00 14.05 212 ARG B CA 1
ATOM 5782 C C . ARG B 1 215 ? -30.799 13.841 -10.004 1.00 15.10 212 ARG B C 1
ATOM 5783 O O . ARG B 1 215 ? -31.695 14.451 -10.571 1.00 15.69 212 ARG B O 1
ATOM 5791 N N . LEU B 1 216 ? -30.540 14.082 -8.717 1.00 14.00 213 LEU B N 1
ATOM 5792 C CA . LEU B 1 216 ? -31.315 15.083 -7.969 1.00 14.08 213 LEU B CA 1
ATOM 5793 C C . LEU B 1 216 ? -31.136 16.486 -8.534 1.00 16.81 213 LEU B C 1
ATOM 5794 O O . LEU B 1 216 ? -32.097 17.249 -8.645 1.00 17.22 213 LEU B O 1
ATOM 5799 N N . TYR B 1 217 ? -29.913 16.842 -8.902 1.00 17.40 214 TYR B N 1
ATOM 5800 C CA . TYR B 1 217 ? -29.717 18.186 -9.490 1.00 18.15 214 TYR B CA 1
ATOM 5801 C C . TYR B 1 217 ? -30.407 18.308 -10.833 1.00 18.48 214 TYR B C 1
ATOM 5802 O O . TYR B 1 217 ? -30.901 19.391 -11.164 1.00 20.77 214 TYR B O 1
ATOM 5811 N N . GLN B 1 218 ? -30.503 17.211 -11.600 1.00 18.29 215 GLN B N 1
ATOM 5812 C CA . GLN B 1 218 ? -31.201 17.274 -12.885 1.00 19.13 215 GLN B CA 1
ATOM 5813 C C . GLN B 1 218 ? -32.678 17.569 -12.627 1.00 19.44 215 GLN B C 1
ATOM 5814 O O . GLN B 1 218 ? -33.300 18.356 -13.329 1.00 21.67 215 GLN B O 1
ATOM 5820 N N . MET B 1 219 ? -33.243 16.988 -11.593 1.00 19.89 216 MET B N 1
ATOM 5821 C CA . MET B 1 219 ? -34.653 17.238 -11.248 1.00 19.14 216 MET B CA 1
ATOM 5822 C C . MET B 1 219 ? -34.863 18.608 -10.633 1.00 19.67 216 MET B C 1
ATOM 5823 O O . MET B 1 219 ? -35.904 19.237 -10.810 1.00 22.15 216 MET B O 1
ATOM 5828 N N . GLN B 1 220 ? -33.895 19.104 -9.895 1.00 19.12 217 GLN B N 1
ATOM 5829 C CA . GLN B 1 220 ? -34.037 20.432 -9.402 1.00 20.19 217 GLN B CA 1
ATOM 5830 C C . GLN B 1 220 ? -33.964 21.435 -10.567 1.00 21.33 217 GLN B C 1
ATOM 5831 O O . GLN B 1 220 ? -34.742 22.405 -10.642 1.00 22.43 217 GLN B O 1
ATOM 5837 N N . ALA B 1 221 ? -33.058 21.195 -11.511 1.00 21.50 218 ALA B N 1
ATOM 5838 C CA . ALA B 1 221 ? -32.827 22.147 -12.637 1.00 23.96 218 ALA B CA 1
ATOM 5839 C C . ALA B 1 221 ? -34.035 22.203 -13.536 1.00 25.44 218 ALA B C 1
ATOM 5840 O O . ALA B 1 221 ? -34.330 23.242 -14.130 1.00 28.14 218 ALA B O 1
ATOM 5842 N N . ASN B 1 222 ? -34.722 21.086 -13.685 1.00 25.04 219 ASN B N 1
ATOM 5843 C CA . ASN B 1 222 ? -35.895 21.025 -14.564 1.00 25.93 219 ASN B CA 1
ATOM 5844 C C . ASN B 1 222 ? -37.199 21.319 -13.853 1.00 25.48 219 ASN B C 1
ATOM 5845 O O . ASN B 1 222 ? -38.260 21.288 -14.470 1.00 26.76 219 ASN B O 1
ATOM 5850 N N . GLY B 1 223 ? -37.111 21.608 -12.565 1.00 23.07 220 GLY B N 1
ATOM 5851 C CA . GLY B 1 223 ? -38.287 21.927 -11.775 1.00 22.22 220 GLY B CA 1
ATOM 5852 C C . GLY B 1 223 ? -39.188 20.755 -11.456 1.00 21.98 220 GLY B C 1
ATOM 5853 O O . GLY B 1 223 ? -40.362 20.963 -11.131 1.00 24.67 220 GLY B O 1
ATOM 5854 N N . THR B 1 224 ? -38.696 19.522 -11.565 1.00 20.92 221 THR B N 1
ATOM 5855 C CA . THR B 1 224 ? -39.554 18.366 -11.293 1.00 21.94 221 THR B CA 1
ATOM 5856 C C . THR B 1 224 ? -39.369 17.768 -9.913 1.00 19.80 221 THR B C 1
ATOM 5857 O O . THR B 1 224 ? -40.182 16.950 -9.480 1.00 20.46 221 THR B O 1
ATOM 5861 N N . LEU B 1 225 ? -38.321 18.158 -9.192 1.00 16.76 222 LEU B N 1
ATOM 5862 C CA . LEU B 1 225 ? -38.059 17.543 -7.932 1.00 15.40 222 LEU B CA 1
ATOM 5863 C C . LEU B 1 225 ? -39.232 17.769 -6.987 1.00 15.29 222 LEU B C 1
ATOM 5864 O O . LEU B 1 225 ? -39.700 18.882 -6.796 1.00 17.17 222 LEU B O 1
ATOM 5869 N N . LEU B 1 226 ? -39.736 16.704 -6.404 1.00 15.59 223 LEU B N 1
ATOM 5870 C CA . LEU B 1 226 ? -40.991 16.769 -5.659 1.00 15.52 223 LEU B CA 1
ATOM 5871 C C . LEU B 1 226 ? -40.883 17.054 -4.171 1.00 16.04 223 LEU B C 1
ATOM 5872 O O . LEU B 1 226 ? -41.883 17.347 -3.514 1.00 18.00 223 LEU B O 1
ATOM 5877 N N . PHE B 1 227 ? -39.695 16.914 -3.607 1.00 15.58 224 PHE B N 1
ATOM 5878 C CA . PHE B 1 227 ? -39.535 17.041 -2.138 1.00 16.17 224 PHE B CA 1
ATOM 5879 C C . PHE B 1 227 ? -38.080 17.406 -1.891 1.00 14.19 224 PHE B C 1
ATOM 5880 O O . PHE B 1 227 ? -37.199 17.273 -2.748 1.00 16.04 224 PHE B O 1
ATOM 5888 N N . PRO B 1 228 ? -37.787 17.876 -0.686 1.00 14.68 225 PRO B N 1
ATOM 5889 C CA . PRO B 1 228 ? -36.404 18.184 -0.340 1.00 15.54 225 PRO B CA 1
ATOM 5890 C C . PRO B 1 228 ? -35.488 17.008 -0.374 1.00 14.09 225 PRO B C 1
ATOM 5891 O O . PRO B 1 228 ? -35.911 15.886 -0.159 1.00 14.75 225 PRO B O 1
ATOM 5895 N N . ALA B 1 229 ? -34.219 17.293 -0.642 1.00 14.41 226 ALA B N 1
ATOM 5896 C CA . ALA B 1 229 ? -33.181 16.282 -0.666 1.00 13.78 226 ALA B CA 1
ATOM 5897 C C . ALA B 1 229 ? -31.984 16.746 0.116 1.00 14.60 226 ALA B C 1
ATOM 5898 O O . ALA B 1 229 ? -31.549 17.891 -0.035 1.00 15.47 226 ALA B O 1
ATOM 5900 N N . ILE B 1 230 ? -31.424 15.842 0.925 1.00 13.64 227 ILE B N 1
ATOM 5901 C CA A ILE B 1 230 ? -30.103 16.088 1.486 0.50 13.44 227 ILE B CA 1
ATOM 5902 C CA B ILE B 1 230 ? -30.116 16.014 1.585 0.50 14.12 227 ILE B CA 1
ATOM 5903 C C . ILE B 1 230 ? -29.117 15.203 0.804 1.00 13.20 227 ILE B C 1
ATOM 5904 O O . ILE B 1 230 ? -29.274 13.994 0.721 1.00 14.40 227 ILE B O 1
ATOM 5913 N N . ASN B 1 231 ? -28.097 15.870 0.256 1.00 12.84 228 ASN B N 1
ATOM 5914 C CA . ASN B 1 231 ? -26.954 15.254 -0.377 1.00 13.17 228 ASN B CA 1
ATOM 5915 C C . ASN B 1 231 ? -25.996 14.801 0.710 1.00 12.57 228 ASN B C 1
ATOM 5916 O O . ASN B 1 231 ? -25.206 15.600 1.209 1.00 14.12 228 ASN B O 1
ATOM 5921 N N . VAL B 1 232 ? -26.103 13.547 1.121 1.00 12.42 229 VAL B N 1
ATOM 5922 C CA . VAL B 1 232 ? -25.181 12.941 2.089 1.00 12.37 229 VAL B CA 1
ATOM 5923 C C . VAL B 1 232 ? -23.814 12.682 1.467 1.00 12.34 229 VAL B C 1
ATOM 5924 O O . VAL B 1 232 ? -22.803 12.756 2.169 1.00 12.51 229 VAL B O 1
ATOM 5928 N N . ASN B 1 233 ? -23.742 12.339 0.185 1.00 11.95 230 ASN B N 1
ATOM 5929 C CA . ASN B 1 233 ? -22.479 12.038 -0.436 1.00 11.43 230 ASN B CA 1
ATOM 5930 C C . ASN B 1 233 ? -21.466 13.128 -0.177 1.00 11.84 230 ASN B C 1
ATOM 5931 O O . ASN B 1 233 ? -20.307 12.831 0.062 1.00 13.35 230 ASN B O 1
ATOM 5936 N N . ASP B 1 234 ? -21.879 14.391 -0.258 1.00 12.11 231 ASP B N 1
ATOM 5937 C CA A ASP B 1 234 ? -20.945 15.517 -0.226 0.50 13.10 231 ASP B CA 1
ATOM 5938 C CA B ASP B 1 234 ? -20.946 15.500 -0.178 0.50 12.95 231 ASP B CA 1
ATOM 5939 C C . ASP B 1 234 ? -20.677 16.067 1.184 1.00 13.25 231 ASP B C 1
ATOM 5940 O O . ASP B 1 234 ? -19.995 17.087 1.317 1.00 14.02 231 ASP B O 1
ATOM 5949 N N . SER B 1 235 ? -21.128 15.379 2.225 1.00 13.02 232 SER B N 1
ATOM 5950 C CA . SER B 1 235 ? -20.487 15.621 3.520 1.00 13.35 232 SER B CA 1
ATOM 5951 C C . SER B 1 235 ? -19.007 15.247 3.328 1.00 11.34 232 SER B C 1
ATOM 5952 O O . SER B 1 235 ? -18.701 14.292 2.657 1.00 12.16 232 SER B O 1
ATOM 5955 N N . VAL B 1 236 ? -18.128 15.983 3.995 1.00 11.94 233 VAL B N 1
ATOM 5956 C CA . VAL B 1 236 ? -16.710 15.654 3.915 1.00 12.89 233 VAL B CA 1
ATOM 5957 C C . VAL B 1 236 ? -16.468 14.249 4.466 1.00 12.32 233 VAL B C 1
ATOM 5958 O O . VAL B 1 236 ? -15.678 13.479 3.897 1.00 12.91 233 VAL B O 1
ATOM 5962 N N . THR B 1 237 ? -17.160 13.930 5.546 1.00 12.15 234 THR B N 1
ATOM 5963 C CA . THR B 1 237 ? -17.055 12.653 6.241 1.00 10.86 234 THR B CA 1
ATOM 5964 C C . THR B 1 237 ? -17.730 11.503 5.506 1.00 11.51 234 THR B C 1
ATOM 5965 O O . THR B 1 237 ? -17.730 10.389 5.990 1.00 12.65 234 THR B O 1
ATOM 5969 N N . LYS B 1 238 ? -18.286 11.766 4.329 1.00 11.51 235 LYS B N 1
ATOM 5970 C CA . LYS B 1 238 ? -18.738 10.748 3.419 1.00 11.25 235 LYS B CA 1
ATOM 5971 C C . LYS B 1 238 ? -17.783 10.692 2.182 1.00 10.56 235 LYS B C 1
ATOM 5972 O O . LYS B 1 238 ? -16.951 9.814 2.110 1.00 11.38 235 LYS B O 1
ATOM 5978 N N . SER B 1 239 ? -17.852 11.694 1.312 1.00 11.75 236 SER B N 1
ATOM 5979 C CA . SER B 1 239 ? -17.054 11.754 0.087 1.00 11.78 236 SER B CA 1
ATOM 5980 C C . SER B 1 239 ? -15.597 11.477 0.281 1.00 12.29 236 SER B C 1
ATOM 5981 O O . SER B 1 239 ? -15.007 10.771 -0.525 1.00 13.49 236 SER B O 1
ATOM 5984 N N . LYS B 1 240 ? -14.977 12.045 1.300 1.00 12.08 237 LYS B N 1
ATOM 5985 C CA A LYS B 1 240 ? -13.524 11.993 1.504 0.50 12.01 237 LYS B CA 1
ATOM 5986 C CA B LYS B 1 240 ? -13.529 11.945 1.440 0.50 11.84 237 LYS B CA 1
ATOM 5987 C C . LYS B 1 240 ? -13.093 10.780 2.323 1.00 11.49 237 LYS B C 1
ATOM 5988 O O . LYS B 1 240 ? -11.903 10.603 2.619 1.00 12.09 237 LYS B O 1
ATOM 5999 N N . PHE B 1 241 ? -14.045 9.947 2.702 1.00 10.76 238 PHE B N 1
ATOM 6000 C CA . PHE B 1 241 ? -13.774 8.779 3.534 1.00 10.72 238 PHE B CA 1
ATOM 6001 C C . PHE B 1 241 ? -14.304 7.548 2.815 1.00 9.80 238 PHE B C 1
ATOM 6002 O O . PHE B 1 241 ? -13.542 6.731 2.333 1.00 11.81 238 PHE B O 1
ATOM 6010 N N . ASP B 1 242 ? -15.611 7.379 2.735 1.00 10.94 239 ASP B N 1
ATOM 6011 C CA . ASP B 1 242 ? -16.225 6.245 2.006 1.00 10.35 239 ASP B CA 1
ATOM 6012 C C . ASP B 1 242 ? -15.744 6.146 0.565 1.00 9.61 239 ASP B C 1
ATOM 6013 O O . ASP B 1 242 ? -15.216 5.121 0.180 1.00 10.10 239 ASP B O 1
ATOM 6018 N N . ASN B 1 243 ? -15.868 7.216 -0.201 1.00 10.28 240 ASN B N 1
ATOM 6019 C CA . ASN B 1 243 ? -15.637 7.071 -1.603 1.00 10.16 240 ASN B CA 1
ATOM 6020 C C . ASN B 1 243 ? -14.162 6.693 -1.864 1.00 10.92 240 ASN B C 1
ATOM 6021 O O . ASN B 1 243 ? -13.839 5.951 -2.758 1.00 12.00 240 ASN B O 1
ATOM 6026 N N . LEU B 1 244 ? -13.286 7.302 -1.038 1.00 10.34 241 LEU B N 1
ATOM 6027 C CA A LEU B 1 244 ? -11.825 7.207 -1.069 0.50 9.89 241 LEU B CA 1
ATOM 6028 C CA B LEU B 1 244 ? -11.836 7.163 -1.147 0.50 10.42 241 LEU B CA 1
ATOM 6029 C C . LEU B 1 244 ? -11.336 5.952 -0.369 1.00 10.36 241 LEU B C 1
ATOM 6030 O O . LEU B 1 244 ? -10.958 4.935 -1.003 1.00 11.43 241 LEU B O 1
ATOM 6039 N N . TYR B 1 245 ? -11.371 5.986 0.948 1.00 9.76 242 TYR B N 1
ATOM 6040 C CA . TYR B 1 245 ? -10.833 4.883 1.738 1.00 9.72 242 TYR B CA 1
ATOM 6041 C C . TYR B 1 245 ? -11.698 3.647 1.689 1.00 9.35 242 TYR B C 1
ATOM 6042 O O . TYR B 1 245 ? -11.182 2.527 1.828 1.00 9.78 242 TYR B O 1
ATOM 6051 N N . GLY B 1 246 ? -12.998 3.795 1.491 1.00 9.11 243 GLY B N 1
ATOM 6052 C CA . GLY B 1 246 ? -13.815 2.668 1.319 1.00 8.94 243 GLY B CA 1
ATOM 6053 C C . GLY B 1 246 ? -13.411 1.849 0.120 1.00 9.11 243 GLY B C 1
ATOM 6054 O O . GLY B 1 246 ? -13.220 0.629 0.219 1.00 9.49 243 GLY B O 1
ATOM 6055 N N . CYS B 1 247 ? -13.271 2.502 -1.037 1.00 8.98 244 CYS B N 1
ATOM 6056 C CA . CYS B 1 247 ? -12.840 1.800 -2.225 1.00 9.31 244 CYS B CA 1
ATOM 6057 C C . CYS B 1 247 ? -11.419 1.265 -2.136 1.00 9.07 244 CYS B C 1
ATOM 6058 O O . CYS B 1 247 ? -11.089 0.210 -2.665 1.00 9.37 244 CYS B O 1
ATOM 6061 N N . ARG B 1 248 ? -10.558 1.990 -1.419 1.00 8.57 245 ARG B N 1
ATOM 6062 C CA . ARG B 1 248 ? -9.216 1.486 -1.178 1.00 8.80 245 ARG B CA 1
ATOM 6063 C C . ARG B 1 248 ? -9.222 0.120 -0.526 1.00 8.68 245 ARG B C 1
ATOM 6064 O O . ARG B 1 248 ? -8.353 -0.700 -0.757 1.00 9.60 245 ARG B O 1
ATOM 6072 N N . HIS B 1 249 ? -10.230 -0.129 0.311 1.00 8.76 246 HIS B N 1
ATOM 6073 C CA . HIS B 1 249 ? -10.455 -1.422 0.914 1.00 9.39 246 HIS B CA 1
ATOM 6074 C C . HIS B 1 249 ? -11.173 -2.417 -0.038 1.00 8.80 246 HIS B C 1
ATOM 6075 O O . HIS B 1 249 ? -10.727 -3.545 -0.253 1.00 9.58 246 HIS B O 1
ATOM 6082 N N . SER B 1 250 ? -12.331 -2.000 -0.549 1.00 8.87 247 SER B N 1
ATOM 6083 C CA . SER B 1 250 ? -13.244 -2.925 -1.191 1.00 9.45 247 SER B CA 1
ATOM 6084 C C . SER B 1 250 ? -12.923 -3.251 -2.658 1.00 8.77 247 SER B C 1
ATOM 6085 O O . SER B 1 250 ? -13.368 -4.276 -3.154 1.00 9.49 247 SER B O 1
ATOM 6088 N N . LEU B 1 251 ? -12.185 -2.379 -3.367 1.00 8.99 248 LEU B N 1
ATOM 6089 C CA A LEU B 1 251 ? -11.716 -2.732 -4.700 0.50 9.10 248 LEU B CA 1
ATOM 6090 C CA B LEU B 1 251 ? -11.727 -2.715 -4.705 0.50 9.14 248 LEU B CA 1
ATOM 6091 C C . LEU B 1 251 ? -10.825 -3.962 -4.674 1.00 9.37 248 LEU B C 1
ATOM 6092 O O . LEU B 1 251 ? -11.101 -4.943 -5.363 1.00 9.69 248 LEU B O 1
ATOM 6101 N N . PRO B 1 252 ? -9.716 -3.969 -3.894 1.00 9.10 249 PRO B N 1
ATOM 6102 C CA . PRO B 1 252 ? -8.894 -5.184 -3.921 1.00 9.86 249 PRO B CA 1
ATOM 6103 C C . PRO B 1 252 ? -9.622 -6.388 -3.373 1.00 9.26 249 PRO B C 1
ATOM 6104 O O . PRO B 1 252 ? -9.404 -7.495 -3.846 1.00 10.37 249 PRO B O 1
ATOM 6108 N N . ASP B 1 253 ? -10.503 -6.192 -2.392 1.00 9.39 250 ASP B N 1
ATOM 6109 C CA . ASP B 1 253 ? -11.279 -7.296 -1.892 1.00 9.62 250 ASP B CA 1
ATOM 6110 C C . ASP B 1 253 ? -12.120 -7.916 -3.019 1.00 9.14 250 ASP B C 1
ATOM 6111 O O . ASP B 1 253 ? -12.135 -9.134 -3.215 1.00 9.78 250 ASP B O 1
ATOM 6116 N N . GLY B 1 254 ? -12.810 -7.100 -3.797 1.00 9.35 251 GLY B N 1
ATOM 6117 C CA . GLY B 1 254 ? -13.592 -7.631 -4.917 1.00 9.91 251 GLY B CA 1
ATOM 6118 C C . GLY B 1 254 ? -12.729 -8.373 -5.915 1.00 8.93 251 GLY B C 1
ATOM 6119 O O . GLY B 1 254 ? -13.112 -9.429 -6.411 1.00 9.96 251 GLY B O 1
ATOM 6120 N N . LEU B 1 255 ? -11.559 -7.811 -6.248 1.00 9.13 252 LEU B N 1
ATOM 6121 C CA . LEU B 1 255 ? -10.676 -8.464 -7.216 1.00 9.51 252 LEU B CA 1
ATOM 6122 C C . LEU B 1 255 ? -10.214 -9.816 -6.686 1.00 9.19 252 LEU B C 1
ATOM 6123 O O . LEU B 1 255 ? -10.195 -10.817 -7.440 1.00 10.07 252 LEU B O 1
ATOM 6128 N N . MET B 1 256 ? -9.801 -9.848 -5.431 1.00 9.36 253 MET B N 1
ATOM 6129 C CA A MET B 1 256 ? -9.231 -11.057 -4.887 0.50 9.91 253 MET B CA 1
ATOM 6130 C CA B MET B 1 256 ? -9.266 -11.055 -4.852 0.50 9.94 253 MET B CA 1
ATOM 6131 C C . MET B 1 256 ? -10.325 -12.118 -4.763 1.00 9.47 253 MET B C 1
ATOM 6132 O O . MET B 1 256 ? -10.111 -13.274 -5.129 1.00 10.22 253 MET B O 1
ATOM 6141 N N . ARG B 1 257 ? -11.501 -11.795 -4.255 1.00 9.26 254 ARG B N 1
ATOM 6142 C CA . ARG B 1 257 ? -12.511 -12.818 -4.126 1.00 9.35 254 ARG B CA 1
ATOM 6143 C C . ARG B 1 257 ? -12.943 -13.329 -5.491 1.00 9.66 254 ARG B C 1
ATOM 6144 O O . ARG B 1 257 ? -13.198 -14.524 -5.665 1.00 10.42 254 ARG B O 1
ATOM 6152 N N . ALA B 1 258 ? -13.098 -12.424 -6.487 1.00 9.33 255 ALA B N 1
ATOM 6153 C CA . ALA B 1 258 ? -13.677 -12.836 -7.728 1.00 9.81 255 ALA B CA 1
ATOM 6154 C C . ALA B 1 258 ? -12.743 -13.636 -8.602 1.00 9.36 255 ALA B C 1
ATOM 6155 O O . ALA B 1 258 ? -13.191 -14.433 -9.443 1.00 10.21 255 ALA B O 1
ATOM 6157 N N . THR B 1 259 ? -11.430 -13.392 -8.473 1.00 9.35 256 THR B N 1
ATOM 6158 C CA . THR B 1 259 ? -10.466 -13.927 -9.387 1.00 10.01 256 THR B CA 1
ATOM 6159 C C . THR B 1 259 ? -9.246 -14.541 -8.739 1.00 10.12 256 THR B C 1
ATOM 6160 O O . THR B 1 259 ? -8.502 -15.257 -9.409 1.00 10.95 256 THR B O 1
ATOM 6164 N N . ASP B 1 260 ? -8.947 -14.141 -7.516 1.00 9.41 257 ASP B N 1
ATOM 6165 C CA . ASP B 1 260 ? -7.741 -14.558 -6.857 1.00 10.29 257 ASP B CA 1
ATOM 6166 C C . ASP B 1 260 ? -6.479 -14.111 -7.543 1.00 10.55 257 ASP B C 1
ATOM 6167 O O . ASP B 1 260 ? -5.410 -14.599 -7.229 1.00 12.24 257 ASP B O 1
ATOM 6172 N N . VAL B 1 261 ? -6.566 -13.147 -8.455 1.00 10.83 258 VAL B N 1
ATOM 6173 C CA . VAL B 1 261 ? -5.404 -12.757 -9.275 1.00 11.11 258 VAL B CA 1
ATOM 6174 C C . VAL B 1 261 ? -4.405 -11.992 -8.387 1.00 10.82 258 VAL B C 1
ATOM 6175 O O . VAL B 1 261 ? -4.772 -11.166 -7.548 1.00 12.20 258 VAL B O 1
ATOM 6179 N N . MET B 1 262 ? -3.121 -12.198 -8.645 1.00 9.84 259 MET B N 1
ATOM 6180 C CA . MET B 1 262 ? -2.074 -11.382 -8.067 1.00 9.70 259 MET B CA 1
ATOM 6181 C C . MET B 1 262 ? -2.176 -10.012 -8.713 1.00 9.70 259 MET B C 1
ATOM 6182 O O . MET B 1 262 ? -2.112 -9.861 -9.916 1.00 10.95 259 MET B O 1
ATOM 6187 N N . ILE B 1 263 ? -2.297 -8.989 -7.881 1.00 9.80 260 ILE B N 1
ATOM 6188 C CA . ILE B 1 263 ? -2.304 -7.610 -8.308 1.00 9.97 260 ILE B CA 1
ATOM 6189 C C . ILE B 1 263 ? -0.879 -7.085 -8.518 1.00 10.30 260 ILE B C 1
ATOM 6190 O O . ILE B 1 263 ? -0.575 -6.375 -9.478 1.00 10.28 260 ILE B O 1
ATOM 6195 N N . ALA B 1 264 ? 0.009 -7.494 -7.610 1.00 10.37 261 ALA B N 1
ATOM 6196 C CA . ALA B 1 264 ? 1.415 -7.157 -7.712 1.00 10.83 261 ALA B CA 1
ATOM 6197 C C . ALA B 1 264 ? 1.952 -7.589 -9.060 1.00 10.95 261 ALA B C 1
ATOM 6198 O O . ALA B 1 264 ? 1.710 -8.694 -9.522 1.00 11.12 261 ALA B O 1
ATOM 6200 N N . GLY B 1 265 ? 2.712 -6.706 -9.703 1.00 10.99 262 GLY B N 1
ATOM 6201 C CA . GLY B 1 265 ? 3.339 -7.003 -10.955 1.00 11.08 262 GLY B CA 1
ATOM 6202 C C . GLY B 1 265 ? 2.520 -6.728 -12.154 1.00 11.08 262 GLY B C 1
ATOM 6203 O O . GLY B 1 265 ? 3.048 -6.736 -13.263 1.00 12.49 262 GLY B O 1
ATOM 6204 N N . LYS B 1 266 ? 1.226 -6.441 -11.995 1.00 10.77 263 LYS B N 1
ATOM 6205 C CA . LYS B 1 266 ? 0.317 -6.195 -13.105 1.00 10.91 263 LYS B CA 1
ATOM 6206 C C . LYS B 1 266 ? 0.308 -4.705 -13.482 1.00 9.84 263 LYS B C 1
ATOM 6207 O O . LYS B 1 266 ? 0.739 -3.857 -12.725 1.00 11.79 263 LYS B O 1
ATOM 6213 N N . VAL B 1 267 ? -0.273 -4.448 -14.650 1.00 9.84 264 VAL B N 1
ATOM 6214 C CA . VAL B 1 267 ? -0.671 -3.109 -15.079 1.00 9.89 264 VAL B CA 1
ATOM 6215 C C . VAL B 1 267 ? -2.173 -2.973 -14.899 1.00 8.84 264 VAL B C 1
ATOM 6216 O O . VAL B 1 267 ? -2.933 -3.798 -15.414 1.00 10.06 264 VAL B O 1
ATOM 6220 N N . ALA B 1 268 ? -2.604 -1.963 -14.179 1.00 9.70 265 ALA B N 1
ATOM 6221 C CA . ALA B 1 268 ? -4.011 -1.726 -13.923 1.00 9.44 265 ALA B CA 1
ATOM 6222 C C . ALA B 1 268 ? -4.400 -0.349 -14.412 1.00 9.76 265 ALA B C 1
ATOM 6223 O O . ALA B 1 268 ? -3.705 0.613 -14.113 1.00 12.63 265 ALA B O 1
ATOM 6225 N N . VAL B 1 269 ? -5.490 -0.274 -15.125 1.00 9.60 266 VAL B N 1
ATOM 6226 C CA . VAL B 1 269 ? -6.031 0.970 -15.596 1.00 9.45 266 VAL B CA 1
ATOM 6227 C C . VAL B 1 269 ? -7.219 1.374 -14.746 1.00 9.47 266 VAL B C 1
ATOM 6228 O O . VAL B 1 269 ? -8.149 0.576 -14.581 1.00 10.78 266 VAL B O 1
ATOM 6232 N N . VAL B 1 270 ? -7.193 2.588 -14.235 1.00 9.15 267 VAL B N 1
ATOM 6233 C CA . VAL B 1 270 ? -8.269 3.175 -13.490 1.00 9.19 267 VAL B CA 1
ATOM 6234 C C . VAL B 1 270 ? -8.824 4.335 -14.333 1.00 8.88 267 VAL B C 1
ATOM 6235 O O . VAL B 1 270 ? -8.136 5.306 -14.559 1.00 9.72 267 VAL B O 1
ATOM 6239 N N . ALA B 1 271 ? -10.057 4.164 -14.801 1.00 9.09 268 ALA B N 1
ATOM 6240 C CA . ALA B 1 271 ? -10.712 5.211 -15.549 1.00 9.09 268 ALA B CA 1
ATOM 6241 C C . ALA B 1 271 ? -11.408 6.103 -14.558 1.00 9.36 268 ALA B C 1
ATOM 6242 O O . ALA B 1 271 ? -12.338 5.659 -13.847 1.00 9.34 268 ALA B O 1
ATOM 6244 N N . GLY B 1 272 ? -10.983 7.345 -14.519 1.00 9.15 269 GLY B N 1
ATOM 6245 C CA . GLY B 1 272 ? -11.432 8.350 -13.585 1.00 9.98 269 GLY B CA 1
ATOM 6246 C C . GLY B 1 272 ? -10.509 8.435 -12.367 1.00 9.48 269 GLY B C 1
ATOM 6247 O O . GLY B 1 272 ? -9.967 7.446 -11.895 1.00 10.69 269 GLY B O 1
ATOM 6248 N N . TYR B 1 273 ? -10.428 9.639 -11.844 1.00 9.56 270 TYR B N 1
ATOM 6249 C CA . TYR B 1 273 ? -9.555 9.949 -10.724 1.00 9.69 270 TYR B CA 1
ATOM 6250 C C . TYR B 1 273 ? -10.211 10.974 -9.819 1.00 8.99 270 TYR B C 1
ATOM 6251 O O . TYR B 1 273 ? -9.605 11.922 -9.369 1.00 9.99 270 TYR B O 1
ATOM 6260 N N . GLY B 1 274 ? -11.523 10.778 -9.606 1.00 9.82 271 GLY B N 1
ATOM 6261 C CA . GLY B 1 274 ? -12.271 11.461 -8.561 1.00 9.64 271 GLY B CA 1
ATOM 6262 C C . GLY B 1 274 ? -12.029 10.740 -7.258 1.00 9.57 271 GLY B C 1
ATOM 6263 O O . GLY B 1 274 ? -10.993 10.090 -7.074 1.00 10.58 271 GLY B O 1
ATOM 6264 N N . ASP B 1 275 ? -12.979 10.790 -6.346 1.00 9.96 272 ASP B N 1
ATOM 6265 C CA . ASP B 1 275 ? -12.722 10.168 -5.021 1.00 10.51 272 ASP B CA 1
ATOM 6266 C C . ASP B 1 275 ? -12.599 8.667 -5.137 1.00 10.33 272 ASP B C 1
ATOM 6267 O O . ASP B 1 275 ? -11.682 8.063 -4.543 1.00 10.74 272 ASP B O 1
ATOM 6272 N N . VAL B 1 276 ? -13.488 8.033 -5.917 1.00 9.45 273 VAL B N 1
ATOM 6273 C CA . VAL B 1 276 ? -13.445 6.604 -6.084 1.00 9.77 273 VAL B CA 1
ATOM 6274 C C . VAL B 1 276 ? -12.182 6.201 -6.827 1.00 9.79 273 VAL B C 1
ATOM 6275 O O . VAL B 1 276 ? -11.471 5.273 -6.403 1.00 9.62 273 VAL B O 1
ATOM 6279 N N . GLY B 1 277 ? -11.862 6.878 -7.930 1.00 9.30 274 GLY B N 1
ATOM 6280 C CA . GLY B 1 277 ? -10.660 6.539 -8.650 1.00 9.16 274 GLY B CA 1
ATOM 6281 C C . GLY B 1 277 ? -9.389 6.709 -7.867 1.00 8.71 274 GLY B C 1
ATOM 6282 O O . GLY B 1 277 ? -8.453 5.933 -7.973 1.00 9.13 274 GLY B O 1
ATOM 6283 N N . LYS B 1 278 ? -9.344 7.762 -7.045 1.00 8.97 275 LYS B N 1
ATOM 6284 C CA . LYS B 1 278 ? -8.205 7.996 -6.158 1.00 8.65 275 LYS B CA 1
ATOM 6285 C C . LYS B 1 278 ? -8.041 6.802 -5.221 1.00 9.45 275 LYS B C 1
ATOM 6286 O O . LYS B 1 278 ? -6.910 6.329 -5.021 1.00 9.63 275 LYS B O 1
ATOM 6292 N N . GLY B 1 279 ? -9.117 6.309 -4.622 1.00 9.16 276 GLY B N 1
ATOM 6293 C CA . GLY B 1 279 ? -9.023 5.197 -3.723 1.00 9.25 276 GLY B CA 1
ATOM 6294 C C . GLY B 1 279 ? -8.680 3.875 -4.388 1.00 9.04 276 GLY B C 1
ATOM 6295 O O . GLY B 1 279 ? -7.881 3.098 -3.866 1.00 9.29 276 GLY B O 1
ATOM 6296 N N . CYS B 1 280 ? -9.217 3.687 -5.572 1.00 8.35 277 CYS B N 1
ATOM 6297 C CA . CYS B 1 280 ? -8.922 2.477 -6.353 1.00 9.20 277 CYS B CA 1
ATOM 6298 C C . CYS B 1 280 ? -7.434 2.476 -6.760 1.00 9.01 277 CYS B C 1
ATOM 6299 O O . CYS B 1 280 ? -6.741 1.471 -6.658 1.00 9.09 277 CYS B O 1
ATOM 6302 N N . ALA B 1 281 ? -6.975 3.596 -7.326 1.00 8.81 278 ALA B N 1
ATOM 6303 C CA . ALA B 1 281 ? -5.584 3.708 -7.735 1.00 9.65 278 ALA B CA 1
ATOM 6304 C C . ALA B 1 281 ? -4.658 3.495 -6.548 1.00 9.23 278 ALA B C 1
ATOM 6305 O O . ALA B 1 281 ? -3.643 2.865 -6.674 1.00 9.99 278 ALA B O 1
ATOM 6307 N N . ALA B 1 282 ? -5.023 4.048 -5.408 1.00 9.04 279 ALA B N 1
ATOM 6308 C CA . ALA B 1 282 ? -4.216 3.858 -4.203 1.00 9.95 279 ALA B CA 1
ATOM 6309 C C . ALA B 1 282 ? -4.096 2.418 -3.859 1.00 9.37 279 ALA B C 1
ATOM 6310 O O . ALA B 1 282 ? -3.015 1.891 -3.603 1.00 10.40 279 ALA B O 1
ATOM 6312 N N . ALA B 1 283 ? -5.205 1.714 -3.831 1.00 10.35 280 ALA B N 1
ATOM 6313 C CA . ALA B 1 283 ? -5.173 0.278 -3.503 1.00 9.78 280 ALA B CA 1
ATOM 6314 C C . ALA B 1 283 ? -4.284 -0.487 -4.468 1.00 8.86 280 ALA B C 1
ATOM 6315 O O . ALA B 1 283 ? -3.504 -1.339 -4.083 1.00 9.96 280 ALA B O 1
ATOM 6317 N N . LEU B 1 284 ? -4.461 -0.228 -5.750 1.00 8.93 281 LEU B N 1
ATOM 6318 C CA . LEU B 1 284 ? -3.741 -0.972 -6.770 1.00 9.07 281 LEU B CA 1
ATOM 6319 C C . LEU B 1 284 ? -2.260 -0.725 -6.666 1.00 9.23 281 LEU B C 1
ATOM 6320 O O . LEU B 1 284 ? -1.455 -1.657 -6.697 1.00 10.27 281 LEU B O 1
ATOM 6325 N N . LYS B 1 285 ? -1.881 0.534 -6.523 1.00 9.10 282 LYS B N 1
ATOM 6326 C CA A LYS B 1 285 ? -0.483 0.830 -6.409 0.50 10.64 282 LYS B CA 1
ATOM 6327 C CA B LYS B 1 285 ? -0.491 0.932 -6.342 0.50 11.52 282 LYS B CA 1
ATOM 6328 C C . LYS B 1 285 ? 0.108 0.286 -5.097 1.00 11.11 282 LYS B C 1
ATOM 6329 O O . LYS B 1 285 ? 1.210 -0.242 -5.090 1.00 13.10 282 LYS B O 1
ATOM 6340 N N . GLN B 1 286 ? -0.643 0.378 -4.013 1.00 11.09 283 GLN B N 1
ATOM 6341 C CA A GLN B 1 286 ? -0.285 -0.192 -2.704 0.50 12.27 283 GLN B CA 1
ATOM 6342 C CA B GLN B 1 286 ? -0.088 -0.126 -2.788 0.50 12.80 283 GLN B CA 1
ATOM 6343 C C . GLN B 1 286 ? 0.016 -1.677 -2.803 1.00 12.57 283 GLN B C 1
ATOM 6344 O O . GLN B 1 286 ? 0.818 -2.236 -2.085 1.00 15.41 283 GLN B O 1
ATOM 6355 N N . ALA B 1 287 ? -0.715 -2.372 -3.653 1.00 11.26 284 ALA B N 1
ATOM 6356 C CA . ALA B 1 287 ? -0.620 -3.795 -3.815 1.00 11.19 284 ALA B CA 1
ATOM 6357 C C . ALA B 1 287 ? 0.492 -4.195 -4.783 1.00 11.06 284 ALA B C 1
ATOM 6358 O O . ALA B 1 287 ? 0.732 -5.391 -4.946 1.00 13.42 284 ALA B O 1
ATOM 6360 N N . GLY B 1 288 ? 1.133 -3.229 -5.426 1.00 10.55 285 GLY B N 1
ATOM 6361 C CA . GLY B 1 288 ? 2.225 -3.504 -6.314 1.00 11.08 285 GLY B CA 1
ATOM 6362 C C . GLY B 1 288 ? 1.899 -3.536 -7.777 1.00 10.24 285 GLY B C 1
ATOM 6363 O O . GLY B 1 288 ? 2.741 -3.944 -8.595 1.00 10.42 285 GLY B O 1
ATOM 6364 N N . ALA B 1 289 ? 0.705 -3.106 -8.160 1.00 10.58 286 ALA B N 1
ATOM 6365 C CA . ALA B 1 289 ? 0.417 -2.880 -9.566 1.00 9.90 286 ALA B CA 1
ATOM 6366 C C . ALA B 1 289 ? 0.978 -1.563 -10.001 1.00 10.10 286 ALA B C 1
ATOM 6367 O O . ALA B 1 289 ? 1.171 -0.652 -9.230 1.00 11.04 286 ALA B O 1
ATOM 6369 N N . ARG B 1 290 ? 1.207 -1.482 -11.317 1.00 10.67 287 ARG B N 1
ATOM 6370 C CA . ARG B 1 290 ? 1.550 -0.247 -11.989 1.00 9.95 287 ARG B CA 1
ATOM 6371 C C . ARG B 1 290 ? 0.284 0.347 -12.557 1.00 10.25 287 ARG B C 1
ATOM 6372 O O . ARG B 1 290 ? -0.365 -0.284 -13.418 1.00 10.96 287 ARG B O 1
ATOM 6380 N N . VAL B 1 291 ? -0.113 1.503 -12.038 1.00 9.80 288 VAL B N 1
ATOM 6381 C CA . VAL B 1 291 ? -1.429 2.053 -12.305 1.00 10.27 288 VAL B CA 1
ATOM 6382 C C . VAL B 1 291 ? -1.349 3.159 -13.339 1.00 9.63 288 VAL B C 1
ATOM 6383 O O . VAL B 1 291 ? -0.539 4.087 -13.231 1.00 10.77 288 VAL B O 1
ATOM 6387 N N . ILE B 1 292 ? -2.229 3.057 -14.326 1.00 9.63 289 ILE B N 1
ATOM 6388 C CA . ILE B 1 292 ? -2.403 4.050 -15.359 1.00 9.99 289 ILE B CA 1
ATOM 6389 C C . ILE B 1 292 ? -3.814 4.609 -15.207 1.00 9.50 289 ILE B C 1
ATOM 6390 O O . ILE B 1 292 ? -4.771 3.864 -15.101 1.00 11.17 289 ILE B O 1
ATOM 6395 N N . VAL B 1 293 ? -3.932 5.918 -15.168 1.00 9.34 290 VAL B N 1
ATOM 6396 C CA . VAL B 1 293 ? -5.178 6.624 -14.987 1.00 9.84 290 VAL B CA 1
ATOM 6397 C C . VAL B 1 293 ? -5.639 7.251 -16.291 1.00 9.49 290 VAL B C 1
ATOM 6398 O O . VAL B 1 293 ? -4.829 7.796 -17.032 1.00 10.22 290 VAL B O 1
ATOM 6402 N N . THR B 1 294 ? -6.938 7.170 -16.570 1.00 9.27 291 THR B N 1
ATOM 6403 C CA . THR B 1 294 ? -7.545 8.013 -17.578 1.00 9.57 291 THR B CA 1
ATOM 6404 C C . THR B 1 294 ? -8.389 9.090 -16.931 1.00 9.08 291 THR B C 1
ATOM 6405 O O . THR B 1 294 ? -8.973 8.873 -15.856 1.00 9.74 291 THR B O 1
ATOM 6409 N N . GLU B 1 295 ? -8.449 10.261 -17.547 1.00 9.45 292 GLU B N 1
ATOM 6410 C CA . GLU B 1 295 ? -9.233 11.359 -16.998 1.00 9.48 292 GLU B CA 1
ATOM 6411 C C . GLU B 1 295 ? -9.601 12.299 -18.102 1.00 9.93 292 GLU B C 1
ATOM 6412 O O . GLU B 1 295 ? -8.877 12.446 -19.078 1.00 10.85 292 GLU B O 1
ATOM 6418 N N . ILE B 1 296 ? -10.685 13.010 -17.859 1.00 9.20 293 ILE B N 1
ATOM 6419 C CA . ILE B 1 296 ? -11.149 14.137 -18.659 1.00 10.11 293 ILE B CA 1
ATOM 6420 C C . ILE B 1 296 ? -10.897 15.467 -17.990 1.00 10.92 293 ILE B C 1
ATOM 6421 O O . ILE B 1 296 ? -10.978 16.503 -18.644 1.00 11.65 293 ILE B O 1
ATOM 6426 N N . ASP B 1 297 ? -10.614 15.458 -16.699 1.00 10.14 294 ASP B N 1
ATOM 6427 C CA . ASP B 1 297 ? -10.491 16.687 -15.907 1.00 10.15 294 ASP B CA 1
ATOM 6428 C C . ASP B 1 297 ? -9.003 16.955 -15.670 1.00 9.91 294 ASP B C 1
ATOM 6429 O O . ASP B 1 297 ? -8.306 16.114 -15.111 1.00 10.27 294 ASP B O 1
ATOM 6434 N N . PRO B 1 298 ? -8.515 18.095 -16.169 1.00 9.72 295 PRO B N 1
ATOM 6435 C CA . PRO B 1 298 ? -7.067 18.327 -16.081 1.00 10.31 295 PRO B CA 1
ATOM 6436 C C . PRO B 1 298 ? -6.535 18.454 -14.668 1.00 9.36 295 PRO B C 1
ATOM 6437 O O . PRO B 1 298 ? -5.374 18.148 -14.436 1.00 10.16 295 PRO B O 1
ATOM 6441 N N . ILE B 1 299 ? -7.371 18.928 -13.759 1.00 9.99 296 ILE B N 1
ATOM 6442 C CA . ILE B 1 299 ? -6.962 19.008 -12.360 1.00 9.99 296 ILE B CA 1
ATOM 6443 C C . ILE B 1 299 ? -6.752 17.613 -11.795 1.00 9.77 296 ILE B C 1
ATOM 6444 O O . ILE B 1 299 ? -5.727 17.322 -11.179 1.00 10.07 296 ILE B O 1
ATOM 6449 N N . CYS B 1 300 ? -7.749 16.745 -12.007 1.00 10.09 297 CYS B N 1
ATOM 6450 C CA . CYS B 1 300 ? -7.617 15.370 -11.504 1.00 10.12 297 CYS B CA 1
ATOM 6451 C C . CYS B 1 300 ? -6.458 14.655 -12.157 1.00 9.64 297 CYS B C 1
ATOM 6452 O O . CYS B 1 300 ? -5.714 13.925 -11.532 1.00 10.00 297 CYS B O 1
ATOM 6455 N N . ALA B 1 301 ? -6.254 14.902 -13.475 1.00 10.41 298 ALA B N 1
ATOM 6456 C CA . ALA B 1 301 ? -5.116 14.284 -14.172 1.00 9.99 298 ALA B CA 1
ATOM 6457 C C . ALA B 1 301 ? -3.792 14.745 -13.560 1.00 9.71 298 ALA B C 1
ATOM 6458 O O . ALA B 1 301 ? -2.860 13.958 -13.372 1.00 10.87 298 ALA B O 1
ATOM 6460 N N . LEU B 1 302 ? -3.702 16.031 -13.239 1.00 9.74 299 LEU B N 1
ATOM 6461 C CA . LEU B 1 302 ? -2.463 16.547 -12.676 1.00 9.61 299 LEU B CA 1
ATOM 6462 C C . LEU B 1 302 ? -2.234 15.941 -11.269 1.00 9.66 299 LEU B C 1
ATOM 6463 O O . LEU B 1 302 ? -1.113 15.606 -10.900 1.00 10.02 299 LEU B O 1
ATOM 6468 N N . GLN B 1 303 ? -3.300 15.797 -10.492 1.00 9.37 300 GLN B N 1
ATOM 6469 C CA . GLN B 1 303 ? -3.213 15.111 -9.219 1.00 9.56 300 GLN B CA 1
ATOM 6470 C C . GLN B 1 303 ? -2.616 13.716 -9.362 1.00 10.32 300 GLN B C 1
ATOM 6471 O O . GLN B 1 303 ? -1.710 13.311 -8.626 1.00 10.76 300 GLN B O 1
ATOM 6477 N N . ALA B 1 304 ? -3.119 12.952 -10.348 1.00 9.25 301 ALA B N 1
ATOM 6478 C CA . ALA B 1 304 ? -2.640 11.588 -10.544 1.00 9.57 301 ALA B CA 1
ATOM 6479 C C . ALA B 1 304 ? -1.143 11.598 -10.845 1.00 9.67 301 ALA B C 1
ATOM 6480 O O . ALA B 1 304 ? -0.397 10.771 -10.344 1.00 10.35 301 ALA B O 1
ATOM 6482 N N A THR B 1 305 ? -0.720 12.497 -11.703 0.50 9.65 302 THR B N 1
ATOM 6483 N N B THR B 1 305 ? -0.723 12.568 -11.656 0.50 9.86 302 THR B N 1
ATOM 6484 C CA A THR B 1 305 ? 0.674 12.531 -12.112 0.50 11.62 302 THR B CA 1
ATOM 6485 C CA B THR B 1 305 ? 0.695 12.607 -12.023 0.50 11.70 302 THR B CA 1
ATOM 6486 C C A THR B 1 305 ? 1.592 12.880 -10.841 0.50 11.98 302 THR B C 1
ATOM 6487 C C B THR B 1 305 ? 1.562 12.856 -10.895 0.50 11.93 302 THR B C 1
ATOM 6488 O O A THR B 1 305 ? 2.670 12.364 -10.581 0.50 13.21 302 THR B O 1
ATOM 6489 O O B THR B 1 305 ? 2.672 12.328 -10.915 0.50 12.06 302 THR B O 1
ATOM 6496 N N . MET B 1 306 ? 1.097 13.740 -10.002 1.00 13.53 303 MET B N 1
ATOM 6497 C CA A MET B 1 306 ? 1.771 14.109 -8.685 0.50 14.24 303 MET B CA 1
ATOM 6498 C CA B MET B 1 306 ? 1.898 14.113 -8.875 0.50 14.45 303 MET B CA 1
ATOM 6499 C C . MET B 1 306 ? 1.954 12.972 -7.797 1.00 13.74 303 MET B C 1
ATOM 6500 O O . MET B 1 306 ? 2.818 12.966 -6.910 1.00 16.12 303 MET B O 1
ATOM 6509 N N . GLU B 1 307 ? 1.102 11.972 -7.918 1.00 13.61 304 GLU B N 1
ATOM 6510 C CA . GLU B 1 307 ? 1.136 10.756 -7.150 1.00 13.45 304 GLU B CA 1
ATOM 6511 C C . GLU B 1 307 ? 1.887 9.653 -7.874 1.00 12.69 304 GLU B C 1
ATOM 6512 O O . GLU B 1 307 ? 1.857 8.496 -7.477 1.00 14.43 304 GLU B O 1
ATOM 6518 N N . GLY B 1 308 ? 2.598 9.990 -8.941 1.00 11.54 305 GLY B N 1
ATOM 6519 C CA . GLY B 1 308 ? 3.438 9.041 -9.591 1.00 10.93 305 GLY B CA 1
ATOM 6520 C C . GLY B 1 308 ? 2.769 8.091 -10.519 1.00 10.91 305 GLY B C 1
ATOM 6521 O O . GLY B 1 308 ? 3.325 7.059 -10.848 1.00 11.73 305 GLY B O 1
ATOM 6522 N N . LEU B 1 309 ? 1.566 8.431 -10.985 1.00 10.27 306 LEU B N 1
ATOM 6523 C CA . LEU B 1 309 ? 0.752 7.588 -11.853 1.00 10.34 306 LEU B CA 1
ATOM 6524 C C . LEU B 1 309 ? 0.808 8.174 -13.244 1.00 10.99 306 LEU B C 1
ATOM 6525 O O . LEU B 1 309 ? 0.739 9.360 -13.472 1.00 12.21 306 LEU B O 1
ATOM 6530 N N . GLN B 1 310 ? 0.910 7.309 -14.232 1.00 11.75 307 GLN B N 1
ATOM 6531 C CA . GLN B 1 310 ? 0.845 7.679 -15.636 1.00 11.00 307 GLN B CA 1
ATOM 6532 C C . GLN B 1 310 ? -0.588 7.995 -16.041 1.00 10.75 307 GLN B C 1
ATOM 6533 O O . GLN B 1 310 ? -1.469 7.234 -15.666 1.00 13.24 307 GLN B O 1
ATOM 6539 N N . VAL B 1 311 ? -0.802 9.058 -16.797 1.00 10.06 308 VAL B N 1
ATOM 6540 C CA . VAL B 1 311 ? -2.111 9.422 -17.318 1.00 10.02 308 VAL B CA 1
ATOM 6541 C C . VAL B 1 311 ? -2.081 9.305 -18.846 1.00 10.36 308 VAL B C 1
ATOM 6542 O O . VAL B 1 311 ? -1.301 9.984 -19.520 1.00 11.48 308 VAL B O 1
ATOM 6546 N N . LEU B 1 312 ? -2.918 8.416 -19.353 1.00 10.44 309 LEU B N 1
ATOM 6547 C CA . LEU B 1 312 ? -3.021 8.132 -20.767 1.00 10.79 309 LEU B CA 1
ATOM 6548 C C . LEU B 1 312 ? -4.482 8.014 -21.104 1.00 10.13 309 LEU B C 1
ATOM 6549 O O . LEU B 1 312 ? -5.342 7.866 -20.280 1.00 10.70 309 LEU B O 1
ATOM 6554 N N . THR B 1 313 ? -4.749 7.975 -22.405 1.00 11.67 310 THR B N 1
ATOM 6555 C CA . THR B 1 313 ? -6.083 7.576 -22.867 1.00 11.68 310 THR B CA 1
ATOM 6556 C C . THR B 1 313 ? -6.168 6.039 -22.889 1.00 11.06 310 THR B C 1
ATOM 6557 O O . THR B 1 313 ? -5.183 5.335 -23.036 1.00 12.05 310 THR B O 1
ATOM 6561 N N . LEU B 1 314 ? -7.415 5.551 -22.804 1.00 11.33 311 LEU B N 1
ATOM 6562 C CA . LEU B 1 314 ? -7.598 4.108 -22.793 1.00 11.92 311 LEU B CA 1
ATOM 6563 C C . LEU B 1 314 ? -6.969 3.395 -23.995 1.00 11.90 311 LEU B C 1
ATOM 6564 O O . LEU B 1 314 ? -6.397 2.324 -23.906 1.00 12.41 311 LEU B O 1
ATOM 6569 N N . GLU B 1 315 ? -7.111 4.047 -25.139 1.00 12.15 312 GLU B N 1
ATOM 6570 C CA . GLU B 1 315 ? -6.659 3.478 -26.368 1.00 13.74 312 GLU B CA 1
ATOM 6571 C C . GLU B 1 315 ? -5.168 3.164 -26.328 1.00 14.13 312 GLU B C 1
ATOM 6572 O O . GLU B 1 315 ? -4.698 2.264 -27.031 1.00 15.72 312 GLU B O 1
ATOM 6578 N N . ASP B 1 316 ? -4.410 3.925 -25.552 1.00 13.14 313 ASP B N 1
ATOM 6579 C CA A ASP B 1 316 ? -2.954 3.801 -25.439 0.50 13.87 313 ASP B CA 1
ATOM 6580 C CA B ASP B 1 316 ? -2.958 3.702 -25.552 0.50 14.06 313 ASP B CA 1
ATOM 6581 C C . ASP B 1 316 ? -2.533 2.546 -24.716 1.00 14.17 313 ASP B C 1
ATOM 6582 O O . ASP B 1 316 ? -1.395 2.131 -24.826 1.00 17.64 313 ASP B O 1
ATOM 6591 N N . VAL B 1 317 ? -3.444 2.012 -23.888 1.00 12.55 314 VAL B N 1
ATOM 6592 C CA . VAL B 1 317 ? -3.077 0.973 -22.928 1.00 14.20 314 VAL B CA 1
ATOM 6593 C C . VAL B 1 317 ? -3.944 -0.276 -22.984 1.00 12.95 314 VAL B C 1
ATOM 6594 O O . VAL B 1 317 ? -3.696 -1.252 -22.282 1.00 13.61 314 VAL B O 1
ATOM 6598 N N . VAL B 1 318 ? -4.956 -0.287 -23.835 1.00 12.50 315 VAL B N 1
ATOM 6599 C CA . VAL B 1 318 ? -5.936 -1.340 -23.803 1.00 13.29 315 VAL B CA 1
ATOM 6600 C C . VAL B 1 318 ? -5.359 -2.716 -24.114 1.00 12.70 315 VAL B C 1
ATOM 6601 O O . VAL B 1 318 ? -5.818 -3.709 -23.559 1.00 13.57 315 VAL B O 1
ATOM 6605 N N . SER B 1 319 ? -4.349 -2.803 -24.965 1.00 12.64 316 SER B N 1
ATOM 6606 C CA A SER B 1 319 ? -3.785 -4.099 -25.283 0.70 14.45 316 SER B CA 1
ATOM 6607 C CA B SER B 1 319 ? -3.854 -4.147 -25.248 0.30 14.09 316 SER B CA 1
ATOM 6608 C C . SER B 1 319 ? -2.791 -4.642 -24.280 1.00 13.61 316 SER B C 1
ATOM 6609 O O . SER B 1 319 ? -2.465 -5.819 -24.295 1.00 17.19 316 SER B O 1
ATOM 6614 N N . GLU B 1 320 ? -2.334 -3.787 -23.387 1.00 12.70 317 GLU B N 1
ATOM 6615 C CA . GLU B 1 320 ? -1.256 -4.086 -22.425 1.00 15.38 317 GLU B CA 1
ATOM 6616 C C . GLU B 1 320 ? -1.751 -4.376 -21.033 1.00 13.18 317 GLU B C 1
ATOM 6617 O O . GLU B 1 320 ? -1.092 -5.095 -20.270 1.00 14.11 317 GLU B O 1
ATOM 6623 N N . ALA B 1 321 ? -2.831 -3.734 -20.640 1.00 12.01 318 ALA B N 1
ATOM 6624 C CA . ALA B 1 321 ? -3.215 -3.796 -19.235 1.00 11.08 318 ALA B CA 1
ATOM 6625 C C . ALA B 1 321 ? -3.853 -5.103 -18.868 1.00 10.00 318 ALA B C 1
ATOM 6626 O O . ALA B 1 321 ? -4.483 -5.782 -19.646 1.00 11.44 318 ALA B O 1
ATOM 6628 N N . ASP B 1 322 ? -3.716 -5.429 -17.578 1.00 10.11 319 ASP B N 1
ATOM 6629 C CA . ASP B 1 322 ? -4.227 -6.662 -17.010 1.00 9.89 319 ASP B CA 1
ATOM 6630 C C . ASP B 1 322 ? -5.545 -6.528 -16.287 1.00 9.39 319 ASP B C 1
ATOM 6631 O O . ASP B 1 322 ? -6.288 -7.517 -16.160 1.00 9.84 319 ASP B O 1
ATOM 6636 N N . ILE B 1 323 ? -5.795 -5.344 -15.751 1.00 9.00 320 ILE B N 1
ATOM 6637 C CA . ILE B 1 323 ? -6.972 -5.049 -14.936 1.00 8.79 320 ILE B CA 1
ATOM 6638 C C . ILE B 1 323 ? -7.461 -3.698 -15.363 1.00 8.94 320 ILE B C 1
ATOM 6639 O O . ILE B 1 323 ? -6.665 -2.796 -15.536 1.00 10.10 320 ILE B O 1
ATOM 6644 N N . PHE B 1 324 ? -8.775 -3.546 -15.518 1.00 9.02 321 PHE B N 1
ATOM 6645 C CA . PHE B 1 324 ? -9.438 -2.295 -15.870 1.00 8.59 321 PHE B CA 1
ATOM 6646 C C . PHE B 1 324 ? -10.544 -2.052 -14.873 1.00 9.15 321 PHE B C 1
ATOM 6647 O O . PHE B 1 324 ? -11.356 -2.944 -14.647 1.00 10.15 321 PHE B O 1
ATOM 6655 N N . VAL B 1 325 ? -10.586 -0.845 -14.295 1.00 9.01 322 VAL B N 1
ATOM 6656 C CA . VAL B 1 325 ? -11.573 -0.467 -13.286 1.00 8.89 322 VAL B CA 1
ATOM 6657 C C . VAL B 1 325 ? -12.173 0.878 -13.680 1.00 8.94 322 VAL B C 1
ATOM 6658 O O . VAL B 1 325 ? -11.457 1.849 -13.773 1.00 9.87 322 VAL B O 1
ATOM 6662 N N . THR B 1 326 ? -13.478 0.893 -13.880 1.00 9.26 323 THR B N 1
ATOM 6663 C CA . THR B 1 326 ? -14.165 2.136 -14.216 1.00 9.22 323 THR B CA 1
ATOM 6664 C C . THR B 1 326 ? -14.741 2.737 -12.944 1.00 9.22 323 THR B C 1
ATOM 6665 O O . THR B 1 326 ? -15.397 2.091 -12.141 1.00 9.49 323 THR B O 1
ATOM 6669 N N . THR B 1 327 ? -14.513 4.051 -12.810 1.00 9.22 324 THR B N 1
ATOM 6670 C CA . THR B 1 327 ? -14.854 4.790 -11.589 1.00 9.86 324 THR B CA 1
ATOM 6671 C C . THR B 1 327 ? -15.566 6.104 -11.865 1.00 9.57 324 THR B C 1
ATOM 6672 O O . THR B 1 327 ? -15.588 6.998 -11.033 1.00 10.61 324 THR B O 1
ATOM 6676 N N . THR B 1 328 ? -16.122 6.257 -13.050 1.00 9.71 325 THR B N 1
ATOM 6677 C CA . THR B 1 328 ? -16.420 7.565 -13.570 1.00 10.70 325 THR B CA 1
ATOM 6678 C C . THR B 1 328 ? -17.793 8.132 -13.223 1.00 11.14 325 THR B C 1
ATOM 6679 O O . THR B 1 328 ? -17.945 9.351 -13.146 1.00 13.23 325 THR B O 1
ATOM 6683 N N . GLY B 1 329 ? -18.819 7.298 -13.093 1.00 11.07 326 GLY B N 1
ATOM 6684 C CA . GLY B 1 329 ? -20.150 7.796 -13.063 1.00 11.92 326 GLY B CA 1
ATOM 6685 C C . GLY B 1 329 ? -20.673 8.215 -14.406 1.00 11.75 326 GLY B C 1
ATOM 6686 O O . GLY B 1 329 ? -21.756 8.784 -14.535 1.00 13.11 326 GLY B O 1
ATOM 6687 N N . ASN B 1 330 ? -19.916 7.928 -15.464 1.00 11.49 327 ASN B N 1
ATOM 6688 C CA . ASN B 1 330 ? -20.258 8.295 -16.829 1.00 11.22 327 ASN B CA 1
ATOM 6689 C C . ASN B 1 330 ? -20.462 6.986 -17.621 1.00 11.17 327 ASN B C 1
ATOM 6690 O O . ASN B 1 330 ? -20.184 5.899 -17.192 1.00 14.19 327 ASN B O 1
ATOM 6695 N N . LYS B 1 331 ? -20.957 7.140 -18.836 1.00 11.47 328 LYS B N 1
ATOM 6696 C CA A LYS B 1 331 ? -21.255 6.068 -19.763 0.50 11.68 328 LYS B CA 1
ATOM 6697 C CA B LYS B 1 331 ? -21.176 5.972 -19.644 0.50 12.24 328 LYS B CA 1
ATOM 6698 C C . LYS B 1 331 ? -20.142 5.851 -20.739 1.00 11.49 328 LYS B C 1
ATOM 6699 O O . LYS B 1 331 ? -19.407 6.762 -21.098 1.00 12.44 328 LYS B O 1
ATOM 6710 N N . ASP B 1 332 ? -20.129 4.654 -21.304 1.00 11.60 329 ASP B N 1
ATOM 6711 C CA . ASP B 1 332 ? -19.359 4.339 -22.483 1.00 11.90 329 ASP B CA 1
ATOM 6712 C C . ASP B 1 332 ? -17.863 4.550 -22.325 1.00 12.04 329 ASP B C 1
ATOM 6713 O O . ASP B 1 332 ? -17.206 5.158 -23.164 1.00 13.09 329 ASP B O 1
ATOM 6718 N N . ILE B 1 333 ? -17.341 4.011 -21.234 1.00 10.75 330 ILE B N 1
ATOM 6719 C CA . ILE B 1 333 ? -15.929 4.134 -20.930 1.00 10.45 330 ILE B CA 1
ATOM 6720 C C . ILE B 1 333 ? -15.134 3.018 -21.609 1.00 10.40 330 ILE B C 1
ATOM 6721 O O . ILE B 1 333 ? -14.107 3.273 -22.216 1.00 11.80 330 ILE B O 1
ATOM 6726 N N . ILE B 1 334 ? -15.578 1.763 -21.465 1.00 10.56 331 ILE B N 1
ATOM 6727 C CA . ILE B 1 334 ? -14.904 0.591 -22.036 1.00 11.03 331 ILE B CA 1
ATOM 6728 C C . ILE B 1 334 ? -15.899 -0.030 -23.006 1.00 10.64 331 ILE B C 1
ATOM 6729 O O . ILE B 1 334 ? -16.834 -0.667 -22.599 1.00 11.68 331 ILE B O 1
ATOM 6734 N N . MET B 1 335 ? -15.660 0.208 -24.288 1.00 11.70 332 MET B N 1
ATOM 6735 C CA . MET B 1 335 ? -16.566 -0.242 -25.343 1.00 11.53 332 MET B CA 1
ATOM 6736 C C . MET B 1 335 ? -16.161 -1.596 -25.863 1.00 10.98 332 MET B C 1
ATOM 6737 O O . MET B 1 335 ? -15.046 -2.072 -25.646 1.00 11.90 332 MET B O 1
ATOM 6742 N N . LEU B 1 336 ? -17.041 -2.237 -26.600 1.00 12.41 333 LEU B N 1
ATOM 6743 C CA A LEU B 1 336 ? -16.709 -3.487 -27.227 0.50 12.54 333 LEU B CA 1
ATOM 6744 C CA B LEU B 1 336 ? -16.715 -3.470 -27.249 0.50 12.36 333 LEU B CA 1
ATOM 6745 C C . LEU B 1 336 ? -15.432 -3.384 -28.050 1.00 12.89 333 LEU B C 1
ATOM 6746 O O . LEU B 1 336 ? -14.591 -4.286 -28.026 1.00 12.99 333 LEU B O 1
ATOM 6755 N N . ASP B 1 337 ? -15.252 -2.295 -28.784 1.00 13.88 334 ASP B N 1
ATOM 6756 C CA A ASP B 1 337 ? -14.060 -2.213 -29.602 0.40 14.36 334 ASP B CA 1
ATOM 6757 C CA B ASP B 1 337 ? -14.058 -2.099 -29.577 0.60 15.38 334 ASP B CA 1
ATOM 6758 C C . ASP B 1 337 ? -12.781 -2.190 -28.763 1.00 14.50 334 ASP B C 1
ATOM 6759 O O . ASP B 1 337 ? -11.768 -2.673 -29.211 1.00 16.57 334 ASP B O 1
ATOM 6768 N N . HIS B 1 338 ? -12.836 -1.664 -27.519 1.00 12.81 335 HIS B N 1
ATOM 6769 C CA . HIS B 1 338 ? -11.721 -1.766 -26.575 1.00 12.59 335 HIS B CA 1
ATOM 6770 C C . HIS B 1 338 ? -11.538 -3.195 -26.122 1.00 11.49 335 HIS B C 1
ATOM 6771 O O . HIS B 1 338 ? -10.408 -3.696 -26.077 1.00 11.86 335 HIS B O 1
ATOM 6778 N N . MET B 1 339 ? -12.630 -3.867 -25.751 1.00 11.04 336 MET B N 1
ATOM 6779 C CA A MET B 1 339 ? -12.494 -5.191 -25.213 0.30 11.30 336 MET B CA 1
ATOM 6780 C CA B MET B 1 339 ? -12.580 -5.209 -25.270 0.70 11.44 336 MET B CA 1
ATOM 6781 C C . MET B 1 339 ? -11.954 -6.170 -26.232 1.00 11.42 336 MET B C 1
ATOM 6782 O O . MET B 1 339 ? -11.231 -7.101 -25.880 1.00 11.76 336 MET B O 1
ATOM 6791 N N . LYS B 1 340 ? -12.231 -5.947 -27.528 1.00 12.34 337 LYS B N 1
ATOM 6792 C CA . LYS B 1 340 ? -11.653 -6.778 -28.582 1.00 13.78 337 LYS B CA 1
ATOM 6793 C C . LYS B 1 340 ? -10.143 -6.684 -28.687 1.00 13.40 337 LYS B C 1
ATOM 6794 O O . LYS B 1 340 ? -9.510 -7.567 -29.278 1.00 16.32 337 LYS B O 1
ATOM 6800 N N . LYS B 1 341 ? -9.541 -5.664 -28.080 1.00 12.60 338 LYS B N 1
ATOM 6801 C CA . LYS B 1 341 ? -8.097 -5.468 -28.120 1.00 13.04 338 LYS B CA 1
ATOM 6802 C C . LYS B 1 341 ? -7.414 -5.987 -26.871 1.00 11.99 338 LYS B C 1
ATOM 6803 O O . LYS B 1 341 ? -6.188 -6.009 -26.815 1.00 13.36 338 LYS B O 1
ATOM 6809 N N . MET B 1 342 ? -8.165 -6.395 -25.859 1.00 11.40 339 MET B N 1
ATOM 6810 C CA . MET B 1 342 ? -7.585 -6.769 -24.591 1.00 11.17 339 MET B CA 1
ATOM 6811 C C . MET B 1 342 ? -6.921 -8.121 -24.669 1.00 10.88 339 MET B C 1
ATOM 6812 O O . MET B 1 342 ? -7.303 -9.001 -25.436 1.00 11.57 339 MET B O 1
ATOM 6817 N N . LYS B 1 343 ? -5.925 -8.322 -23.810 1.00 10.79 340 LYS B N 1
ATOM 6818 C CA . LYS B 1 343 ? -5.241 -9.610 -23.731 1.00 11.24 340 LYS B CA 1
ATOM 6819 C C . LYS B 1 343 ? -6.134 -10.676 -23.107 1.00 10.61 340 LYS B C 1
ATOM 6820 O O . LYS B 1 343 ? -7.112 -10.375 -22.410 1.00 11.26 340 LYS B O 1
ATOM 6826 N N . ASN B 1 344 ? -5.741 -11.938 -23.316 1.00 10.76 341 ASN B N 1
ATOM 6827 C CA . ASN B 1 344 ? -6.421 -13.041 -22.705 1.00 10.60 341 ASN B CA 1
ATOM 6828 C C . ASN B 1 344 ? -6.468 -12.889 -21.215 1.00 10.22 341 ASN B C 1
ATOM 6829 O O . ASN B 1 344 ? -5.444 -12.708 -20.554 1.00 11.09 341 ASN B O 1
ATOM 6834 N N . ASN B 1 345 ? -7.682 -12.970 -20.660 1.00 10.09 342 ASN B N 1
ATOM 6835 C CA . ASN B 1 345 ? -7.992 -12.947 -19.266 1.00 10.24 342 ASN B CA 1
ATOM 6836 C C . ASN B 1 345 ? -7.766 -11.608 -18.584 1.00 10.17 342 ASN B C 1
ATOM 6837 O O . ASN B 1 345 ? -7.701 -11.518 -17.361 1.00 11.17 342 ASN B O 1
ATOM 6842 N N . ALA B 1 346 ? -7.707 -10.533 -19.373 1.00 9.91 343 ALA B N 1
ATOM 6843 C CA . ALA B 1 346 ? -7.839 -9.207 -18.765 1.00 9.93 343 ALA B CA 1
ATOM 6844 C C . ALA B 1 346 ? -9.100 -9.163 -17.920 1.00 9.13 343 ALA B C 1
ATOM 6845 O O . ALA B 1 346 ? -10.141 -9.644 -18.337 1.00 10.59 343 ALA B O 1
ATOM 6847 N N . ILE B 1 347 ? -8.997 -8.522 -16.768 1.00 9.16 344 ILE B N 1
ATOM 6848 C CA . ILE B 1 347 ? -10.097 -8.359 -15.847 1.00 9.09 344 ILE B CA 1
ATOM 6849 C C . ILE B 1 347 ? -10.706 -6.997 -16.046 1.00 9.16 344 ILE B C 1
ATOM 6850 O O . ILE B 1 347 ? -9.971 -5.981 -16.023 1.00 10.11 344 ILE B O 1
ATOM 6855 N N . VAL B 1 348 ? -12.035 -6.931 -16.187 1.00 9.06 345 VAL B N 1
ATOM 6856 C CA . VAL B 1 348 ? -12.727 -5.702 -16.516 1.00 9.61 345 VAL B CA 1
ATOM 6857 C C . VAL B 1 348 ? -13.871 -5.547 -15.517 1.00 9.17 345 VAL B C 1
ATOM 6858 O O . VAL B 1 348 ? -14.703 -6.429 -15.351 1.00 10.36 345 VAL B O 1
ATOM 6862 N N . CYS B 1 349 ? -13.891 -4.419 -14.805 1.00 9.29 346 CYS B N 1
ATOM 6863 C CA . CYS B 1 349 ? -14.875 -4.204 -13.760 1.00 9.24 346 CYS B CA 1
ATOM 6864 C C . CYS B 1 349 ? -15.219 -2.755 -13.609 1.00 9.20 346 CYS B C 1
ATOM 6865 O O . CYS B 1 349 ? -14.487 -1.855 -14.0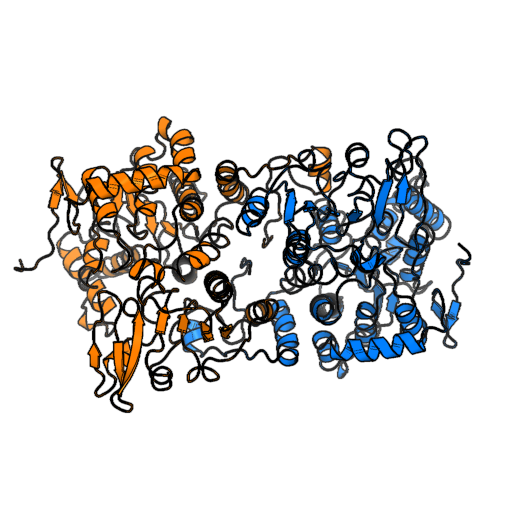68 1.00 9.75 346 CYS B O 1
ATOM 6868 N N . ASN B 1 350 ? -16.354 -2.548 -12.959 1.00 8.72 347 ASN B N 1
ATOM 6869 C CA . ASN B 1 350 ? -16.950 -1.248 -12.747 1.00 9.17 347 ASN B CA 1
ATOM 6870 C C . ASN B 1 350 ? -17.254 -1.102 -11.269 1.00 8.86 347 ASN B C 1
ATOM 6871 O O . ASN B 1 350 ? -17.945 -1.953 -10.693 1.00 10.04 347 ASN B O 1
ATOM 6876 N N . ILE B 1 351 ? -16.794 -0.027 -10.699 1.00 9.09 348 ILE B N 1
ATOM 6877 C CA . ILE B 1 351 ? -17.088 0.324 -9.315 1.00 9.59 348 ILE B CA 1
ATOM 6878 C C . ILE B 1 351 ? -17.815 1.628 -9.181 1.00 9.76 348 ILE B C 1
ATOM 6879 O O . ILE B 1 351 ? -18.024 2.154 -8.084 1.00 11.50 348 ILE B O 1
ATOM 6884 N N . GLY B 1 352 ? -18.171 2.209 -10.341 1.00 10.51 349 GLY B N 1
ATOM 6885 C CA . GLY B 1 352 ? -18.845 3.483 -10.374 1.00 11.40 349 GLY B CA 1
ATOM 6886 C C . GLY B 1 352 ? -20.324 3.388 -10.345 1.00 12.00 349 GLY B C 1
ATOM 6887 O O . GLY B 1 352 ? -20.950 3.491 -9.261 1.00 12.55 349 GLY B O 1
ATOM 6888 N N . HIS B 1 353 ? -20.963 3.192 -11.484 1.00 12.06 350 HIS B N 1
ATOM 6889 C CA . HIS B 1 353 ? -22.426 3.206 -11.479 1.00 12.70 350 HIS B CA 1
ATOM 6890 C C . HIS B 1 353 ? -23.013 2.345 -12.579 1.00 12.15 350 HIS B C 1
ATOM 6891 O O . HIS B 1 353 ? -22.425 2.100 -13.635 1.00 12.13 350 HIS B O 1
ATOM 6898 N N . PHE B 1 354 ? -24.212 1.870 -12.276 1.00 12.49 351 PHE B N 1
ATOM 6899 C CA . PHE B 1 354 ? -25.092 1.203 -13.186 1.00 12.73 351 PHE B CA 1
ATOM 6900 C C . PHE B 1 354 ? -24.361 0.062 -13.887 1.00 12.13 351 PHE B C 1
ATOM 6901 O O . PHE B 1 354 ? -23.577 -0.645 -13.259 1.00 12.78 351 PHE B O 1
ATOM 6909 N N . ASP B 1 355 ? -24.679 -0.143 -15.162 1.00 13.09 352 ASP B N 1
ATOM 6910 C CA A ASP B 1 355 ? -24.212 -1.254 -15.947 0.50 12.73 352 ASP B CA 1
ATOM 6911 C CA B ASP B 1 355 ? -24.016 -1.232 -15.910 0.50 13.59 352 ASP B CA 1
ATOM 6912 C C . ASP B 1 355 ? -23.633 -0.754 -17.287 1.00 13.66 352 ASP B C 1
ATOM 6913 O O . ASP B 1 355 ? -23.455 -1.556 -18.191 1.00 13.95 352 ASP B O 1
ATOM 6922 N N . ASN B 1 356 ? -23.399 0.561 -17.409 1.00 12.95 353 ASN B N 1
ATOM 6923 C CA . ASN B 1 356 ? -23.087 1.170 -18.691 1.00 13.05 353 ASN B CA 1
ATOM 6924 C C . ASN B 1 356 ? -21.736 1.857 -18.783 1.00 11.68 353 ASN B C 1
ATOM 6925 O O . ASN B 1 356 ? -21.418 2.462 -19.780 1.00 12.41 353 ASN B O 1
ATOM 6930 N N . GLU B 1 357 ? -20.895 1.726 -17.754 1.00 11.43 354 GLU B N 1
ATOM 6931 C CA . GLU B 1 357 ? -19.497 2.181 -17.872 1.00 10.45 354 GLU B CA 1
ATOM 6932 C C . GLU B 1 357 ? -18.746 1.258 -18.819 1.00 10.67 354 GLU B C 1
ATOM 6933 O O . GLU B 1 357 ? -18.010 1.714 -19.691 1.00 10.90 354 GLU B O 1
ATOM 6939 N N . ILE B 1 358 ? -18.936 -0.035 -18.637 1.00 10.77 355 ILE B N 1
ATOM 6940 C CA . ILE B 1 358 ? -18.514 -1.064 -19.571 1.00 10.41 355 ILE B CA 1
ATOM 6941 C C . ILE B 1 358 ? -19.688 -1.363 -20.520 1.00 11.19 355 ILE B C 1
ATOM 6942 O O . ILE B 1 358 ? -20.838 -1.456 -20.043 1.00 12.25 355 ILE B O 1
ATOM 6947 N N . ASP B 1 359 ? -19.380 -1.548 -21.807 1.00 10.80 356 ASP B N 1
ATOM 6948 C CA . ASP B 1 359 ? -20.385 -1.782 -22.828 1.00 11.08 356 ASP B CA 1
ATOM 6949 C C . ASP B 1 359 ? -20.889 -3.232 -22.813 1.00 11.43 356 ASP B C 1
ATOM 6950 O O . ASP B 1 359 ? -20.606 -4.021 -23.710 1.00 11.83 356 ASP B O 1
ATOM 6955 N N . MET B 1 360 ? -21.644 -3.543 -21.782 1.00 11.97 357 MET B N 1
ATOM 6956 C CA . MET B 1 360 ? -22.197 -4.873 -21.641 1.00 11.65 357 MET B CA 1
ATOM 6957 C C . MET B 1 360 ? -23.169 -5.184 -22.777 1.00 12.14 357 MET B C 1
ATOM 6958 O O . MET B 1 360 ? -23.275 -6.334 -23.201 1.00 13.12 357 MET B O 1
ATOM 6963 N N . LEU B 1 361 ? -23.897 -4.191 -23.252 1.00 14.06 358 LEU B N 1
ATOM 6964 C CA . LEU B 1 361 ? -24.821 -4.429 -24.392 1.00 15.71 358 LEU B CA 1
ATOM 6965 C C . LEU B 1 361 ? -24.057 -4.852 -25.618 1.00 16.72 358 LEU B C 1
ATOM 6966 O O . LEU B 1 361 ? -24.437 -5.837 -26.297 1.00 17.13 358 LEU B O 1
ATOM 6971 N N . GLY B 1 362 ? -23.008 -4.131 -25.940 1.00 15.11 359 GLY B N 1
ATOM 6972 C CA . GLY B 1 362 ? -22.180 -4.481 -27.081 1.00 15.56 359 GLY B CA 1
ATOM 6973 C C . GLY B 1 362 ? -21.492 -5.824 -26.963 1.00 15.24 359 GLY B C 1
ATOM 6974 O O . GLY B 1 362 ? -21.376 -6.582 -27.926 1.00 16.64 359 GLY B O 1
ATOM 6975 N N . LEU B 1 363 ? -21.047 -6.142 -25.771 1.00 13.92 360 LEU B N 1
ATOM 6976 C CA . LEU B 1 363 ? -20.481 -7.442 -25.508 1.00 13.69 360 LEU B CA 1
ATOM 6977 C C . LEU B 1 363 ? -21.481 -8.562 -25.808 1.00 13.77 360 LEU B C 1
ATOM 6978 O O . LEU B 1 363 ? -21.168 -9.546 -26.475 1.00 14.76 360 LEU B O 1
ATOM 6983 N N . GLU B 1 364 ? -22.706 -8.393 -25.324 1.00 14.36 361 GLU B N 1
ATOM 6984 C CA . GLU B 1 364 ? -23.772 -9.406 -25.431 1.00 15.19 361 GLU B CA 1
ATOM 6985 C C . GLU B 1 364 ? -24.025 -9.801 -26.873 1.00 14.49 361 GLU B C 1
ATOM 6986 O O . GLU B 1 364 ? -24.252 -10.968 -27.166 1.00 16.39 361 GLU B O 1
ATOM 6992 N N . THR B 1 365 ? -24.012 -8.818 -27.754 1.00 14.71 362 THR B N 1
ATOM 6993 C CA . THR B 1 365 ? -24.327 -9.008 -29.160 1.00 15.57 362 THR B CA 1
ATOM 6994 C C . THR B 1 365 ? -23.126 -9.188 -30.062 1.00 14.66 362 THR B C 1
ATOM 6995 O O . THR B 1 365 ? -23.267 -9.239 -31.298 1.00 16.29 362 THR B O 1
ATOM 6999 N N . HIS B 1 366 ? -21.920 -9.312 -29.497 1.00 12.57 363 HIS B N 1
ATOM 7000 C CA . HIS B 1 366 ? -20.764 -9.483 -30.345 1.00 12.17 363 HIS B CA 1
ATOM 7001 C C . HIS B 1 366 ? -20.837 -10.843 -31.047 1.00 12.68 363 HIS B C 1
ATOM 7002 O O . HIS B 1 366 ? -21.043 -11.845 -30.386 1.00 12.23 363 HIS B O 1
ATOM 7009 N N . PRO B 1 367 ? -20.782 -10.897 -32.374 1.00 13.70 364 PRO B N 1
ATOM 7010 C CA . PRO B 1 367 ? -20.980 -12.178 -33.032 1.00 13.22 364 PRO B CA 1
ATOM 7011 C C . PRO B 1 367 ? -20.037 -13.261 -32.554 1.00 11.70 364 PRO B C 1
ATOM 7012 O O . PRO B 1 367 ? -18.851 -13.038 -32.472 1.00 12.81 364 PRO B O 1
ATOM 7016 N N . GLY B 1 368 ? -20.611 -14.438 -32.253 1.00 12.03 365 GLY B N 1
ATOM 7017 C CA . GLY B 1 368 ? -19.840 -15.598 -31.878 1.00 11.74 365 GLY B CA 1
ATOM 7018 C C . GLY B 1 368 ? -19.275 -15.609 -30.468 1.00 11.40 365 GLY B C 1
ATOM 7019 O O . GLY B 1 368 ? -18.640 -16.556 -30.092 1.00 12.00 365 GLY B O 1
ATOM 7020 N N . VAL B 1 369 ? -19.525 -14.544 -29.696 1.00 11.06 366 VAL B N 1
ATOM 7021 C CA . VAL B 1 369 ? -18.979 -14.487 -28.338 1.00 10.53 366 VAL B CA 1
ATOM 7022 C C . VAL B 1 369 ? -19.631 -15.571 -27.503 1.00 10.26 366 VAL B C 1
ATOM 7023 O O . VAL B 1 369 ? -20.763 -15.986 -27.724 1.00 11.15 366 VAL B O 1
ATOM 7027 N N . LYS B 1 370 ? -18.904 -16.051 -26.510 1.00 10.86 367 LYS B N 1
ATOM 7028 C CA . LYS B 1 370 ? -19.413 -17.068 -25.610 1.00 12.25 367 LYS B CA 1
ATOM 7029 C C . LYS B 1 370 ? -19.146 -16.657 -24.176 1.00 11.99 367 LYS B C 1
ATOM 7030 O O . LYS B 1 370 ? -17.989 -16.447 -23.792 1.00 12.95 367 LYS B O 1
ATOM 7036 N N . ARG B 1 371 ? -20.196 -16.547 -23.358 1.00 11.85 368 ARG B N 1
ATOM 7037 C CA . ARG B 1 371 ? -20.068 -16.249 -21.944 1.00 12.11 368 ARG B CA 1
ATOM 7038 C C . ARG B 1 371 ? -19.934 -17.583 -21.184 1.00 11.71 368 ARG B C 1
ATOM 7039 O O . ARG B 1 371 ? -20.807 -18.460 -21.242 1.00 14.44 368 ARG B O 1
ATOM 7047 N N . ILE B 1 372 ? -18.872 -17.718 -20.437 1.00 10.74 369 ILE B N 1
ATOM 7048 C CA . ILE B 1 372 ? -18.630 -18.876 -19.617 1.00 11.91 369 ILE B CA 1
ATOM 7049 C C . ILE B 1 372 ? -18.597 -18.374 -18.154 1.00 11.70 369 ILE B C 1
ATOM 7050 O O . ILE B 1 372 ? -17.679 -17.656 -17.754 1.00 12.93 369 ILE B O 1
ATOM 7055 N N . THR B 1 373 ? -19.556 -18.780 -17.364 1.00 12.42 370 THR B N 1
ATOM 7056 C CA . THR B 1 373 ? -19.602 -18.380 -15.969 1.00 12.15 370 THR B CA 1
ATOM 7057 C C . THR B 1 373 ? -18.622 -19.243 -15.182 1.00 12.34 370 THR B C 1
ATOM 7058 O O . THR B 1 373 ? -18.730 -20.467 -15.165 1.00 13.30 370 THR B O 1
ATOM 7062 N N . ILE B 1 374 ? -17.663 -18.598 -14.550 1.00 11.04 371 ILE B N 1
ATOM 7063 C CA . ILE B 1 374 ? -16.675 -19.269 -13.735 1.00 11.35 371 ILE B CA 1
ATOM 7064 C C . ILE B 1 374 ? -17.293 -19.659 -12.382 1.00 12.73 371 ILE B C 1
ATOM 7065 O O . ILE B 1 374 ? -17.163 -20.778 -11.879 1.00 12.44 371 ILE B O 1
ATOM 7070 N N . LYS B 1 375 ? -18.016 -18.693 -11.813 1.00 12.24 372 LYS B N 1
ATOM 7071 C CA . LYS B 1 375 ? -18.761 -18.763 -10.579 1.00 11.86 372 LYS B CA 1
ATOM 7072 C C . LYS B 1 375 ? -19.578 -17.516 -10.501 1.00 11.86 372 LYS B C 1
ATOM 7073 O O . LYS B 1 375 ? -19.414 -16.603 -11.319 1.00 11.98 372 LYS B O 1
ATOM 7079 N N . PRO B 1 376 ? -20.518 -17.448 -9.564 1.00 12.86 373 PRO B N 1
ATOM 7080 C CA . PRO B 1 376 ? -21.386 -16.271 -9.567 1.00 12.63 373 PRO B CA 1
ATOM 7081 C C . PRO B 1 376 ? -20.571 -14.979 -9.511 1.00 11.37 373 PRO B C 1
ATOM 7082 O O . PRO B 1 376 ? -19.694 -14.802 -8.690 1.00 11.79 373 PRO B O 1
ATOM 7086 N N . GLN B 1 377 ? -20.900 -14.095 -10.461 1.00 11.84 374 GLN B N 1
ATOM 7087 C CA . GLN B 1 377 ? -20.303 -12.766 -10.630 1.00 11.14 374 GLN B CA 1
ATOM 7088 C C . GLN B 1 377 ? -18.890 -12.723 -11.172 1.00 10.22 374 GLN B C 1
ATOM 7089 O O . GLN B 1 377 ? -18.301 -11.658 -11.249 1.00 10.32 374 GLN B O 1
ATOM 7095 N N . THR B 1 378 ? -18.384 -13.865 -11.643 1.00 9.74 375 THR B N 1
ATOM 7096 C CA . THR B 1 378 ? -17.138 -13.916 -12.426 1.00 9.90 375 THR B CA 1
ATOM 7097 C C . THR B 1 378 ? -17.425 -14.645 -13.730 1.00 9.50 375 THR B C 1
ATOM 7098 O O . THR B 1 378 ? -17.658 -15.841 -13.736 1.00 10.70 375 THR B O 1
ATOM 7102 N N A ASP B 1 379 ? -17.407 -13.914 -14.836 0.50 9.91 376 ASP B N 1
ATOM 7103 N N B ASP B 1 379 ? -17.477 -13.885 -14.822 0.50 9.67 376 ASP B N 1
ATOM 7104 C CA A ASP B 1 379 ? -17.750 -14.464 -16.135 0.50 10.19 376 ASP B CA 1
ATOM 7105 C CA B ASP B 1 379 ? -17.770 -14.407 -16.150 0.50 10.12 376 ASP B CA 1
ATOM 7106 C C A ASP B 1 379 ? -16.671 -14.204 -17.152 0.50 9.30 376 ASP B C 1
ATOM 7107 C C B ASP B 1 379 ? -16.545 -14.248 -17.054 0.50 9.51 376 ASP B C 1
ATOM 7108 O O A ASP B 1 379 ? -16.276 -13.067 -17.295 0.50 10.22 376 ASP B O 1
ATOM 7109 O O B ASP B 1 379 ? -15.861 -13.265 -16.970 0.50 10.25 376 ASP B O 1
ATOM 7118 N N . ARG B 1 380 ? -16.262 -15.257 -17.845 1.00 10.11 377 ARG B N 1
ATOM 7119 C CA . ARG B 1 380 ? -15.223 -15.164 -18.887 1.00 9.88 377 ARG B CA 1
ATOM 7120 C C . ARG B 1 380 ? -15.932 -15.152 -20.227 1.00 10.51 377 ARG B C 1
ATOM 7121 O O . ARG B 1 380 ? -16.613 -16.096 -20.591 1.00 11.85 377 ARG B O 1
ATOM 7129 N N . TRP B 1 381 ? -15.794 -14.052 -20.929 1.00 10.02 378 TRP B N 1
ATOM 7130 C CA . TRP B 1 381 ? -16.391 -13.871 -22.264 1.00 10.43 378 TRP B CA 1
ATOM 7131 C C . TRP B 1 381 ? -15.318 -14.145 -23.282 1.00 10.01 378 TRP B C 1
ATOM 7132 O O . TRP B 1 381 ? -14.256 -13.502 -23.305 1.00 11.14 378 TRP B O 1
ATOM 7143 N N . VAL B 1 382 ? -15.549 -15.161 -24.123 1.00 10.72 379 VAL B N 1
ATOM 7144 C CA . VAL B 1 382 ? -14.574 -15.643 -25.078 1.00 10.87 379 VAL B CA 1
ATOM 7145 C C . VAL B 1 382 ? -14.876 -15.035 -26.450 1.00 10.40 379 VAL B C 1
ATOM 7146 O O . VAL B 1 382 ? -15.946 -15.251 -27.015 1.00 11.45 379 VAL B O 1
ATOM 7150 N N . PHE B 1 383 ? -13.877 -14.333 -26.956 1.00 10.61 380 PHE B N 1
ATOM 7151 C CA . PHE B 1 383 ? -13.914 -13.742 -28.295 1.00 11.14 380 PHE B CA 1
ATOM 7152 C C . PHE B 1 383 ? -13.472 -14.766 -29.324 1.00 11.13 380 PHE B C 1
ATOM 7153 O O . PHE B 1 383 ? -12.389 -15.286 -29.206 1.00 12.90 380 PHE B O 1
ATOM 7161 N N . PRO B 1 384 ? -14.307 -14.997 -30.338 1.00 12.12 381 PRO B N 1
ATOM 7162 C CA . PRO B 1 384 ? -14.035 -16.056 -31.271 1.00 12.30 381 PRO B CA 1
ATOM 7163 C C . PRO B 1 384 ? -12.825 -15.764 -32.175 1.00 11.69 381 PRO B C 1
ATOM 7164 O O . PRO B 1 384 ? -12.154 -16.667 -32.630 1.00 13.34 381 PRO B O 1
ATOM 7168 N N . GLU B 1 385 ? -12.578 -14.485 -32.402 1.00 12.63 382 GLU B N 1
ATOM 7169 C CA . GLU B 1 385 ? -11.542 -14.043 -33.329 1.00 12.64 382 GLU B CA 1
ATOM 7170 C C . GLU B 1 385 ? -10.186 -14.530 -32.884 1.00 12.00 382 GLU B C 1
ATOM 7171 O O . GLU B 1 385 ? -9.331 -14.812 -33.706 1.00 13.05 382 GLU B O 1
ATOM 7177 N N . THR B 1 386 ? -9.993 -14.566 -31.558 1.00 11.77 383 THR B N 1
ATOM 7178 C CA . THR B 1 386 ? -8.714 -14.856 -30.954 1.00 12.59 383 THR B CA 1
ATOM 7179 C C . THR B 1 386 ? -8.719 -16.070 -30.075 1.00 11.92 383 THR B C 1
ATOM 7180 O O . THR B 1 386 ? -7.645 -16.536 -29.667 1.00 14.91 383 THR B O 1
ATOM 7184 N N . ASN B 1 387 ? -9.895 -16.614 -29.758 1.00 12.86 384 ASN B N 1
ATOM 7185 C CA . ASN B 1 387 ? -9.999 -17.666 -28.731 1.00 14.54 384 ASN B CA 1
ATOM 7186 C C . ASN B 1 387 ? -9.338 -17.243 -27.429 1.00 14.30 384 ASN B C 1
ATOM 7187 O O . ASN B 1 387 ? -8.658 -18.011 -26.779 1.00 16.82 384 ASN B O 1
ATOM 7192 N N . THR B 1 388 ? -9.569 -15.990 -27.080 1.00 13.54 385 THR B N 1
ATOM 7193 C CA . THR B 1 388 ? -9.160 -15.458 -25.807 1.00 13.02 385 THR B CA 1
ATOM 7194 C C . THR B 1 388 ? -10.331 -14.840 -25.129 1.00 12.18 385 THR B C 1
ATOM 7195 O O . THR B 1 388 ? -11.323 -14.540 -25.772 1.00 13.28 385 THR B O 1
ATOM 7199 N N . GLY B 1 389 ? -10.199 -14.636 -23.833 1.00 11.24 386 GLY B N 1
ATOM 7200 C CA . GLY B 1 389 ? -11.275 -14.160 -23.014 1.00 11.47 386 GLY B CA 1
ATOM 7201 C C . GLY B 1 389 ? -11.008 -12.859 -22.323 1.00 10.50 386 GLY B C 1
ATOM 7202 O O . GLY B 1 389 ? -9.855 -12.418 -22.211 1.00 11.71 386 GLY B O 1
ATOM 7203 N N . ILE B 1 390 ? -12.094 -12.268 -21.833 1.00 10.65 387 ILE B N 1
ATOM 7204 C CA . ILE B 1 390 ? -11.965 -11.222 -20.820 1.00 11.10 387 ILE B CA 1
ATOM 7205 C C . ILE B 1 390 ? -12.821 -11.661 -19.649 1.00 11.02 387 ILE B C 1
ATOM 7206 O O . ILE B 1 390 ? -13.780 -12.414 -19.804 1.00 13.14 387 ILE B O 1
ATOM 7211 N N . ILE B 1 391 ? -12.445 -11.233 -18.468 1.00 10.30 388 ILE B N 1
ATOM 7212 C CA . ILE B 1 391 ? -13.126 -11.602 -17.227 1.00 9.76 388 ILE B CA 1
ATOM 7213 C C . ILE B 1 391 ? -13.916 -10.387 -16.790 1.00 10.20 388 ILE B C 1
ATOM 7214 O O . ILE B 1 391 ? -13.333 -9.395 -16.350 1.00 11.83 388 ILE B O 1
ATOM 7219 N N . ILE B 1 392 ? -15.247 -10.477 -16.874 1.00 9.71 389 ILE B N 1
ATOM 7220 C CA . ILE B 1 392 ? -16.130 -9.419 -16.465 1.00 9.37 389 ILE B CA 1
ATOM 7221 C C . ILE B 1 392 ? -16.639 -9.741 -15.041 1.00 9.29 389 ILE B C 1
ATOM 7222 O O . ILE B 1 392 ? -17.127 -10.865 -14.795 1.00 10.05 389 ILE B O 1
ATOM 7227 N N . LEU B 1 393 ? -16.535 -8.774 -14.143 1.00 9.30 390 LEU B N 1
ATOM 7228 C CA . LEU B 1 393 ? -17.001 -8.952 -12.783 1.00 9.25 390 LEU B CA 1
ATOM 7229 C C . LEU B 1 393 ? -18.395 -8.369 -12.619 1.00 9.62 390 LEU B C 1
ATOM 7230 O O . LEU B 1 393 ? -18.683 -7.256 -13.085 1.00 9.83 390 LEU B O 1
ATOM 7235 N N . ALA B 1 394 ? -19.234 -9.119 -11.920 1.00 9.48 391 ALA B N 1
ATOM 7236 C CA . ALA B 1 394 ? -20.578 -8.669 -11.536 1.00 10.02 391 ALA B CA 1
ATOM 7237 C C . ALA B 1 394 ? -21.405 -8.117 -12.679 1.00 10.06 391 ALA B C 1
ATOM 7238 O O . ALA B 1 394 ? -22.189 -7.192 -12.519 1.00 10.14 391 ALA B O 1
ATOM 7240 N N . GLU B 1 395 ? -21.244 -8.722 -13.863 1.00 10.40 392 GLU B N 1
ATOM 7241 C CA . GLU B 1 395 ? -22.008 -8.299 -15.045 1.00 10.60 392 GLU B CA 1
ATOM 7242 C C . GLU B 1 395 ? -21.856 -6.834 -15.313 1.00 9.67 392 GLU B C 1
ATOM 7243 O O . GLU B 1 395 ? -22.749 -6.189 -15.863 1.00 11.12 392 GLU B O 1
ATOM 7249 N N . GLY B 1 396 ? -20.716 -6.257 -14.959 1.00 9.86 393 GLY B N 1
ATOM 7250 C CA . GLY B 1 396 ? -20.507 -4.851 -15.178 1.00 10.10 393 GLY B CA 1
ATOM 7251 C C . GLY B 1 396 ? -21.125 -3.894 -14.197 1.00 9.96 393 GLY B C 1
ATOM 7252 O O . GLY B 1 396 ? -21.106 -2.691 -14.425 1.00 11.12 393 GLY B O 1
ATOM 7253 N N . ARG B 1 397 ? -21.696 -4.400 -13.116 1.00 9.99 394 ARG B N 1
ATOM 7254 C CA . ARG B 1 397 ? -22.298 -3.655 -12.032 1.00 9.36 394 ARG B CA 1
ATOM 7255 C C . ARG B 1 397 ? -21.300 -3.602 -10.877 1.00 9.52 394 ARG B C 1
ATOM 7256 O O . ARG B 1 397 ? -20.278 -4.242 -10.879 1.00 10.95 394 ARG B O 1
ATOM 7264 N N . LEU B 1 398 ? -21.621 -2.804 -9.868 1.00 10.22 395 LEU B N 1
ATOM 7265 C CA . LEU B 1 398 ? -20.627 -2.514 -8.782 1.00 10.02 395 LEU B CA 1
ATOM 7266 C C . LEU B 1 398 ? -19.885 -3.750 -8.340 1.00 10.10 395 LEU B C 1
ATOM 7267 O O . LEU B 1 398 ? -20.462 -4.652 -7.720 1.00 10.35 395 LEU B O 1
ATOM 7272 N N . MET B 1 399 ? -18.586 -3.751 -8.566 1.00 9.20 396 MET B N 1
ATOM 7273 C CA . MET B 1 399 ? -17.854 -4.983 -8.367 1.00 9.31 396 MET B CA 1
ATOM 7274 C C . MET B 1 399 ? -17.551 -5.238 -6.891 1.00 9.27 396 MET B C 1
ATOM 7275 O O . MET B 1 399 ? -17.370 -6.386 -6.465 1.00 10.04 396 MET B O 1
ATOM 7280 N N . ASN B 1 400 ? -17.440 -4.173 -6.111 1.00 9.61 397 ASN B N 1
ATOM 7281 C CA . ASN B 1 400 ? -17.025 -4.336 -4.720 1.00 9.39 397 ASN B CA 1
ATOM 7282 C C . ASN B 1 400 ? -18.105 -4.980 -3.910 1.00 9.75 397 ASN B C 1
ATOM 7283 O O . ASN B 1 400 ? -17.879 -5.888 -3.102 1.00 10.56 397 ASN B O 1
ATOM 7288 N N . LEU B 1 401 ? -19.333 -4.503 -4.105 1.00 9.87 398 LEU B N 1
ATOM 7289 C CA . LEU B 1 401 ? -20.502 -5.073 -3.475 1.00 9.68 398 LEU B CA 1
ATOM 7290 C C . LEU B 1 401 ? -20.929 -6.372 -4.124 1.00 10.20 398 LEU B C 1
ATOM 7291 O O . LEU B 1 401 ? -21.487 -7.237 -3.469 1.00 11.40 398 LEU B O 1
ATOM 7296 N N . GLY B 1 402 ? -20.703 -6.496 -5.444 1.00 9.53 399 GLY B N 1
ATOM 7297 C CA . GLY B 1 402 ? -21.169 -7.679 -6.103 1.00 9.76 399 GLY B CA 1
ATOM 7298 C C . GLY B 1 402 ? -20.312 -8.878 -5.972 1.00 10.21 399 GLY B C 1
ATOM 7299 O O . GLY B 1 402 ? -20.800 -9.984 -5.881 1.00 12.25 399 GLY B O 1
ATOM 7300 N N . CYS B 1 403 ? -18.987 -8.673 -5.859 1.00 9.37 400 CYS B N 1
ATOM 7301 C CA . CYS B 1 403 ? -18.013 -9.741 -5.760 1.00 9.94 400 CYS B CA 1
ATOM 7302 C C . CYS B 1 403 ? -17.452 -9.935 -4.365 1.00 9.65 400 CYS B C 1
ATOM 7303 O O . CYS B 1 403 ? -16.823 -10.954 -4.086 1.00 11.71 400 CYS B O 1
ATOM 7306 N N . ALA B 1 404 ? -17.632 -8.958 -3.495 1.00 10.37 401 ALA B N 1
ATOM 7307 C CA . ALA B 1 404 ? -17.151 -9.039 -2.136 1.00 10.24 401 ALA B CA 1
ATOM 7308 C C . ALA B 1 404 ? -18.275 -8.539 -1.209 1.00 10.49 401 ALA B C 1
ATOM 7309 O O . ALA B 1 404 ? -19.403 -8.986 -1.368 1.00 12.09 401 ALA B O 1
ATOM 7311 N N . THR B 1 405 ? -17.996 -7.636 -0.286 1.00 9.77 402 THR B N 1
ATOM 7312 C CA . THR B 1 405 ? -18.990 -7.197 0.704 1.00 9.43 402 THR B CA 1
ATOM 7313 C C . THR B 1 405 ? -19.054 -5.688 0.765 1.00 10.08 402 THR B C 1
ATOM 7314 O O . THR B 1 405 ? -19.520 -5.098 1.723 1.00 10.71 402 THR B O 1
ATOM 7318 N N . GLY B 1 406 ? -18.574 -4.991 -0.258 1.00 9.53 403 GLY B N 1
ATOM 7319 C CA . GLY B 1 406 ? -18.503 -3.569 -0.175 1.00 9.89 403 GLY B CA 1
ATOM 7320 C C . GLY B 1 406 ? -17.577 -3.075 0.897 1.00 8.72 403 GLY B C 1
ATOM 7321 O O . GLY B 1 406 ? -16.704 -3.775 1.413 1.00 9.87 403 GLY B O 1
ATOM 7322 N N . HIS B 1 407 ? -17.755 -1.810 1.221 1.00 9.22 404 HIS B N 1
ATOM 7323 C CA . HIS B 1 407 ? -16.933 -1.150 2.211 1.00 9.67 404 HIS B CA 1
ATOM 7324 C C . HIS B 1 407 ? -17.072 -1.827 3.571 1.00 9.12 404 HIS B C 1
ATOM 7325 O O . HIS B 1 407 ? -18.100 -2.427 3.893 1.00 10.12 404 HIS B O 1
ATOM 7332 N N . PRO B 1 408 ? -16.089 -1.633 4.440 1.00 9.23 405 PRO B N 1
ATOM 7333 C CA . PRO B 1 408 ? -16.140 -2.149 5.768 1.00 9.89 405 PRO B CA 1
ATOM 7334 C C . PRO B 1 408 ? -16.977 -1.245 6.680 1.00 9.44 405 PRO B C 1
ATOM 7335 O O . PRO B 1 408 ? -17.245 -0.084 6.408 1.00 10.35 405 PRO B O 1
ATOM 7339 N N . SER B 1 409 ? -17.330 -1.817 7.840 1.00 9.91 406 SER B N 1
ATOM 7340 C CA . SER B 1 409 ? -18.182 -1.177 8.801 1.00 9.85 406 SER B CA 1
ATOM 7341 C C . SER B 1 409 ? -17.677 0.178 9.284 1.00 9.47 406 SER B C 1
ATOM 7342 O O . SER B 1 409 ? -18.491 1.094 9.378 1.00 9.98 406 SER B O 1
ATOM 7345 N N . PHE B 1 410 ? -16.394 0.326 9.585 1.00 9.50 407 PHE B N 1
ATOM 7346 C CA . PHE B 1 410 ? -15.967 1.557 10.209 1.00 9.87 407 PHE B CA 1
ATOM 7347 C C . PHE B 1 410 ? -16.240 2.740 9.281 1.00 10.23 407 PHE B C 1
ATOM 7348 O O . PHE B 1 410 ? -16.721 3.779 9.710 1.00 10.38 407 PHE B O 1
ATOM 7356 N N . VAL B 1 411 ? -15.879 2.627 8.001 1.00 9.63 408 VAL B N 1
ATOM 7357 C CA . VAL B 1 411 ? -16.077 3.756 7.133 1.00 9.96 408 VAL B CA 1
ATOM 7358 C C . VAL B 1 411 ? -17.564 3.926 6.816 1.00 9.67 408 VAL B C 1
ATOM 7359 O O . VAL B 1 411 ? -18.047 5.048 6.688 1.00 10.59 408 VAL B O 1
ATOM 7363 N N . MET B 1 412 ? -18.322 2.838 6.753 1.00 9.23 409 MET B N 1
ATOM 7364 C CA . MET B 1 412 ? -19.754 3.004 6.561 1.00 9.76 409 MET B CA 1
ATOM 7365 C C . MET B 1 412 ? -20.438 3.645 7.757 1.00 9.76 409 MET B C 1
ATOM 7366 O O . MET B 1 412 ? -21.488 4.240 7.597 1.00 10.51 409 MET B O 1
ATOM 7371 N N . SER B 1 413 ? -19.851 3.556 8.931 1.00 9.75 410 SER B N 1
ATOM 7372 C CA . SER B 1 413 ? -20.382 4.260 10.074 1.00 9.61 410 SER B CA 1
ATOM 7373 C C . SER B 1 413 ? -20.298 5.766 9.874 1.00 9.94 410 SER B C 1
ATOM 7374 O O . SER B 1 413 ? -21.149 6.518 10.295 1.00 10.44 410 SER B O 1
ATOM 7377 N N . CYS B 1 414 ? -19.231 6.204 9.181 1.00 9.60 411 CYS B N 1
ATOM 7378 C CA . CYS B 1 414 ? -19.125 7.618 8.863 1.00 10.68 411 CYS B CA 1
ATOM 7379 C C . CYS B 1 414 ? -20.261 8.024 7.914 1.00 9.99 411 CYS B C 1
ATOM 7380 O O . CYS B 1 414 ? -20.996 8.979 8.140 1.00 11.79 411 CYS B O 1
ATOM 7383 N N . SER B 1 415 ? -20.395 7.277 6.822 1.00 10.04 412 SER B N 1
ATOM 7384 C CA . SER B 1 415 ? -21.455 7.562 5.842 1.00 10.15 412 SER B CA 1
ATOM 7385 C C . SER B 1 415 ? -22.817 7.511 6.511 1.00 9.80 412 SER B C 1
ATOM 7386 O O . SER B 1 415 ? -23.700 8.367 6.257 1.00 11.13 412 SER B O 1
ATOM 7389 N N . PHE B 1 416 ? -23.055 6.469 7.284 1.00 10.16 413 PHE B N 1
ATOM 7390 C CA . PHE B 1 416 ? -24.386 6.238 7.793 1.00 10.04 413 PHE B CA 1
ATOM 7391 C C . PHE B 1 416 ? -24.735 7.069 8.998 1.00 10.26 413 PHE B C 1
ATOM 7392 O O . PHE B 1 416 ? -25.923 7.305 9.232 1.00 11.20 413 PHE B O 1
ATOM 7400 N N . THR B 1 417 ? -23.758 7.582 9.756 1.00 10.33 414 THR B N 1
ATOM 7401 C CA . THR B 1 417 ? -24.080 8.560 10.767 1.00 9.66 414 THR B CA 1
ATOM 7402 C C . THR B 1 417 ? -24.533 9.848 10.067 1.00 10.29 414 THR B C 1
ATOM 7403 O O . THR B 1 417 ? -25.469 10.485 10.501 1.00 11.37 414 THR B O 1
ATOM 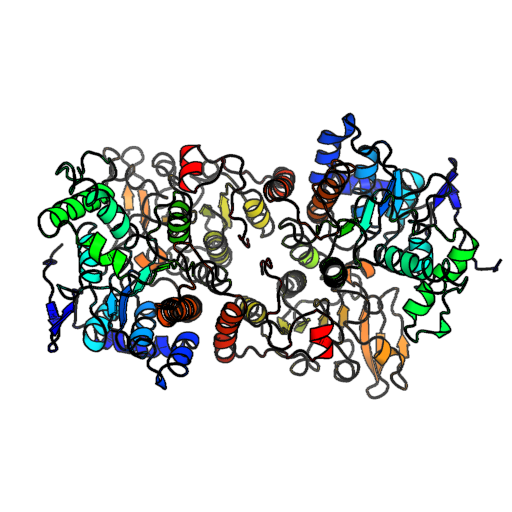7407 N N . ASN B 1 418 ? -23.931 10.197 8.925 1.00 11.13 415 ASN B N 1
ATOM 7408 C CA . ASN B 1 418 ? -24.460 11.320 8.111 1.00 11.20 415 ASN B CA 1
ATOM 7409 C C . ASN B 1 418 ? -25.908 11.009 7.701 1.00 11.08 415 ASN B C 1
ATOM 7410 O O . ASN B 1 418 ? -26.756 11.923 7.735 1.00 12.15 415 ASN B O 1
ATOM 7415 N N . GLN B 1 419 ? -26.200 9.776 7.273 1.00 11.11 416 GLN B N 1
ATOM 7416 C CA . GLN B 1 419 ? -27.592 9.441 6.919 1.00 11.17 416 GLN B CA 1
ATOM 7417 C C . GLN B 1 419 ? -28.562 9.670 8.077 1.00 11.44 416 GLN B C 1
ATOM 7418 O O . GLN B 1 419 ? -29.606 10.236 7.910 1.00 12.56 416 GLN B O 1
ATOM 7424 N N . VAL B 1 420 ? -28.164 9.234 9.256 1.00 11.65 417 VAL B N 1
ATOM 7425 C CA . VAL B 1 420 ? -29.032 9.395 10.423 1.00 11.95 417 VAL B CA 1
ATOM 7426 C C . VAL B 1 420 ? -29.263 10.875 10.714 1.00 13.15 417 VAL B C 1
ATOM 7427 O O . VAL B 1 420 ? -30.377 11.300 10.945 1.00 13.02 417 VAL B O 1
ATOM 7431 N N . ILE B 1 421 ? -28.199 11.656 10.676 1.00 12.14 418 ILE B N 1
ATOM 7432 C CA . ILE B 1 421 ? -28.279 13.071 10.901 1.00 12.61 418 ILE B CA 1
ATOM 7433 C C . ILE B 1 421 ? -29.214 13.708 9.854 1.00 12.87 418 ILE B C 1
ATOM 7434 O O . ILE B 1 421 ? -30.023 14.571 10.201 1.00 13.26 418 ILE B O 1
ATOM 7439 N N . ALA B 1 422 ? -29.042 13.343 8.596 1.00 12.34 419 ALA B N 1
ATOM 7440 C CA . ALA B 1 422 ? -29.897 13.876 7.524 1.00 12.38 419 ALA B CA 1
ATOM 7441 C C . ALA B 1 422 ? -31.375 13.561 7.738 1.00 12.98 419 ALA B C 1
ATOM 7442 O O . ALA B 1 422 ? -32.238 14.407 7.566 1.00 13.80 419 ALA B O 1
ATOM 7444 N N . GLN B 1 423 ? -31.638 12.309 8.064 1.00 12.45 420 GLN B N 1
ATOM 7445 C CA . GLN B 1 423 ? -32.980 11.860 8.373 1.00 13.21 420 GLN B CA 1
ATOM 7446 C C . GLN B 1 423 ? -33.593 12.606 9.522 1.00 14.35 420 GLN B C 1
ATOM 7447 O O . GLN B 1 423 ? -34.738 13.070 9.447 1.00 15.23 420 GLN B O 1
ATOM 7453 N N . LEU B 1 424 ? -32.825 12.773 10.600 1.00 15.30 421 LEU B N 1
ATOM 7454 C CA . LEU B 1 424 ? -33.279 13.566 11.732 1.00 15.23 421 LEU B CA 1
ATOM 7455 C C . LEU B 1 424 ? -33.551 14.994 11.354 1.00 16.48 421 LEU B C 1
ATOM 7456 O O . LEU B 1 424 ? -34.550 15.583 11.819 1.00 18.35 421 LEU B O 1
ATOM 7461 N N . GLU B 1 425 ? -32.708 15.610 10.547 1.00 16.34 422 GLU B N 1
ATOM 7462 C CA A GLU B 1 425 ? -32.936 16.954 10.198 0.50 16.56 422 GLU B CA 1
ATOM 7463 C CA B GLU B 1 425 ? -32.873 17.005 10.080 0.50 16.81 422 GLU B CA 1
ATOM 7464 C C . GLU B 1 425 ? -34.188 17.129 9.324 1.00 16.23 422 GLU B C 1
ATOM 7465 O O . GLU B 1 425 ? -34.995 18.065 9.551 1.00 17.87 422 GLU B O 1
ATOM 7476 N N . LEU B 1 426 ? -34.406 16.253 8.368 1.00 16.28 423 LEU B N 1
ATOM 7477 C CA . LEU B 1 426 ? -35.578 16.356 7.512 1.00 15.74 423 LEU B CA 1
ATOM 7478 C C . LEU B 1 426 ? -36.847 16.205 8.326 1.00 16.22 423 LEU B C 1
ATOM 7479 O O . LEU B 1 426 ? -37.817 16.944 8.242 1.00 18.34 423 LEU B O 1
ATOM 7484 N N . TRP B 1 427 ? -36.836 15.226 9.214 1.00 15.78 424 TRP B N 1
ATOM 7485 C CA . TRP B 1 427 ? -38.015 14.945 10.044 1.00 16.59 424 TRP B CA 1
ATOM 7486 C C . TRP B 1 427 ? -38.267 16.038 11.073 1.00 17.30 424 TRP B C 1
ATOM 7487 O O . TRP B 1 427 ? -39.399 16.498 11.287 1.00 19.95 424 TRP B O 1
ATOM 7498 N N . ASN B 1 428 ? -37.223 16.529 11.698 1.00 17.26 425 ASN B N 1
ATOM 7499 C CA A ASN B 1 428 ? -37.385 17.508 12.764 0.70 16.63 425 ASN B CA 1
ATOM 7500 C CA B ASN B 1 428 ? -37.373 17.533 12.738 0.30 18.14 425 ASN B CA 1
ATOM 7501 C C . ASN B 1 428 ? -37.859 18.823 12.179 1.00 19.55 425 ASN B C 1
ATOM 7502 O O . ASN B 1 428 ? -38.493 19.636 12.864 1.00 21.88 425 ASN B O 1
ATOM 7511 N N . GLU B 1 429 ? -37.582 19.046 10.912 1.00 22.63 426 GLU B N 1
ATOM 7512 C CA . GLU B 1 429 ? -38.236 20.139 10.168 1.00 25.43 426 GLU B CA 1
ATOM 7513 C C . GLU B 1 429 ? -39.473 19.656 9.346 1.00 21.91 426 GLU B C 1
ATOM 7514 O O . GLU B 1 429 ? -39.910 20.245 8.349 1.00 25.32 426 GLU B O 1
ATOM 7520 N N . LYS B 1 430 ? -40.139 18.571 9.760 1.00 26.19 427 LYS B N 1
ATOM 7521 C CA . LYS B 1 430 ? -41.295 18.095 8.922 1.00 25.99 427 LYS B CA 1
ATOM 7522 C C . LYS B 1 430 ? -42.331 19.225 8.642 1.00 29.41 427 LYS B C 1
ATOM 7523 O O . LYS B 1 430 ? -42.940 19.245 7.555 1.00 33.36 427 LYS B O 1
ATOM 7529 N N . SER B 1 431 ? -42.507 20.171 9.558 1.00 28.66 428 SER B N 1
ATOM 7530 C CA . SER B 1 431 ? -43.598 21.175 9.400 1.00 30.08 428 SER B CA 1
ATOM 7531 C C . SER B 1 431 ? -43.095 22.613 9.395 1.00 30.56 428 SER B C 1
ATOM 7532 O O . SER B 1 431 ? -43.779 23.559 9.850 1.00 35.57 428 SER B O 1
ATOM 7535 N N A SER B 1 432 ? -41.863 22.776 8.910 0.50 30.36 429 SER B N 1
ATOM 7536 N N B SER B 1 432 ? -41.990 22.790 8.699 0.50 29.84 429 SER B N 1
ATOM 7537 C CA A SER B 1 432 ? -40.915 23.910 9.223 0.50 27.28 429 SER B CA 1
ATOM 7538 C CA B SER B 1 432 ? -41.519 24.123 8.324 0.50 27.14 429 SER B CA 1
ATOM 7539 C C A SER B 1 432 ? -40.802 25.228 8.369 0.50 28.05 429 SER B C 1
ATOM 7540 C C B SER B 1 432 ? -41.141 24.207 6.814 0.50 25.02 429 SER B C 1
ATOM 7541 O O A SER B 1 432 ? -41.159 26.278 8.846 0.50 28.86 429 SER B O 1
ATOM 7542 O O B SER B 1 432 ? -41.359 23.257 6.034 0.50 24.73 429 SER B O 1
ATOM 7547 N N A GLY B 1 433 ? -40.234 25.128 7.149 0.50 27.12 430 GLY B N 1
ATOM 7548 N N B GLY B 1 433 ? -40.577 25.370 6.440 0.50 23.74 430 GLY B N 1
ATOM 7549 C CA A GLY B 1 433 ? -39.820 26.248 6.263 0.50 25.32 430 GLY B CA 1
ATOM 7550 C CA B GLY B 1 433 ? -39.779 25.570 5.189 0.50 22.34 430 GLY B CA 1
ATOM 7551 C C A GLY B 1 433 ? -38.447 26.059 5.619 0.50 25.55 430 GLY B C 1
ATOM 7552 C C B GLY B 1 433 ? -38.263 25.862 5.328 0.50 22.63 430 GLY B C 1
ATOM 7553 O O A GLY B 1 433 ? -38.189 26.560 4.504 0.50 27.90 430 GLY B O 1
ATOM 7554 O O B GLY B 1 433 ? -37.634 26.597 4.487 0.50 19.06 430 GLY B O 1
ATOM 7555 N N . LYS B 1 434 ? -37.604 25.309 6.337 1.00 22.63 431 LYS B N 1
ATOM 7556 C CA . LYS B 1 434 ? -36.185 25.319 6.223 1.00 23.18 431 LYS B CA 1
ATOM 7557 C C . LYS B 1 434 ? -35.826 24.667 4.887 1.00 22.51 431 LYS B C 1
ATOM 7558 O O . LYS B 1 434 ? -34.825 25.080 4.240 1.00 23.61 431 LYS B O 1
ATOM 7564 N N . TYR B 1 435 ? -36.568 23.608 4.504 1.00 20.67 432 TYR B N 1
ATOM 7565 C CA . TYR B 1 435 ? -36.189 22.818 3.317 1.00 18.93 432 TYR B CA 1
ATOM 7566 C C . TYR B 1 435 ? -37.302 22.924 2.296 1.00 18.91 432 TYR B C 1
ATOM 7567 O O . TYR B 1 435 ? -38.442 22.543 2.518 1.00 21.22 432 TYR B O 1
ATOM 7576 N N . GLU B 1 436 ? -36.915 23.468 1.159 1.00 17.77 433 GLU B N 1
ATOM 7577 C CA . GLU B 1 436 ? -37.718 23.547 -0.005 1.00 17.80 433 GLU B CA 1
ATOM 7578 C C . GLU B 1 436 ? -37.401 22.354 -0.937 1.00 16.77 433 GLU B C 1
ATOM 7579 O O . GLU B 1 436 ? -36.629 21.499 -0.576 1.00 16.09 433 GLU B O 1
ATOM 7585 N N . LYS B 1 437 ? -37.995 22.337 -2.122 1.00 16.61 434 LYS B N 1
ATOM 7586 C CA A LYS B 1 437 ? -37.798 21.270 -3.109 0.50 16.11 434 LYS B CA 1
ATOM 7587 C CA B LYS B 1 437 ? -37.792 21.238 -3.054 0.50 16.44 434 LYS B CA 1
ATOM 7588 C C . LYS B 1 437 ? -36.474 21.477 -3.826 1.00 16.03 434 LYS B C 1
ATOM 7589 O O . LYS B 1 437 ? -36.434 21.753 -5.051 1.00 18.44 434 LYS B O 1
ATOM 7600 N N . LYS B 1 438 ? -35.398 21.366 -3.064 1.00 15.54 435 LYS B N 1
ATOM 7601 C CA . LYS B 1 438 ? -34.042 21.604 -3.519 1.00 16.25 435 LYS B CA 1
ATOM 7602 C C . LYS B 1 438 ? -33.132 20.656 -2.824 1.00 14.59 435 LYS B C 1
ATOM 7603 O O . LYS B 1 438 ? -33.501 19.962 -1.892 1.00 15.23 435 LYS B O 1
ATOM 7609 N N . VAL B 1 439 ? -31.878 20.657 -3.258 1.00 14.18 436 VAL B N 1
ATOM 7610 C CA . VAL B 1 439 ? -30.804 19.829 -2.670 1.00 13.52 436 VAL B CA 1
ATOM 7611 C C . VAL B 1 439 ? -29.999 20.646 -1.683 1.00 13.81 436 VAL B C 1
ATOM 7612 O O . VAL B 1 439 ? -29.573 21.749 -1.983 1.00 16.02 436 VAL B O 1
ATOM 7616 N N . TYR B 1 440 ? -29.787 20.077 -0.502 1.00 13.66 437 TYR B N 1
ATOM 7617 C CA . TYR B 1 440 ? -29.047 20.688 0.598 1.00 12.93 437 TYR B CA 1
ATOM 7618 C C . TYR B 1 440 ? -27.918 19.749 1.038 1.00 14.17 437 TYR B C 1
ATOM 7619 O O . TYR B 1 440 ? -27.989 18.562 0.838 1.00 14.84 437 TYR B O 1
ATOM 7628 N N . VAL B 1 441 ? -26.922 20.342 1.708 1.00 14.25 438 VAL B N 1
ATOM 7629 C CA . VAL B 1 441 ? -25.924 19.551 2.396 1.00 15.00 438 VAL B CA 1
ATOM 7630 C C . VAL B 1 441 ? -25.961 19.842 3.875 1.00 15.65 438 VAL B C 1
ATOM 7631 O O . VAL B 1 441 ? -26.490 20.854 4.320 1.00 18.23 438 VAL B O 1
ATOM 7635 N N . LEU B 1 442 ? -25.475 18.903 4.667 1.00 14.65 439 LEU B N 1
ATOM 7636 C CA . LEU B 1 442 ? -25.388 19.107 6.103 1.00 14.24 439 LEU B CA 1
ATOM 7637 C C . LEU B 1 442 ? -24.351 20.154 6.472 1.00 13.81 439 LEU B C 1
ATOM 7638 O O . LEU B 1 442 ? -23.366 20.316 5.791 1.00 14.45 439 LEU B O 1
ATOM 7643 N N . PRO B 1 443 ? -24.603 20.879 7.556 1.00 14.69 440 PRO B N 1
ATOM 7644 C CA . PRO B 1 443 ? -23.654 21.917 7.963 1.00 15.11 440 PRO B CA 1
ATOM 7645 C C . PRO B 1 443 ? -22.379 21.344 8.519 1.00 14.53 440 PRO B C 1
ATOM 7646 O O . PRO B 1 443 ? -22.343 20.239 9.042 1.00 14.00 440 PRO B O 1
ATOM 7650 N N . LYS B 1 444 ? -21.321 22.142 8.453 1.00 13.65 441 LYS B N 1
ATOM 7651 C CA . LYS B 1 444 ? -19.991 21.711 8.840 1.00 12.82 441 LYS B CA 1
ATOM 7652 C C . LYS B 1 444 ? -19.878 21.235 10.243 1.00 12.93 441 LYS B C 1
ATOM 7653 O O . LYS B 1 444 ? -19.173 20.268 10.541 1.00 13.06 441 LYS B O 1
ATOM 7659 N N . HIS B 1 445 ? -20.583 21.845 11.163 1.00 13.99 442 HIS B N 1
ATOM 7660 C CA . HIS B 1 445 ? -20.468 21.386 12.561 1.00 14.43 442 HIS B CA 1
ATOM 7661 C C . HIS B 1 445 ? -20.947 19.948 12.730 1.00 13.74 442 HIS B C 1
ATOM 7662 O O . HIS B 1 445 ? -20.447 19.215 13.581 1.00 13.45 442 HIS B O 1
ATOM 7669 N N . LEU B 1 446 ? -21.929 19.553 11.922 1.00 13.38 443 LEU B N 1
ATOM 7670 C CA . LEU B 1 446 ? -22.409 18.166 11.997 1.00 13.85 443 LEU B CA 1
ATOM 7671 C C . LEU B 1 446 ? -21.450 17.211 11.295 1.00 13.27 443 LEU B C 1
ATOM 7672 O O . LEU B 1 446 ? -21.246 16.081 11.736 1.00 12.98 443 LEU B O 1
ATOM 7677 N N . ASP B 1 447 ? -20.855 17.646 10.194 1.00 13.12 444 ASP B N 1
ATOM 7678 C CA . ASP B 1 447 ? -19.815 16.898 9.496 1.00 13.10 444 ASP B CA 1
ATOM 7679 C C . ASP B 1 447 ? -18.664 16.614 10.476 1.00 13.61 444 ASP B C 1
ATOM 7680 O O . ASP B 1 447 ? -18.149 15.494 10.627 1.00 13.36 444 ASP B O 1
ATOM 7685 N N . GLU B 1 448 ? -18.232 17.672 11.190 1.00 12.30 445 GLU B N 1
ATOM 7686 C CA . GLU B 1 448 ? -17.199 17.511 12.225 1.00 12.38 445 GLU B CA 1
ATOM 7687 C C . GLU B 1 448 ? -17.599 16.587 13.333 1.00 12.87 445 GLU B C 1
ATOM 7688 O O . GLU B 1 448 ? -16.806 15.776 13.793 1.00 13.31 445 GLU B O 1
ATOM 7694 N N . LYS B 1 449 ? -18.858 16.653 13.754 1.00 12.24 446 LYS B N 1
ATOM 7695 C CA . LYS B 1 449 ? -19.351 15.741 14.779 1.00 12.14 446 LYS B CA 1
ATOM 7696 C C . LYS B 1 449 ? -19.200 14.314 14.343 1.00 12.16 446 LYS B C 1
ATOM 7697 O O . LYS B 1 449 ? -18.791 13.464 15.155 1.00 12.41 446 LYS B O 1
ATOM 7703 N N . VAL B 1 450 ? -19.547 14.019 13.104 1.00 12.06 447 VAL B N 1
ATOM 7704 C CA . VAL B 1 450 ? -19.396 12.638 12.609 1.00 11.73 447 VAL B CA 1
ATOM 7705 C C . VAL B 1 450 ? -17.942 12.173 12.812 1.00 10.86 447 VAL B C 1
ATOM 7706 O O . VAL B 1 450 ? -17.693 11.105 13.320 1.00 11.72 447 VAL B O 1
ATOM 7710 N N . ALA B 1 451 ? -16.990 12.954 12.376 1.00 11.04 448 ALA B N 1
ATOM 7711 C CA . ALA B 1 451 ? -15.598 12.553 12.568 1.00 10.71 448 ALA B CA 1
ATOM 7712 C C . ALA B 1 451 ? -15.231 12.374 14.007 1.00 11.17 448 ALA B C 1
ATOM 7713 O O . ALA B 1 451 ? -14.572 11.410 14.355 1.00 11.39 448 ALA B O 1
ATOM 7715 N N . ALA B 1 452 ? -15.614 13.330 14.838 1.00 12.13 449 ALA B N 1
ATOM 7716 C CA . ALA B 1 452 ? -15.300 13.302 16.241 1.00 12.48 449 ALA B CA 1
ATOM 7717 C C . ALA B 1 452 ? -15.808 12.023 16.872 1.00 11.99 449 ALA B C 1
ATOM 7718 O O . ALA B 1 452 ? -15.136 11.488 17.741 1.00 13.39 449 ALA B O 1
ATOM 7720 N N . LEU B 1 453 ? -16.968 11.545 16.465 1.00 11.45 450 LEU B N 1
ATOM 7721 C CA . LEU B 1 453 ? -17.564 10.322 17.040 1.00 11.34 450 LEU B CA 1
ATOM 7722 C C . LEU B 1 453 ? -16.787 9.072 16.715 1.00 11.79 450 LEU B C 1
ATOM 7723 O O . LEU B 1 453 ? -16.999 8.038 17.368 1.00 13.57 450 LEU B O 1
ATOM 7728 N N . HIS B 1 454 ? -15.858 9.117 15.759 1.00 11.14 451 HIS B N 1
ATOM 7729 C CA . HIS B 1 454 ? -15.059 7.989 15.345 1.00 11.85 451 HIS B CA 1
ATOM 7730 C C . HIS B 1 454 ? -13.626 7.945 15.855 1.00 11.70 451 HIS B C 1
ATOM 7731 O O . HIS B 1 454 ? -12.923 6.970 15.650 1.00 13.02 451 HIS B O 1
ATOM 7738 N N . LEU B 1 455 ? -13.165 9.026 16.521 1.00 12.02 452 LEU B N 1
ATOM 7739 C CA . LEU B 1 455 ? -11.798 9.132 16.941 1.00 12.04 452 LEU B CA 1
ATOM 7740 C C . LEU B 1 455 ? -11.427 8.244 18.081 1.00 11.98 452 LEU B C 1
ATOM 7741 O O . LEU B 1 455 ? -10.353 7.635 18.071 1.00 12.69 452 LEU B O 1
ATOM 7746 N N . GLU B 1 456 ? -12.278 8.165 19.102 1.00 12.46 453 GLU B N 1
ATOM 7747 C CA A GLU B 1 456 ? -12.015 7.385 20.306 0.50 13.00 453 GLU B CA 1
ATOM 7748 C CA B GLU B 1 456 ? -11.857 7.427 20.273 0.50 13.63 453 GLU B CA 1
ATOM 7749 C C . GLU B 1 456 ? -11.722 5.930 19.971 1.00 13.51 453 GLU B C 1
ATOM 7750 O O . GLU B 1 456 ? -10.818 5.295 20.506 1.00 13.37 453 GLU B O 1
ATOM 7761 N N . LYS B 1 457 ? -12.537 5.382 19.069 1.00 12.37 454 LYS B N 1
ATOM 7762 C CA . LYS B 1 457 ? -12.337 3.990 18.666 1.00 13.73 454 LYS B CA 1
ATOM 7763 C C . LYS B 1 457 ? -10.942 3.706 18.168 1.00 12.78 454 LYS B C 1
ATOM 7764 O O . LYS B 1 457 ? -10.427 2.616 18.405 1.00 13.70 454 LYS B O 1
ATOM 7770 N N . LEU B 1 458 ? -10.359 4.659 17.494 1.00 12.11 455 LEU B N 1
ATOM 7771 C CA . LEU B 1 458 ? -9.028 4.546 16.976 1.00 12.43 455 LEU B CA 1
ATOM 7772 C C . LEU B 1 458 ? -7.954 5.046 17.880 1.00 11.48 455 LEU B C 1
ATOM 7773 O O . LEU B 1 458 ? -6.775 4.963 17.511 1.00 12.68 455 LEU B O 1
ATOM 7778 N N . GLY B 1 459 ? -8.319 5.526 19.049 1.00 12.15 456 GLY B N 1
ATOM 7779 C CA . GLY B 1 459 ? -7.302 5.992 19.981 1.00 14.10 456 GLY B CA 1
ATOM 7780 C C . GLY B 1 459 ? -6.683 7.324 19.616 1.00 13.14 456 GLY B C 1
ATOM 7781 O O . GLY B 1 459 ? -5.700 7.700 20.195 1.00 15.71 456 GLY B O 1
ATOM 7782 N N . ALA B 1 460 ? -7.272 8.012 18.647 1.00 12.43 457 ALA B N 1
ATOM 7783 C CA . ALA B 1 460 ? -6.757 9.311 18.188 1.00 12.98 457 ALA B CA 1
ATOM 7784 C C . ALA B 1 460 ? -7.109 10.379 19.231 1.00 14.51 457 ALA B C 1
ATOM 7785 O O . ALA B 1 460 ? -8.268 10.490 19.608 1.00 17.29 457 ALA B O 1
ATOM 7787 N N . LYS B 1 461 ? -6.098 11.097 19.712 1.00 12.68 458 LYS B N 1
ATOM 7788 C CA A LYS B 1 461 ? -6.315 12.097 20.739 0.50 12.40 458 LYS B CA 1
ATOM 7789 C CA B LYS B 1 461 ? -6.217 12.087 20.799 0.50 12.99 458 LYS B CA 1
ATOM 7790 C C . LYS B 1 461 ? -6.179 13.484 20.200 1.00 11.95 458 LYS B C 1
ATOM 7791 O O . LYS B 1 461 ? -5.135 13.897 19.698 1.00 13.13 458 LYS B O 1
ATOM 7802 N N . LEU B 1 462 ? -7.291 14.168 20.204 1.00 12.63 459 LEU B N 1
ATOM 7803 C CA . LEU B 1 462 ? -7.443 15.479 19.627 1.00 12.30 459 LEU B CA 1
ATOM 7804 C C . LEU B 1 462 ? -6.936 16.524 20.588 1.00 12.21 459 LEU B C 1
ATOM 7805 O O . LEU B 1 462 ? -7.168 16.413 21.799 1.00 14.49 459 LEU B O 1
ATOM 7810 N N . THR B 1 463 ? -6.283 17.530 20.069 1.00 11.83 460 THR B N 1
ATOM 7811 C CA . THR B 1 463 ? -5.924 18.694 20.846 1.00 12.47 460 THR B CA 1
ATOM 7812 C C . THR B 1 463 ? -7.052 19.682 20.920 1.00 12.46 460 THR B C 1
ATOM 7813 O O . THR B 1 463 ? -7.793 19.821 19.990 1.00 13.54 460 THR B O 1
ATOM 7817 N N . LYS B 1 464 ? -7.188 20.339 22.071 1.00 14.28 461 LYS B N 1
ATOM 7818 C CA . LYS B 1 464 ? -8.146 21.401 22.247 1.00 14.54 461 LYS B CA 1
ATOM 7819 C C . LYS B 1 464 ? -7.478 22.745 22.107 1.00 14.00 461 LYS B C 1
ATOM 7820 O O . LYS B 1 464 ? -6.474 22.987 22.778 1.00 15.54 461 LYS B O 1
ATOM 7826 N N . LEU B 1 465 ? -8.021 23.636 21.299 1.00 14.60 462 LEU B N 1
ATOM 7827 C CA . LEU B 1 465 ? -7.555 25.004 21.204 1.00 14.46 462 LEU B CA 1
ATOM 7828 C C . LEU B 1 465 ? -7.792 25.708 22.509 1.00 15.05 462 LEU B C 1
ATOM 7829 O O . LEU B 1 465 ? -8.852 25.624 23.102 1.00 16.82 462 LEU B O 1
ATOM 7834 N N . SER B 1 466 ? -6.810 26.474 22.926 1.00 15.70 463 SER B N 1
ATOM 7835 C CA . SER B 1 466 ? -7.125 27.529 23.890 1.00 17.57 463 SER B CA 1
ATOM 7836 C C . SER B 1 466 ? -8.039 28.579 23.267 1.00 17.29 463 SER B C 1
ATOM 7837 O O . SER B 1 466 ? -8.108 28.762 22.057 1.00 17.45 463 SER B O 1
ATOM 7840 N N . LYS B 1 467 ? -8.672 29.376 24.116 1.00 18.87 464 LYS B N 1
ATOM 7841 C CA . LYS B 1 467 ? -9.465 30.493 23.618 1.00 19.95 464 LYS B CA 1
ATOM 7842 C C . LYS B 1 467 ? -8.655 31.449 22.758 1.00 18.98 464 LYS B C 1
ATOM 7843 O O . LYS B 1 467 ? -9.077 31.858 21.684 1.00 19.48 464 LYS B O 1
ATOM 7849 N N . ASP B 1 468 ? -7.441 31.713 23.186 1.00 20.11 465 ASP B N 1
ATOM 7850 C CA . ASP B 1 468 ? -6.517 32.600 22.485 1.00 19.98 465 ASP B CA 1
ATOM 7851 C C . ASP B 1 468 ? -6.130 32.031 21.130 1.00 18.65 465 ASP B C 1
ATOM 7852 O O . ASP B 1 468 ? -6.156 32.707 20.101 1.00 18.91 465 ASP B O 1
ATOM 7857 N N . GLN B 1 469 ? -5.825 30.729 21.091 1.00 16.57 466 GLN B N 1
ATOM 7858 C CA . GLN B 1 469 ? -5.528 30.118 19.830 1.00 16.55 466 GLN B CA 1
ATOM 7859 C C . GLN B 1 469 ? -6.709 30.101 18.871 1.00 16.29 466 GLN B C 1
ATOM 7860 O O . GLN B 1 469 ? -6.541 30.237 17.639 1.00 17.77 466 GLN B O 1
ATOM 7866 N N . ALA B 1 470 ? -7.911 29.843 19.407 1.00 17.11 467 ALA B N 1
ATOM 7867 C CA . ALA B 1 470 ? -9.117 29.791 18.547 1.00 16.54 467 ALA B CA 1
ATOM 7868 C C . ALA B 1 470 ? -9.359 31.151 17.893 1.00 17.97 467 ALA B C 1
ATOM 7869 O O . ALA B 1 470 ? -9.525 31.295 16.673 1.00 18.89 467 ALA B O 1
ATOM 7871 N N . ASP B 1 471 ? -9.234 32.185 18.700 1.00 19.48 468 ASP B N 1
ATOM 7872 C CA . ASP B 1 471 ? -9.299 33.554 18.161 1.00 19.44 468 ASP B CA 1
ATOM 7873 C C . ASP B 1 471 ? -8.223 33.857 17.121 1.00 19.73 468 ASP B C 1
ATOM 7874 O O . ASP B 1 471 ? -8.497 34.500 16.096 1.00 20.74 468 ASP B O 1
ATOM 7879 N N . TYR B 1 472 ? -7.003 33.358 17.357 1.00 18.75 469 TYR B N 1
ATOM 7880 C CA . TYR B 1 472 ? -5.933 33.633 16.423 1.00 17.17 469 TYR B CA 1
ATOM 7881 C C . TYR B 1 472 ? -6.214 33.156 15.007 1.00 17.45 469 TYR B C 1
ATOM 7882 O O . TYR B 1 472 ? -5.787 33.788 14.051 1.00 19.19 469 TYR B O 1
ATOM 7891 N N . ILE B 1 473 ? -6.892 32.017 14.884 1.00 17.02 470 ILE B N 1
ATOM 7892 C CA . ILE B 1 473 ? -7.189 31.445 13.579 1.00 18.15 470 ILE B CA 1
ATOM 7893 C C . ILE B 1 473 ? -8.658 31.698 13.198 1.00 17.99 470 ILE B C 1
ATOM 7894 O O . ILE B 1 473 ? -9.151 31.176 12.170 1.00 20.32 470 ILE B O 1
ATOM 7899 N N . SER B 1 474 ? -9.346 32.478 14.018 1.00 18.69 471 SER B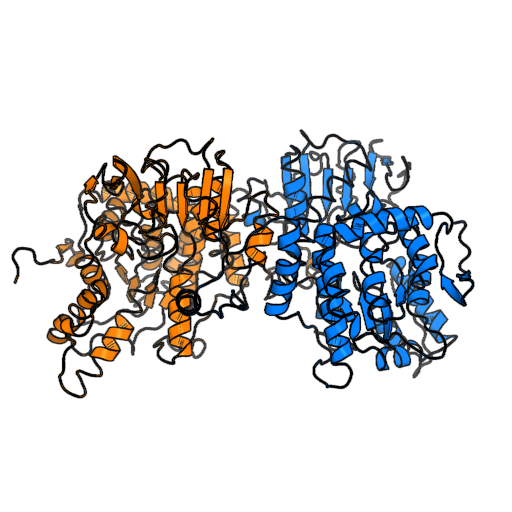 N 1
ATOM 7900 C CA . SER B 1 474 ? -10.716 32.927 13.730 1.00 20.94 471 SER B CA 1
ATOM 7901 C C . SER B 1 474 ? -11.694 31.788 13.665 1.00 20.04 471 SER B C 1
ATOM 7902 O O . SER B 1 474 ? -12.467 31.705 12.682 1.00 22.51 471 SER B O 1
ATOM 7905 N N . VAL B 1 475 ? -11.664 30.895 14.656 1.00 17.86 472 VAL B N 1
ATOM 7906 C CA . VAL B 1 475 ? -12.621 29.831 14.740 1.00 17.28 472 VAL B CA 1
ATOM 7907 C C . VAL B 1 475 ? -13.119 29.743 16.174 1.00 15.44 472 VAL B C 1
ATOM 7908 O O . VAL B 1 475 ? -12.401 30.132 17.127 1.00 19.34 472 VAL B O 1
ATOM 7912 N N . PRO B 1 476 ? -14.287 29.155 16.355 1.00 17.46 473 PRO B N 1
ATOM 7913 C CA . PRO B 1 476 ? -14.702 28.877 17.731 1.00 16.54 473 PRO B CA 1
ATOM 7914 C C . PRO B 1 476 ? -13.957 27.673 18.335 1.00 17.00 473 PRO B C 1
ATOM 7915 O O . PRO B 1 476 ? -13.529 26.778 17.613 1.00 17.00 473 PRO B O 1
ATOM 7919 N N . VAL B 1 477 ? -13.769 27.624 19.625 1.00 17.75 474 VAL B N 1
ATOM 7920 C CA . VAL B 1 477 ? -13.126 26.489 20.273 1.00 16.70 474 VAL B CA 1
ATOM 7921 C C . VAL B 1 477 ? -13.800 25.153 19.888 1.00 15.82 474 VAL B C 1
ATOM 7922 O O . VAL B 1 477 ? -13.119 24.143 19.709 1.00 16.80 474 VAL B O 1
ATOM 7926 N N . GLU B 1 478 ? -15.112 25.180 19.749 1.00 16.91 475 GLU B N 1
ATOM 7927 C CA . GLU B 1 478 ? -15.915 24.002 19.450 1.00 18.05 475 GLU B CA 1
ATOM 7928 C C . GLU B 1 478 ? -16.111 23.807 17.955 1.00 17.33 475 GLU B C 1
ATOM 7929 O O . GLU B 1 478 ? -16.825 22.915 17.534 1.00 19.23 475 GLU B O 1
ATOM 7935 N N . GLY B 1 479 ? -15.450 24.643 17.146 1.00 16.58 476 GLY B N 1
ATOM 7936 C CA . GLY B 1 479 ? -15.635 24.578 15.718 1.00 16.04 476 GLY B CA 1
ATOM 7937 C C . GLY B 1 479 ? -16.916 25.271 15.302 1.00 16.21 476 GLY B C 1
ATOM 7938 O O . GLY B 1 479 ? -17.659 25.778 16.161 1.00 17.91 476 GLY B O 1
ATOM 7939 N N . PRO B 1 480 ? -17.184 25.311 13.991 1.00 16.41 477 PRO B N 1
ATOM 7940 C CA . PRO B 1 480 ? -16.380 24.651 12.959 1.00 16.19 477 PRO B CA 1
ATOM 7941 C C . PRO B 1 480 ? -15.008 25.246 12.807 1.00 15.40 477 PRO B C 1
ATOM 7942 O O . PRO B 1 480 ? -14.785 26.447 13.065 1.00 15.87 477 PRO B O 1
ATOM 7946 N N . TYR B 1 481 ? -14.104 24.422 12.291 1.00 13.66 478 TYR B N 1
ATOM 7947 C CA . TYR B 1 481 ? -12.721 24.785 12.296 1.00 12.61 478 TYR B CA 1
ATOM 7948 C C . TYR B 1 481 ? -12.184 25.265 10.966 1.00 12.89 478 TYR B C 1
ATOM 7949 O O . TYR B 1 481 ? -11.046 25.759 10.898 1.00 13.26 478 TYR B O 1
ATOM 7958 N N . LYS B 1 482 ? -12.979 25.123 9.921 1.00 12.28 479 LYS B N 1
ATOM 7959 C CA . LYS B 1 482 ? -12.508 25.429 8.571 1.00 12.19 479 LYS B CA 1
ATOM 7960 C C . LYS B 1 482 ? -13.536 26.311 7.881 1.00 12.79 479 LYS B C 1
ATOM 7961 O O . LYS B 1 482 ? -14.718 26.224 8.157 1.00 13.75 479 LYS B O 1
ATOM 7967 N N . PRO B 1 483 ? -13.096 27.103 6.885 1.00 13.36 480 PRO B N 1
ATOM 7968 C CA . PRO B 1 483 ? -14.018 27.919 6.118 1.00 14.40 480 PRO B CA 1
ATOM 7969 C C . PRO B 1 483 ? -14.964 27.099 5.253 1.00 14.16 480 PRO B C 1
ATOM 7970 O O . PRO B 1 483 ? -14.713 25.944 4.957 1.00 13.52 480 PRO B O 1
ATOM 7974 N N . PHE B 1 484 ? -16.042 27.740 4.857 1.00 15.28 481 PHE B N 1
ATOM 7975 C CA . PHE B 1 484 ? -17.064 27.091 4.114 1.00 15.45 481 PHE B CA 1
ATOM 7976 C C . PHE B 1 484 ? -16.542 26.322 2.911 1.00 13.98 481 PHE B C 1
ATOM 7977 O O . PHE B 1 484 ? -17.036 25.217 2.631 1.00 14.86 481 PHE B O 1
ATOM 7985 N N A HIS B 1 485 ? -15.593 26.903 2.206 0.50 13.89 482 HIS B N 1
ATOM 7986 N N B HIS B 1 485 ? -15.594 26.935 2.188 0.50 13.64 482 HIS B N 1
ATOM 7987 C CA A HIS B 1 485 ? -15.139 26.322 0.973 0.50 14.49 482 HIS B CA 1
ATOM 7988 C CA B HIS B 1 485 ? -15.034 26.411 0.926 0.50 14.24 482 HIS B CA 1
ATOM 7989 C C A HIS B 1 485 ? -13.857 25.482 1.159 0.50 12.61 482 HIS B C 1
ATOM 7990 C C B HIS B 1 485 ? -13.886 25.397 1.147 0.50 12.28 482 HIS B C 1
ATOM 7991 O O A HIS B 1 485 ? -13.162 25.221 0.174 0.50 12.39 482 HIS B O 1
ATOM 7992 O O B HIS B 1 485 ? -13.316 24.905 0.168 0.50 12.55 482 HIS B O 1
ATOM 8005 N N . TYR B 1 486 ? -13.521 25.088 2.396 1.00 12.20 483 TYR B N 1
ATOM 8006 C CA . TYR B 1 486 ? -12.348 24.272 2.599 1.00 10.77 483 TYR B CA 1
ATOM 8007 C C . TYR B 1 486 ? -12.490 22.897 1.969 1.00 10.25 483 TYR B C 1
ATOM 8008 O O . TYR B 1 486 ? -13.569 22.295 2.055 1.00 11.77 483 TYR B O 1
ATOM 8017 N N . ARG B 1 487 ? -11.408 22.435 1.374 1.00 10.82 484 ARG B N 1
ATOM 8018 C CA . ARG B 1 487 ? -11.463 21.212 0.596 1.00 11.25 484 ARG B CA 1
ATOM 8019 C C . ARG B 1 487 ? -10.900 19.971 1.261 1.00 10.96 484 ARG B C 1
ATOM 8020 O O . ARG B 1 487 ? -11.112 18.858 0.754 1.00 11.82 484 ARG B O 1
ATOM 8028 N N . TYR B 1 488 ? -10.202 20.103 2.386 1.00 10.19 485 TYR B N 1
ATOM 8029 C CA . TYR B 1 488 ? -9.573 18.978 3.114 1.00 10.06 485 TYR B CA 1
ATOM 8030 C C . TYR B 1 488 ? -8.635 18.195 2.214 1.00 10.89 485 TYR B C 1
ATOM 8031 O O . TYR B 1 488 ? -8.098 18.790 1.236 1.00 12.38 485 TYR B O 1
#